Protein AF-A0A4Y2CLK4-F1 (afdb_monomer)

Mean predicted aligned error: 20.21 Å

InterPro domains:
  IPR006580 Zinc finger, TTF-type [SM00597] (187-267)
  IPR008906 HAT, C-terminal dimerisation domain [PF05699] (771-815)
  IPR012337 Ribonuclease H-like superfamily [SSF53098] (373-815)
  IPR025398 ZMYM1-like, RNase-like domain [PF14291] (227-460)

pLDDT: mean 71.13, std 24.51, range [21.47, 96.75]

Solvent-accessible surface area (backbone atoms only — not comparable to full-atom values): 56184 Å² total; per-residue (Å²): 133,84,88,88,84,91,89,80,90,88,87,84,89,82,88,81,88,88,90,87,88,78,88,81,78,84,83,77,83,49,76,64,55,54,53,49,56,48,54,52,50,50,55,49,53,51,50,53,52,53,53,51,54,54,55,53,58,73,67,68,80,80,78,79,89,79,92,85,89,87,87,82,86,85,90,84,86,83,89,87,82,92,82,86,89,79,90,77,85,88,74,86,85,78,87,80,80,84,75,88,88,82,75,87,86,79,89,80,95,72,81,86,82,80,92,77,81,79,91,79,83,89,79,89,76,83,78,85,70,81,82,60,68,41,71,77,75,52,68,95,78,69,49,72,70,58,42,52,51,50,63,72,70,51,80,58,67,40,76,59,70,89,71,34,61,42,79,46,77,56,95,93,39,84,42,77,46,59,69,56,78,69,76,49,43,51,69,47,97,85,68,51,74,46,73,45,84,52,58,39,44,23,54,89,77,46,22,32,33,30,56,48,46,57,66,61,57,59,93,87,64,80,47,54,42,57,81,48,37,64,58,66,86,51,40,79,57,55,51,52,56,44,70,72,27,66,69,44,50,50,21,52,49,51,49,54,54,49,64,60,68,63,67,48,68,68,58,60,51,48,53,51,50,50,51,52,52,51,54,51,51,58,55,46,54,55,51,52,50,50,53,51,52,38,26,54,74,39,52,65,56,64,44,98,45,64,53,91,88,38,95,53,45,12,49,52,52,51,51,54,52,58,50,25,78,78,33,67,67,54,32,61,46,44,83,65,51,72,82,60,62,93,89,62,95,58,80,83,39,69,73,48,46,38,48,51,40,48,50,54,30,47,54,53,48,53,51,55,46,46,55,49,58,76,37,49,45,30,13,47,32,46,42,77,46,71,46,92,84,74,48,33,31,34,35,42,29,45,25,23,37,48,94,83,54,46,56,43,77,47,68,73,33,66,43,82,44,97,60,79,47,25,69,58,49,43,50,55,54,58,50,51,33,55,76,63,70,48,68,65,88,38,34,46,12,33,27,27,58,85,51,64,39,40,55,21,84,82,70,3,30,54,31,55,56,28,73,80,25,76,49,28,43,75,31,70,20,48,44,64,47,50,36,52,41,49,47,53,36,39,65,69,38,72,68,49,42,55,46,55,53,46,50,40,48,54,27,50,61,30,72,76,30,72,69,49,36,50,49,43,52,64,58,42,69,95,52,102,66,63,68,75,37,66,64,44,95,90,37,44,67,34,42,34,53,22,40,45,18,43,61,78,35,52,59,42,54,35,51,37,24,47,53,52,35,63,44,82,95,51,58,71,66,59,20,52,49,24,46,56,52,31,55,45,62,57,34,32,65,48,36,40,49,43,46,51,49,33,64,52,33,52,55,54,43,58,49,42,57,51,43,51,41,75,76,45,39,52,66,66,49,51,53,47,54,50,51,51,43,52,51,44,56,47,57,54,70,46,52,66,62,42,49,57,55,23,61,74,70,34,91,47,84,58,71,83,82,71,88,72,74,92,75,68,94,84,74,79,91,71,88,53,65,67,59,52,49,52,50,48,45,44,60,67,44,53,42,48,38,37,50,46,40,40,50,53,49,53,61,58,46,49,60,58,47,62,57,47,54,49,55,36,79,60,61,46,95,78,67,51,68,72,56,46,57,50,23,53,50,47,45,38,74,61,40,56,94,76,35,62,66,86,54,42,62,61,46,48,59,50,49,53,54,50,32,60,73,74,67,57,57,49,63,65,59,54,41,35,59,30,69,76,74,33,48,94,75,38,52,48,59,46,48,54,42,49,53,56,61,16,28,59,41,39,38,44,68,43,65,50,45,54,62,48,44,54,50,47,55,30,71,82,70,62,67,86,62,93,76,79,92,74,98,72,89,81,83,77,86,84,73,88,78,89,75,91,78,86,89,84,92,84,86,84,88,84,84,89,85,87,88,86,86,88,80,88,78,90,87,85,86,86,90,78,93,76,86,79,87,75,81,85,68,82,86,69,85,76,74,74,61,94,61,66,75,46,45,59,26,37,45,27,47,17,49,47,46,69,72,77,43,74,77,86,71,92,85,73,86,69,78,86,60,70,75,82,71,82,78,82,90,87,129

Foldseek 3Di:
DDDDDDDDDDDDDDDDDDDDDDDDDDDDDDPVVVVVVVVVVVVVVVVVVVVVVVVVVVVPPPDDDDDDDDDDDDDDDDDDDDDDDDDDDDDDDDDDDDDDPPDDDDDDDDDDPDDDDDDDDDD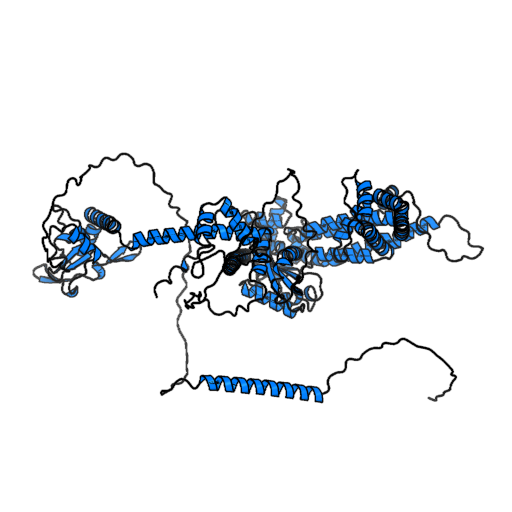DPPPPDDLDLALLPDDQDQDPVNLVVCLVVPRAAPDDQVLLWDWDADPNDIDIDGDDPCLQWDADPVRDIDGNSQWYYDSVVSFIARSLLLSDDDPVDDDCNNNGHRPRVCSSVVSVVLVPDPSNVVSVVVSVVVVVVVPDPVNVVVVVVVVVVVLVLVVVVQLLVLLLVCLQVLHWQAFPDLDPPDPDNGDSVVSLVVVCVVDVSSVVVCVPQVPVDPPDDDCSDVVNSLVSLVLVLVVLLLVVLVQCVQQLAKAWFWEWDQFPVRWIWIWTWIWFAGLLLFIDIATSFTDTDPDLALVRVLVVVVVVCVVSVHDLQRYQEYEYEPDCQDVPPCGHNQVVSCVVHVNHHYAYAPLNLLLVLLLCLQPLDPLSVVLLVLLQLLVCLQVVDPVLVVLLVVLCVVDPADAAFHDDSRGSLSVLSNLRRCLVCVVSSLVSLCCQLPDPPHDPVSNVSSVVSSVLSQALSNLLSSLLCNQLSVLSNVLSVLLLDSRDALVVSLVSLVVSLVSLVVQLVPSVVSLVSSVVSHVRNAADDDPDDDDDDPDDDDDCRRVVRVVCCSVRPSNSSSVSSNVSSVVSSVSSVVVVLLVVLQADPPDDVVSLVVSLVSCCVSCVVQDDSVCLSVLSVVLSVVCVVVVNRDLSVSLSVCSVPVCVSRVRSNRVSSSRSSYRNRSSLNVVLVVSSCSLPDPRQVPPPDDDDDDDDPPPPPDDPPPPDDPDDDDDDDDDDDDDDDDDDDDDDDDDDDDDDDDDDPDDPPPPDPRRSNRRSSSSSNCVCNPDDDDPDDDPSDVSDPPVPPPPPDD

Structure (mmCIF, N/CA/C/O backbone):
data_AF-A0A4Y2CLK4-F1
#
_entry.id   AF-A0A4Y2CLK4-F1
#
loop_
_atom_site.group_PDB
_atom_site.id
_atom_site.type_symbol
_atom_site.label_atom_id
_atom_site.label_alt_id
_atom_site.label_comp_id
_atom_site.label_asym_id
_atom_site.label_entity_id
_atom_site.label_seq_id
_atom_site.pdbx_PDB_ins_code
_atom_site.Cartn_x
_atom_site.Cartn_y
_atom_site.Cartn_z
_atom_site.occupancy
_atom_site.B_iso_or_equiv
_atom_site.auth_seq_id
_atom_site.auth_comp_id
_atom_site.auth_asym_id
_atom_site.auth_atom_id
_atom_site.pdbx_PDB_model_num
ATOM 1 N N . MET A 1 1 ? -7.333 59.477 -44.589 1.00 30.67 1 MET A N 1
ATOM 2 C CA . MET A 1 1 ? -6.946 59.807 -45.974 1.00 30.67 1 MET A CA 1
ATOM 3 C C . MET A 1 1 ? -7.201 58.578 -46.832 1.00 30.67 1 MET A C 1
ATOM 5 O O . MET A 1 1 ? -6.902 57.495 -46.357 1.00 30.67 1 MET A O 1
ATOM 9 N N . GLU A 1 2 ? -7.851 58.786 -47.979 1.00 28.77 2 GLU A N 1
ATOM 10 C CA . GLU A 1 2 ? -7.702 58.108 -49.290 1.00 28.77 2 GLU A CA 1
ATOM 11 C C . GLU A 1 2 ? -7.454 56.574 -49.357 1.00 28.77 2 GLU A C 1
ATOM 13 O O . GLU A 1 2 ? -6.511 56.052 -48.779 1.00 28.77 2 GLU A O 1
ATOM 18 N N . VAL A 1 3 ? -8.396 55.805 -49.941 1.00 30.34 3 VAL A N 1
ATOM 19 C CA . VAL A 1 3 ? -8.428 55.317 -51.357 1.00 30.34 3 VAL A CA 1
ATOM 20 C C . VAL A 1 3 ? -7.415 54.171 -51.590 1.00 30.34 3 VAL A C 1
ATOM 22 O O . VAL A 1 3 ? -6.220 54.417 -51.547 1.00 30.34 3 VAL A O 1
ATOM 25 N N . SER A 1 4 ? -7.775 52.878 -51.695 1.00 29.45 4 SER A N 1
ATOM 26 C CA . SER A 1 4 ? -8.720 52.130 -52.579 1.00 29.45 4 SER A CA 1
ATOM 27 C C . SER A 1 4 ? -8.090 51.592 -53.883 1.00 29.45 4 SER A C 1
ATOM 29 O O . SER A 1 4 ? -7.248 52.264 -54.470 1.00 29.45 4 SER A O 1
ATOM 31 N N . LYS A 1 5 ? -8.625 50.443 -54.360 1.00 30.47 5 LYS A N 1
ATOM 32 C CA . LYS A 1 5 ? -8.308 49.599 -55.553 1.00 30.47 5 LYS A CA 1
ATOM 33 C C . LYS A 1 5 ? -7.502 48.317 -55.242 1.00 30.47 5 LYS A C 1
ATOM 35 O O . LYS A 1 5 ? -6.616 48.369 -54.398 1.00 30.47 5 LYS A O 1
ATOM 40 N N . ASP A 1 6 ? -7.837 47.104 -55.721 1.00 29.89 6 ASP A N 1
ATOM 41 C CA . ASP A 1 6 ? -8.340 46.592 -57.034 1.00 29.89 6 ASP A CA 1
ATOM 42 C C . ASP A 1 6 ? -7.231 46.518 -58.115 1.00 29.89 6 ASP A C 1
ATOM 44 O O . ASP A 1 6 ? -6.397 47.415 -58.148 1.00 29.89 6 ASP A O 1
ATOM 48 N N . GLN A 1 7 ? -7.131 45.563 -59.066 1.00 30.27 7 GLN A N 1
ATOM 49 C CA . GLN A 1 7 ? -7.818 44.284 -59.426 1.00 30.27 7 GLN A CA 1
ATOM 50 C C . GLN A 1 7 ? -6.985 43.588 -60.558 1.00 30.27 7 GLN A C 1
ATOM 52 O O . GLN A 1 7 ? -6.129 44.260 -61.124 1.00 30.27 7 GLN A O 1
ATOM 57 N N . CYS A 1 8 ? -7.140 42.334 -61.033 1.00 25.31 8 CYS A N 1
ATOM 58 C CA . CYS A 1 8 ? -7.824 41.077 -60.637 1.00 25.31 8 CYS A CA 1
ATOM 59 C C . CYS A 1 8 ? -7.242 39.894 -61.484 1.00 25.31 8 CYS A C 1
ATOM 61 O O . CYS A 1 8 ? -6.466 40.153 -62.400 1.00 25.31 8 CYS A O 1
ATOM 63 N N . SER A 1 9 ? -7.740 38.649 -61.309 1.00 26.36 9 SER A N 1
ATOM 64 C CA . SER A 1 9 ? -7.672 37.492 -62.261 1.00 26.36 9 SER A CA 1
ATOM 65 C C . SER A 1 9 ? -6.284 36.851 -62.540 1.00 26.36 9 SER A C 1
ATOM 67 O O . SER A 1 9 ? -5.269 37.525 -62.455 1.00 26.36 9 SER A O 1
ATOM 69 N N . THR A 1 10 ? -6.129 35.543 -62.818 1.00 28.66 10 THR A N 1
ATOM 70 C CA . THR A 1 10 ? -6.859 34.667 -63.773 1.00 28.66 10 THR A CA 1
ATOM 71 C C . THR A 1 10 ? -7.051 33.196 -63.321 1.00 28.66 10 THR A C 1
ATOM 73 O O . THR A 1 10 ? -6.456 32.740 -62.349 1.00 28.66 10 THR A O 1
ATOM 76 N N . GLU A 1 11 ? -7.896 32.442 -64.045 1.00 26.25 11 GLU A N 1
ATOM 77 C CA . GLU A 1 11 ? -8.321 31.053 -63.752 1.00 26.25 11 GLU A CA 1
ATOM 78 C C . GLU A 1 11 ? -8.046 30.070 -64.914 1.00 26.25 11 GLU A C 1
ATOM 80 O O . GLU A 1 11 ? -8.052 30.514 -66.065 1.00 26.25 11 GLU A O 1
ATOM 85 N N . LYS A 1 12 ? -7.939 28.752 -64.609 1.00 28.67 12 LYS A N 1
ATOM 86 C CA . LYS A 1 12 ? -8.559 27.561 -65.286 1.00 28.67 12 LYS A CA 1
ATOM 87 C C . LYS A 1 12 ? -7.781 26.247 -64.999 1.00 28.67 12 LYS A C 1
ATOM 89 O O . LYS A 1 12 ? -6.574 26.208 -65.183 1.00 28.67 12 LYS A O 1
ATOM 94 N N . SER A 1 13 ? -8.388 25.261 -64.311 1.00 28.22 13 SER A N 1
ATOM 95 C CA . SER A 1 13 ? -9.051 24.025 -64.831 1.00 28.22 13 SER A CA 1
ATOM 96 C C . SER A 1 13 ? -8.082 22.845 -65.109 1.00 28.22 13 SER A C 1
ATOM 98 O O . SER A 1 13 ? -7.052 23.076 -65.725 1.00 28.22 13 SER A O 1
ATOM 100 N N . GLU A 1 14 ? -8.334 21.567 -64.772 1.00 30.28 14 GLU A N 1
ATOM 101 C CA . GLU A 1 14 ? -9.496 20.917 -64.124 1.00 30.28 14 GLU A CA 1
ATOM 102 C C . GLU A 1 14 ? -9.167 19.483 -63.605 1.00 30.28 14 GLU A C 1
ATOM 104 O O . GLU A 1 14 ? -8.234 18.849 -64.095 1.00 30.28 14 GLU A O 1
ATOM 109 N N . SER A 1 15 ? -10.008 18.932 -62.705 1.00 28.02 15 SER A N 1
ATOM 110 C CA . SER A 1 15 ? -10.030 17.521 -62.216 1.00 28.02 15 SER A CA 1
ATOM 111 C C . SER A 1 15 ? -8.844 17.053 -61.311 1.00 28.02 15 SER A C 1
ATOM 113 O O . SER A 1 15 ? -7.771 17.637 -61.356 1.00 28.02 15 SER A O 1
ATOM 115 N N . ASN A 1 16 ? -8.947 16.042 -60.421 1.00 28.08 16 ASN A N 1
ATOM 116 C CA . ASN A 1 16 ? -10.097 15.213 -60.012 1.00 28.08 16 ASN A CA 1
ATOM 117 C C . ASN A 1 16 ? -9.994 14.667 -58.549 1.00 28.08 16 ASN A C 1
ATOM 119 O O . ASN A 1 16 ? -8.902 14.368 -58.086 1.00 28.08 16 ASN A O 1
ATOM 123 N N . MET A 1 17 ? -11.150 14.480 -57.888 1.00 30.20 17 MET A N 1
ATOM 124 C CA . MET A 1 17 ? -11.492 13.687 -56.668 1.00 30.20 17 MET A CA 1
ATOM 125 C C . MET A 1 17 ? -10.669 13.672 -55.336 1.00 30.20 17 MET A C 1
ATOM 127 O O . MET A 1 17 ? -9.459 13.527 -55.283 1.00 30.20 17 MET A O 1
ATOM 131 N N . ASN A 1 18 ? -11.442 13.618 -54.231 1.00 29.53 18 ASN A N 1
ATOM 132 C CA . ASN A 1 18 ? -11.152 13.075 -52.880 1.00 29.53 18 ASN A CA 1
ATOM 133 C C . ASN A 1 18 ? -10.065 13.696 -51.963 1.00 29.53 18 ASN A C 1
ATOM 135 O O . ASN A 1 18 ? -8.955 13.190 -51.848 1.00 29.53 18 ASN A O 1
ATOM 139 N N . THR A 1 19 ? -10.468 14.641 -51.097 1.00 31.83 19 THR A N 1
ATOM 140 C CA . THR A 1 19 ? -10.700 14.420 -49.634 1.00 31.83 19 THR A CA 1
ATOM 141 C C . THR A 1 19 ? -10.880 15.750 -48.878 1.00 31.83 19 THR A C 1
ATOM 143 O O . THR A 1 19 ? -10.077 16.666 -49.021 1.00 31.83 19 THR A O 1
ATOM 146 N N . LYS A 1 20 ? -11.914 15.871 -48.027 1.00 33.31 20 LYS A N 1
ATOM 147 C CA . LYS A 1 20 ? -12.030 16.924 -46.990 1.00 33.31 20 LYS A CA 1
ATOM 148 C C . LYS A 1 20 ? -13.106 16.565 -45.958 1.00 33.31 20 LYS A C 1
ATOM 150 O O . LYS A 1 20 ? -14.256 16.345 -46.322 1.00 33.31 20 LYS A O 1
ATOM 155 N N . ALA A 1 21 ? -12.755 16.587 -44.673 1.00 33.19 21 ALA A N 1
ATOM 156 C CA . ALA A 1 21 ? -13.700 16.530 -43.556 1.00 33.19 21 ALA A CA 1
ATOM 157 C C . ALA A 1 21 ? -13.362 17.659 -42.570 1.00 33.19 21 ALA A C 1
ATOM 159 O O . ALA A 1 21 ? -12.231 17.751 -42.101 1.00 33.19 21 ALA A O 1
ATOM 160 N N . GLY A 1 22 ? -14.319 18.554 -42.307 1.00 33.06 22 GLY A N 1
ATOM 161 C CA . GLY A 1 22 ? -14.104 19.784 -41.536 1.00 33.06 22 GLY A CA 1
ATOM 162 C C . GLY A 1 22 ? -14.958 19.889 -40.269 1.00 33.06 22 GLY A C 1
ATOM 163 O O . GLY A 1 22 ? -15.974 19.210 -40.122 1.00 33.06 22 GLY A O 1
ATOM 164 N N . ASN A 1 23 ? -14.536 20.778 -39.366 1.00 37.72 23 ASN A N 1
ATOM 165 C CA . ASN A 1 23 ? -15.112 21.028 -38.038 1.00 37.72 23 ASN A CA 1
ATOM 166 C C . ASN A 1 23 ? -16.655 21.051 -37.978 1.00 37.72 23 ASN A C 1
ATOM 168 O O . ASN A 1 23 ? -17.301 21.991 -38.448 1.00 37.72 23 ASN A O 1
ATOM 172 N N . LYS A 1 24 ? -17.252 20.087 -37.263 1.00 34.38 24 LYS A N 1
ATOM 173 C CA . LYS A 1 24 ? -18.670 20.133 -36.865 1.00 34.38 24 LYS A CA 1
ATOM 174 C C . LYS A 1 24 ? -18.863 21.067 -35.662 1.00 34.38 24 LYS A C 1
ATOM 176 O O . LYS A 1 24 ? -18.636 20.669 -34.521 1.00 34.38 24 LYS A O 1
ATOM 181 N N . LYS A 1 25 ? -19.357 22.292 -35.888 1.00 35.97 25 LYS A N 1
ATOM 182 C CA . LYS A 1 25 ? -19.917 23.130 -34.806 1.00 35.97 25 LYS A CA 1
ATOM 183 C C . LYS A 1 25 ? -21.101 22.400 -34.150 1.00 35.97 25 LYS A C 1
ATOM 185 O O . LYS A 1 25 ? -22.015 21.965 -34.850 1.00 35.97 25 LYS A O 1
ATOM 190 N N . LYS A 1 26 ? -21.122 22.298 -32.814 1.00 41.53 26 LYS A N 1
ATOM 191 C CA . LYS A 1 26 ? -22.276 21.761 -32.066 1.00 41.53 26 LYS A CA 1
ATOM 192 C C . LYS A 1 26 ? -23.501 22.663 -32.294 1.00 41.53 26 LYS A C 1
ATOM 194 O O . LYS A 1 26 ? -23.452 23.851 -31.985 1.00 41.53 26 LYS A O 1
ATOM 199 N N . ARG A 1 27 ? -24.604 22.109 -32.815 1.00 43.44 27 ARG A N 1
ATOM 200 C CA . ARG A 1 27 ? -25.911 22.793 -32.841 1.00 43.44 27 ARG A CA 1
ATOM 201 C C . ARG A 1 27 ? -26.499 22.800 -31.428 1.00 43.44 27 ARG A C 1
ATOM 203 O O . ARG A 1 27 ? -26.669 21.739 -30.833 1.00 43.44 27 ARG A O 1
ATOM 210 N N . PHE A 1 28 ? -26.845 23.977 -30.917 1.00 54.78 28 PHE A N 1
ATOM 211 C CA . PHE A 1 28 ? -27.653 24.107 -29.704 1.00 54.78 28 PHE A CA 1
ATOM 212 C C . PHE A 1 28 ? -29.143 23.970 -30.046 1.00 54.78 28 PHE A C 1
ATOM 214 O O . PHE A 1 28 ? -29.590 24.492 -31.065 1.00 54.78 28 PHE A O 1
ATOM 221 N N . GLN A 1 29 ? -29.909 23.285 -29.191 1.00 56.97 29 GLN A N 1
ATOM 222 C CA . GLN A 1 29 ? -31.360 23.137 -29.358 1.00 56.97 29 GLN A CA 1
ATOM 223 C C . GLN A 1 29 ? -32.078 24.482 -29.224 1.00 56.97 29 GLN A C 1
ATOM 225 O O . GLN A 1 29 ? -31.816 25.255 -28.295 1.00 56.97 29 GLN A O 1
ATOM 230 N N . SER A 1 30 ? -33.024 24.722 -30.127 1.00 73.69 30 SER A N 1
ATOM 231 C CA . SER A 1 30 ? -33.832 25.937 -30.177 1.00 73.69 30 SER A CA 1
ATOM 232 C C . SER A 1 30 ? -34.740 26.090 -28.951 1.00 73.69 30 SER A C 1
ATOM 234 O O . SER A 1 30 ? -35.149 25.120 -28.306 1.00 73.69 30 SER A O 1
ATOM 236 N N . GLY A 1 31 ? -35.140 27.330 -28.651 1.00 76.12 31 GLY A N 1
ATOM 237 C CA . GLY A 1 31 ? -36.146 27.598 -27.615 1.00 76.12 31 GLY A CA 1
ATOM 238 C C . GLY A 1 31 ? -37.519 26.972 -27.917 1.00 76.12 31 GLY A C 1
ATOM 239 O O . GLY A 1 31 ? -38.315 26.762 -27.003 1.00 76.12 31 GLY A O 1
ATOM 240 N N . ALA A 1 32 ? -37.808 26.646 -29.182 1.00 74.00 32 ALA A N 1
ATOM 241 C CA . ALA A 1 32 ? -39.000 25.896 -29.572 1.00 74.00 32 ALA A CA 1
ATOM 242 C C . ALA A 1 32 ? -38.885 24.411 -29.182 1.00 74.00 32 ALA A C 1
ATOM 244 O O . ALA A 1 32 ? -39.771 23.899 -28.500 1.00 74.00 32 ALA A O 1
ATOM 245 N N . GLU A 1 33 ? -37.772 23.745 -29.514 1.00 68.25 33 GLU A N 1
ATOM 246 C CA . GLU A 1 33 ? -37.513 22.350 -29.115 1.00 68.25 33 GLU A CA 1
ATOM 247 C C . GLU A 1 33 ? -37.502 22.176 -27.596 1.00 68.25 33 GLU A C 1
ATOM 249 O O . GLU A 1 33 ? -38.130 21.250 -27.087 1.00 68.25 33 GLU A O 1
ATOM 254 N N . LYS A 1 34 ? -36.859 23.090 -26.853 1.00 74.56 34 LYS A N 1
ATOM 255 C CA . LYS A 1 34 ? -36.851 23.046 -25.380 1.00 74.56 34 LYS A CA 1
ATOM 256 C C . LYS A 1 34 ? -38.270 23.111 -24.801 1.00 74.56 34 LYS A C 1
ATOM 258 O O . LYS A 1 34 ? -38.608 22.310 -23.935 1.00 74.56 34 LYS A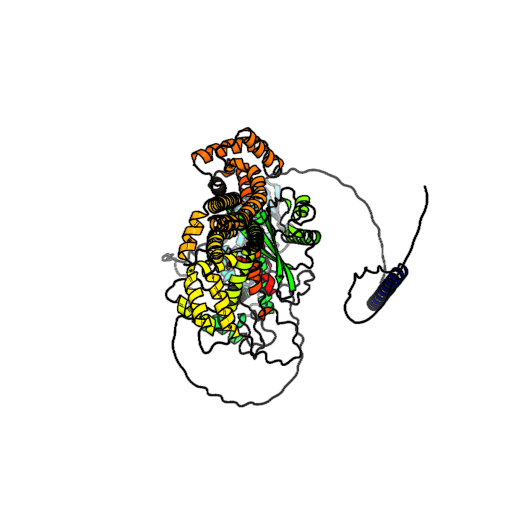 O 1
ATOM 263 N N . ARG A 1 35 ? -39.127 23.999 -25.324 1.00 77.94 35 ARG A N 1
ATOM 264 C CA . ARG A 1 35 ? -40.543 24.104 -24.914 1.00 77.94 35 ARG A CA 1
ATOM 265 C C . ARG A 1 35 ? -41.381 22.895 -25.346 1.00 77.94 35 ARG A C 1
ATOM 267 O O . ARG A 1 35 ? -42.261 22.484 -24.595 1.00 77.94 35 ARG A O 1
ATOM 274 N N . LYS A 1 36 ? -41.091 22.284 -26.501 1.00 82.50 36 LYS A N 1
ATOM 275 C CA . LYS A 1 36 ? -41.732 21.029 -26.930 1.00 82.50 36 LYS A CA 1
ATOM 276 C C . LYS A 1 36 ? -41.371 19.873 -25.988 1.00 82.50 36 LYS A C 1
ATOM 278 O O . LYS A 1 36 ? -42.268 19.233 -25.449 1.00 82.50 36 LYS A O 1
ATOM 283 N N . LYS A 1 37 ? -40.076 19.684 -25.711 1.00 79.12 37 LYS A N 1
ATOM 284 C CA . LYS A 1 37 ? -39.559 18.631 -24.822 1.00 79.12 37 LYS A CA 1
ATOM 285 C C . LYS A 1 37 ? -40.036 18.795 -23.373 1.00 79.12 37 LYS A C 1
ATOM 287 O O . LYS A 1 37 ? -40.252 17.803 -22.683 1.00 79.12 37 LYS A O 1
ATOM 292 N N . GLN A 1 38 ? -40.254 20.034 -22.927 1.00 74.38 38 GLN A N 1
ATOM 293 C CA . GLN A 1 38 ? -40.880 20.323 -21.635 1.00 74.38 38 GLN A CA 1
ATOM 294 C C . GLN A 1 38 ? -42.363 19.906 -21.609 1.00 74.38 38 GLN A C 1
ATOM 296 O O . GLN A 1 38 ? -42.752 19.151 -20.721 1.00 74.38 38 GLN A O 1
ATOM 301 N N . LYS A 1 39 ? -43.165 20.265 -22.626 1.00 80.19 39 LYS A N 1
ATOM 302 C CA . LYS A 1 39 ? -44.561 19.789 -22.744 1.00 80.19 39 LYS A CA 1
ATOM 303 C C . LYS A 1 39 ? -44.677 18.265 -22.874 1.00 80.19 39 LYS A C 1
ATOM 305 O O . LYS A 1 39 ? -45.662 17.680 -22.429 1.00 80.19 39 LYS A O 1
ATOM 310 N N . GLU A 1 40 ? -43.687 17.607 -23.474 1.00 77.50 40 GLU A N 1
ATOM 311 C CA . GLU A 1 40 ? -43.604 16.141 -23.542 1.00 77.50 40 GLU A CA 1
ATOM 312 C C . GLU A 1 40 ? -43.310 15.526 -22.158 1.00 77.50 40 GLU A C 1
ATOM 314 O O . GLU A 1 40 ? -43.972 14.559 -21.777 1.00 77.50 40 GLU A O 1
ATOM 319 N N . LYS A 1 41 ? -42.416 16.128 -21.352 1.00 75.44 41 LYS A N 1
ATOM 320 C CA . LYS A 1 41 ? -42.220 15.749 -19.937 1.00 75.44 41 LYS A CA 1
ATOM 321 C C . LYS A 1 41 ? -43.486 15.945 -19.101 1.00 75.44 41 LYS A C 1
ATOM 323 O O . LYS A 1 41 ? -43.860 15.041 -18.361 1.00 75.44 41 LYS A O 1
ATOM 328 N N . GLU A 1 42 ? -44.155 17.088 -19.236 1.00 75.69 42 GLU A N 1
ATOM 329 C CA . GLU A 1 42 ? -45.384 17.415 -18.496 1.00 75.69 42 GLU A CA 1
ATOM 330 C C . GLU A 1 42 ? -46.511 16.422 -18.812 1.00 75.69 42 GLU A C 1
ATOM 332 O O . GLU A 1 42 ? -47.103 15.859 -17.893 1.00 75.69 42 GLU A O 1
ATOM 337 N N . LYS A 1 43 ? -46.728 16.087 -20.094 1.00 79.81 43 LYS A N 1
ATOM 338 C CA . LYS A 1 43 ? -47.672 15.026 -20.493 1.00 79.81 43 LYS A CA 1
ATOM 339 C C . LYS A 1 43 ? -47.307 13.643 -19.943 1.00 79.81 43 LYS A C 1
ATOM 341 O O . LYS A 1 43 ? -48.208 12.853 -19.663 1.00 79.81 43 LYS A O 1
ATOM 346 N N . SER A 1 44 ? -46.017 13.334 -19.796 1.00 60.62 44 SER A N 1
ATOM 347 C CA . SER A 1 44 ? -45.568 12.071 -19.193 1.00 60.62 44 SER A CA 1
ATOM 348 C C . SER A 1 44 ? -45.861 12.033 -17.688 1.00 60.62 44 SER A C 1
ATOM 350 O O . SER A 1 44 ? -46.467 11.080 -17.199 1.00 60.62 44 SER A O 1
ATOM 352 N N . ALA A 1 45 ? -45.539 13.113 -16.970 1.00 69.50 45 ALA A N 1
ATOM 353 C CA . ALA A 1 45 ? -45.836 13.255 -15.546 1.00 69.50 45 ALA A CA 1
ATOM 354 C C . ALA A 1 45 ? -47.351 13.242 -15.262 1.00 69.50 45 ALA A C 1
ATOM 356 O O . ALA A 1 45 ? -47.793 12.641 -14.285 1.00 69.50 45 ALA A O 1
ATOM 357 N N . GLU A 1 46 ? -48.173 13.845 -16.127 1.00 71.75 46 GLU A N 1
ATOM 358 C CA . GLU A 1 46 ? -49.632 13.806 -15.984 1.00 71.75 46 GLU A CA 1
ATOM 359 C C . GLU A 1 46 ? -50.210 12.408 -16.276 1.00 71.75 46 GLU A C 1
ATOM 361 O O . GLU A 1 46 ? -51.121 11.968 -15.572 1.00 71.75 46 GLU A O 1
ATOM 366 N N . LYS A 1 47 ? -49.644 11.659 -17.238 1.00 71.81 47 LYS A N 1
ATOM 367 C CA . LYS A 1 47 ? -49.955 10.227 -17.413 1.00 71.81 47 LYS A CA 1
ATOM 368 C C . LYS A 1 47 ? -49.621 9.425 -16.153 1.00 71.81 47 LYS A C 1
ATOM 370 O O . LYS A 1 47 ? -50.464 8.657 -15.702 1.00 71.81 47 LYS A O 1
ATOM 375 N N . GLN A 1 48 ? -48.441 9.627 -15.564 1.00 62.41 48 GLN A N 1
ATOM 376 C CA . GLN A 1 48 ? -48.030 8.948 -14.328 1.00 62.41 48 GLN A CA 1
ATOM 377 C C . GLN A 1 48 ? -48.953 9.295 -13.148 1.00 62.41 48 GLN A C 1
ATOM 379 O O . GLN A 1 48 ? -49.393 8.394 -12.438 1.00 62.41 48 GLN A O 1
ATOM 384 N N . ARG A 1 49 ? -49.340 10.570 -12.986 1.00 66.56 49 ARG A N 1
ATOM 385 C CA . ARG A 1 49 ? -50.326 10.994 -11.972 1.00 66.56 49 ARG A CA 1
ATOM 386 C C . ARG A 1 49 ? -51.697 10.346 -12.176 1.00 66.56 49 ARG A C 1
ATOM 388 O O . ARG A 1 49 ? -52.297 9.912 -11.201 1.00 66.56 49 ARG A O 1
ATOM 395 N N . LYS A 1 50 ? -52.182 10.235 -13.417 1.00 63.53 50 LYS A N 1
ATOM 396 C CA . LYS A 1 50 ? -53.458 9.558 -13.723 1.00 63.53 50 LYS A CA 1
ATOM 397 C C . LYS A 1 50 ? -53.392 8.046 -13.482 1.00 63.53 50 LYS A C 1
ATOM 399 O O . LYS A 1 50 ? -54.371 7.476 -13.014 1.00 63.53 50 LYS A O 1
ATOM 404 N N . PHE A 1 51 ? -52.240 7.419 -13.723 1.00 55.25 51 PHE A N 1
ATOM 405 C CA . PHE A 1 51 ? -52.010 6.005 -13.413 1.00 55.25 51 PHE A CA 1
ATOM 406 C C . PHE A 1 51 ? -51.998 5.747 -11.894 1.00 55.25 51 PHE A C 1
ATOM 408 O O . PHE A 1 51 ? -52.677 4.843 -11.418 1.00 55.25 51 PHE A O 1
ATOM 415 N N . LEU A 1 52 ? -51.309 6.598 -11.123 1.00 50.41 52 LEU A N 1
ATOM 416 C CA . LEU A 1 52 ? -51.313 6.554 -9.655 1.00 50.41 52 LEU A CA 1
ATOM 417 C C . LEU A 1 52 ? -52.708 6.813 -9.065 1.00 50.41 52 LEU A C 1
ATOM 419 O O . LEU A 1 52 ? -53.123 6.101 -8.157 1.00 50.41 52 LEU A O 1
ATOM 423 N N . ALA A 1 53 ? -53.458 7.783 -9.598 1.00 55.75 53 ALA A N 1
ATOM 424 C CA . ALA A 1 53 ? -54.821 8.065 -9.145 1.00 55.75 53 ALA A CA 1
ATOM 425 C C . ALA A 1 53 ? -55.767 6.867 -9.356 1.00 55.75 53 ALA A C 1
ATOM 427 O O . ALA A 1 53 ? -56.533 6.534 -8.457 1.00 55.75 53 ALA A O 1
ATOM 428 N N . ALA A 1 54 ? -55.675 6.180 -10.501 1.00 49.38 54 ALA A N 1
ATOM 429 C CA . ALA A 1 54 ? -56.440 4.956 -10.749 1.00 49.38 54 ALA A CA 1
ATOM 430 C C . ALA A 1 54 ? -56.079 3.832 -9.756 1.00 49.38 54 ALA A C 1
ATOM 432 O O . ALA A 1 54 ? -56.970 3.161 -9.239 1.00 49.38 54 ALA A O 1
ATOM 433 N N . PHE A 1 55 ? -54.789 3.678 -9.438 1.00 39.88 55 PHE A N 1
ATOM 434 C CA . PHE A 1 55 ? -54.303 2.679 -8.482 1.00 39.88 55 PHE A CA 1
ATOM 435 C C . PHE A 1 55 ? -54.792 2.944 -7.046 1.00 39.88 55 PHE A C 1
ATOM 437 O O . PHE A 1 55 ? -55.179 2.015 -6.344 1.00 39.88 55 PHE A O 1
ATOM 444 N N . VAL A 1 56 ? -54.844 4.213 -6.621 1.00 45.00 56 VAL A N 1
ATOM 445 C CA . VAL A 1 56 ? -55.379 4.601 -5.301 1.00 45.00 56 VAL A CA 1
ATOM 446 C C . VAL A 1 56 ? -56.890 4.360 -5.208 1.00 45.00 56 VAL A C 1
ATOM 448 O O . VAL A 1 56 ? -57.356 3.866 -4.187 1.00 45.00 56 VAL A O 1
ATOM 451 N N . ILE A 1 57 ? -57.652 4.617 -6.277 1.00 45.44 57 ILE A N 1
ATOM 452 C CA . ILE A 1 57 ? -59.105 4.353 -6.309 1.00 45.44 57 ILE A CA 1
ATOM 453 C C . ILE A 1 57 ? -59.413 2.845 -6.198 1.00 45.44 57 ILE A C 1
ATOM 455 O O . ILE A 1 57 ? -60.415 2.469 -5.591 1.00 45.44 57 ILE A O 1
ATOM 459 N N . GLN A 1 58 ? -58.540 1.967 -6.710 1.00 39.00 58 GLN A N 1
ATOM 460 C CA . GLN A 1 58 ? -58.668 0.511 -6.535 1.00 39.00 58 GLN A CA 1
ATOM 461 C C . GLN A 1 58 ? -58.345 0.013 -5.114 1.00 39.00 58 GLN A C 1
ATOM 463 O O . GLN A 1 58 ? -58.654 -1.134 -4.800 1.00 39.00 58 GLN A O 1
ATOM 468 N N . LEU A 1 59 ? -57.750 0.842 -4.249 1.00 37.31 59 LEU A N 1
ATOM 469 C CA . LEU A 1 59 ? -57.435 0.487 -2.858 1.00 37.31 59 LEU A CA 1
ATOM 470 C C . LEU A 1 59 ? -58.516 0.930 -1.859 1.00 37.31 59 LEU A C 1
ATOM 472 O O . LEU A 1 59 ? -58.498 0.487 -0.715 1.00 37.31 59 LEU A O 1
ATOM 476 N N . THR A 1 60 ? -59.468 1.772 -2.272 1.00 33.16 60 THR A N 1
ATOM 477 C CA . THR A 1 60 ? -60.486 2.365 -1.383 1.00 33.16 60 THR A CA 1
ATOM 478 C C . THR A 1 60 ? -61.875 1.723 -1.474 1.00 33.16 60 THR A C 1
ATOM 480 O O . THR A 1 60 ? -62.797 2.203 -0.825 1.00 33.16 60 THR A O 1
ATOM 483 N N . SER A 1 61 ? -62.062 0.654 -2.256 1.00 31.84 61 SER A N 1
ATOM 484 C CA . SER A 1 61 ? -63.373 -0.007 -2.412 1.00 31.84 61 SER A CA 1
ATOM 485 C C . SER A 1 61 ? -63.669 -1.120 -1.395 1.00 31.84 61 SER A C 1
ATOM 487 O O . SER A 1 61 ? -64.739 -1.710 -1.469 1.00 31.84 61 SER A O 1
ATOM 489 N N . ASN A 1 62 ? -62.739 -1.432 -0.480 1.00 35.00 62 ASN A N 1
ATOM 490 C CA . ASN A 1 62 ? -62.828 -2.576 0.440 1.00 35.00 62 ASN A CA 1
ATOM 491 C C . ASN A 1 62 ? -62.582 -2.187 1.916 1.00 35.00 62 ASN A C 1
ATOM 493 O O . ASN A 1 62 ? -61.621 -2.663 2.509 1.00 35.00 62 ASN A O 1
ATOM 497 N N . THR A 1 63 ? -63.451 -1.356 2.500 1.00 29.95 63 THR A N 1
ATOM 498 C CA . THR A 1 63 ? -63.895 -1.437 3.917 1.00 29.95 63 THR A CA 1
ATOM 499 C C . THR A 1 63 ? -64.992 -0.401 4.158 1.00 29.95 63 THR A C 1
ATOM 501 O O . THR A 1 63 ? -64.798 0.774 3.849 1.00 29.95 63 THR A O 1
ATOM 504 N N . GLU A 1 64 ? -66.111 -0.824 4.738 1.00 28.61 64 GLU A N 1
ATOM 505 C CA . GLU A 1 64 ? -67.209 0.046 5.177 1.00 28.61 64 GLU A CA 1
ATOM 506 C C . GLU A 1 64 ? -67.083 0.355 6.683 1.00 28.61 64 GLU A C 1
ATOM 508 O O . GLU A 1 64 ? -66.620 -0.498 7.433 1.00 28.61 64 GLU A O 1
ATOM 513 N N . GLU A 1 65 ? -67.556 1.543 7.095 1.00 28.41 65 GLU A N 1
ATOM 514 C CA . GLU A 1 65 ? -67.955 1.926 8.473 1.00 28.41 65 GLU A CA 1
ATOM 515 C C . GLU A 1 65 ? -66.875 1.941 9.602 1.00 28.41 65 GLU A C 1
ATOM 517 O O . GLU A 1 65 ? -65.97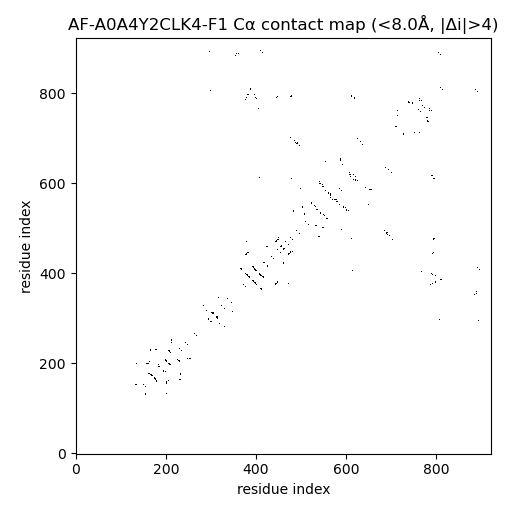9 1.112 9.668 1.00 28.41 65 GLU A O 1
ATOM 522 N N . SER A 1 66 ? -66.868 2.874 10.573 1.00 27.64 66 SER A N 1
ATOM 523 C CA . SER A 1 66 ? -67.731 4.046 10.844 1.00 27.64 66 SER A CA 1
ATOM 524 C C . SER A 1 66 ? -67.004 5.160 11.653 1.00 27.64 66 SER A C 1
ATOM 526 O O . SER A 1 66 ? -65.948 4.932 12.232 1.00 27.64 66 SER A O 1
ATOM 528 N N . SER A 1 67 ? -67.588 6.374 11.638 1.00 28.14 67 SER A N 1
ATOM 529 C CA . SER A 1 67 ? -67.574 7.499 12.625 1.00 28.14 67 SER A CA 1
ATOM 530 C C . SER A 1 67 ? -66.678 7.443 13.893 1.00 28.14 67 SER A C 1
ATOM 532 O O . SER A 1 67 ? -66.629 6.414 14.550 1.00 28.14 67 SER A O 1
ATOM 534 N N . THR A 1 68 ? -66.080 8.522 14.442 1.00 29.30 68 THR A N 1
ATOM 535 C CA . THR A 1 68 ? -66.095 9.999 14.197 1.00 29.30 68 THR A CA 1
ATOM 536 C C . THR A 1 68 ? -64.895 10.671 14.950 1.00 29.30 68 THR A C 1
ATOM 538 O O . THR A 1 68 ? -64.216 9.964 15.692 1.00 29.30 68 THR A O 1
ATOM 541 N N . PRO A 1 69 ? -64.572 11.980 14.769 1.00 28.95 69 PRO A N 1
ATOM 542 C CA . PRO A 1 69 ? -63.186 12.484 14.916 1.00 28.95 69 PRO A CA 1
ATOM 543 C C . PRO A 1 69 ? -62.902 13.543 16.025 1.00 28.95 69 PRO A C 1
ATOM 545 O O . PRO A 1 69 ? -63.798 13.944 16.758 1.00 28.95 69 PRO A O 1
ATOM 548 N N . LEU A 1 70 ? -61.657 14.069 15.992 1.00 22.53 70 LEU A N 1
ATOM 549 C CA . LEU A 1 70 ? -61.113 15.333 16.556 1.00 22.53 70 LEU A CA 1
ATOM 550 C C . LEU A 1 70 ? -60.686 15.382 18.042 1.00 22.53 70 LEU A C 1
ATOM 552 O O . LEU A 1 70 ? -61.517 15.299 18.938 1.00 22.53 70 LEU A O 1
ATOM 556 N N . HIS A 1 71 ? -59.416 15.755 18.282 1.00 27.84 71 HIS A N 1
ATOM 557 C CA . HIS A 1 71 ? -59.127 17.123 18.754 1.00 27.84 71 HIS A CA 1
ATOM 558 C C . HIS A 1 71 ? -57.701 17.618 18.421 1.00 27.84 71 HIS A C 1
ATOM 560 O O . HIS A 1 71 ? -56.819 16.835 18.073 1.00 27.84 71 HIS A O 1
ATOM 566 N N . GLU A 1 72 ? -57.511 18.937 18.508 1.00 23.05 72 GLU A N 1
ATOM 567 C CA . GLU A 1 72 ? -56.305 19.696 18.148 1.00 23.05 72 GLU A CA 1
ATOM 568 C C . GLU A 1 72 ? -55.385 20.044 19.346 1.00 23.05 72 GLU A C 1
ATOM 570 O O . GLU A 1 72 ? -55.862 20.556 20.353 1.00 23.05 72 GLU A O 1
ATOM 575 N N . ASP A 1 73 ? -54.073 19.826 19.155 1.00 24.31 73 ASP A N 1
ATOM 576 C CA . ASP A 1 73 ? -52.975 20.829 19.187 1.00 24.31 73 ASP A CA 1
ATOM 577 C C . ASP A 1 73 ? -52.522 21.588 20.482 1.00 24.31 73 ASP A C 1
ATOM 579 O O . ASP A 1 73 ? -53.306 21.950 21.352 1.00 24.31 73 ASP A O 1
ATOM 583 N N . LYS A 1 74 ? -51.219 21.953 20.471 1.00 24.25 74 LYS A N 1
ATOM 584 C CA . LYS A 1 74 ? -50.465 23.003 21.223 1.00 24.25 74 LYS A CA 1
ATOM 585 C C . LYS A 1 74 ? -49.932 22.841 22.670 1.00 24.25 74 LYS A C 1
ATOM 587 O O . LYS A 1 74 ? -50.586 22.370 23.589 1.00 24.25 74 LYS A O 1
ATOM 592 N N . SER A 1 75 ? -48.768 23.506 22.838 1.00 23.00 75 SER A N 1
ATOM 593 C CA . SER A 1 75 ? -48.160 24.132 24.043 1.00 23.00 75 SER A CA 1
ATOM 594 C C . SER A 1 75 ? -47.695 23.251 25.221 1.00 23.00 75 SER A C 1
ATOM 596 O O . SER A 1 75 ? -48.423 22.365 25.633 1.00 23.00 75 SER A O 1
ATOM 598 N N . THR A 1 76 ? -46.606 23.504 25.970 1.00 22.81 76 THR A N 1
ATOM 599 C CA . THR A 1 76 ? -45.252 24.137 25.864 1.00 22.81 76 THR A CA 1
ATOM 600 C C . THR A 1 76 ? -44.759 24.392 27.311 1.00 22.81 76 THR A C 1
ATOM 602 O O . THR A 1 76 ? -45.593 24.517 28.198 1.00 22.81 76 THR A O 1
ATOM 605 N N . LEU A 1 77 ? -43.443 24.608 27.498 1.00 23.22 77 LEU A N 1
ATOM 606 C CA . LEU A 1 77 ? -42.738 25.170 28.682 1.00 23.22 77 LEU A CA 1
ATOM 607 C C . LEU A 1 77 ? -42.165 24.206 29.755 1.00 23.22 77 LEU A C 1
ATOM 609 O O . LEU A 1 77 ? -42.861 23.649 30.595 1.00 23.22 77 LEU A O 1
ATOM 613 N N . HIS A 1 78 ? -40.827 24.137 29.714 1.00 23.58 78 HIS A N 1
ATOM 614 C CA . HIS A 1 78 ? -39.841 23.968 30.802 1.00 23.58 78 HIS A CA 1
ATOM 615 C C . HIS A 1 78 ? -39.954 25.044 31.921 1.00 23.58 78 HIS A C 1
ATOM 617 O O . HIS A 1 78 ? -40.700 26.005 31.712 1.00 23.58 78 HIS A O 1
ATOM 623 N N . PRO A 1 79 ? -39.130 25.022 33.005 1.00 35.78 79 PRO A N 1
ATOM 624 C CA . PRO A 1 79 ? -38.178 24.001 33.503 1.00 35.78 79 PRO A CA 1
ATOM 625 C C . PRO A 1 79 ? -38.647 23.473 34.899 1.00 35.78 79 PRO A C 1
ATOM 627 O O . PRO A 1 79 ? -39.858 23.403 35.083 1.00 35.78 79 PRO A O 1
ATOM 630 N N . ASP A 1 80 ? -37.894 23.029 35.924 1.00 21.92 80 ASP A N 1
ATOM 631 C CA . ASP A 1 80 ? -36.455 22.869 36.291 1.00 21.92 80 ASP A CA 1
ATOM 632 C C . ASP A 1 80 ? -36.369 21.706 37.353 1.00 21.92 80 ASP A C 1
ATOM 634 O O . ASP A 1 80 ? -37.384 21.032 37.535 1.00 21.92 80 ASP A O 1
ATOM 638 N N . THR A 1 81 ? -35.307 21.310 38.087 1.00 25.25 81 THR A N 1
ATOM 639 C CA . THR A 1 81 ? -33.949 21.819 38.411 1.00 25.25 81 THR A CA 1
ATOM 640 C C . THR A 1 81 ? -32.943 20.644 38.541 1.00 25.25 81 THR A C 1
ATOM 642 O O . THR A 1 81 ? -33.329 19.487 38.692 1.00 25.25 81 THR A O 1
ATOM 645 N N . GLU A 1 82 ? -31.655 20.986 38.512 1.00 23.00 82 GLU A N 1
ATOM 646 C CA . GLU A 1 82 ? -30.404 20.229 38.733 1.00 23.00 82 GLU A CA 1
ATOM 647 C C . GLU A 1 82 ? -30.399 19.030 39.721 1.00 23.00 82 GLU A C 1
ATOM 649 O O . GLU A 1 82 ? -31.026 19.045 40.779 1.00 23.00 82 GLU A O 1
ATOM 654 N N . ALA A 1 83 ? -29.541 18.041 39.425 1.00 24.66 83 ALA A N 1
ATOM 655 C CA . ALA A 1 83 ? -28.966 17.097 40.393 1.00 24.66 83 ALA A CA 1
ATOM 656 C C . ALA A 1 83 ? -27.526 16.725 39.974 1.00 24.66 83 ALA A C 1
ATOM 658 O O . ALA A 1 83 ? -27.256 16.521 38.790 1.00 24.66 83 ALA A O 1
ATOM 659 N N . GLU A 1 84 ? -26.596 16.668 40.931 1.00 24.75 84 GLU A N 1
ATOM 660 C CA . GLU A 1 84 ? -25.147 16.639 40.670 1.00 24.75 84 GLU A CA 1
ATOM 661 C C . GLU A 1 84 ? -24.590 15.264 40.256 1.00 24.75 84 GLU A C 1
ATOM 663 O O . GLU A 1 84 ? -25.074 14.203 40.656 1.00 24.75 84 GLU A O 1
ATOM 668 N N . THR A 1 85 ? -23.498 15.283 39.485 1.00 21.70 85 THR A N 1
ATOM 669 C CA . THR A 1 85 ? -22.737 14.091 39.087 1.00 21.70 85 THR A CA 1
ATOM 670 C C . THR A 1 85 ? -21.770 13.633 40.179 1.00 21.70 85 THR A C 1
ATOM 672 O O . THR A 1 85 ? -20.895 14.399 40.583 1.00 21.70 85 THR A O 1
ATOM 675 N N . VAL A 1 86 ? -21.820 12.352 40.556 1.00 24.16 86 VAL A N 1
ATOM 676 C CA . VAL A 1 86 ? -20.759 11.689 41.334 1.00 24.16 86 VAL A CA 1
ATOM 677 C C . VAL A 1 86 ? -20.209 10.512 40.533 1.00 24.16 86 VAL A C 1
ATOM 679 O O . VAL A 1 86 ? -20.931 9.561 40.237 1.00 24.16 86 VAL A O 1
ATOM 682 N N . ASN A 1 87 ? -18.922 10.577 40.192 1.00 21.47 87 ASN A N 1
ATOM 683 C CA . ASN A 1 87 ? -18.212 9.488 39.526 1.00 21.47 87 ASN A CA 1
ATOM 684 C C . ASN A 1 87 ? -17.928 8.342 40.508 1.00 21.47 87 ASN A C 1
ATOM 686 O O . ASN A 1 87 ? -17.517 8.581 41.643 1.00 21.47 87 ASN A O 1
ATOM 690 N N . VAL A 1 88 ? -18.054 7.099 40.040 1.00 23.78 88 VAL A N 1
ATOM 691 C CA . VAL A 1 88 ? -17.478 5.914 40.693 1.00 23.78 88 VAL A CA 1
ATOM 692 C C . VAL A 1 88 ? -16.717 5.119 39.637 1.00 23.78 88 VAL A C 1
ATOM 694 O O . VAL A 1 88 ? -17.227 4.878 38.545 1.00 23.78 88 VAL A O 1
ATOM 697 N N . GLU A 1 89 ? -15.479 4.754 39.959 1.00 22.61 89 GLU A N 1
ATOM 698 C CA . GLU A 1 89 ? -14.555 4.068 39.056 1.00 22.61 89 GLU A CA 1
ATOM 699 C C . GLU A 1 89 ? -15.056 2.663 38.690 1.00 22.61 89 GLU A C 1
ATOM 701 O O . GLU A 1 89 ? -15.373 1.856 39.568 1.00 22.61 89 GLU A O 1
ATOM 706 N N . VAL A 1 90 ? -15.054 2.331 37.397 1.00 23.19 90 VAL A N 1
ATOM 707 C CA . VAL A 1 90 ? -15.191 0.939 36.950 1.00 23.19 90 VAL A CA 1
ATOM 708 C C . VAL A 1 90 ? -13.842 0.253 37.145 1.00 23.19 90 VAL A C 1
ATOM 710 O O . VAL A 1 90 ? -12.870 0.595 36.477 1.00 23.19 90 VAL A O 1
ATOM 713 N N . ARG A 1 91 ? -13.781 -0.723 38.055 1.00 23.44 91 ARG A N 1
ATOM 714 C CA . ARG A 1 91 ? -12.661 -1.669 38.148 1.00 23.44 91 ARG A CA 1
ATOM 715 C C . ARG A 1 91 ? -13.043 -2.990 37.494 1.00 23.44 91 ARG A C 1
ATOM 717 O O . ARG A 1 91 ? -14.186 -3.426 37.599 1.00 23.44 91 ARG A O 1
ATOM 724 N N . ASN A 1 92 ? -12.069 -3.586 36.817 1.00 22.39 92 ASN A N 1
ATOM 725 C CA . ASN A 1 92 ? -12.232 -4.771 35.981 1.00 22.39 92 ASN A CA 1
ATOM 726 C C . ASN A 1 92 ? -12.775 -5.969 36.777 1.00 22.39 92 ASN A C 1
ATOM 728 O O . ASN A 1 92 ? -12.298 -6.244 37.879 1.00 22.39 92 ASN A O 1
ATOM 732 N N . GLU A 1 93 ? -13.710 -6.719 36.190 1.00 24.00 93 GLU A N 1
ATOM 733 C CA . GLU A 1 93 ? -14.009 -8.085 36.627 1.00 24.00 93 GLU A CA 1
ATOM 734 C C . GLU A 1 93 ? -13.044 -9.044 35.913 1.00 24.00 93 GLU A C 1
ATOM 736 O O . GLU A 1 93 ? -13.011 -9.103 34.685 1.00 24.00 93 GLU A O 1
ATOM 741 N N . GLU A 1 94 ? -12.226 -9.768 36.679 1.00 24.77 94 GLU A N 1
ATOM 742 C CA . GLU A 1 94 ? -11.296 -10.773 36.154 1.00 24.77 94 GLU A CA 1
ATOM 743 C C . GLU A 1 94 ? -12.030 -12.100 35.880 1.00 24.77 94 GLU A C 1
ATOM 745 O O . GLU A 1 94 ? -12.843 -12.557 36.689 1.00 24.77 94 GLU A O 1
ATOM 750 N N . GLU A 1 95 ? -11.735 -12.751 34.750 1.00 21.89 95 GLU A N 1
ATOM 751 C CA . GLU A 1 95 ? -12.346 -14.034 34.379 1.00 21.89 95 GLU A CA 1
ATOM 752 C C . GLU A 1 95 ? -11.867 -15.179 35.287 1.00 21.89 95 GLU A C 1
ATOM 754 O O . GLU A 1 95 ? -10.823 -15.793 35.053 1.00 21.89 95 GLU A O 1
ATOM 759 N N . PHE A 1 96 ? -12.651 -15.527 36.310 1.00 22.55 96 PHE A N 1
ATOM 760 C CA . PHE A 1 96 ? -12.324 -16.674 37.157 1.00 22.55 96 PHE A CA 1
ATOM 761 C C . PHE A 1 96 ? -12.719 -18.001 36.490 1.00 22.55 96 PHE A C 1
ATOM 763 O O . PHE A 1 96 ? -13.876 -18.430 36.532 1.00 22.55 96 PHE A O 1
ATOM 770 N N . GLN A 1 97 ? -11.741 -18.666 35.871 1.00 22.17 97 GLN A N 1
ATOM 771 C CA . GLN A 1 97 ? -11.926 -19.972 35.239 1.00 22.17 97 GLN A CA 1
ATOM 772 C C . GLN A 1 97 ? -12.292 -21.049 36.274 1.00 22.17 97 GLN A C 1
ATOM 774 O O . GLN A 1 97 ? -11.651 -21.182 37.316 1.00 22.17 97 GLN A O 1
ATOM 779 N N . VAL A 1 98 ? -13.309 -21.861 35.970 1.00 24.11 98 VAL A N 1
ATOM 780 C CA . VAL A 1 98 ? -13.694 -23.019 36.792 1.00 24.11 98 VAL A CA 1
ATOM 781 C C . VAL A 1 98 ? -13.096 -24.283 36.179 1.00 24.11 98 VAL A C 1
ATOM 783 O O . VAL A 1 98 ? -13.682 -24.893 35.285 1.00 24.11 98 VAL A O 1
ATOM 786 N N . GLU A 1 99 ? -11.916 -24.676 36.658 1.00 24.50 99 GLU A N 1
ATOM 787 C CA . GLU A 1 99 ? -11.287 -25.943 36.275 1.00 24.50 99 GLU A CA 1
ATOM 788 C C . GLU A 1 99 ? -12.092 -27.167 36.756 1.00 24.50 99 GLU A C 1
ATOM 790 O O . GLU A 1 99 ? -12.745 -27.158 37.804 1.00 24.50 99 GLU A O 1
ATOM 795 N N . ASN A 1 100 ? -12.015 -28.267 35.999 1.00 26.08 100 ASN A N 1
ATOM 796 C CA . ASN A 1 100 ? -12.699 -29.521 36.323 1.00 26.08 100 ASN A CA 1
ATOM 797 C C . ASN A 1 100 ? -12.009 -30.277 37.474 1.00 26.08 100 ASN A C 1
ATOM 799 O O . ASN A 1 100 ? -11.224 -31.200 37.246 1.00 26.08 100 ASN A O 1
ATOM 803 N N . ILE A 1 101 ? -12.362 -29.959 38.723 1.00 24.78 101 ILE A N 1
ATOM 804 C CA . ILE A 1 101 ? -11.971 -30.769 39.890 1.00 24.78 101 ILE A CA 1
ATOM 805 C C . ILE A 1 101 ? -12.863 -32.022 39.981 1.00 24.78 101 ILE A C 1
ATOM 807 O O . ILE A 1 101 ? -13.754 -32.134 40.822 1.00 24.78 101 ILE A O 1
ATOM 811 N N . THR A 1 102 ? -12.609 -32.992 39.099 1.00 27.86 102 THR A N 1
ATOM 812 C CA . THR A 1 102 ? -13.204 -34.341 39.145 1.00 27.86 102 THR A CA 1
ATOM 813 C C . THR A 1 102 ? -12.132 -35.432 39.123 1.00 27.86 102 THR A C 1
ATOM 815 O O . THR A 1 102 ? -12.135 -36.315 38.267 1.00 27.86 102 THR A O 1
ATOM 818 N N . SER A 1 103 ? -11.207 -35.391 40.085 1.00 29.70 103 SER A N 1
ATOM 819 C CA . SER A 1 103 ? -10.420 -36.565 40.487 1.00 29.70 103 SER A CA 1
ATOM 820 C C . SER A 1 103 ? -9.983 -36.463 41.956 1.00 29.70 103 SER A C 1
ATOM 822 O O . SER A 1 103 ? -9.788 -35.363 42.463 1.00 29.70 103 SER A O 1
ATOM 824 N N . LYS A 1 104 ? -9.818 -37.618 42.620 1.00 31.52 104 LYS A N 1
ATOM 825 C CA . LYS A 1 104 ? -9.271 -37.791 43.984 1.00 31.52 104 LYS A CA 1
ATOM 826 C C . LYS A 1 104 ? -10.043 -37.144 45.152 1.00 31.52 104 LYS A C 1
ATOM 828 O O . LYS A 1 104 ? -9.529 -36.259 45.827 1.00 31.52 104 LYS A O 1
ATOM 833 N N . ILE A 1 105 ? -11.182 -37.741 45.514 1.00 26.97 105 ILE A N 1
ATOM 834 C CA . ILE A 1 105 ? -11.435 -38.080 46.929 1.00 26.97 105 ILE A CA 1
ATOM 835 C C . ILE A 1 105 ? -11.878 -39.546 46.988 1.00 26.97 105 ILE A C 1
ATOM 837 O O . ILE A 1 105 ? -13.066 -39.853 46.931 1.00 26.97 105 ILE A O 1
ATOM 841 N N . ASP A 1 106 ? -10.904 -40.445 47.100 1.00 26.06 106 ASP A N 1
ATOM 842 C CA . ASP A 1 106 ? -11.139 -41.784 47.641 1.00 26.06 106 ASP A CA 1
ATOM 843 C C . ASP A 1 106 ? -11.145 -41.718 49.176 1.00 26.06 106 ASP A C 1
ATOM 845 O O . ASP A 1 106 ? -10.419 -40.924 49.775 1.00 26.06 106 ASP A O 1
ATOM 849 N N . GLY A 1 107 ? -11.909 -42.601 49.822 1.00 29.73 107 GLY A N 1
ATOM 850 C CA . GLY A 1 107 ? -11.665 -42.956 51.223 1.00 29.73 107 GLY A CA 1
ATOM 851 C C . GLY A 1 107 ? -12.228 -42.024 52.305 1.00 29.73 107 GLY A C 1
ATOM 852 O O . GLY A 1 107 ? -11.490 -41.582 53.181 1.00 29.73 107 GLY A O 1
ATOM 853 N N . CYS A 1 108 ? -13.553 -41.855 52.369 1.00 22.12 108 CYS A N 1
ATOM 854 C CA . CYS A 1 108 ? -14.215 -41.614 53.659 1.00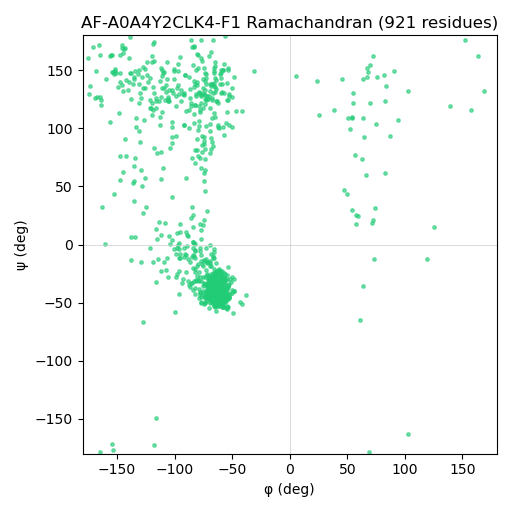 22.12 108 CYS A CA 1
ATOM 855 C C . CYS A 1 108 ? -15.457 -42.504 53.815 1.00 22.12 108 CYS A C 1
ATOM 857 O O . CYS A 1 108 ? -16.515 -42.234 53.251 1.00 22.12 108 CYS A O 1
ATOM 859 N N . ASN A 1 109 ? -15.317 -43.588 54.585 1.00 26.06 109 ASN A N 1
ATOM 860 C CA . ASN A 1 109 ? -16.412 -44.510 54.886 1.00 26.06 109 ASN A CA 1
ATOM 861 C C . ASN A 1 109 ? -17.409 -43.874 55.866 1.00 26.06 109 ASN A C 1
ATOM 863 O O . ASN A 1 109 ? -17.191 -43.892 57.079 1.00 26.06 109 ASN A O 1
ATOM 867 N N . ILE A 1 110 ? -18.542 -43.392 55.354 1.00 25.50 110 ILE A N 1
ATOM 868 C CA . ILE A 1 110 ? -19.748 -43.153 56.154 1.00 25.50 110 ILE A CA 1
ATOM 869 C C . ILE A 1 110 ? -20.805 -44.165 55.707 1.00 25.50 110 ILE A C 1
ATOM 871 O O . ILE A 1 110 ? -21.054 -44.345 54.518 1.00 25.50 110 ILE A O 1
ATOM 875 N N . LYS A 1 111 ? -21.343 -44.890 56.691 1.00 24.77 111 LYS A N 1
ATOM 876 C CA . LYS A 1 111 ? -22.023 -46.181 56.529 1.00 24.77 111 LYS A CA 1
ATOM 877 C C . LYS A 1 111 ? -23.175 -46.146 55.522 1.00 24.77 111 LYS A C 1
ATOM 879 O O . LYS A 1 111 ? -24.014 -45.248 55.568 1.00 24.77 111 LYS A O 1
ATOM 884 N N . HIS A 1 112 ? -23.264 -47.209 54.723 1.00 22.89 112 HIS A N 1
ATOM 885 C CA . HIS A 1 112 ? -24.499 -47.594 54.052 1.00 22.89 112 HIS A CA 1
ATOM 886 C C . HIS A 1 112 ? -25.667 -47.641 55.054 1.00 22.89 112 HIS A C 1
ATOM 888 O O . HIS A 1 112 ? -25.559 -48.217 56.139 1.00 22.89 112 HIS A O 1
ATOM 894 N N . LEU A 1 113 ? -26.791 -47.061 54.645 1.00 24.42 113 LEU A N 1
ATOM 895 C CA . LEU A 1 113 ? -28.127 -47.424 55.103 1.00 24.42 113 LEU A CA 1
ATOM 896 C C . LEU A 1 113 ? -28.854 -47.907 53.850 1.00 24.42 113 LEU A C 1
ATOM 898 O O . LEU A 1 113 ? -29.495 -47.120 53.153 1.00 24.42 113 LEU A O 1
ATOM 902 N N . ASP A 1 114 ? -28.628 -49.176 53.512 1.00 25.53 114 ASP A N 1
ATOM 903 C CA . ASP A 1 114 ? -29.179 -49.776 52.302 1.00 25.53 114 ASP A CA 1
ATOM 904 C C . ASP A 1 114 ? -30.703 -49.847 52.345 1.00 25.53 114 ASP A C 1
ATOM 906 O O . ASP A 1 114 ? -31.319 -50.109 53.380 1.00 25.53 114 ASP A O 1
ATOM 910 N N . ALA A 1 115 ? -31.299 -49.634 51.175 1.00 32.66 115 ALA A N 1
ATOM 911 C CA . ALA A 1 115 ? -32.690 -49.945 50.906 1.00 32.66 115 ALA A CA 1
ATOM 912 C C . ALA A 1 115 ? -32.743 -51.222 50.055 1.00 32.66 115 ALA A C 1
ATOM 914 O O . ALA A 1 115 ? -32.849 -51.159 48.832 1.00 32.66 115 ALA A O 1
ATOM 915 N N . SER A 1 116 ? -32.663 -52.362 50.735 1.00 26.34 116 SER A N 1
ATOM 916 C CA . SER A 1 116 ? -32.924 -53.710 50.223 1.00 26.34 116 SER A CA 1
ATOM 917 C C . SER A 1 116 ? -33.718 -54.497 51.291 1.00 26.34 116 SER A C 1
ATOM 919 O O . SER A 1 116 ? -33.579 -54.226 52.482 1.00 26.34 116 SER A O 1
ATOM 921 N N . ASP A 1 117 ? -34.620 -55.424 50.959 1.00 25.78 117 ASP A N 1
ATOM 922 C CA . ASP A 1 117 ? -34.922 -55.972 49.631 1.00 25.78 117 ASP A CA 1
ATOM 923 C C . ASP A 1 117 ? -36.416 -56.275 49.396 1.00 25.78 117 ASP A C 1
ATOM 925 O O . ASP A 1 117 ? -37.238 -56.268 50.310 1.00 25.78 117 ASP A O 1
ATOM 929 N N . ASP A 1 118 ? -36.709 -56.554 48.127 1.00 27.64 118 ASP A N 1
ATOM 930 C CA . ASP A 1 118 ? -37.826 -57.331 47.572 1.00 27.64 118 ASP A CA 1
ATOM 931 C C . ASP A 1 118 ? -39.305 -57.058 47.931 1.00 27.64 118 ASP A C 1
ATOM 933 O O . ASP A 1 118 ? -39.917 -57.587 48.858 1.00 27.64 118 ASP A O 1
ATOM 937 N N . SER A 1 119 ? -39.933 -56.346 46.996 1.00 36.94 119 SER A N 1
ATOM 938 C CA . SER A 1 119 ? -41.028 -56.850 46.148 1.00 36.94 119 SER A CA 1
ATOM 939 C C . SER A 1 119 ? -41.925 -58.016 46.651 1.00 36.94 119 SER A C 1
ATOM 941 O O . SER A 1 119 ? -41.558 -59.191 46.627 1.00 36.94 119 SER A O 1
ATOM 943 N N . LYS A 1 120 ? -43.209 -57.711 46.929 1.00 28.30 120 LYS A N 1
ATOM 944 C CA . LYS A 1 120 ? -44.344 -58.613 46.618 1.00 28.30 120 LYS A CA 1
ATOM 945 C C . LYS A 1 120 ? -45.725 -57.938 46.649 1.00 28.30 120 LYS A C 1
ATOM 947 O O . LYS A 1 120 ? -46.174 -57.469 47.681 1.00 28.30 120 LYS A O 1
ATOM 952 N N . ILE A 1 121 ? -46.383 -57.991 45.487 1.00 29.12 121 ILE A N 1
ATOM 953 C CA . ILE A 1 121 ? -47.798 -58.359 45.269 1.00 29.12 121 ILE A CA 1
ATOM 954 C C . ILE A 1 121 ? -48.892 -57.604 46.067 1.00 29.12 121 ILE A C 1
ATOM 956 O O . ILE A 1 121 ? -49.149 -57.892 47.225 1.00 29.12 121 ILE A O 1
ATOM 960 N N . ILE A 1 122 ? -49.626 -56.764 45.319 1.00 28.78 122 ILE A N 1
ATOM 961 C CA . ILE A 1 122 ? -51.085 -56.511 45.374 1.00 28.78 122 ILE A CA 1
ATOM 962 C C . ILE A 1 122 ? -51.696 -56.117 46.737 1.00 28.78 122 ILE A C 1
ATOM 964 O O . ILE A 1 122 ? -52.004 -56.968 47.559 1.00 28.78 122 ILE A O 1
ATOM 968 N N . GLU A 1 123 ? -52.118 -54.851 46.847 1.00 24.98 123 GLU A N 1
ATOM 969 C CA . GLU A 1 123 ? -53.560 -54.550 46.775 1.00 24.98 123 GLU A CA 1
ATOM 970 C C . GLU A 1 123 ? -53.837 -53.124 46.277 1.00 24.98 123 GLU A C 1
ATOM 972 O O . GLU A 1 123 ? -53.056 -52.194 46.488 1.00 24.98 123 GLU A O 1
ATOM 977 N N . SER A 1 124 ? -54.958 -52.948 45.572 1.00 36.69 124 SER A N 1
ATOM 978 C CA . SER A 1 124 ? -55.392 -51.665 45.015 1.00 36.69 124 SER A CA 1
ATOM 979 C C . SER A 1 124 ? -56.102 -50.819 46.074 1.00 36.69 124 SER A C 1
ATOM 981 O O . SER A 1 124 ? -57.319 -50.625 46.014 1.00 36.69 124 SER A O 1
ATOM 983 N N . VAL A 1 125 ? -55.351 -50.312 47.056 1.00 27.78 125 VAL A N 1
ATOM 984 C CA . VAL A 1 125 ? -55.907 -49.382 48.049 1.00 27.78 125 VAL A CA 1
ATOM 985 C C . VAL A 1 125 ? -56.213 -48.051 47.362 1.00 27.78 125 VAL A C 1
ATOM 987 O O . VAL A 1 125 ? -55.325 -47.256 47.055 1.00 27.78 125 VAL A O 1
ATOM 990 N N . ASN A 1 126 ? -57.498 -47.825 47.106 1.00 38.56 126 ASN A N 1
ATOM 991 C CA . ASN A 1 126 ? -58.038 -46.626 46.478 1.00 38.56 126 ASN A CA 1
ATOM 992 C C . ASN A 1 126 ? -58.011 -45.445 47.470 1.00 38.56 126 ASN A C 1
ATOM 994 O O . ASN A 1 126 ? -59.036 -45.077 48.044 1.00 38.56 126 ASN A O 1
ATOM 998 N N . VAL A 1 127 ? -56.819 -44.897 47.736 1.00 34.16 127 VAL A N 1
ATOM 999 C CA . VAL A 1 127 ? -56.622 -43.802 48.700 1.00 34.16 127 VAL A CA 1
ATOM 1000 C C . VAL A 1 127 ? -57.085 -42.476 48.094 1.00 34.16 127 VAL A C 1
ATOM 1002 O O . VAL A 1 127 ? -56.302 -41.693 47.555 1.00 34.16 127 VAL A O 1
ATOM 1005 N N . SER A 1 128 ? -58.382 -42.207 48.224 1.00 42.97 128 SER A N 1
ATOM 1006 C CA . SER A 1 128 ? -59.004 -40.911 47.947 1.00 42.97 128 SER A CA 1
ATOM 1007 C C . SER A 1 128 ? -58.691 -39.880 49.047 1.00 42.97 128 SER A C 1
ATOM 1009 O O . SER A 1 128 ? -59.603 -39.308 49.650 1.00 42.97 128 SER A O 1
ATOM 1011 N N . ASP A 1 129 ? -57.407 -39.654 49.341 1.00 42.88 129 ASP A N 1
ATOM 1012 C CA . ASP A 1 129 ? -56.989 -38.642 50.314 1.00 42.88 129 ASP A CA 1
ATOM 1013 C C . ASP A 1 129 ? -56.939 -37.253 49.675 1.00 42.88 129 ASP A C 1
ATOM 1015 O O . ASP A 1 129 ? -56.165 -36.970 48.759 1.00 42.88 129 ASP A O 1
ATOM 1019 N N . ASN A 1 130 ? -57.741 -36.344 50.228 1.00 56.22 130 ASN A N 1
ATOM 1020 C CA . ASN A 1 130 ? -57.660 -34.921 49.927 1.00 56.22 130 ASN A CA 1
ATOM 1021 C C . ASN A 1 130 ? -56.287 -34.377 50.358 1.00 56.22 130 ASN A C 1
ATOM 1023 O O . ASN A 1 130 ? -56.092 -34.074 51.538 1.00 56.22 130 ASN A O 1
ATOM 1027 N N . PHE A 1 131 ? -55.353 -34.199 49.418 1.00 61.75 131 PHE A N 1
ATOM 1028 C CA . PHE A 1 131 ? -54.102 -33.476 49.661 1.00 61.75 131 PHE A CA 1
ATOM 1029 C C . PHE A 1 131 ? -54.410 -32.025 50.051 1.00 61.75 131 PHE A C 1
ATOM 1031 O O . PHE A 1 131 ? -54.722 -31.180 49.213 1.00 61.75 131 PHE A O 1
ATOM 1038 N N . ARG A 1 132 ? -54.368 -31.737 51.354 1.00 68.81 132 ARG A N 1
ATOM 1039 C CA . ARG A 1 132 ? -54.797 -30.446 51.900 1.00 68.81 132 ARG A CA 1
ATOM 1040 C C . ARG A 1 132 ? -53.781 -29.362 51.537 1.00 68.81 132 ARG A C 1
ATOM 1042 O O . ARG A 1 132 ? -52.603 -29.468 51.875 1.00 68.81 132 ARG A O 1
ATOM 1049 N N . ASN A 1 133 ? -54.258 -28.291 50.903 1.00 70.00 133 ASN A N 1
ATOM 1050 C CA . ASN A 1 133 ? -53.432 -27.124 50.569 1.00 70.00 133 ASN A CA 1
ATOM 1051 C C . ASN A 1 133 ? -52.842 -26.443 51.817 1.00 70.00 133 ASN A C 1
ATOM 1053 O O . ASN A 1 133 ? -51.758 -25.871 51.742 1.00 70.00 133 ASN A O 1
ATOM 1057 N N . ASP A 1 134 ? -53.526 -26.522 52.967 1.00 79.44 134 ASP A N 1
ATOM 1058 C CA . ASP A 1 134 ? -52.990 -26.013 54.229 1.00 79.44 134 ASP A CA 1
ATOM 1059 C C . ASP A 1 134 ? -51.960 -26.981 54.842 1.00 79.44 134 ASP A C 1
ATOM 1061 O O . ASP A 1 134 ? -52.281 -28.089 55.284 1.00 79.44 134 ASP A O 1
ATOM 1065 N N . ILE A 1 135 ? -50.723 -26.491 54.919 1.00 81.75 135 ILE A N 1
ATOM 1066 C CA . ILE A 1 135 ? -49.534 -27.134 55.491 1.00 81.75 135 ILE A CA 1
ATOM 1067 C C . ILE A 1 135 ? -49.732 -27.537 56.954 1.00 81.75 135 ILE A C 1
ATOM 1069 O O . ILE A 1 135 ? -49.154 -28.534 57.400 1.00 81.75 135 ILE A O 1
ATOM 1073 N N . ALA A 1 136 ? -50.542 -26.806 57.723 1.00 79.00 136 ALA A N 1
ATOM 1074 C CA . ALA A 1 136 ? -50.861 -27.175 59.098 1.00 79.00 136 ALA A CA 1
ATOM 1075 C C . ALA A 1 136 ? -51.526 -28.556 59.169 1.00 79.00 136 ALA A C 1
ATOM 1077 O O . ALA A 1 136 ? -51.210 -29.344 60.059 1.00 79.00 136 ALA A O 1
ATOM 1078 N N . LEU A 1 137 ? -52.366 -28.875 58.181 1.00 79.25 137 LEU A N 1
ATOM 1079 C CA . LEU A 1 137 ? -53.170 -30.094 58.113 1.00 79.25 137 LEU A CA 1
ATOM 1080 C C . LEU A 1 137 ? -52.442 -31.273 57.435 1.00 79.25 137 LEU A C 1
ATOM 1082 O O . LEU A 1 137 ? -53.057 -32.311 57.193 1.00 79.25 137 LEU A O 1
ATOM 1086 N N . TRP A 1 138 ? -51.150 -31.129 57.119 1.00 80.75 138 TRP A N 1
ATOM 1087 C CA . TRP A 1 138 ? -50.312 -32.224 56.617 1.00 80.75 138 TRP A CA 1
ATOM 1088 C C . TRP A 1 138 ? -49.968 -33.232 57.727 1.00 80.75 138 TRP A C 1
ATOM 1090 O O . TRP A 1 138 ? -49.594 -32.795 58.824 1.00 80.75 138 TRP A O 1
ATOM 1100 N N . PRO A 1 139 ? -50.013 -34.552 57.446 1.00 71.25 139 PRO A N 1
ATOM 1101 C CA . PRO A 1 139 ? -49.711 -35.594 58.425 1.00 71.25 139 PRO A CA 1
ATOM 1102 C C . PRO A 1 139 ? -48.248 -35.542 58.885 1.00 71.25 139 PRO A C 1
ATOM 1104 O O . PRO A 1 139 ? -47.364 -35.116 58.143 1.00 71.25 139 PRO A O 1
ATOM 1107 N N . HIS A 1 140 ? -47.979 -36.021 60.103 1.00 65.94 140 HIS A N 1
ATOM 1108 C CA . HIS A 1 140 ? -46.620 -36.061 60.662 1.00 65.94 140 HIS A CA 1
ATOM 1109 C C . HIS A 1 140 ? -45.679 -37.028 59.918 1.00 65.94 140 HIS A C 1
ATOM 1111 O O . HIS A 1 140 ? -44.471 -36.808 59.889 1.00 65.94 140 HIS A O 1
ATOM 1117 N N . SER A 1 141 ? -46.221 -38.075 59.291 1.00 66.06 141 SER A N 1
ATOM 1118 C CA . SER A 1 141 ? -45.500 -39.076 58.498 1.00 66.06 141 SER A CA 1
ATOM 1119 C C . SER A 1 141 ? -45.861 -38.957 57.011 1.00 66.06 141 SER A C 1
ATOM 1121 O O . SER A 1 141 ? -46.670 -39.711 56.476 1.00 66.06 141 SER A O 1
ATOM 1123 N N . ILE A 1 142 ? -45.260 -37.991 56.313 1.00 75.50 142 ILE A N 1
ATOM 1124 C CA . ILE A 1 142 ? -45.524 -37.768 54.881 1.00 75.50 142 ILE A CA 1
ATOM 1125 C C . ILE A 1 142 ? -44.853 -38.879 54.050 1.00 75.50 142 ILE A C 1
ATOM 1127 O O . ILE A 1 142 ? -43.630 -39.043 54.107 1.00 75.50 142 ILE A O 1
ATOM 1131 N N . SER A 1 143 ? -45.636 -39.634 53.271 1.00 74.31 143 SER A N 1
ATOM 1132 C CA . SER A 1 143 ? -45.151 -40.713 52.391 1.00 74.31 143 SER A CA 1
ATOM 1133 C C . SER A 1 143 ? -44.327 -40.184 51.207 1.00 74.31 143 SER A C 1
ATOM 1135 O O . SER A 1 143 ? -44.356 -38.991 50.909 1.00 74.31 143 SER A O 1
ATOM 1137 N N . GLY A 1 144 ? -43.594 -41.059 50.504 1.00 70.50 144 GLY A N 1
ATOM 1138 C CA . GLY A 1 144 ? -42.792 -40.668 49.333 1.00 70.50 144 GLY A CA 1
ATOM 1139 C C . GLY A 1 144 ? -43.621 -39.944 48.265 1.00 70.50 144 GLY A C 1
ATOM 1140 O O . GLY A 1 144 ? -43.340 -38.790 47.953 1.00 70.50 144 GLY A O 1
ATOM 1141 N N . ALA A 1 145 ? -44.705 -40.576 47.805 1.00 67.31 145 ALA A N 1
ATOM 1142 C CA . ALA A 1 145 ? -45.617 -39.999 46.816 1.00 67.31 145 ALA A CA 1
ATOM 1143 C C . ALA A 1 145 ? -46.269 -38.684 47.290 1.00 67.31 145 ALA A C 1
ATOM 1145 O O . ALA A 1 145 ? -46.391 -37.741 46.510 1.00 67.31 145 ALA A O 1
ATOM 1146 N N . ALA A 1 146 ? -46.630 -38.577 48.576 1.00 69.38 146 ALA A N 1
ATOM 1147 C CA . ALA A 1 146 ? -47.191 -37.343 49.127 1.00 69.38 146 ALA A CA 1
ATOM 1148 C C . ALA A 1 146 ? -46.163 -36.196 49.157 1.00 69.38 146 ALA A C 1
ATOM 1150 O O . ALA A 1 146 ? -46.520 -35.054 48.865 1.00 69.38 146 ALA A O 1
ATOM 1151 N N . ARG A 1 147 ? -44.879 -36.477 49.444 1.00 76.06 147 ARG A N 1
ATOM 1152 C CA . ARG A 1 147 ? -43.807 -35.471 49.310 1.00 76.06 147 ARG A CA 1
ATOM 1153 C C . ARG A 1 147 ? -43.698 -35.009 47.863 1.00 76.06 147 ARG A C 1
ATOM 1155 O O . ARG A 1 147 ? -43.682 -33.808 47.619 1.00 76.06 147 ARG A O 1
ATOM 1162 N N . ASP A 1 148 ? -43.673 -35.942 46.918 1.00 71.31 148 ASP A N 1
ATOM 1163 C CA . ASP A 1 148 ? -43.476 -35.636 45.498 1.00 71.31 148 ASP A CA 1
ATOM 1164 C C . ASP A 1 148 ? -44.638 -34.809 44.918 1.00 71.31 148 ASP A C 1
ATOM 1166 O O . ASP A 1 148 ? -44.398 -33.837 44.200 1.00 71.31 148 ASP A O 1
ATOM 1170 N N . HIS A 1 149 ? -45.878 -35.085 45.338 1.00 74.44 149 HIS A N 1
ATOM 1171 C CA . HIS A 1 149 ? -47.051 -34.255 45.041 1.00 74.44 149 HIS A CA 1
ATOM 1172 C C . HIS A 1 149 ? -46.907 -32.807 45.556 1.00 74.44 149 HIS A C 1
ATOM 1174 O O . HIS A 1 149 ? -47.068 -31.853 44.789 1.00 74.44 149 HIS A O 1
ATOM 1180 N N . TYR A 1 150 ? -46.564 -32.613 46.837 1.00 75.62 150 TYR A N 1
ATOM 1181 C CA . TYR A 1 150 ? -46.401 -31.266 47.405 1.00 75.62 150 TYR A CA 1
ATOM 1182 C C . TYR A 1 150 ? -45.178 -30.515 46.842 1.00 75.62 150 TYR A C 1
ATOM 1184 O O . TYR A 1 150 ? -45.177 -29.282 46.810 1.00 75.62 150 TYR A O 1
ATOM 1192 N N . LEU A 1 151 ? -44.154 -31.231 46.364 1.00 74.62 151 LEU A N 1
ATOM 1193 C CA . LEU A 1 151 ? -43.000 -30.654 45.665 1.00 74.62 151 LEU A CA 1
ATOM 1194 C C . LEU A 1 151 ? -43.353 -30.164 44.254 1.00 74.62 151 LEU A C 1
ATOM 1196 O O . LEU A 1 151 ? -42.915 -29.077 43.873 1.00 74.62 151 LEU A O 1
ATOM 1200 N N . LEU A 1 152 ? -44.149 -30.934 43.504 1.00 67.69 152 LEU A N 1
ATOM 1201 C CA . LEU A 1 152 ? -44.638 -30.558 42.173 1.00 67.69 152 LEU A CA 1
ATOM 1202 C C . LEU A 1 152 ? -45.537 -29.320 42.233 1.00 67.69 152 LEU A C 1
ATOM 1204 O O . LEU A 1 152 ? -45.289 -28.344 41.528 1.00 67.69 152 LEU A O 1
ATOM 1208 N N . ASN A 1 153 ? -46.537 -29.338 43.117 1.00 69.25 153 ASN A N 1
ATOM 1209 C CA . ASN A 1 153 ? -47.579 -28.310 43.149 1.00 69.25 153 ASN A CA 1
ATOM 1210 C C . ASN A 1 153 ? -47.202 -27.034 43.928 1.00 69.25 153 ASN A C 1
ATOM 1212 O O . ASN A 1 153 ? -47.927 -26.052 43.819 1.00 69.25 153 ASN A O 1
ATOM 1216 N N . ARG A 1 154 ? -46.067 -27.029 44.659 1.00 69.81 154 ARG A N 1
ATOM 1217 C CA . ARG A 1 154 ? -45.540 -25.939 45.520 1.00 69.81 154 ARG A CA 1
ATOM 1218 C C . ARG A 1 154 ? -46.577 -25.374 46.519 1.00 69.81 154 ARG A C 1
ATOM 1220 O O . ARG A 1 154 ? -47.443 -24.598 46.125 1.00 69.81 154 ARG A O 1
ATOM 1227 N N . PRO A 1 155 ? -46.460 -25.623 47.839 1.00 74.12 155 PRO A N 1
ATOM 1228 C CA . PRO A 1 155 ? -47.467 -25.162 48.794 1.00 74.12 155 PRO A CA 1
ATOM 1229 C C . PRO A 1 155 ? -47.648 -23.636 48.777 1.00 74.12 155 PRO A C 1
ATOM 1231 O O . PRO A 1 155 ? -46.681 -22.863 48.842 1.00 74.12 155 PRO A O 1
ATOM 1234 N N . SER A 1 156 ? -48.905 -23.210 48.698 1.00 75.88 156 SER A N 1
ATOM 1235 C CA . SER A 1 156 ? -49.334 -21.817 48.790 1.00 75.88 156 SER A CA 1
ATOM 1236 C C . SER A 1 156 ? -49.461 -21.367 50.253 1.00 75.88 156 SER A C 1
ATOM 1238 O O . SER A 1 156 ? -49.349 -22.161 51.185 1.00 75.88 156 SER A O 1
ATOM 1240 N N . ASN A 1 157 ? -49.655 -20.064 50.462 1.00 79.44 157 ASN A N 1
ATOM 1241 C CA . ASN A 1 157 ? -50.147 -19.555 51.742 1.00 79.44 157 ASN A CA 1
ATOM 1242 C C . ASN A 1 157 ? -51.672 -19.687 51.765 1.00 79.44 157 ASN A C 1
ATOM 1244 O O . ASN A 1 157 ? -52.316 -19.368 50.763 1.00 79.44 157 ASN A O 1
ATOM 1248 N N . VAL A 1 158 ? -52.243 -20.112 52.892 1.00 76.06 158 VAL A N 1
ATOM 1249 C CA . VAL A 1 158 ? -53.697 -20.273 53.037 1.00 76.06 158 VAL A CA 1
ATOM 1250 C C . VAL A 1 158 ? -54.236 -19.221 54.001 1.00 76.06 158 VAL A C 1
ATOM 1252 O O . VAL A 1 158 ? -53.928 -19.252 55.193 1.00 76.06 158 VAL A O 1
ATOM 1255 N N . GLY A 1 159 ? -55.055 -18.307 53.472 1.00 71.12 159 GLY A N 1
ATOM 1256 C CA . GLY A 1 159 ? -55.757 -17.271 54.234 1.00 71.12 159 GLY A CA 1
ATOM 1257 C C . GLY A 1 159 ? -55.143 -15.869 54.147 1.00 71.12 159 GLY A C 1
ATOM 1258 O O . GLY A 1 159 ? -54.345 -15.575 53.254 1.00 71.12 159 GLY A O 1
ATOM 1259 N N . ASN A 1 160 ? -55.511 -14.985 55.077 1.00 73.25 160 ASN A N 1
ATOM 1260 C CA . ASN A 1 160 ? -55.050 -13.594 55.125 1.00 73.25 160 ASN A CA 1
ATOM 1261 C C . ASN A 1 160 ? -54.009 -13.358 56.235 1.00 73.25 160 ASN A C 1
ATOM 1263 O O . ASN A 1 160 ? -54.285 -13.522 57.424 1.00 73.25 160 ASN A O 1
ATOM 1267 N N . ILE A 1 161 ? -52.829 -12.857 55.854 1.00 77.12 161 ILE A N 1
ATOM 1268 C CA . ILE A 1 161 ? -51.723 -12.530 56.771 1.00 77.12 161 ILE A CA 1
ATOM 1269 C C . ILE A 1 161 ? -52.133 -11.568 57.907 1.00 77.12 161 ILE A C 1
ATOM 1271 O O . ILE A 1 161 ? -51.612 -11.661 59.016 1.00 77.12 161 ILE A O 1
ATOM 1275 N N . LYS A 1 162 ? -53.118 -10.684 57.679 1.00 72.12 162 LYS A N 1
ATOM 1276 C CA . LYS A 1 162 ? -53.625 -9.725 58.682 1.00 72.12 162 LYS A CA 1
ATOM 1277 C C . LYS A 1 162 ? -54.397 -10.389 59.833 1.00 72.12 162 LYS A C 1
ATOM 1279 O O . LYS A 1 162 ? -54.573 -9.759 60.880 1.00 72.12 162 LYS A O 1
ATOM 1284 N N . ASN A 1 163 ? -54.812 -11.646 59.667 1.00 70.94 163 ASN A N 1
ATOM 1285 C CA . ASN A 1 163 ? -55.540 -12.426 60.673 1.00 70.94 163 ASN A CA 1
ATOM 1286 C C . ASN A 1 163 ? -54.596 -13.226 61.596 1.00 70.94 163 ASN A C 1
ATOM 1288 O O . ASN A 1 163 ? -55.023 -13.728 62.638 1.00 70.94 163 ASN A O 1
ATOM 1292 N N . LEU A 1 164 ? -53.294 -13.267 61.277 1.00 74.44 164 LEU A N 1
ATOM 1293 C CA . LEU A 1 164 ? -52.226 -13.850 62.097 1.00 74.44 164 LEU A CA 1
ATOM 1294 C C . LEU A 1 164 ? -51.843 -12.918 63.259 1.00 74.44 164 LEU A C 1
ATOM 1296 O O . LEU A 1 164 ? -50.736 -12.378 63.330 1.00 74.44 164 LEU A O 1
ATOM 1300 N N . LYS A 1 165 ? -52.787 -12.717 64.179 1.00 72.62 165 LYS A N 1
ATOM 1301 C CA . LYS A 1 165 ? -52.597 -11.964 65.423 1.00 72.62 165 LYS A CA 1
ATOM 1302 C C . LYS A 1 165 ? -52.425 -12.923 66.593 1.00 72.62 165 LYS A C 1
ATOM 1304 O O . LYS A 1 165 ? -53.215 -13.852 66.744 1.00 72.62 165 LYS A O 1
ATOM 1309 N N . VAL A 1 166 ? -51.422 -12.663 67.426 1.00 73.38 166 VAL A N 1
ATOM 1310 C CA . VAL A 1 166 ? -51.221 -13.344 68.711 1.00 73.38 166 VAL A CA 1
ATOM 1311 C C . VAL A 1 166 ? -51.310 -12.313 69.823 1.00 73.38 166 VAL A C 1
ATOM 1313 O O . VAL A 1 166 ? -50.691 -11.246 69.763 1.00 73.38 166 VAL A O 1
ATOM 1316 N N . GLU A 1 167 ? -52.124 -12.647 70.814 1.00 75.19 167 GLU A N 1
ATOM 1317 C CA . GLU A 1 167 ? -52.268 -11.918 72.063 1.00 75.19 167 GLU A CA 1
ATOM 1318 C C . GLU A 1 167 ? -51.125 -12.289 73.014 1.00 75.19 167 GLU A C 1
ATOM 1320 O O . GLU A 1 167 ? -50.735 -13.455 73.101 1.00 75.19 167 GLU A O 1
ATOM 1325 N N . TYR A 1 168 ? -50.580 -11.312 73.733 1.00 70.62 168 TYR A N 1
ATOM 1326 C CA . TYR A 1 168 ? -49.666 -11.556 74.843 1.00 70.62 168 TYR A CA 1
ATOM 1327 C C . TYR A 1 168 ? -49.919 -10.567 75.979 1.00 70.62 168 TYR A C 1
ATOM 1329 O O . TYR A 1 168 ? -50.174 -9.381 75.757 1.00 70.62 168 TYR A O 1
ATOM 1337 N N . THR A 1 169 ? -49.814 -11.058 77.209 1.00 72.00 169 THR A N 1
ATOM 1338 C CA . THR A 1 169 ? -49.879 -10.245 78.420 1.00 72.00 169 THR A CA 1
ATOM 1339 C C . THR A 1 169 ? -48.475 -9.814 78.842 1.00 72.00 169 THR A C 1
ATOM 1341 O O . THR A 1 169 ? -47.555 -10.624 78.936 1.00 72.00 169 THR A O 1
ATOM 1344 N N . ASP A 1 170 ? -48.292 -8.520 79.095 1.00 73.38 170 ASP A N 1
ATOM 1345 C CA . ASP A 1 170 ? -47.060 -7.953 79.656 1.00 73.38 170 ASP A CA 1
ATOM 1346 C C . ASP A 1 170 ? -47.460 -6.906 80.708 1.00 73.38 170 ASP A C 1
ATOM 1348 O O . ASP A 1 170 ? -48.274 -6.024 80.432 1.00 73.38 170 ASP A O 1
ATOM 1352 N N . ARG A 1 171 ? -46.963 -7.045 81.945 1.00 77.12 171 ARG A N 1
ATOM 1353 C CA . ARG A 1 171 ? -47.328 -6.203 83.111 1.00 77.12 171 ARG A CA 1
ATOM 1354 C C . ARG A 1 171 ? -48.850 -6.010 83.280 1.00 77.12 171 ARG A C 1
ATOM 1356 O O . ARG A 1 171 ? -49.328 -4.890 83.451 1.00 77.12 171 ARG A O 1
ATOM 1363 N N . ASN A 1 172 ? -49.607 -7.106 83.196 1.00 75.69 172 ASN A N 1
ATOM 1364 C CA . ASN A 1 172 ? -51.078 -7.156 83.253 1.00 75.69 172 ASN A CA 1
ATOM 1365 C C . ASN A 1 172 ? -51.815 -6.315 82.185 1.00 75.69 172 ASN A C 1
ATOM 1367 O O . ASN A 1 172 ? -53.012 -6.069 82.319 1.00 75.69 172 ASN A O 1
ATOM 1371 N N . LYS A 1 173 ? -51.140 -5.909 81.101 1.00 70.69 173 LYS A N 1
ATOM 1372 C CA . LYS A 1 173 ? -51.776 -5.329 79.911 1.00 70.69 173 LYS A CA 1
ATOM 1373 C C . LYS A 1 173 ? -51.752 -6.322 78.757 1.00 70.69 173 LYS A C 1
ATOM 1375 O O . LYS A 1 173 ? -50.743 -6.981 78.515 1.00 70.69 173 LYS A O 1
ATOM 1380 N N . ILE A 1 174 ? -52.877 -6.406 78.054 1.00 77.38 174 ILE A N 1
ATOM 1381 C CA . ILE A 1 174 ? -53.040 -7.203 76.839 1.00 77.38 174 ILE A CA 1
ATOM 1382 C C . ILE A 1 174 ? -52.489 -6.411 75.651 1.00 77.38 174 ILE A C 1
ATOM 1384 O O . ILE A 1 174 ? -52.854 -5.253 75.440 1.00 77.38 174 ILE A O 1
ATOM 1388 N N . TYR A 1 175 ? -51.632 -7.052 74.863 1.00 76.25 175 TYR A N 1
ATOM 1389 C CA . TYR A 1 175 ? -51.074 -6.518 73.628 1.00 76.25 175 TYR A CA 1
ATOM 1390 C C . TYR A 1 175 ? -51.274 -7.517 72.488 1.00 76.25 175 TYR A C 1
ATOM 1392 O O . TYR A 1 175 ? -51.138 -8.724 72.671 1.00 76.25 175 TYR A O 1
ATOM 1400 N N . TYR A 1 176 ? -51.518 -7.008 71.283 1.00 74.88 176 TYR A N 1
ATOM 1401 C CA . TYR A 1 176 ? -51.572 -7.819 70.070 1.00 74.88 176 TYR A CA 1
ATOM 1402 C C . TYR A 1 176 ? -50.335 -7.554 69.218 1.00 74.88 176 TYR A C 1
ATOM 1404 O O . TYR A 1 176 ? -50.007 -6.401 68.935 1.00 74.88 176 TYR A O 1
ATOM 1412 N N . ARG A 1 177 ? -49.665 -8.618 68.770 1.00 75.88 177 ARG A N 1
ATOM 1413 C CA . ARG A 1 177 ? -48.683 -8.555 67.678 1.00 75.88 177 ARG A CA 1
ATOM 1414 C C . ARG A 1 177 ? -49.225 -9.275 66.455 1.00 75.88 177 ARG A C 1
ATOM 1416 O O . ARG A 1 177 ? -49.970 -10.246 66.569 1.00 75.88 177 ARG A O 1
ATOM 1423 N N . ASN A 1 178 ? -48.805 -8.804 65.295 1.00 78.25 178 ASN A N 1
ATOM 1424 C CA . ASN A 1 178 ? -48.996 -9.422 63.994 1.00 78.25 178 ASN A CA 1
ATOM 1425 C C . ASN A 1 178 ? -47.634 -9.732 63.363 1.00 78.25 178 ASN A C 1
ATOM 1427 O O . ASN A 1 178 ? -46.629 -9.094 63.683 1.00 78.25 178 ASN A O 1
ATOM 1431 N N . ILE A 1 179 ? -47.612 -10.686 62.436 1.00 81.31 179 ILE A N 1
ATOM 1432 C CA . ILE A 1 179 ? -46.490 -10.851 61.508 1.00 81.31 179 ILE A CA 1
ATOM 1433 C C . ILE A 1 179 ? -46.496 -9.723 60.458 1.00 81.31 179 ILE A C 1
ATOM 1435 O O . ILE A 1 179 ? -47.555 -9.230 60.063 1.00 81.31 179 ILE A O 1
ATOM 1439 N N . SER A 1 180 ? -45.309 -9.312 60.012 1.00 79.25 180 SER A N 1
ATOM 1440 C CA . SER A 1 180 ? -45.110 -8.347 58.926 1.00 79.25 180 SER A CA 1
ATOM 1441 C C . SER A 1 180 ? -44.753 -9.066 57.625 1.00 79.25 180 SER A C 1
ATOM 1443 O O . SER A 1 180 ? -44.046 -10.074 57.637 1.00 79.25 180 SER A O 1
ATOM 1445 N N . GLU A 1 181 ? -45.136 -8.506 56.476 1.00 78.50 181 GLU A N 1
ATOM 1446 C CA . GLU A 1 181 ? -44.653 -8.975 55.169 1.00 78.50 181 GLU A CA 1
ATOM 1447 C C . GLU A 1 181 ? -43.119 -8.926 55.067 1.00 78.50 181 GLU A C 1
ATOM 1449 O O . GLU A 1 181 ? -42.515 -9.777 54.417 1.00 78.50 181 GLU A O 1
ATOM 1454 N N . SER A 1 182 ? -42.457 -8.007 55.785 1.00 80.88 182 SER A N 1
ATOM 1455 C CA . SER A 1 182 ? -40.990 -7.968 55.864 1.00 80.88 182 SER A CA 1
ATOM 1456 C C . SER A 1 182 ? -40.375 -9.230 56.485 1.00 80.88 182 SER A C 1
ATOM 1458 O O . SER A 1 182 ? -39.227 -9.546 56.183 1.00 80.88 182 SER A O 1
ATOM 1460 N N . ASN A 1 183 ? -41.122 -10.015 57.275 1.00 84.50 183 ASN A N 1
ATOM 1461 C CA . ASN A 1 183 ? -40.642 -11.299 57.796 1.00 84.50 183 ASN A CA 1
ATOM 1462 C C . ASN A 1 183 ? -40.499 -12.377 56.706 1.00 84.50 183 ASN A C 1
ATOM 1464 O O . ASN A 1 183 ? -39.746 -13.331 56.902 1.00 84.50 183 ASN A O 1
ATOM 1468 N N . PHE A 1 184 ? -41.130 -12.215 55.540 1.00 85.19 184 PHE A N 1
ATOM 1469 C CA . PHE A 1 184 ? -40.954 -13.113 54.392 1.00 85.19 184 PHE A CA 1
ATOM 1470 C C . PHE A 1 184 ? -39.724 -12.773 53.532 1.00 85.19 184 PHE A C 1
ATOM 1472 O O . PHE A 1 184 ? -39.459 -13.467 52.553 1.00 85.19 184 PHE A O 1
ATOM 1479 N N . TYR A 1 185 ? -38.932 -11.763 53.910 1.00 84.75 185 TYR A N 1
ATOM 1480 C CA . TYR A 1 185 ? -37.704 -11.387 53.207 1.00 84.75 185 TYR A CA 1
ATOM 1481 C C . TYR A 1 185 ? -36.479 -11.417 54.126 1.00 84.75 185 TYR A C 1
ATOM 1483 O O . TYR A 1 185 ? -36.532 -10.997 55.286 1.00 84.75 185 TYR A O 1
ATOM 1491 N N . CYS A 1 186 ? -35.355 -11.901 53.606 1.00 83.62 186 CYS A N 1
ATOM 1492 C CA . CYS A 1 186 ? -34.040 -11.691 54.197 1.00 83.62 186 CYS A CA 1
ATOM 1493 C C . CYS A 1 186 ? -33.340 -10.509 53.504 1.00 83.62 186 CYS A C 1
ATOM 1495 O O . CYS A 1 186 ? -33.645 -10.163 52.361 1.00 83.62 186 CYS A O 1
ATOM 1497 N N . PHE A 1 187 ? -32.410 -9.878 54.218 1.00 78.50 187 PHE A N 1
ATOM 1498 C CA . PHE A 1 187 ? -31.547 -8.820 53.697 1.00 78.50 187 PHE A CA 1
ATOM 1499 C C . PHE A 1 187 ? -30.100 -9.278 53.863 1.00 78.50 187 PHE A C 1
ATOM 1501 O O . PHE A 1 187 ? -29.694 -9.647 54.968 1.00 78.50 187 PHE A O 1
ATOM 1508 N N . LYS A 1 188 ? -29.344 -9.291 52.765 1.00 77.81 188 LYS A N 1
ATOM 1509 C CA . LYS A 1 188 ? -27.910 -9.601 52.758 1.00 77.81 188 LYS A CA 1
ATOM 1510 C C . LYS A 1 188 ? -27.092 -8.384 53.200 1.00 77.81 188 LYS A C 1
ATOM 1512 O O . LYS A 1 188 ? -27.583 -7.259 53.183 1.00 77.81 188 LYS A O 1
ATOM 1517 N N . ALA A 1 189 ? -25.831 -8.609 53.574 1.00 76.69 189 ALA A N 1
ATOM 1518 C CA . ALA A 1 189 ? -24.925 -7.548 54.029 1.00 76.69 189 ALA A CA 1
ATOM 1519 C C . ALA A 1 189 ? -24.695 -6.445 52.972 1.00 76.69 189 ALA A C 1
ATOM 1521 O O . ALA A 1 189 ? -24.476 -5.296 53.329 1.00 76.69 189 ALA A O 1
ATOM 1522 N N . ASN A 1 190 ? -24.833 -6.772 51.683 1.00 77.81 190 ASN A N 1
ATOM 1523 C CA . ASN A 1 190 ? -24.804 -5.829 50.560 1.00 77.81 190 ASN A CA 1
ATOM 1524 C C . ASN A 1 190 ? -26.174 -5.173 50.261 1.00 77.81 190 ASN A C 1
ATOM 1526 O O . ASN A 1 190 ? -26.451 -4.805 49.123 1.00 77.81 190 ASN A O 1
ATOM 1530 N N . GLY A 1 191 ? -27.083 -5.113 51.239 1.00 77.94 191 GLY A N 1
ATOM 1531 C CA . GLY A 1 191 ? -28.419 -4.513 51.111 1.00 77.94 191 GLY A CA 1
ATOM 1532 C C . GLY A 1 191 ? -29.438 -5.315 50.287 1.00 77.94 191 GLY A C 1
ATOM 1533 O O . GLY A 1 191 ? -30.634 -5.023 50.352 1.00 77.94 191 GLY A O 1
ATOM 1534 N N . LYS A 1 192 ? -29.018 -6.347 49.542 1.00 80.19 192 LYS A N 1
ATOM 1535 C CA . LYS A 1 192 ? -29.905 -7.104 48.648 1.00 80.19 192 LYS A CA 1
ATOM 1536 C C . LYS A 1 192 ? -31.016 -7.825 49.423 1.00 80.19 192 LYS A C 1
ATOM 1538 O O . LYS A 1 192 ? -30.746 -8.643 50.305 1.00 80.19 192 LYS A O 1
ATOM 1543 N N . LYS A 1 193 ? -32.266 -7.544 49.047 1.00 83.69 193 LYS A N 1
ATOM 1544 C CA . LYS A 1 193 ? -33.494 -8.165 49.566 1.00 83.69 193 LYS A CA 1
ATOM 1545 C C . LYS A 1 193 ? -33.813 -9.444 48.783 1.00 83.69 193 LYS A C 1
ATOM 1547 O O . LYS A 1 193 ? -33.931 -9.395 47.562 1.00 83.69 193 LYS A O 1
ATOM 1552 N N . GLU A 1 194 ? -33.994 -10.570 49.467 1.00 82.88 194 GLU A N 1
ATOM 1553 C CA . GLU A 1 194 ? -34.353 -11.866 48.862 1.00 82.88 194 GLU A CA 1
ATOM 1554 C C . GLU A 1 194 ? -35.540 -12.508 49.610 1.00 82.88 194 GLU A C 1
ATOM 1556 O O . GLU A 1 194 ? -35.762 -12.238 50.790 1.00 82.88 194 GLU A O 1
ATOM 1561 N N . PHE A 1 195 ? -36.364 -13.302 48.916 1.00 85.06 195 PHE A N 1
ATOM 1562 C CA . PHE A 1 195 ? -37.634 -13.834 49.438 1.00 85.06 195 PHE A CA 1
ATOM 1563 C C . PHE A 1 195 ? -37.496 -15.264 49.983 1.00 85.06 195 PHE A C 1
ATOM 1565 O O . PHE A 1 195 ? -36.887 -16.130 49.354 1.00 85.06 195 PHE A O 1
ATOM 1572 N N . ARG A 1 196 ? -38.117 -15.536 51.134 1.00 87.50 196 ARG A N 1
ATOM 1573 C CA . ARG A 1 196 ? -38.123 -16.849 51.798 1.00 87.50 196 ARG A CA 1
ATOM 1574 C C . ARG A 1 196 ? -39.143 -17.794 51.154 1.00 87.50 196 ARG A C 1
ATOM 1576 O O . ARG A 1 196 ? -40.192 -18.049 51.738 1.00 87.50 196 ARG A O 1
ATOM 1583 N N . GLU A 1 197 ? -38.830 -18.360 49.981 1.00 83.31 197 GLU A N 1
ATOM 1584 C CA . GLU A 1 197 ? -39.716 -19.327 49.287 1.00 83.31 197 GLU A CA 1
ATOM 1585 C C . GLU A 1 197 ? -40.184 -20.486 50.191 1.00 83.31 197 GLU A C 1
ATOM 1587 O O . GLU A 1 197 ? -41.296 -20.989 50.019 1.00 83.31 197 GLU A O 1
ATOM 1592 N N . TRP A 1 198 ? -39.344 -20.907 51.144 1.00 87.38 198 TRP A N 1
ATOM 1593 C CA . TRP A 1 198 ? -39.585 -22.011 52.079 1.00 87.38 198 TRP A CA 1
ATOM 1594 C C . TRP A 1 198 ? -40.560 -21.681 53.222 1.00 87.38 198 TRP A C 1
ATOM 1596 O O . TRP A 1 198 ? -41.088 -22.608 53.846 1.00 87.38 198 TRP A O 1
ATOM 1606 N N . LEU A 1 199 ? -40.800 -20.395 53.508 1.00 88.62 199 LEU A N 1
ATOM 1607 C CA . LEU A 1 199 ? -41.646 -19.945 54.613 1.00 88.62 199 LEU A CA 1
ATOM 1608 C C . LEU A 1 199 ? -43.091 -19.757 54.145 1.00 88.62 199 LEU A C 1
ATOM 1610 O O . LEU A 1 199 ? -43.351 -19.097 53.138 1.00 88.62 199 LEU A O 1
ATOM 1614 N N . LYS A 1 200 ? -44.036 -20.327 54.892 1.00 88.38 200 LYS A N 1
ATOM 1615 C CA . LYS A 1 200 ? -45.465 -20.328 54.559 1.00 88.38 200 LYS A CA 1
ATOM 1616 C C . LYS A 1 200 ? -46.330 -20.112 55.795 1.00 88.38 200 LYS A C 1
ATOM 1618 O O . LYS A 1 200 ? -45.865 -20.357 56.907 1.00 88.38 200 LYS A O 1
ATOM 1623 N N . PHE A 1 201 ? -47.581 -19.694 55.617 1.00 87.19 201 PHE A N 1
ATOM 1624 C CA . PHE A 1 201 ? -48.530 -19.517 56.721 1.00 87.19 201 PHE A CA 1
ATOM 1625 C C . PHE A 1 201 ? -49.848 -20.283 56.542 1.00 87.19 201 PHE A C 1
ATOM 1627 O O . PHE A 1 201 ? -50.314 -20.492 55.421 1.00 87.19 201 PHE A O 1
ATOM 1634 N N . SER A 1 202 ? -50.433 -20.654 57.685 1.00 84.81 202 SER A N 1
ATOM 1635 C CA . SER A 1 202 ? -51.766 -21.241 57.839 1.00 84.81 202 SER A CA 1
ATOM 1636 C C . SER A 1 202 ? -52.646 -20.292 58.643 1.00 84.81 202 SER A C 1
ATOM 1638 O O . SER A 1 202 ? -52.316 -19.955 59.784 1.00 84.81 202 SER A O 1
ATOM 1640 N N . GLU A 1 203 ? -53.786 -19.885 58.089 1.00 80.06 203 GLU A N 1
ATOM 1641 C CA . GLU A 1 203 ? -54.825 -19.212 58.871 1.00 80.06 203 GLU A CA 1
ATOM 1642 C C . GLU A 1 203 ? -55.537 -20.175 59.842 1.00 80.06 203 GLU A C 1
ATOM 1644 O O . GLU A 1 203 ? -55.910 -19.756 60.938 1.00 80.06 203 GLU A O 1
ATOM 1649 N N . THR A 1 204 ? -55.651 -21.471 59.515 1.00 81.50 204 THR A N 1
ATOM 1650 C CA . THR A 1 204 ? -56.339 -22.465 60.360 1.00 81.50 204 THR A CA 1
ATOM 1651 C C . THR A 1 204 ? -55.666 -22.674 61.720 1.00 81.50 204 THR A C 1
ATOM 1653 O O . THR A 1 204 ? -56.369 -22.718 62.728 1.00 81.50 204 THR A O 1
ATOM 1656 N N . THR A 1 205 ? -54.331 -22.757 61.794 1.00 81.94 205 THR A N 1
ATOM 1657 C CA . THR A 1 205 ? -53.607 -22.811 63.089 1.00 81.94 205 THR A CA 1
ATOM 1658 C C . THR A 1 205 ? -53.042 -21.466 63.542 1.00 81.94 205 THR A C 1
ATOM 1660 O O . THR A 1 205 ? -52.484 -21.378 64.634 1.00 81.94 205 THR A O 1
ATOM 1663 N N . LYS A 1 206 ? -53.184 -20.413 62.726 1.00 82.62 206 LYS A N 1
ATOM 1664 C CA . LYS A 1 206 ? -52.578 -19.081 62.921 1.00 82.62 206 LYS A CA 1
ATOM 1665 C C . LYS A 1 206 ? -51.051 -19.111 63.109 1.00 82.62 206 LYS A C 1
ATOM 1667 O O . LYS A 1 206 ? -50.480 -18.240 63.765 1.00 82.62 206 LYS A O 1
ATOM 1672 N N . CYS A 1 207 ? -50.391 -20.097 62.503 1.00 86.31 207 CYS A N 1
ATOM 1673 C CA . CYS A 1 207 ? -48.954 -20.344 62.608 1.00 86.31 207 CYS A CA 1
ATOM 1674 C C . CYS A 1 207 ? -48.246 -20.214 61.253 1.00 86.31 207 CYS A C 1
ATOM 1676 O O . CYS A 1 207 ? -48.845 -20.400 60.189 1.00 86.31 207 CYS A O 1
ATOM 1678 N N . ILE A 1 208 ? -46.935 -19.968 61.299 1.00 88.62 208 ILE A N 1
ATOM 1679 C CA . ILE A 1 208 ? -46.043 -20.127 60.144 1.00 88.62 208 ILE A CA 1
ATOM 1680 C C . ILE A 1 208 ? -45.262 -21.442 60.213 1.00 88.62 208 ILE A C 1
ATOM 1682 O O . ILE A 1 208 ? -44.958 -21.956 61.294 1.00 88.62 208 ILE A O 1
ATOM 1686 N N . TYR A 1 209 ? -44.922 -21.958 59.037 1.00 88.56 209 TYR A N 1
ATOM 1687 C CA . TYR A 1 209 ? -44.285 -23.250 58.815 1.00 88.56 209 TYR A CA 1
ATOM 1688 C C . TYR A 1 209 ? -43.146 -23.116 57.802 1.00 88.56 209 TYR A C 1
ATOM 1690 O O . TYR A 1 209 ? -43.253 -22.380 56.819 1.00 88.56 209 TYR A O 1
ATOM 1698 N N . CYS A 1 210 ? -42.072 -23.876 58.004 1.00 89.31 210 CYS A N 1
ATOM 1699 C CA . CYS A 1 210 ? -41.084 -24.144 56.967 1.00 89.31 210 CYS A CA 1
ATOM 1700 C C . CYS A 1 210 ? -41.495 -25.429 56.245 1.00 89.31 210 CYS A C 1
ATOM 1702 O O . CYS A 1 210 ? -41.320 -26.530 56.777 1.00 89.31 210 CYS A O 1
ATOM 1704 N N . PHE A 1 211 ? -42.069 -25.301 55.045 1.00 86.75 211 PHE A N 1
ATOM 1705 C CA . PHE A 1 211 ? -42.635 -26.462 54.348 1.00 86.75 211 PHE A CA 1
ATOM 1706 C C . PHE A 1 211 ? -41.552 -27.493 54.002 1.00 86.75 211 PHE A C 1
ATOM 1708 O O . PHE A 1 211 ? -41.791 -28.693 54.085 1.00 86.75 211 PHE A O 1
ATOM 1715 N N . VAL A 1 212 ? -40.341 -27.025 53.685 1.00 86.69 212 VAL A N 1
ATOM 1716 C CA . VAL A 1 212 ? -39.192 -27.871 53.342 1.00 86.69 212 VAL A CA 1
ATOM 1717 C C . VAL A 1 212 ? -38.794 -28.741 54.534 1.00 86.69 212 VAL A C 1
ATOM 1719 O O . VAL A 1 212 ? -38.726 -29.962 54.416 1.00 86.69 212 VAL A O 1
ATOM 1722 N N . CYS A 1 213 ? -38.645 -28.137 55.713 1.00 86.81 213 CYS A N 1
ATOM 1723 C CA . CYS A 1 213 ? -38.376 -28.877 56.941 1.00 86.81 213 CYS A CA 1
ATOM 1724 C C . CYS A 1 213 ? -39.512 -29.846 57.305 1.00 86.81 213 CYS A C 1
ATOM 1726 O O . CYS A 1 213 ? -39.219 -30.935 57.783 1.00 86.81 213 CYS A O 1
ATOM 1728 N N . LYS A 1 214 ? -40.784 -29.508 57.037 1.00 85.25 214 LYS A N 1
ATOM 1729 C CA . LYS A 1 214 ? -41.922 -30.422 57.269 1.00 85.25 214 LYS A CA 1
ATOM 1730 C C . LYS A 1 214 ? -41.985 -31.592 56.267 1.00 85.25 214 LYS A C 1
ATOM 1732 O O . LYS A 1 214 ? -42.492 -32.649 56.620 1.00 85.25 214 LYS A O 1
ATOM 1737 N N . LEU A 1 215 ? -41.448 -31.445 55.049 1.00 83.19 215 LEU A N 1
ATOM 1738 C CA . LEU A 1 215 ? -41.352 -32.533 54.058 1.00 83.19 215 LEU A CA 1
ATOM 1739 C C . LEU A 1 215 ? -40.199 -33.514 54.326 1.00 83.19 215 LEU A C 1
ATOM 1741 O O . LEU A 1 215 ? -40.309 -34.689 53.971 1.00 83.19 215 LEU A O 1
ATOM 1745 N N . PHE A 1 216 ? -39.094 -33.039 54.908 1.00 81.62 216 PHE A N 1
ATOM 1746 C CA . PHE A 1 216 ? -37.849 -33.810 55.048 1.00 81.62 216 PHE A CA 1
ATOM 1747 C C . PHE A 1 216 ? -37.449 -34.129 56.501 1.00 81.62 216 PHE A C 1
ATOM 1749 O O . PHE A 1 216 ? -36.403 -34.735 56.720 1.00 81.62 216 PHE A O 1
ATOM 1756 N N . SER A 1 217 ? -38.270 -33.783 57.498 1.00 75.81 217 SER A N 1
ATOM 1757 C CA . SER A 1 217 ? -38.003 -34.096 58.907 1.00 75.81 217 SER A CA 1
ATOM 1758 C C . SER A 1 217 ? -38.037 -35.592 59.219 1.00 75.81 217 SER A C 1
ATOM 1760 O O . SER A 1 217 ? -39.031 -36.269 58.953 1.00 75.81 217 SER A O 1
ATOM 1762 N N . THR A 1 218 ? -37.005 -36.078 59.907 1.00 63.72 218 THR A N 1
ATOM 1763 C CA . THR A 1 218 ? -37.073 -37.308 60.705 1.00 63.72 218 THR A CA 1
ATOM 1764 C C . THR A 1 218 ? -37.855 -37.064 62.001 1.00 63.72 218 THR A C 1
ATOM 1766 O O . THR A 1 218 ? -37.880 -35.951 62.532 1.00 63.72 218 THR A O 1
ATOM 1769 N N . SER A 1 219 ? -38.494 -38.112 62.530 1.00 58.53 219 SER A N 1
ATOM 1770 C CA . SER A 1 219 ? -39.432 -38.059 63.669 1.00 58.53 219 SER A CA 1
ATOM 1771 C C . SER A 1 219 ? -38.882 -37.407 64.941 1.00 58.53 219 SER A C 1
ATOM 1773 O O . SER A 1 219 ? -39.653 -36.870 65.736 1.00 58.53 219 SER A O 1
ATOM 1775 N N . ASN A 1 220 ? -37.561 -37.438 65.125 1.00 55.75 220 ASN A N 1
ATOM 1776 C CA . ASN A 1 220 ? -36.895 -37.022 66.358 1.00 55.75 220 ASN A CA 1
ATOM 1777 C C . ASN A 1 220 ? -36.600 -35.506 66.404 1.00 55.75 220 ASN A C 1
ATOM 1779 O O . ASN A 1 220 ? -36.333 -34.976 67.478 1.00 55.75 220 ASN A O 1
ATOM 1783 N N . ASN A 1 221 ? -36.681 -34.794 65.270 1.00 60.47 221 ASN A N 1
ATOM 1784 C CA . ASN A 1 221 ? -36.218 -33.404 65.127 1.00 60.47 221 ASN A CA 1
ATOM 1785 C C . ASN A 1 221 ? -37.374 -32.398 64.927 1.00 60.47 221 ASN A C 1
ATOM 1787 O O . ASN A 1 221 ? -37.413 -31.641 63.954 1.00 60.47 221 ASN A O 1
ATOM 1791 N N . GLN A 1 222 ? -38.335 -32.365 65.856 1.00 64.81 222 GLN A N 1
ATOM 1792 C CA . GLN A 1 222 ? -39.497 -31.464 65.782 1.00 64.81 222 GLN A CA 1
ATOM 1793 C C . GLN A 1 222 ? -39.159 -30.007 66.157 1.00 64.81 222 GLN A C 1
ATOM 1795 O O . GLN A 1 222 ? -39.442 -29.532 67.257 1.00 64.81 222 GLN A O 1
ATOM 1800 N N . THR A 1 223 ? -38.580 -29.255 65.218 1.00 74.81 223 THR A N 1
ATOM 1801 C CA . THR A 1 223 ? -38.433 -27.793 65.360 1.00 74.81 223 THR A CA 1
ATOM 1802 C C . THR A 1 223 ? -39.800 -27.087 65.356 1.00 74.81 223 THR A C 1
ATOM 1804 O O . THR A 1 223 ? -40.737 -27.536 64.693 1.00 74.81 223 THR A O 1
ATOM 1807 N N . LYS A 1 224 ? -39.916 -25.923 66.017 1.00 80.75 224 LYS A N 1
ATOM 1808 C CA . LYS A 1 224 ? -41.168 -25.131 66.030 1.00 80.75 224 LYS A CA 1
ATOM 1809 C C . LYS A 1 224 ? -41.673 -24.740 64.631 1.00 80.75 224 LYS A C 1
ATOM 1811 O O . LYS A 1 224 ? -42.868 -24.549 64.457 1.00 80.75 224 LYS A O 1
ATOM 1816 N N . PHE A 1 225 ? -40.805 -24.668 63.620 1.00 84.62 225 PHE A N 1
ATOM 1817 C CA . PHE A 1 225 ? -41.206 -24.394 62.233 1.00 84.62 225 PHE A CA 1
ATOM 1818 C C . PHE A 1 225 ? -41.815 -25.613 61.502 1.00 84.62 225 PHE A C 1
ATOM 1820 O O . PHE A 1 225 ? -42.289 -25.461 60.378 1.00 84.62 225 PHE A O 1
ATOM 1827 N N . ILE A 1 226 ? -41.832 -26.802 62.118 1.00 82.88 226 ILE A N 1
ATOM 1828 C CA . ILE A 1 226 ? -42.530 -28.004 61.622 1.00 82.88 226 ILE A CA 1
ATOM 1829 C C . ILE A 1 226 ? -43.916 -28.138 62.272 1.00 82.88 226 ILE A C 1
ATOM 1831 O O . ILE A 1 226 ? -44.891 -28.453 61.590 1.00 82.88 226 ILE A O 1
ATOM 1835 N N . THR A 1 227 ? -44.009 -27.898 63.583 1.00 81.56 227 THR A N 1
ATOM 1836 C CA . THR A 1 227 ? -45.250 -28.037 64.370 1.00 81.56 227 THR A CA 1
ATOM 1837 C C . THR A 1 227 ? -46.141 -26.792 64.312 1.00 81.56 227 THR A C 1
ATOM 1839 O O . THR A 1 227 ? -47.365 -26.915 64.255 1.00 81.56 227 THR A O 1
ATOM 1842 N N . GLY A 1 228 ? -45.540 -25.605 64.218 1.00 84.94 228 GLY A N 1
ATOM 1843 C CA . GLY A 1 228 ? -46.210 -24.321 64.018 1.00 84.94 228 GLY A CA 1
ATOM 1844 C C . GLY A 1 228 ? -45.570 -23.229 64.873 1.00 84.94 228 GLY A C 1
ATOM 1845 O O . GLY A 1 228 ? -45.548 -23.325 66.099 1.00 84.94 228 GLY A O 1
ATOM 1846 N N . TYR A 1 229 ? -45.042 -22.184 64.233 1.00 85.94 229 TYR A N 1
ATOM 1847 C CA . TYR A 1 229 ? -44.404 -21.063 64.922 1.00 85.94 229 TYR A CA 1
ATOM 1848 C C . TYR A 1 229 ? -45.355 -19.860 64.997 1.00 85.94 229 TYR A C 1
ATOM 1850 O O . TYR A 1 229 ? -45.903 -19.439 63.979 1.00 85.94 229 TYR A O 1
ATOM 1858 N N . ASN A 1 230 ? -45.516 -19.289 66.194 1.00 84.56 230 ASN A N 1
ATOM 1859 C CA . ASN A 1 230 ? -46.423 -18.168 66.481 1.00 84.56 230 ASN A CA 1
ATOM 1860 C C . ASN A 1 230 ? -45.834 -17.082 67.415 1.00 84.56 230 ASN A C 1
ATOM 1862 O O . ASN A 1 230 ? -46.529 -16.137 67.784 1.00 84.56 230 ASN A O 1
ATOM 1866 N N . ASP A 1 231 ? -44.549 -17.160 67.784 1.00 85.06 231 ASP A N 1
ATOM 1867 C CA . ASP A 1 231 ? -43.892 -16.147 68.626 1.00 85.06 231 ASP A CA 1
ATOM 1868 C C . ASP A 1 231 ? -43.460 -14.922 67.799 1.00 85.06 231 ASP A C 1
ATOM 1870 O O . ASP A 1 231 ? -42.302 -14.747 67.415 1.00 85.06 231 ASP A O 1
ATOM 1874 N N . TRP A 1 232 ? -44.406 -14.021 67.540 1.00 85.62 232 TRP A N 1
ATOM 1875 C CA . TRP A 1 232 ? -44.149 -12.769 66.820 1.00 85.62 232 TRP A CA 1
ATOM 1876 C C . TRP A 1 232 ? -43.223 -11.784 67.569 1.00 85.62 232 TRP A C 1
ATOM 1878 O O . TRP A 1 232 ? -42.849 -10.755 67.005 1.00 85.62 232 TRP A O 1
ATOM 1888 N N . LYS A 1 233 ? -42.836 -12.054 68.828 1.00 79.94 233 LYS A N 1
ATOM 1889 C CA . LYS A 1 233 ? -41.859 -11.242 69.578 1.00 79.94 233 LYS A CA 1
ATOM 1890 C C . LYS A 1 233 ? -40.424 -11.660 69.245 1.00 79.94 233 LYS A C 1
ATOM 1892 O O . LYS A 1 233 ? -39.580 -10.783 69.080 1.00 79.94 233 LYS A O 1
ATOM 1897 N N . ASN A 1 234 ? -40.159 -12.958 69.086 1.00 83.75 234 ASN A N 1
ATOM 1898 C CA . ASN A 1 234 ? -38.834 -13.490 68.736 1.00 83.75 234 ASN A CA 1
ATOM 1899 C C . ASN A 1 234 ? -38.647 -13.826 67.245 1.00 83.75 234 ASN A C 1
ATOM 1901 O O . ASN A 1 234 ? -37.517 -14.092 66.830 1.00 83.75 234 ASN A O 1
ATOM 1905 N N . LEU A 1 235 ? -39.711 -13.777 66.435 1.00 84.94 235 LEU A N 1
ATOM 1906 C CA . LEU A 1 235 ? -39.739 -14.222 65.036 1.00 84.94 235 LEU A CA 1
ATOM 1907 C C . LEU A 1 235 ? -38.500 -13.848 64.202 1.00 84.94 235 LEU A C 1
ATOM 1909 O O . LEU A 1 235 ? -37.906 -14.714 63.568 1.00 84.94 235 LEU A O 1
ATOM 1913 N N . ALA A 1 236 ? -38.085 -12.579 64.201 1.00 83.56 236 ALA A N 1
ATOM 1914 C CA . ALA A 1 236 ? -36.964 -12.120 63.373 1.00 83.56 236 ALA A CA 1
ATOM 1915 C C . ALA A 1 236 ? -35.608 -12.745 63.765 1.00 83.56 236 ALA A C 1
ATOM 1917 O O . ALA A 1 236 ? -34.745 -12.917 62.903 1.00 83.56 236 ALA A O 1
ATOM 1918 N N . ARG A 1 237 ? -35.433 -13.112 65.042 1.00 86.31 237 ARG A N 1
ATOM 1919 C CA . ARG A 1 237 ? -34.270 -13.861 65.537 1.00 86.31 237 ARG A CA 1
ATOM 1920 C C . ARG A 1 237 ? -34.398 -15.340 65.172 1.00 86.31 237 ARG A C 1
ATOM 1922 O O . ARG A 1 237 ? -33.498 -15.883 64.543 1.00 86.31 237 ARG A O 1
ATOM 1929 N N . SER A 1 238 ? -35.539 -15.960 65.476 1.00 86.75 238 SER A N 1
ATOM 1930 C CA . SER A 1 238 ? -35.751 -17.391 65.215 1.00 86.75 238 SER A CA 1
ATOM 1931 C C . SER A 1 238 ? -35.766 -17.761 63.729 1.00 86.75 238 SER A C 1
ATOM 1933 O O . SER A 1 238 ? -35.395 -18.881 63.394 1.00 86.75 238 SER A O 1
ATOM 1935 N N . LEU A 1 239 ? -36.147 -16.844 62.831 1.00 87.50 239 LEU A N 1
ATOM 1936 C CA . LEU A 1 239 ? -35.986 -17.039 61.385 1.00 87.50 239 LEU A CA 1
ATOM 1937 C C . LEU A 1 239 ? -34.506 -17.136 60.999 1.00 87.50 239 LEU A C 1
ATOM 1939 O O . LEU A 1 239 ? -34.144 -18.083 60.312 1.00 87.50 239 LEU A O 1
ATOM 1943 N N . LYS A 1 240 ? -33.649 -16.227 61.491 1.00 85.81 240 LYS A N 1
ATOM 1944 C CA . LYS A 1 240 ? -32.200 -16.280 61.232 1.00 85.81 240 LYS A CA 1
ATOM 1945 C C . LYS A 1 240 ? -31.570 -17.551 61.804 1.00 85.81 240 LYS A C 1
ATOM 1947 O O . LYS A 1 240 ? -30.825 -18.219 61.102 1.00 85.81 240 LYS A O 1
ATOM 1952 N N . GLU A 1 241 ? -31.915 -17.903 63.043 1.00 86.56 241 GLU A N 1
ATOM 1953 C CA . GLU A 1 241 ? -31.451 -19.135 63.702 1.00 86.56 241 GLU A CA 1
ATOM 1954 C C . GLU A 1 241 ? -31.859 -20.390 62.910 1.00 86.56 241 GLU A C 1
ATOM 1956 O O . GLU A 1 241 ? -31.057 -21.312 62.761 1.00 86.56 241 GLU A O 1
ATOM 1961 N N . HIS A 1 242 ? -33.077 -20.410 62.353 1.00 88.31 242 HIS A N 1
ATOM 1962 C CA . HIS A 1 242 ? -33.549 -21.489 61.484 1.00 88.31 242 HIS A CA 1
ATOM 1963 C C . HIS A 1 242 ? -32.803 -21.527 60.145 1.00 88.31 242 HIS A C 1
ATOM 1965 O O . HIS A 1 242 ? -32.339 -22.597 59.758 1.00 88.31 242 HIS A O 1
ATOM 1971 N N . GLU A 1 243 ? -32.630 -20.380 59.479 1.00 86.06 243 GLU A N 1
ATOM 1972 C CA . GLU A 1 243 ? -31.868 -20.246 58.226 1.00 86.06 243 GLU A CA 1
ATOM 1973 C C . GLU A 1 243 ? -30.424 -20.751 58.375 1.00 86.06 243 GLU A C 1
ATOM 1975 O O . GLU A 1 243 ? -29.915 -21.416 57.476 1.00 86.06 243 GLU A O 1
ATOM 1980 N N . SER A 1 244 ? -29.789 -20.498 59.525 1.00 85.44 244 SER A N 1
ATOM 1981 C CA . SER A 1 244 ? -28.441 -20.984 59.851 1.00 85.44 244 SER A CA 1
ATOM 1982 C C . SER A 1 244 ? -28.375 -22.423 60.380 1.00 85.44 244 SER A C 1
ATOM 1984 O O . SER A 1 244 ? -27.282 -22.920 60.635 1.00 85.44 244 SER A O 1
ATOM 1986 N N . SER A 1 245 ? -29.507 -23.095 60.615 1.00 88.06 245 SER A N 1
ATOM 1987 C CA . SER A 1 245 ? -29.497 -24.419 61.251 1.00 88.06 245 SER A CA 1
ATOM 1988 C C . SER A 1 245 ? -29.122 -25.527 60.262 1.00 88.06 245 SER A C 1
ATOM 1990 O O . SER A 1 245 ? -29.731 -25.638 59.197 1.00 88.06 245 SER A O 1
ATOM 1992 N N . ASN A 1 246 ? -28.180 -26.403 60.640 1.00 83.44 246 ASN A N 1
ATOM 1993 C CA . ASN A 1 246 ? -27.748 -27.542 59.811 1.00 83.44 246 ASN A CA 1
ATOM 1994 C C . ASN A 1 246 ? -28.937 -28.362 59.294 1.00 83.44 246 ASN A C 1
ATOM 1996 O O . ASN A 1 246 ? -28.998 -28.677 58.116 1.00 83.44 246 ASN A O 1
ATOM 2000 N N . PHE A 1 247 ? -29.938 -28.604 60.141 1.00 83.94 247 PHE A N 1
ATOM 2001 C CA . PHE A 1 247 ? -31.158 -29.321 59.772 1.00 83.94 247 PHE A CA 1
ATOM 2002 C C . PHE A 1 247 ? -31.982 -28.626 58.663 1.00 83.94 247 PHE A C 1
ATOM 2004 O O . PHE A 1 247 ? -32.527 -29.297 57.788 1.00 83.94 247 PHE A O 1
ATOM 2011 N N . HIS A 1 248 ? -32.069 -27.288 58.655 1.00 86.50 248 HIS A N 1
ATOM 2012 C CA . HIS A 1 248 ? -32.698 -26.553 57.550 1.00 86.50 248 HIS A CA 1
ATOM 2013 C C . HIS A 1 248 ? -31.863 -26.658 56.269 1.00 86.50 248 HIS A C 1
ATOM 2015 O O . HIS A 1 248 ? -32.407 -26.894 55.191 1.00 86.50 248 HIS A O 1
ATOM 2021 N N . ILE A 1 249 ? -30.541 -26.533 56.395 1.00 84.00 249 ILE A N 1
ATOM 2022 C CA . ILE A 1 249 ? -29.586 -26.631 55.287 1.00 84.00 249 ILE A CA 1
ATOM 2023 C C . ILE A 1 249 ? -29.645 -28.033 54.648 1.00 84.00 249 ILE A C 1
ATOM 2025 O O . ILE A 1 249 ? -29.792 -28.150 53.433 1.00 84.00 249 ILE A O 1
ATOM 2029 N N . GLU A 1 250 ? -29.642 -29.097 55.453 1.00 85.06 250 GLU A N 1
ATOM 2030 C CA . GLU A 1 250 ? -29.825 -30.494 55.037 1.00 85.06 250 GLU A CA 1
ATOM 2031 C C . GLU A 1 250 ? -31.175 -30.716 54.341 1.00 85.06 250 GLU A C 1
ATOM 2033 O O . GLU A 1 250 ? -31.218 -31.314 53.265 1.00 85.06 250 GLU A O 1
ATOM 2038 N N . ALA A 1 251 ? -32.275 -30.188 54.891 1.00 85.50 251 ALA A N 1
ATOM 2039 C CA . ALA A 1 251 ? -33.596 -30.273 54.264 1.00 85.50 251 ALA A CA 1
ATOM 2040 C C . ALA A 1 251 ? -33.650 -29.528 52.913 1.00 85.50 251 ALA A C 1
ATOM 2042 O O . ALA A 1 251 ? -34.269 -30.011 51.962 1.00 85.50 251 ALA A O 1
ATOM 2043 N N . MET A 1 252 ? -32.957 -28.391 52.788 1.00 84.06 252 MET A N 1
ATOM 2044 C CA . MET A 1 252 ? -32.808 -27.643 51.532 1.00 84.06 252 MET A CA 1
ATOM 2045 C C . MET A 1 252 ? -31.914 -28.376 50.514 1.00 84.06 252 MET A C 1
ATOM 2047 O O . MET A 1 252 ? -32.217 -28.364 49.317 1.00 84.06 252 MET A O 1
ATOM 2051 N N . PHE A 1 253 ? -30.869 -29.086 50.952 1.00 81.38 253 PHE A N 1
ATOM 2052 C CA . PHE A 1 253 ? -30.089 -29.979 50.086 1.00 81.38 253 PHE A CA 1
ATOM 2053 C C . PHE A 1 253 ? -30.896 -31.206 49.642 1.00 81.38 253 PHE A C 1
ATOM 2055 O O . PHE A 1 253 ? -30.848 -31.567 48.465 1.00 81.38 253 PHE A O 1
ATOM 2062 N N . ALA A 1 254 ? -31.686 -31.815 50.532 1.00 81.81 254 ALA A N 1
ATOM 2063 C CA . ALA A 1 254 ? -32.582 -32.924 50.206 1.00 81.81 254 ALA A CA 1
ATOM 2064 C C . ALA A 1 254 ? -33.649 -32.502 49.182 1.00 81.81 254 ALA A C 1
ATOM 2066 O O . ALA A 1 254 ? -33.843 -33.192 48.177 1.00 81.81 254 ALA A O 1
ATOM 2067 N N . LEU A 1 255 ? -34.256 -31.323 49.373 1.00 82.00 255 LEU A N 1
ATOM 2068 C CA . LEU A 1 255 ? -35.124 -30.662 48.396 1.00 82.00 255 LEU A CA 1
ATOM 2069 C C . LEU A 1 255 ? -34.423 -30.509 47.043 1.00 82.00 255 LEU A C 1
ATOM 2071 O O . LEU A 1 255 ? -34.957 -30.949 46.025 1.00 82.00 255 LEU A O 1
ATOM 2075 N N . LYS A 1 256 ? -33.221 -29.916 47.019 1.00 79.75 256 LYS A N 1
ATOM 2076 C CA . LYS A 1 256 ? -32.491 -29.660 45.772 1.00 79.75 256 LYS A CA 1
ATOM 2077 C C . LYS A 1 256 ? -32.157 -30.969 45.050 1.00 79.75 256 LYS A C 1
ATOM 2079 O O . LYS A 1 256 ? -32.496 -31.101 43.876 1.00 79.75 256 LYS A O 1
ATOM 2084 N N . LYS A 1 257 ? -31.602 -31.960 45.757 1.00 77.06 257 LYS A N 1
ATOM 2085 C CA . LYS A 1 257 ? -31.266 -33.290 45.219 1.00 77.06 257 LYS A CA 1
ATOM 2086 C C . LYS A 1 257 ? -32.505 -34.008 44.672 1.00 77.06 257 LYS A C 1
ATOM 2088 O O . LYS A 1 257 ? -32.481 -34.482 43.539 1.00 77.06 257 LYS A O 1
ATOM 2093 N N . ARG A 1 258 ? -33.620 -34.024 45.413 1.00 72.62 258 ARG A N 1
ATOM 2094 C CA . ARG A 1 258 ? -34.871 -34.670 44.972 1.00 72.62 258 ARG A CA 1
ATOM 2095 C C . ARG A 1 258 ? -35.535 -33.933 43.803 1.00 72.62 258 ARG A C 1
ATOM 2097 O O . ARG A 1 258 ? -36.045 -34.588 42.904 1.00 72.62 258 ARG A O 1
ATOM 2104 N N . SER A 1 259 ? -35.439 -32.601 43.746 1.00 66.31 259 SER A N 1
ATOM 2105 C CA . SER A 1 259 ? -35.930 -31.796 42.611 1.00 66.31 259 SER A CA 1
ATOM 2106 C C . SER A 1 259 ? -35.138 -31.985 41.309 1.00 66.31 259 SER A C 1
ATOM 2108 O O . SER A 1 259 ? -35.648 -31.660 40.241 1.00 66.31 259 SER A O 1
ATOM 2110 N N . VAL A 1 260 ? -33.913 -32.522 41.388 1.00 61.84 260 VAL A N 1
ATOM 2111 C CA . VAL A 1 260 ? -33.111 -32.946 40.226 1.00 61.84 260 VAL A CA 1
ATOM 2112 C C . VAL A 1 260 ? -33.422 -34.398 39.832 1.00 61.84 260 VAL A C 1
ATOM 2114 O O . VAL A 1 260 ? -33.437 -34.713 38.647 1.00 61.84 260 VAL A O 1
ATOM 2117 N N . ILE A 1 261 ? -33.702 -35.273 40.807 1.00 56.25 261 ILE A N 1
ATOM 2118 C CA . ILE A 1 261 ? -34.012 -36.699 40.581 1.00 56.25 261 ILE A CA 1
ATOM 2119 C C . ILE A 1 261 ? -35.426 -36.915 40.015 1.00 56.25 261 ILE A C 1
ATOM 2121 O O . ILE A 1 261 ? -35.619 -37.821 39.208 1.00 56.25 261 ILE A O 1
ATOM 2125 N N . LEU A 1 262 ? -36.407 -36.085 40.389 1.00 57.34 262 LEU A N 1
ATOM 2126 C CA . LEU A 1 262 ? -37.758 -36.069 39.803 1.00 57.34 262 LEU A CA 1
ATOM 2127 C C . LEU A 1 262 ? -37.724 -35.446 38.396 1.00 57.34 262 LEU A C 1
ATOM 2129 O O . LEU A 1 262 ? -38.263 -34.362 38.167 1.00 57.34 262 LEU A O 1
ATOM 2133 N N . GLY A 1 263 ? -37.015 -36.112 37.481 1.00 53.66 263 GLY A N 1
ATOM 2134 C CA . GLY A 1 263 ? -36.615 -35.612 36.170 1.00 53.66 263 GLY A CA 1
ATOM 2135 C C . GLY A 1 263 ? -37.771 -35.013 35.380 1.00 53.66 263 GLY A C 1
ATOM 2136 O O . GLY A 1 263 ? -38.557 -35.723 34.757 1.00 53.66 263 GLY A O 1
ATOM 2137 N N . ARG A 1 264 ? -37.845 -33.679 35.371 1.00 56.62 264 ARG A N 1
ATOM 2138 C CA . ARG A 1 264 ? -38.776 -32.950 34.512 1.00 56.62 264 ARG A CA 1
ATOM 2139 C C . ARG A 1 264 ? -38.493 -33.268 33.051 1.00 56.62 264 ARG A C 1
ATOM 2141 O O . ARG A 1 264 ? -37.324 -33.421 32.679 1.00 56.62 264 ARG A O 1
ATOM 2148 N N . ILE A 1 265 ? -39.540 -33.219 32.227 1.00 55.84 265 ILE A N 1
ATOM 2149 C CA . ILE A 1 265 ? -39.446 -33.276 30.759 1.00 55.84 265 ILE A CA 1
ATOM 2150 C C . ILE A 1 265 ? -38.382 -32.278 30.266 1.00 55.84 265 ILE A C 1
ATOM 2152 O O . ILE A 1 265 ? -37.540 -32.653 29.453 1.00 55.84 265 ILE A O 1
ATOM 2156 N N . ASP A 1 266 ? -38.326 -31.084 30.877 1.00 59.78 266 ASP A N 1
ATOM 2157 C CA . ASP A 1 266 ? -37.291 -30.049 30.737 1.00 59.78 266 ASP A CA 1
ATOM 2158 C C . ASP A 1 266 ? -35.863 -30.618 30.612 1.00 59.78 266 ASP A C 1
ATOM 2160 O O . ASP A 1 266 ? -35.088 -30.156 29.785 1.00 59.78 266 ASP A O 1
ATOM 2164 N N . THR A 1 267 ? -35.494 -31.620 31.419 1.00 60.56 267 THR A N 1
ATOM 2165 C CA . THR A 1 267 ? -34.115 -32.137 31.508 1.00 60.56 267 THR A CA 1
ATOM 2166 C C . THR A 1 267 ? -33.762 -33.135 30.404 1.00 60.56 267 THR A C 1
ATOM 2168 O O . THR A 1 267 ? -32.645 -33.105 29.886 1.00 60.56 267 THR A O 1
ATOM 2171 N N . GLN A 1 268 ? -34.709 -33.990 30.006 1.00 67.94 268 GLN A N 1
ATOM 2172 C CA . GLN A 1 268 ? -34.551 -34.907 28.872 1.00 67.94 268 GLN A CA 1
ATOM 2173 C C . GLN A 1 268 ? -34.559 -34.104 27.562 1.00 67.94 268 GLN A C 1
ATOM 2175 O O . GLN A 1 268 ? -33.698 -34.294 26.703 1.00 67.94 268 GLN A O 1
ATOM 2180 N N . LEU A 1 269 ? -35.483 -33.142 27.459 1.00 72.00 269 LEU A N 1
ATOM 2181 C CA . LEU A 1 269 ? -35.638 -32.264 26.305 1.00 72.00 269 LEU A CA 1
ATOM 2182 C C . LEU A 1 269 ? -34.439 -31.317 26.148 1.00 72.00 269 LEU A C 1
ATOM 2184 O O . LEU A 1 269 ? -33.928 -31.175 25.042 1.00 72.00 269 LEU A O 1
ATOM 2188 N N . ALA A 1 270 ? -33.909 -30.747 27.238 1.00 70.81 270 ALA A N 1
ATOM 2189 C CA . ALA A 1 270 ? -32.689 -29.936 27.196 1.00 70.81 270 ALA A CA 1
ATOM 2190 C C . ALA A 1 270 ? -31.451 -30.749 26.787 1.00 70.81 270 ALA A C 1
ATOM 2192 O O . ALA A 1 270 ? -30.627 -30.245 26.027 1.00 70.81 270 ALA A O 1
ATOM 2193 N N . LYS A 1 271 ? -31.321 -32.014 27.221 1.00 77.69 271 LYS A N 1
ATOM 2194 C CA . LYS A 1 271 ? -30.250 -32.909 26.742 1.00 77.69 271 LYS A CA 1
ATOM 2195 C C . LYS A 1 271 ? -30.371 -33.189 25.242 1.00 77.69 271 LYS A C 1
ATOM 2197 O O . LYS A 1 271 ? -29.369 -33.120 24.534 1.00 77.69 271 LYS A O 1
ATOM 2202 N N . GLN A 1 272 ? -31.582 -33.459 24.750 1.00 80.75 272 GLN A N 1
ATOM 2203 C CA . GLN A 1 272 ? -31.842 -33.675 23.324 1.00 80.75 272 GLN A CA 1
ATOM 2204 C C . GLN A 1 272 ? -31.552 -32.414 22.493 1.00 80.75 272 GLN A C 1
ATOM 2206 O O . GLN A 1 272 ? -30.845 -32.492 21.489 1.00 80.75 272 GLN A O 1
ATOM 2211 N N . LEU A 1 273 ? -32.027 -31.252 22.948 1.00 80.19 273 LEU A N 1
ATOM 2212 C CA . LEU A 1 273 ? -31.794 -29.950 22.322 1.00 80.19 273 LEU A CA 1
ATOM 2213 C C . LEU A 1 273 ? -30.301 -29.590 22.305 1.00 80.19 273 LEU A C 1
ATOM 2215 O O . LEU A 1 273 ? -29.786 -29.183 21.269 1.00 80.19 273 LEU A O 1
ATOM 2219 N N . HIS A 1 274 ? -29.574 -29.811 23.402 1.00 80.12 274 HIS A N 1
ATOM 2220 C CA . HIS A 1 274 ? -28.127 -29.594 23.449 1.00 80.12 274 HIS A CA 1
ATOM 2221 C C . HIS A 1 274 ? -27.361 -30.561 22.526 1.00 80.12 274 HIS A C 1
ATOM 2223 O O . HIS A 1 274 ? -26.415 -30.157 21.850 1.00 80.12 274 HIS A O 1
ATOM 2229 N N . GLY A 1 275 ? -27.806 -31.818 22.422 1.00 87.25 275 GLY A N 1
ATOM 2230 C CA . GLY A 1 275 ? -27.287 -32.779 21.445 1.00 87.25 275 GLY A CA 1
ATOM 2231 C C . GLY A 1 275 ? -27.485 -32.314 19.997 1.00 87.25 275 GLY A C 1
ATOM 2232 O O . GLY A 1 275 ? -26.547 -32.367 19.204 1.00 87.25 275 GLY A O 1
ATOM 2233 N N . GLN A 1 276 ? -28.666 -31.785 19.663 1.00 85.81 276 GLN A N 1
ATOM 2234 C CA . GLN A 1 276 ? -28.951 -31.205 18.344 1.00 85.81 276 GLN A CA 1
ATOM 2235 C C . GLN A 1 276 ? -28.148 -29.919 18.081 1.00 85.81 276 GLN A C 1
ATOM 2237 O O . GLN A 1 276 ? -27.605 -29.757 16.989 1.00 85.81 276 GLN A O 1
ATOM 2242 N N . GLN A 1 277 ? -28.003 -29.035 19.073 1.00 86.31 277 GLN A N 1
ATOM 2243 C CA . GLN A 1 277 ? -27.153 -27.841 18.975 1.00 86.31 277 GLN A CA 1
ATOM 2244 C C . GLN A 1 277 ? -25.697 -28.212 18.682 1.00 86.31 277 GLN A C 1
ATOM 2246 O O . GLN A 1 277 ? -25.081 -27.621 17.798 1.00 86.31 277 GLN A O 1
ATOM 2251 N N . ASN A 1 278 ? -25.145 -29.200 19.390 1.00 90.50 278 ASN A N 1
ATOM 2252 C CA . ASN A 1 278 ? -23.763 -29.630 19.186 1.00 90.50 278 ASN A CA 1
ATOM 2253 C C . ASN A 1 278 ? -23.585 -30.370 17.851 1.00 90.50 278 ASN A C 1
ATOM 2255 O O . ASN A 1 278 ? -22.599 -30.120 17.165 1.00 90.50 278 ASN A O 1
ATOM 2259 N N . TYR A 1 279 ? -24.563 -31.179 17.420 1.00 90.44 279 TYR A N 1
ATOM 2260 C CA . TYR A 1 279 ? -24.585 -31.761 16.072 1.00 90.44 279 TYR A CA 1
ATOM 2261 C C . TYR A 1 279 ? -24.477 -30.674 14.991 1.00 90.44 279 TYR A C 1
ATOM 2263 O O . TYR A 1 279 ? -23.582 -30.717 14.148 1.00 90.44 279 TYR A O 1
ATOM 2271 N N . TRP A 1 280 ? -25.335 -29.651 15.042 1.00 88.44 280 TRP A N 1
ATOM 2272 C CA . TRP A 1 280 ? -25.304 -28.581 14.045 1.00 88.44 280 TRP A CA 1
ATOM 2273 C C . TRP A 1 280 ? -24.054 -27.702 14.149 1.00 88.44 280 TRP A C 1
ATOM 2275 O O . TRP A 1 280 ? -23.482 -27.370 13.116 1.00 88.44 280 TRP A O 1
ATOM 2285 N N . ARG A 1 281 ? -23.548 -27.402 15.354 1.00 89.50 281 ARG A N 1
ATOM 2286 C CA . ARG A 1 281 ? -22.245 -26.725 15.535 1.00 89.50 281 ARG A CA 1
ATOM 2287 C C . ARG A 1 281 ? -21.107 -27.469 14.837 1.00 89.50 281 ARG A C 1
ATOM 2289 O O . ARG A 1 281 ? -20.292 -26.835 14.174 1.00 89.50 281 ARG A O 1
ATOM 2296 N N . GLU A 1 282 ? -21.059 -28.795 14.942 1.00 90.38 282 GLU A N 1
ATOM 2297 C CA . GLU A 1 282 ? -20.022 -29.599 14.291 1.00 90.38 282 GLU A CA 1
ATOM 2298 C C . GLU A 1 282 ? -20.152 -29.614 12.757 1.00 90.38 282 GLU A C 1
ATOM 2300 O O . GLU A 1 282 ? -19.133 -29.516 12.067 1.00 90.38 282 GLU A O 1
ATOM 2305 N N . VAL A 1 283 ? -21.370 -29.631 12.202 1.00 88.31 283 VAL A N 1
ATOM 2306 C CA . VAL A 1 283 ? -21.589 -29.416 10.754 1.00 88.31 283 VAL A CA 1
ATOM 2307 C C . VAL A 1 283 ? -21.111 -28.016 10.336 1.00 88.31 283 VAL A C 1
ATOM 2309 O O . VAL A 1 283 ? -20.342 -27.873 9.383 1.00 88.31 283 VAL A O 1
ATOM 2312 N N . LEU A 1 284 ? -21.505 -26.980 11.080 1.00 89.06 284 LEU A N 1
ATOM 2313 C CA . LEU A 1 284 ? -21.196 -25.581 10.775 1.00 89.06 284 LEU A CA 1
ATOM 2314 C C . LEU A 1 284 ? -19.695 -25.274 10.832 1.00 89.06 284 LEU A C 1
ATOM 2316 O O . LEU A 1 284 ? -19.193 -24.600 9.936 1.00 89.06 284 LEU A O 1
ATOM 2320 N N . LYS A 1 285 ? -18.949 -25.818 11.804 1.00 90.12 285 LYS A N 1
ATOM 2321 C CA . LYS A 1 285 ? -17.478 -25.682 11.874 1.00 90.12 285 LYS A CA 1
ATOM 2322 C C . LYS A 1 285 ? -16.792 -26.128 10.576 1.00 90.12 285 LYS A C 1
ATOM 2324 O O . LYS A 1 285 ? -15.887 -25.448 10.096 1.00 90.12 285 LYS A O 1
ATOM 2329 N N . ARG A 1 286 ? -17.243 -27.239 9.984 1.00 89.50 286 ARG A N 1
ATOM 2330 C CA . ARG A 1 286 ? -16.689 -27.817 8.741 1.00 89.50 286 ARG A CA 1
ATOM 2331 C C . ARG A 1 286 ? -17.037 -26.972 7.513 1.00 89.50 286 ARG A C 1
ATOM 2333 O O . ARG A 1 286 ? -16.178 -26.729 6.664 1.00 89.50 286 ARG A O 1
ATOM 2340 N N . ILE A 1 287 ? -18.265 -26.454 7.462 1.00 87.88 287 ILE A N 1
ATOM 2341 C CA . ILE A 1 287 ? -18.714 -25.511 6.428 1.00 87.88 287 ILE A CA 1
ATOM 2342 C C . ILE A 1 287 ? -17.899 -24.212 6.497 1.00 87.88 287 ILE A C 1
ATOM 2344 O O . ILE A 1 287 ? -17.275 -23.836 5.508 1.00 87.88 287 ILE A O 1
ATOM 2348 N N . VAL A 1 288 ? -17.813 -23.574 7.668 1.00 87.88 288 VAL A N 1
ATOM 2349 C CA . VAL A 1 288 ? -17.060 -22.323 7.879 1.00 87.88 288 VAL A CA 1
ATOM 2350 C C . VAL A 1 288 ? -15.563 -22.504 7.596 1.00 87.88 288 VAL A C 1
ATOM 2352 O O . VAL A 1 288 ? -14.954 -21.636 6.971 1.00 87.88 288 VAL A O 1
ATOM 2355 N N . ALA A 1 289 ? -14.964 -23.642 7.963 1.00 88.00 289 ALA A N 1
ATOM 2356 C CA . ALA A 1 289 ? -13.582 -23.963 7.596 1.00 88.00 289 ALA A CA 1
ATOM 2357 C C . ALA A 1 289 ? -13.387 -24.053 6.068 1.00 88.00 289 ALA A C 1
ATOM 2359 O O . ALA A 1 289 ? -12.413 -23.515 5.539 1.00 88.00 289 ALA A O 1
ATOM 2360 N N . THR A 1 290 ? -14.341 -24.655 5.351 1.00 88.06 290 THR A N 1
ATOM 2361 C CA . THR A 1 290 ? -14.327 -24.746 3.879 1.00 88.06 290 THR A CA 1
ATOM 2362 C C . THR A 1 290 ? -14.504 -23.370 3.224 1.00 88.06 290 THR A C 1
ATOM 2364 O O . THR A 1 290 ? -13.767 -23.025 2.299 1.00 88.06 290 THR A O 1
ATOM 2367 N N . VAL A 1 291 ? -15.413 -22.536 3.744 1.00 85.19 291 VAL A N 1
ATOM 2368 C CA . VAL A 1 291 ? -15.607 -21.143 3.299 1.00 85.19 291 VAL A CA 1
ATOM 2369 C C . VAL A 1 291 ? -14.338 -20.311 3.520 1.00 85.19 291 VAL A C 1
ATOM 2371 O O . VAL A 1 291 ? -13.917 -19.571 2.627 1.00 85.19 291 VAL A O 1
ATOM 2374 N N . LYS A 1 292 ? -13.679 -20.466 4.676 1.00 85.06 292 LYS A N 1
ATOM 2375 C CA . LYS A 1 292 ? -12.407 -19.801 4.999 1.00 85.06 292 LYS A CA 1
ATOM 2376 C C . LYS A 1 292 ? -11.292 -20.208 4.030 1.00 85.06 292 LYS A C 1
ATOM 2378 O O . LYS A 1 292 ? -10.586 -19.329 3.542 1.00 85.06 292 LYS A O 1
ATOM 2383 N N . LEU A 1 293 ? -11.168 -21.503 3.722 1.00 84.81 293 LEU A N 1
ATOM 2384 C CA . LEU A 1 293 ? -10.165 -22.049 2.797 1.00 84.81 293 LEU A CA 1
ATOM 2385 C C . LEU A 1 293 ? -10.345 -21.531 1.361 1.00 84.81 293 LEU A C 1
ATOM 2387 O O . LEU A 1 293 ? -9.394 -21.053 0.746 1.00 84.81 293 LEU A O 1
ATOM 2391 N N . LEU A 1 294 ? -11.566 -21.587 0.824 1.00 82.56 294 LEU A N 1
ATOM 2392 C CA . LEU A 1 294 ? -11.837 -21.114 -0.539 1.00 82.56 294 LEU A CA 1
ATOM 2393 C C . LEU A 1 294 ? -11.678 -19.592 -0.657 1.00 82.56 294 LEU A C 1
ATOM 2395 O O . LEU A 1 294 ? -11.168 -19.107 -1.670 1.00 82.56 294 LEU A O 1
ATOM 2399 N N . SER A 1 295 ? -12.032 -18.847 0.396 1.00 77.75 295 SER A N 1
ATOM 2400 C CA . SER A 1 295 ? -11.795 -17.401 0.467 1.00 77.75 295 SER A CA 1
ATOM 2401 C C . SER A 1 295 ? -10.305 -17.060 0.486 1.00 77.75 295 SER A C 1
ATOM 2403 O O . SER A 1 295 ? -9.869 -16.244 -0.322 1.00 77.75 295 SER A O 1
ATOM 2405 N N . SER A 1 296 ? -9.506 -17.682 1.362 1.00 75.62 296 SER A N 1
ATOM 2406 C CA . SER A 1 296 ? -8.081 -17.347 1.509 1.00 75.62 296 SER A CA 1
ATOM 2407 C C . SER A 1 296 ? -7.267 -17.655 0.251 1.00 75.62 296 SER A C 1
ATOM 2409 O O . SER A 1 296 ? -6.393 -16.876 -0.125 1.00 75.62 296 SER A O 1
ATOM 2411 N N . LEU A 1 297 ? -7.598 -18.741 -0.452 1.00 76.69 297 LEU A N 1
ATOM 2412 C CA . LEU A 1 297 ? -6.981 -19.098 -1.733 1.00 76.69 297 LEU A CA 1
ATOM 2413 C C . LEU A 1 297 ? -7.513 -18.260 -2.916 1.00 76.69 297 LEU A C 1
ATOM 2415 O O . LEU A 1 297 ? -6.902 -18.244 -3.985 1.00 76.69 297 LEU A O 1
ATOM 2419 N N . GLY A 1 298 ? -8.629 -17.542 -2.746 1.00 72.94 298 GLY A N 1
ATOM 2420 C CA . GLY A 1 298 ? -9.295 -16.777 -3.808 1.00 72.94 298 GLY A CA 1
ATOM 2421 C C . GLY A 1 298 ? -10.003 -17.648 -4.856 1.00 72.94 298 GLY A C 1
ATOM 2422 O O . GLY A 1 298 ? -10.282 -17.180 -5.959 1.00 72.94 298 GLY A O 1
ATOM 2423 N N . ILE A 1 299 ? -10.287 -18.912 -4.533 1.00 77.19 299 ILE A N 1
ATOM 2424 C CA . ILE A 1 299 ? -10.891 -19.891 -5.448 1.00 77.19 299 ILE A CA 1
ATOM 2425 C C . ILE A 1 299 ? -12.378 -19.559 -5.656 1.00 77.19 299 ILE A C 1
ATOM 2427 O O . ILE A 1 299 ? -13.046 -19.011 -4.779 1.00 77.19 299 ILE A O 1
ATOM 2431 N N . ALA A 1 300 ? -12.925 -19.840 -6.841 1.00 76.81 300 ALA A N 1
ATOM 2432 C CA . ALA A 1 300 ? -14.362 -19.711 -7.082 1.00 76.81 300 ALA A CA 1
ATOM 2433 C C . ALA A 1 300 ? -15.133 -20.756 -6.265 1.00 76.81 300 ALA A C 1
ATOM 2435 O O . ALA A 1 300 ? -14.850 -21.943 -6.369 1.00 76.81 300 ALA A O 1
ATOM 2436 N N . PHE A 1 301 ? -16.113 -20.331 -5.468 1.00 78.25 301 PHE A N 1
ATOM 2437 C CA . PHE A 1 301 ? -16.955 -21.248 -4.690 1.00 78.25 301 PHE A CA 1
ATOM 2438 C C . PHE A 1 301 ? -17.825 -22.123 -5.597 1.00 78.25 301 PHE A C 1
ATOM 2440 O O . PHE A 1 301 ? -18.022 -23.308 -5.322 1.00 78.25 301 PHE A O 1
ATOM 2447 N N . ARG A 1 302 ? -18.319 -21.513 -6.678 1.00 74.94 302 ARG A N 1
ATOM 2448 C CA . ARG A 1 302 ? -19.279 -22.088 -7.617 1.00 74.94 302 ARG A CA 1
ATOM 2449 C C . ARG A 1 302 ? -18.615 -22.715 -8.837 1.00 74.94 302 ARG A C 1
ATOM 2451 O O . ARG A 1 302 ? -17.450 -22.437 -9.128 1.00 74.94 302 ARG A O 1
ATOM 2458 N N . GLY A 1 303 ? -19.354 -23.577 -9.528 1.00 66.62 303 GLY A N 1
ATOM 2459 C CA . GLY A 1 303 ? -18.938 -24.224 -10.779 1.00 66.62 303 GLY A CA 1
ATOM 2460 C C . GLY A 1 303 ? -19.837 -23.875 -11.967 1.00 66.62 303 GLY A C 1
ATOM 2461 O O . GLY A 1 303 ? -20.879 -23.257 -11.806 1.00 66.62 303 GLY A O 1
ATOM 2462 N N . HIS A 1 304 ? -19.463 -24.324 -13.170 1.00 60.22 304 HIS A N 1
ATOM 2463 C CA . HIS A 1 304 ? -20.250 -24.084 -14.392 1.00 60.22 304 HIS A CA 1
ATOM 2464 C C . HIS A 1 304 ? -21.643 -24.742 -14.406 1.00 60.22 304 HIS A C 1
ATOM 2466 O O . HIS A 1 304 ? -22.494 -24.314 -15.180 1.00 60.22 304 HIS A O 1
ATOM 2472 N N . ARG A 1 305 ? -21.870 -25.810 -13.625 1.00 61.78 305 ARG A N 1
ATOM 2473 C CA . ARG A 1 305 ? -23.163 -26.510 -13.512 1.00 61.78 305 ARG A CA 1
ATOM 2474 C C . ARG A 1 305 ? -23.324 -27.076 -12.102 1.00 61.78 305 ARG A C 1
ATOM 2476 O O . ARG A 1 305 ? -22.605 -28.004 -11.732 1.00 61.78 305 ARG A O 1
ATOM 2483 N N . GLU A 1 306 ? -24.276 -26.546 -11.341 1.00 62.28 306 GLU A N 1
ATOM 2484 C CA . GLU A 1 306 ? -24.488 -26.889 -9.919 1.00 62.28 306 GLU A CA 1
ATOM 2485 C C . GLU A 1 306 ? -25.702 -27.813 -9.687 1.00 62.28 306 GLU A C 1
ATOM 2487 O O . GLU A 1 306 ? -25.969 -28.230 -8.564 1.00 62.28 306 GLU A O 1
ATOM 2492 N N . ASN A 1 307 ? -26.400 -28.195 -10.765 1.00 64.56 307 ASN A N 1
ATOM 2493 C CA . ASN A 1 307 ? -27.531 -29.127 -10.763 1.00 64.56 307 ASN A CA 1
ATOM 2494 C C . ASN A 1 307 ? -27.179 -30.466 -10.085 1.00 64.56 307 ASN A C 1
ATOM 2496 O O . ASN A 1 307 ? -26.038 -30.927 -10.149 1.00 64.56 307 ASN A O 1
ATOM 2500 N N . VAL A 1 308 ? -28.185 -31.141 -9.518 1.00 57.34 308 VAL A N 1
ATOM 2501 C CA . VAL A 1 308 ? -28.023 -32.418 -8.794 1.00 57.34 308 VAL A CA 1
ATOM 2502 C C . VAL A 1 308 ? -27.319 -33.483 -9.650 1.00 57.34 308 VAL A C 1
ATOM 2504 O O . VAL A 1 308 ? -26.434 -34.175 -9.144 1.00 57.34 308 VAL A O 1
ATOM 2507 N N . ASP A 1 309 ? -27.619 -33.542 -10.949 1.00 55.84 309 ASP A N 1
ATOM 2508 C CA . ASP A 1 309 ? -27.039 -34.490 -11.918 1.00 55.84 309 ASP A CA 1
ATOM 2509 C C . ASP A 1 309 ? -25.615 -34.122 -12.395 1.00 55.84 309 ASP A C 1
ATOM 2511 O O . ASP A 1 309 ? -24.993 -34.852 -13.172 1.00 55.84 309 ASP A O 1
ATOM 2515 N N . SER A 1 310 ? -25.071 -32.980 -11.958 1.00 60.03 310 SER A N 1
ATOM 2516 C CA . SER A 1 310 ? -23.717 -32.546 -12.311 1.00 60.03 310 SER A CA 1
ATOM 2517 C C . SER A 1 310 ? -22.659 -33.373 -11.582 1.00 60.03 310 SER A C 1
ATOM 2519 O O . SER A 1 310 ? -22.581 -33.374 -10.354 1.00 60.03 310 SER A O 1
ATOM 2521 N N . LYS A 1 311 ? -21.742 -33.981 -12.345 1.00 58.06 311 LYS A N 1
ATOM 2522 C CA . LYS A 1 311 ? -20.535 -34.644 -11.811 1.00 58.06 311 LYS A CA 1
ATOM 2523 C C . LYS A 1 311 ? -19.534 -33.681 -11.140 1.00 58.06 311 LYS A C 1
ATOM 2525 O O . LYS A 1 311 ? -18.508 -34.142 -10.649 1.00 58.06 311 LYS A O 1
ATOM 2530 N N . ARG A 1 312 ? -19.772 -32.360 -11.163 1.00 62.62 312 ARG A N 1
ATOM 2531 C CA . ARG A 1 312 ? -18.910 -31.317 -10.570 1.00 62.62 312 ARG A CA 1
ATOM 2532 C C . ARG A 1 312 ? -19.755 -30.137 -10.057 1.00 62.62 312 ARG A C 1
ATOM 2534 O O . ARG A 1 312 ? -19.793 -29.088 -10.699 1.00 62.62 312 ARG A O 1
ATOM 2541 N N . ARG A 1 313 ? -20.428 -30.293 -8.907 1.00 69.62 313 ARG A N 1
ATOM 2542 C CA . ARG A 1 313 ? -21.318 -29.277 -8.289 1.00 69.62 313 ARG A CA 1
ATOM 2543 C C . ARG A 1 313 ? -20.581 -28.084 -7.633 1.00 69.62 313 ARG A C 1
ATOM 2545 O O . ARG A 1 313 ? -20.874 -27.707 -6.503 1.00 69.62 313 ARG A O 1
ATOM 2552 N N . GLY A 1 314 ? -19.601 -27.504 -8.325 1.00 76.44 314 GLY A N 1
ATOM 2553 C CA . GLY A 1 314 ? -18.789 -26.393 -7.810 1.00 76.44 314 GLY A CA 1
ATOM 2554 C C . GLY A 1 314 ? -17.784 -26.785 -6.720 1.00 76.44 314 GLY A C 1
ATOM 2555 O O . GLY A 1 314 ? -17.863 -27.850 -6.107 1.00 76.44 314 GLY A O 1
ATOM 2556 N N . ASN A 1 315 ? -16.799 -25.914 -6.483 1.00 81.00 315 ASN A N 1
ATOM 2557 C CA . ASN A 1 315 ? -15.657 -26.247 -5.626 1.00 81.00 315 ASN A CA 1
ATOM 2558 C C . ASN A 1 315 ? -16.035 -26.334 -4.141 1.00 81.00 315 ASN A C 1
ATOM 2560 O O . ASN A 1 315 ? -15.480 -27.169 -3.435 1.00 81.00 315 ASN A O 1
ATOM 2564 N N . PHE A 1 316 ? -16.999 -25.534 -3.665 1.00 83.88 316 PHE A N 1
ATOM 2565 C CA . PHE A 1 316 ? -17.493 -25.632 -2.285 1.00 83.88 316 PHE A CA 1
ATOM 2566 C C . PHE A 1 316 ? -18.037 -27.031 -1.975 1.00 83.88 316 PHE A C 1
ATOM 2568 O O . PHE A 1 316 ? -17.597 -27.662 -1.012 1.00 83.88 316 PHE A O 1
ATOM 2575 N N . PHE A 1 317 ? -18.927 -27.553 -2.823 1.00 81.94 317 PHE A N 1
ATOM 2576 C CA . PHE A 1 317 ? -19.489 -28.885 -2.620 1.00 81.94 317 PHE A CA 1
ATOM 2577 C C . PHE A 1 317 ? -18.432 -29.982 -2.805 1.00 81.94 317 PHE A C 1
ATOM 2579 O O . PHE A 1 317 ? -18.374 -30.908 -2.000 1.00 81.94 317 PHE A O 1
ATOM 2586 N N . SER A 1 318 ? -17.535 -29.847 -3.790 1.00 85.19 318 SER A N 1
ATOM 2587 C CA . SER A 1 318 ? -16.416 -30.782 -3.976 1.00 85.19 318 SER A CA 1
ATOM 2588 C C . SER A 1 318 ? -15.471 -30.838 -2.767 1.00 85.19 318 SER A C 1
ATOM 2590 O O . SER A 1 318 ? -15.047 -31.925 -2.387 1.00 85.19 318 SER A O 1
ATOM 2592 N N . CYS A 1 319 ? -15.181 -29.708 -2.111 1.00 88.12 319 CYS A N 1
ATOM 2593 C CA . CYS A 1 319 ? -14.396 -29.694 -0.874 1.00 88.12 319 CYS A CA 1
ATOM 2594 C C . CYS A 1 319 ? -15.138 -30.355 0.299 1.00 88.12 319 CYS A C 1
ATOM 2596 O O . CYS A 1 319 ? -14.514 -31.086 1.064 1.00 88.12 319 CYS A O 1
ATOM 2598 N N . ILE A 1 320 ? -16.455 -30.154 0.430 1.00 88.00 320 ILE A N 1
ATOM 2599 C CA . ILE A 1 320 ? -17.274 -30.828 1.454 1.00 88.00 320 ILE A CA 1
ATOM 2600 C C . ILE A 1 320 ? -17.320 -32.349 1.223 1.00 88.00 320 ILE A C 1
ATOM 2602 O O . ILE A 1 320 ? -17.167 -33.112 2.178 1.00 88.00 320 ILE A O 1
ATOM 2606 N N . GLN A 1 321 ? -17.464 -32.800 -0.028 1.00 85.81 321 GLN A N 1
ATOM 2607 C CA . GLN A 1 321 ? -17.396 -34.222 -0.377 1.00 85.81 321 GLN A CA 1
ATOM 2608 C C . GLN A 1 321 ? -16.017 -34.813 -0.058 1.00 85.81 321 GLN A C 1
ATOM 2610 O O . GLN A 1 321 ? -15.950 -35.819 0.646 1.00 85.81 321 GLN A O 1
ATOM 2615 N N . TYR A 1 322 ? -14.929 -34.153 -0.469 1.00 88.56 322 TYR A N 1
ATOM 2616 C CA . TYR A 1 322 ? -13.559 -34.586 -0.166 1.00 88.56 322 TYR A CA 1
ATOM 2617 C C . TYR A 1 322 ? -13.290 -34.671 1.347 1.00 88.56 322 TYR A C 1
ATOM 2619 O O . TYR A 1 322 ? -12.738 -35.656 1.827 1.00 88.56 322 TYR A O 1
ATOM 2627 N N . LEU A 1 323 ? -13.749 -33.692 2.135 1.00 89.69 323 LEU A N 1
ATOM 2628 C CA . LEU A 1 323 ? -13.655 -33.751 3.600 1.00 89.69 323 LEU A CA 1
ATOM 2629 C C . LEU A 1 323 ? -14.417 -34.950 4.189 1.00 89.69 323 LEU A C 1
ATOM 2631 O O . LEU A 1 323 ? -13.969 -35.522 5.180 1.00 89.69 323 LEU A O 1
ATOM 2635 N N . SER A 1 324 ? -15.533 -35.367 3.583 1.00 89.94 324 SER A N 1
ATOM 2636 C CA . SER A 1 324 ? -16.317 -36.524 4.044 1.00 89.94 324 SER A CA 1
ATOM 2637 C C . SER A 1 324 ? -15.654 -37.885 3.788 1.00 89.94 324 SER A C 1
ATOM 2639 O O . SER A 1 324 ? -16.036 -38.875 4.410 1.00 89.94 324 SER A O 1
ATOM 2641 N N . GLU A 1 325 ? -14.632 -37.959 2.928 1.00 90.25 325 GLU A N 1
ATOM 2642 C CA . GLU A 1 325 ? -13.833 -39.184 2.757 1.00 90.25 325 GLU A CA 1
ATOM 2643 C C . GLU A 1 325 ? -13.030 -39.513 4.029 1.00 90.25 325 GLU A C 1
ATOM 2645 O O . GLU A 1 325 ? -12.827 -40.684 4.350 1.00 90.25 325 GLU A O 1
ATOM 2650 N N . PHE A 1 326 ? -12.639 -38.479 4.784 1.00 91.12 326 PHE A N 1
ATOM 2651 C CA . PHE A 1 326 ? -11.848 -38.584 6.015 1.00 91.12 326 PHE A CA 1
ATOM 2652 C C . PHE A 1 326 ? -12.681 -38.351 7.286 1.00 91.12 326 PHE A C 1
ATOM 2654 O O . PHE A 1 326 ? -12.360 -38.891 8.344 1.00 91.12 326 PHE A O 1
ATOM 2661 N N . ASP A 1 327 ? -13.761 -37.570 7.198 1.00 91.62 327 ASP A N 1
ATOM 2662 C CA . ASP A 1 327 ? -14.646 -37.251 8.317 1.00 91.62 327 ASP A CA 1
ATOM 2663 C C . ASP A 1 327 ? -15.943 -38.080 8.269 1.00 91.62 327 ASP A C 1
ATOM 2665 O O . ASP A 1 327 ? -16.902 -37.782 7.548 1.00 91.62 327 ASP A O 1
ATOM 2669 N N . SER A 1 328 ? -15.985 -39.128 9.095 1.00 90.50 328 SER A N 1
ATOM 2670 C CA . SER A 1 328 ? -17.127 -40.042 9.195 1.00 90.50 328 SER A CA 1
ATOM 2671 C C . SER A 1 328 ? -18.406 -39.379 9.722 1.00 90.50 328 SER A C 1
ATOM 2673 O O . SER A 1 328 ? -19.501 -39.850 9.407 1.00 90.50 328 SER A O 1
ATOM 2675 N N . PHE A 1 329 ? -18.310 -38.281 10.477 1.00 91.12 329 PHE A N 1
ATOM 2676 C CA . PHE A 1 329 ? -19.468 -37.509 10.930 1.00 91.12 329 PHE A CA 1
ATOM 2677 C C . PHE A 1 329 ? -20.073 -36.708 9.768 1.00 91.12 329 PHE A C 1
ATOM 2679 O O . PHE A 1 329 ? -21.289 -36.742 9.564 1.00 91.12 329 PHE A O 1
ATOM 2686 N N . LEU A 1 330 ? -19.234 -36.053 8.961 1.00 87.69 330 LEU A N 1
ATOM 2687 C CA . LEU A 1 330 ? -19.655 -35.314 7.770 1.00 87.69 330 LEU A CA 1
ATOM 2688 C C . LEU A 1 330 ? -20.228 -36.252 6.701 1.00 87.69 330 LEU A C 1
ATOM 2690 O O . LEU A 1 330 ? -21.249 -35.931 6.097 1.00 87.69 330 LEU A O 1
ATOM 2694 N N . LYS A 1 331 ? -19.652 -37.447 6.530 1.00 88.31 331 LYS A N 1
ATOM 2695 C CA . LYS A 1 331 ? -20.214 -38.493 5.663 1.00 88.31 331 LYS A CA 1
ATOM 2696 C C . LYS A 1 331 ? -21.617 -38.920 6.102 1.00 88.31 331 LYS A C 1
ATOM 2698 O O . LYS A 1 331 ? -22.552 -38.857 5.308 1.00 88.31 331 LYS A O 1
ATOM 2703 N N . ASN A 1 332 ? -21.790 -39.237 7.389 1.00 87.50 332 ASN A N 1
ATOM 2704 C CA . ASN A 1 332 ? -23.100 -39.546 7.981 1.00 87.50 332 ASN A CA 1
ATOM 2705 C C . ASN A 1 332 ? -24.106 -38.380 7.889 1.00 87.50 332 ASN A C 1
ATOM 2707 O O . ASN A 1 332 ? -25.314 -38.607 7.988 1.00 87.50 332 ASN A O 1
ATOM 2711 N N . HIS A 1 333 ? -23.633 -37.136 7.753 1.00 86.94 333 HIS A N 1
ATOM 2712 C CA . HIS A 1 333 ? -24.472 -35.968 7.493 1.00 86.94 333 HIS A CA 1
ATOM 2713 C C . HIS A 1 333 ? -24.907 -35.906 6.017 1.00 86.94 333 HIS A C 1
ATOM 2715 O O . HIS A 1 333 ? -26.104 -35.802 5.751 1.00 86.94 333 HIS A O 1
ATOM 2721 N N . LEU A 1 334 ? -23.976 -36.044 5.065 1.00 84.06 334 LEU A N 1
ATOM 2722 C CA . LEU A 1 334 ? -24.277 -36.049 3.626 1.00 84.06 334 LEU A CA 1
ATOM 2723 C C . LEU A 1 334 ? -25.239 -37.181 3.246 1.00 84.06 334 LEU A C 1
ATOM 2725 O O . LEU A 1 334 ? -26.302 -36.913 2.692 1.00 84.06 334 LEU A O 1
ATOM 2729 N N . GLU A 1 335 ? -24.944 -38.422 3.644 1.00 82.44 335 GLU A N 1
ATOM 2730 C CA . GLU A 1 335 ? -25.790 -39.599 3.373 1.00 82.44 335 GLU A CA 1
ATOM 2731 C C . GLU A 1 335 ? -27.236 -39.436 3.882 1.00 82.44 335 GLU A C 1
ATOM 2733 O O . GLU A 1 335 ? -28.160 -40.048 3.349 1.00 82.44 335 GLU A O 1
ATOM 2738 N N . ARG A 1 336 ? -27.443 -38.594 4.904 1.00 77.56 336 ARG A N 1
ATOM 2739 C CA . ARG A 1 336 ? -28.734 -38.380 5.572 1.00 77.56 336 ARG A CA 1
ATOM 2740 C C . ARG A 1 336 ? -29.503 -37.152 5.080 1.00 77.56 336 ARG A C 1
ATOM 2742 O O . ARG A 1 336 ? -30.723 -37.133 5.216 1.00 77.56 336 ARG A O 1
ATOM 2749 N N . TYR A 1 337 ? -28.820 -36.142 4.536 1.00 72.06 337 TYR A N 1
ATOM 2750 C CA . TYR A 1 337 ? -29.426 -34.844 4.205 1.00 72.06 337 TYR A CA 1
ATOM 2751 C C . TYR A 1 337 ? -29.169 -34.337 2.777 1.00 72.06 337 TYR A C 1
ATOM 2753 O O . TYR A 1 337 ? -29.904 -33.458 2.335 1.00 72.06 337 TYR A O 1
ATOM 2761 N N . GLU A 1 338 ? -28.204 -34.883 2.024 1.00 64.50 338 GLU A N 1
ATOM 2762 C CA . GLU A 1 338 ? -27.885 -34.413 0.661 1.00 64.50 338 GLU A CA 1
ATOM 2763 C C . GLU A 1 338 ? -29.076 -34.558 -0.300 1.00 64.50 338 GLU A C 1
ATOM 2765 O O . GLU A 1 338 ? -29.395 -33.634 -1.043 1.00 64.50 338 GLU A O 1
ATOM 2770 N N . ASN A 1 339 ? -29.759 -35.707 -0.254 1.00 62.31 339 ASN A N 1
ATOM 2771 C CA . ASN A 1 339 ? -30.843 -36.062 -1.178 1.00 62.31 339 ASN A CA 1
ATOM 2772 C C . ASN A 1 339 ? -32.219 -36.154 -0.485 1.00 62.31 339 ASN A C 1
ATOM 2774 O O . ASN A 1 339 ? -33.146 -36.767 -1.007 1.00 62.31 339 ASN A O 1
ATOM 2778 N N . ALA A 1 340 ? -32.375 -35.544 0.696 1.00 58.22 340 ALA A N 1
ATOM 2779 C CA . ALA A 1 340 ? -33.554 -35.700 1.561 1.00 58.22 340 ALA A CA 1
ATOM 2780 C C . ALA A 1 340 ? -34.811 -34.908 1.118 1.00 58.22 340 ALA A C 1
ATOM 2782 O O . ALA A 1 340 ? -35.767 -34.784 1.884 1.00 58.22 340 ALA A O 1
ATOM 2783 N N . GLY A 1 341 ? -34.825 -34.363 -0.101 1.00 57.75 341 GLY A N 1
ATOM 2784 C CA . GLY A 1 341 ? -35.959 -33.624 -0.664 1.00 57.75 341 GLY A CA 1
ATOM 2785 C C . GLY A 1 341 ? -36.247 -32.264 -0.008 1.00 57.75 341 GLY A C 1
ATOM 2786 O O . GLY A 1 341 ? -35.548 -31.795 0.891 1.00 57.75 341 GLY A O 1
ATOM 2787 N N . SER A 1 342 ? -37.301 -31.601 -0.487 1.00 54.28 342 SER A N 1
ATOM 2788 C CA . SER A 1 342 ? -37.737 -30.292 0.010 1.00 54.28 342 SER A CA 1
ATOM 2789 C C . SER A 1 342 ? -38.338 -30.382 1.415 1.00 54.28 342 SER A C 1
ATOM 2791 O O . SER A 1 342 ? -39.285 -31.136 1.629 1.00 54.28 342 SER A O 1
ATOM 2793 N N . GLY A 1 343 ? -37.847 -29.554 2.341 1.00 56.53 343 GLY A N 1
ATOM 2794 C CA . GLY A 1 343 ? -38.344 -29.459 3.722 1.00 56.53 343 GLY A CA 1
ATOM 2795 C C . GLY A 1 343 ? -37.302 -29.790 4.794 1.00 56.53 343 GLY A C 1
ATOM 2796 O O . GLY A 1 343 ? -37.517 -29.473 5.959 1.00 56.53 343 GLY A O 1
ATOM 2797 N N . ASN A 1 344 ? -36.158 -30.363 4.409 1.00 62.69 344 ASN A N 1
ATOM 2798 C CA . ASN A 1 344 ? -35.033 -30.618 5.309 1.00 62.69 344 ASN A CA 1
ATOM 2799 C C . ASN A 1 344 ? -34.035 -29.445 5.331 1.00 62.69 344 ASN A C 1
ATOM 2801 O O . ASN A 1 344 ? -33.813 -28.781 4.317 1.00 62.69 344 ASN A O 1
ATOM 2805 N N . VAL A 1 345 ? -33.421 -29.190 6.492 1.00 62.81 345 VAL A N 1
ATOM 2806 C CA . VAL A 1 345 ? -32.461 -28.089 6.680 1.00 62.81 345 VAL A CA 1
ATOM 2807 C C . VAL A 1 345 ? -31.097 -28.476 6.104 1.00 62.81 345 VAL A C 1
ATOM 2809 O O . VAL A 1 345 ? -30.367 -29.265 6.702 1.00 62.81 345 VAL A O 1
ATOM 2812 N N . SER A 1 346 ? -30.743 -27.896 4.953 1.00 67.12 346 SER A N 1
ATOM 2813 C CA . SER A 1 346 ? -29.435 -28.076 4.314 1.00 67.12 346 SER A CA 1
ATOM 2814 C C . SER A 1 346 ? -28.623 -26.780 4.313 1.00 67.12 346 SER A C 1
ATOM 2816 O O . SER A 1 346 ? -28.821 -25.890 3.480 1.00 67.12 346 SER A O 1
ATOM 2818 N N . TYR A 1 347 ? -27.644 -26.716 5.222 1.00 75.25 347 TYR A N 1
ATOM 2819 C CA . TYR A 1 347 ? -26.637 -25.648 5.288 1.00 75.25 347 TYR A CA 1
ATOM 2820 C C . TYR A 1 347 ? -25.625 -25.678 4.122 1.00 75.25 347 TYR A C 1
ATOM 2822 O O . TYR A 1 347 ? -24.737 -24.833 4.053 1.00 75.25 347 TYR A O 1
ATOM 2830 N N . LEU A 1 348 ? -25.754 -26.642 3.203 1.00 77.06 348 LEU A N 1
ATOM 2831 C CA . LEU A 1 348 ? -24.885 -26.822 2.034 1.00 77.06 348 LEU A CA 1
ATOM 2832 C C . LEU A 1 348 ? -25.400 -26.094 0.780 1.00 77.06 348 LEU A C 1
ATOM 2834 O O . LEU A 1 348 ? -24.751 -26.130 -0.262 1.00 77.06 348 LEU A O 1
ATOM 2838 N N . SER A 1 349 ? -26.565 -25.447 0.865 1.00 75.00 349 SER A N 1
ATOM 2839 C CA . SER A 1 349 ? -27.148 -24.672 -0.233 1.00 75.00 349 SER A CA 1
ATOM 2840 C C . SER A 1 349 ? -26.407 -23.347 -0.466 1.00 75.00 349 SER A C 1
ATOM 2842 O O . SER A 1 349 ? -25.981 -22.678 0.476 1.00 75.00 349 SER A O 1
ATOM 2844 N N . HIS A 1 350 ? -26.280 -22.931 -1.731 1.00 73.12 350 HIS A N 1
ATOM 2845 C CA . HIS A 1 350 ? -25.498 -21.743 -2.106 1.00 73.12 350 HIS A CA 1
ATOM 2846 C C . HIS A 1 350 ? -25.999 -20.445 -1.453 1.00 73.12 350 HIS A C 1
ATOM 2848 O O . HIS A 1 350 ? -25.182 -19.616 -1.072 1.00 73.12 350 HIS A O 1
ATOM 2854 N N . SER A 1 351 ? -27.310 -20.293 -1.238 1.00 75.81 351 SER A N 1
ATOM 2855 C CA . SER A 1 351 ? -27.885 -19.144 -0.521 1.00 75.81 351 SER A CA 1
ATOM 2856 C C . SER A 1 351 ? -27.444 -19.065 0.944 1.00 75.81 351 SER A C 1
ATOM 2858 O O . SER A 1 351 ? -27.235 -17.975 1.463 1.00 75.81 351 SER A O 1
ATOM 2860 N N . VAL A 1 352 ? -27.267 -20.213 1.604 1.00 78.69 352 VAL A N 1
ATOM 2861 C CA . VAL A 1 352 ? -26.791 -20.284 2.994 1.00 78.69 352 VAL A CA 1
ATOM 2862 C C . VAL A 1 352 ? -25.262 -20.148 3.054 1.00 78.69 352 VAL A C 1
ATOM 2864 O O . VAL A 1 352 ? -24.726 -19.544 3.978 1.00 78.69 352 VAL A O 1
ATOM 2867 N N . CYS A 1 353 ? -24.544 -20.606 2.022 1.00 78.62 353 CYS A N 1
ATOM 2868 C CA . CYS A 1 353 ? -23.124 -20.294 1.852 1.00 78.62 353 CYS A CA 1
ATOM 2869 C C . CYS A 1 353 ? -22.885 -18.783 1.652 1.00 78.62 353 CYS A C 1
ATOM 2871 O O . CYS A 1 353 ? -21.959 -18.237 2.251 1.00 78.62 353 CYS A O 1
ATOM 2873 N N . ASP A 1 354 ? -23.717 -18.100 0.857 1.00 79.88 354 ASP A N 1
ATOM 2874 C CA . ASP A 1 354 ? -23.671 -16.640 0.692 1.00 79.88 354 ASP A CA 1
ATOM 2875 C C . ASP A 1 354 ? -23.966 -15.918 2.023 1.00 79.88 354 ASP A C 1
ATOM 2877 O O . ASP A 1 354 ? -23.295 -14.938 2.346 1.00 79.88 354 ASP A O 1
ATOM 2881 N N . GLU A 1 355 ? -24.914 -16.421 2.828 1.00 84.38 355 GLU A N 1
ATOM 2882 C CA . GLU A 1 355 ? -25.205 -15.900 4.174 1.00 84.38 355 GLU A CA 1
ATOM 2883 C C . GLU A 1 355 ? -23.993 -16.036 5.113 1.00 84.38 355 GLU A C 1
ATOM 2885 O O . GLU A 1 355 ? -23.601 -15.056 5.747 1.00 84.38 355 GLU A O 1
ATOM 2890 N N . PHE A 1 356 ? -23.326 -17.198 5.154 1.00 82.94 356 PHE A N 1
ATOM 2891 C CA . PHE A 1 356 ? -22.091 -17.357 5.936 1.00 82.94 356 PHE A CA 1
ATOM 2892 C C . PHE A 1 356 ? -20.967 -16.438 5.458 1.00 82.94 356 PHE A C 1
ATOM 2894 O O . PHE A 1 356 ? -20.268 -15.856 6.284 1.00 82.94 356 PHE A O 1
ATOM 2901 N N . ILE A 1 357 ? -20.806 -16.264 4.145 1.00 82.38 357 ILE A N 1
ATOM 2902 C CA . ILE A 1 357 ? -19.831 -15.329 3.572 1.00 82.38 357 ILE A CA 1
ATOM 2903 C C . ILE A 1 357 ? -20.143 -13.884 4.001 1.00 82.38 357 ILE A C 1
ATOM 2905 O O . ILE A 1 357 ? -19.229 -13.153 4.386 1.00 82.38 357 ILE A O 1
ATOM 2909 N N . ALA A 1 358 ? -21.415 -13.475 3.986 1.00 83.94 358 ALA A N 1
ATOM 2910 C CA . ALA A 1 358 ? -21.838 -12.145 4.420 1.00 83.94 358 ALA A CA 1
ATOM 2911 C C . ALA A 1 358 ? -21.613 -11.923 5.927 1.00 83.94 358 ALA A C 1
ATOM 2913 O O . ALA A 1 358 ? -21.074 -10.885 6.313 1.00 83.94 358 ALA A O 1
ATOM 2914 N N . LEU A 1 359 ? -21.950 -12.909 6.767 1.00 86.81 359 LEU A N 1
ATOM 2915 C CA . LEU A 1 359 ? -21.701 -12.874 8.213 1.00 86.81 359 LEU A CA 1
ATOM 2916 C C . LEU A 1 359 ? -20.197 -12.805 8.518 1.00 86.81 359 LEU A C 1
ATOM 2918 O O . LEU A 1 359 ? -19.760 -11.905 9.227 1.00 86.81 359 LEU A O 1
ATOM 2922 N N . MET A 1 360 ? -19.380 -13.678 7.921 1.00 84.94 360 MET A N 1
ATOM 2923 C CA . MET A 1 360 ? -17.922 -13.662 8.105 1.00 84.94 360 MET A CA 1
ATOM 2924 C C . MET A 1 360 ? -17.292 -12.338 7.649 1.00 84.94 360 MET A C 1
ATOM 2926 O O . MET A 1 360 ? -16.391 -11.827 8.312 1.00 84.94 360 MET A O 1
ATOM 2930 N N . ALA A 1 361 ? -17.768 -11.752 6.545 1.00 83.75 361 ALA A N 1
ATOM 2931 C CA . ALA A 1 361 ? -17.301 -10.446 6.087 1.00 83.75 361 ALA A CA 1
ATOM 2932 C C . ALA A 1 361 ? -17.764 -9.295 6.999 1.00 83.75 361 ALA A C 1
ATOM 2934 O O . ALA A 1 361 ? -17.039 -8.308 7.127 1.00 83.75 361 ALA A O 1
ATOM 2935 N N . ASN A 1 362 ? -18.927 -9.410 7.652 1.00 86.19 362 ASN A N 1
ATOM 2936 C CA . ASN A 1 362 ? -19.360 -8.470 8.685 1.00 86.19 362 ASN A CA 1
ATOM 2937 C C . ASN A 1 362 ? -18.451 -8.539 9.920 1.00 86.19 362 ASN A C 1
ATOM 2939 O O . ASN A 1 362 ? -17.927 -7.502 10.316 1.00 86.19 362 ASN A O 1
ATOM 2943 N N . GLU A 1 363 ? -18.200 -9.727 10.478 1.00 87.50 363 GLU A N 1
ATOM 2944 C CA . GLU A 1 363 ? -17.332 -9.882 11.660 1.00 87.50 363 GLU A CA 1
ATOM 2945 C C . GLU A 1 363 ? -15.920 -9.341 11.401 1.00 87.50 363 GLU A C 1
ATOM 2947 O O . GLU A 1 363 ? -15.385 -8.562 12.192 1.00 87.50 363 GLU A O 1
ATOM 2952 N N . VAL A 1 364 ? -15.343 -9.667 10.237 1.00 86.56 364 VAL A N 1
ATOM 2953 C CA . VAL A 1 364 ? -14.049 -9.116 9.805 1.00 86.56 364 VAL A CA 1
ATOM 2954 C C . VAL A 1 364 ? -14.101 -7.587 9.726 1.00 86.56 364 VAL A C 1
ATOM 2956 O O . VAL A 1 364 ? -13.214 -6.926 10.258 1.00 86.56 364 VAL A O 1
ATOM 2959 N N . LYS A 1 365 ? -15.146 -6.995 9.129 1.00 87.25 365 LYS A N 1
ATOM 2960 C CA . LYS A 1 365 ? -15.296 -5.530 9.089 1.00 87.25 365 LYS A CA 1
ATOM 2961 C C . LYS A 1 365 ? -15.442 -4.915 10.479 1.00 87.25 365 LYS A C 1
ATOM 2963 O O . LYS A 1 365 ? -14.833 -3.879 10.721 1.00 87.25 365 LYS A O 1
ATOM 2968 N N . GLN A 1 366 ? -16.200 -5.522 11.389 1.00 89.19 366 GLN A N 1
ATOM 2969 C CA . GLN A 1 366 ? -16.355 -5.007 12.753 1.00 89.19 366 GLN A CA 1
ATOM 2970 C C . GLN A 1 366 ? -15.021 -5.023 13.515 1.00 89.19 366 GLN A C 1
ATOM 2972 O O . GLN A 1 366 ? -14.694 -4.030 14.164 1.00 89.19 366 GLN A O 1
ATOM 2977 N N . HIS A 1 367 ? -14.199 -6.062 13.335 1.00 91.19 367 HIS A N 1
ATOM 2978 C CA . HIS A 1 367 ? -12.831 -6.104 13.863 1.00 91.19 367 HIS A CA 1
ATOM 2979 C C . HIS A 1 367 ? -11.945 -4.984 13.284 1.00 91.19 367 HIS A C 1
ATOM 2981 O O . HIS A 1 367 ? -11.286 -4.275 14.040 1.00 91.19 367 HIS A O 1
ATOM 2987 N N . LEU A 1 368 ? -11.955 -4.760 11.962 1.00 90.62 368 LEU A N 1
ATOM 2988 C CA . LEU A 1 368 ? -11.197 -3.657 11.341 1.00 90.62 368 LEU A CA 1
ATOM 2989 C C . LEU A 1 368 ? -11.652 -2.270 11.832 1.00 90.62 368 LEU A C 1
ATOM 2991 O O . LEU A 1 368 ? -10.843 -1.355 11.974 1.00 90.62 368 LEU A O 1
ATOM 2995 N N . ILE A 1 369 ? -12.953 -2.102 12.083 1.00 91.94 369 ILE A N 1
ATOM 2996 C CA . ILE A 1 369 ? -13.525 -0.866 12.633 1.00 91.94 369 ILE A CA 1
ATOM 2997 C C . ILE A 1 369 ? -13.072 -0.655 14.084 1.00 91.94 369 ILE A C 1
ATOM 2999 O O . ILE A 1 369 ? -12.843 0.491 14.472 1.00 91.94 369 ILE A O 1
ATOM 3003 N N . ALA A 1 370 ? -12.930 -1.725 14.873 1.00 92.75 370 ALA A N 1
ATOM 3004 C CA . ALA A 1 370 ? -12.388 -1.657 16.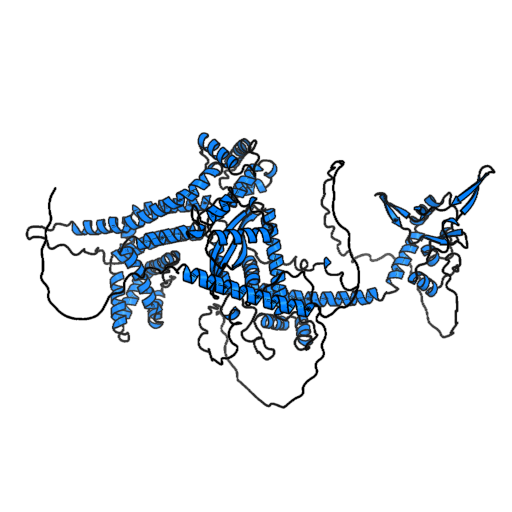228 1.00 92.75 370 ALA A CA 1
ATOM 3005 C C . ALA A 1 370 ? -10.908 -1.235 16.219 1.00 92.75 370 ALA A C 1
ATOM 3007 O O . ALA A 1 370 ? -10.585 -0.218 16.829 1.00 92.75 370 ALA A O 1
ATOM 3008 N N . GLU A 1 371 ? -10.054 -1.911 15.435 1.00 93.12 371 GLU A N 1
ATOM 3009 C CA . GLU A 1 371 ? -8.624 -1.570 15.296 1.00 93.12 371 GLU A CA 1
ATOM 3010 C C . GLU A 1 371 ? -8.408 -0.090 14.925 1.00 93.12 371 GLU A C 1
ATOM 3012 O O . GLU A 1 371 ? -7.574 0.591 15.515 1.00 93.12 371 GLU A O 1
ATOM 3017 N N . VAL A 1 372 ? -9.178 0.444 13.965 1.00 93.88 372 VAL A N 1
ATOM 3018 C CA . VAL A 1 372 ? -9.053 1.855 13.545 1.00 93.88 372 VAL A CA 1
ATOM 3019 C C . VAL A 1 372 ? -9.522 2.830 14.633 1.00 93.88 372 VAL A C 1
ATOM 3021 O O . VAL A 1 372 ? -8.963 3.920 14.757 1.00 93.88 372 VAL A O 1
ATOM 3024 N N . LYS A 1 373 ? -10.532 2.467 15.434 1.00 93.50 373 LYS A N 1
ATOM 3025 C CA . LYS A 1 373 ? -11.030 3.313 16.535 1.00 93.50 373 LYS A CA 1
ATOM 3026 C C . LYS A 1 373 ? -10.063 3.349 17.713 1.00 93.50 373 LYS A C 1
ATOM 3028 O O . LYS A 1 373 ? -9.824 4.422 18.253 1.00 93.50 373 LYS A O 1
ATOM 3033 N N . GLU A 1 374 ? -9.471 2.209 18.046 1.00 93.12 374 GLU A N 1
ATOM 3034 C CA . GLU A 1 374 ? -8.407 2.053 19.045 1.00 93.12 374 GLU A CA 1
ATOM 3035 C C . GLU A 1 374 ? -7.108 2.760 18.616 1.00 93.12 374 GLU A C 1
ATOM 3037 O O . GLU A 1 374 ? -6.456 3.452 19.402 1.00 93.12 374 GLU A O 1
ATOM 3042 N N . ALA A 1 375 ? -6.773 2.704 17.324 1.00 93.12 375 ALA A N 1
ATOM 3043 C CA . ALA A 1 375 ? -5.688 3.500 16.761 1.00 93.12 375 ALA A CA 1
ATOM 3044 C C . ALA A 1 375 ? -5.962 5.019 16.804 1.00 93.12 375 ALA A C 1
ATOM 3046 O O . ALA A 1 375 ? -5.004 5.798 16.864 1.00 93.12 375 ALA A O 1
ATOM 3047 N N . MET A 1 376 ? -7.236 5.429 16.836 1.00 92.19 376 MET A N 1
ATOM 3048 C CA . MET A 1 376 ? -7.762 6.800 16.771 1.00 92.19 376 MET A CA 1
ATOM 3049 C C . MET A 1 376 ? -7.399 7.539 15.476 1.00 92.19 376 MET A C 1
ATOM 3051 O O . MET A 1 376 ? -8.287 7.860 14.684 1.00 92.19 376 MET A O 1
ATOM 3055 N N . TYR A 1 377 ? -6.112 7.808 15.252 1.00 96.25 377 TYR A N 1
ATOM 3056 C CA . TYR A 1 377 ? -5.607 8.490 14.064 1.00 96.25 377 TYR A CA 1
ATOM 3057 C C . TYR A 1 377 ? -5.421 7.518 12.900 1.00 96.25 377 TYR A C 1
ATOM 3059 O O . TYR A 1 377 ? -4.843 6.442 13.053 1.00 96.25 377 TYR A O 1
ATOM 3067 N N . TYR A 1 378 ? -5.853 7.936 11.713 1.00 96.75 378 TYR A N 1
ATOM 3068 C CA . TYR A 1 378 ? -5.693 7.161 10.484 1.00 96.75 378 TYR A CA 1
ATOM 3069 C C . TYR A 1 378 ? -5.430 8.060 9.269 1.00 96.75 378 TYR A C 1
ATOM 3071 O O . TYR A 1 378 ? -5.603 9.279 9.309 1.00 96.75 378 TYR A O 1
ATOM 3079 N N . SER A 1 379 ? -5.034 7.439 8.163 1.00 96.75 379 SER A N 1
ATOM 3080 C CA . SER A 1 379 ? -4.915 8.048 6.842 1.00 96.75 379 SER A CA 1
ATOM 3081 C C . SER A 1 379 ? -5.736 7.285 5.811 1.00 96.75 379 SER A C 1
ATOM 3083 O O . SER A 1 379 ? -5.838 6.059 5.874 1.00 96.75 379 SER A O 1
ATOM 3085 N N . ILE A 1 380 ? -6.289 8.005 4.837 1.00 95.56 380 ILE A N 1
ATOM 3086 C CA . ILE A 1 380 ? -7.109 7.432 3.764 1.00 95.56 380 ILE A CA 1
ATOM 3087 C C . ILE A 1 380 ? -6.227 7.090 2.559 1.00 95.56 380 ILE A C 1
ATOM 3089 O O . ILE A 1 380 ? -5.499 7.941 2.044 1.00 95.56 380 ILE A O 1
ATOM 3093 N N . ILE A 1 381 ? -6.337 5.855 2.075 1.00 93.38 381 ILE A N 1
ATOM 3094 C CA . ILE A 1 381 ? -5.747 5.394 0.819 1.00 93.38 381 ILE A CA 1
ATOM 3095 C C . ILE A 1 381 ? -6.894 4.923 -0.081 1.00 93.38 381 ILE A C 1
ATOM 3097 O O . ILE A 1 381 ? -7.532 3.908 0.204 1.00 93.38 381 ILE A O 1
ATOM 3101 N N . VAL A 1 382 ? -7.155 5.648 -1.173 1.00 91.12 382 VAL A N 1
ATOM 3102 C CA . VAL A 1 382 ? -8.065 5.177 -2.232 1.00 91.12 382 VAL A CA 1
ATOM 3103 C C . VAL A 1 382 ? -7.409 5.240 -3.608 1.00 91.12 382 VAL A C 1
ATOM 3105 O O . VAL A 1 382 ? -6.491 6.018 -3.856 1.00 91.12 382 VAL A O 1
ATOM 3108 N N . ASP A 1 383 ? -7.871 4.369 -4.491 1.00 88.44 383 ASP A N 1
ATOM 3109 C CA . ASP A 1 383 ? -7.423 4.217 -5.874 1.00 88.44 383 ASP A CA 1
ATOM 3110 C C . ASP A 1 383 ? -8.578 3.573 -6.664 1.00 88.44 383 ASP A C 1
ATOM 3112 O O . ASP A 1 383 ? -9.479 2.994 -6.047 1.00 88.44 383 ASP A O 1
ATOM 3116 N N . SER A 1 384 ? -8.595 3.644 -7.994 1.00 87.25 384 SER A N 1
ATOM 3117 C CA . SER A 1 384 ? -9.701 3.107 -8.804 1.00 87.25 384 SER A CA 1
ATOM 3118 C C . SER A 1 384 ? -9.237 2.235 -9.969 1.00 87.25 384 SER A C 1
ATOM 3120 O O . SER A 1 384 ? -8.187 2.460 -10.568 1.00 87.25 384 SER A O 1
ATOM 3122 N N . THR A 1 385 ? -10.028 1.216 -10.307 1.00 82.75 385 THR A N 1
ATOM 3123 C CA . THR A 1 385 ? -9.776 0.385 -11.490 1.00 82.75 385 THR A CA 1
ATOM 3124 C C . THR A 1 385 ? -11.067 -0.183 -12.066 1.00 82.75 385 THR A C 1
ATOM 3126 O O . THR A 1 385 ? -11.983 -0.519 -11.314 1.00 82.75 385 THR A O 1
ATOM 3129 N N . SER A 1 386 ? -11.118 -0.361 -13.383 1.00 81.50 386 SER A N 1
ATOM 3130 C CA . SER A 1 386 ? -12.228 -1.040 -14.053 1.00 81.50 386 SER A CA 1
ATOM 3131 C C . SER A 1 386 ? -12.126 -2.545 -13.847 1.00 81.50 386 SER A C 1
ATOM 3133 O O . SER A 1 386 ? -11.075 -3.150 -14.086 1.00 81.50 386 SER A O 1
ATOM 3135 N N . ASP A 1 387 ? -13.220 -3.169 -13.425 1.00 74.81 387 ASP A N 1
ATOM 3136 C CA . ASP A 1 387 ? -13.306 -4.622 -13.338 1.00 74.81 387 ASP A CA 1
ATOM 3137 C C . ASP A 1 387 ? -13.721 -5.278 -14.670 1.00 74.81 387 ASP A C 1
ATOM 3139 O O . ASP A 1 387 ? -14.006 -4.618 -15.671 1.00 74.81 387 ASP A O 1
ATOM 3143 N N . VAL A 1 388 ? -13.746 -6.615 -14.689 1.00 70.50 388 VAL A N 1
ATOM 3144 C CA . VAL A 1 388 ? -14.124 -7.415 -15.873 1.00 70.50 388 VAL A CA 1
ATOM 3145 C C . VAL A 1 388 ? -15.604 -7.294 -16.263 1.00 70.50 388 VAL A C 1
ATOM 3147 O O . VAL A 1 388 ? -15.991 -7.789 -17.315 1.00 70.50 388 VAL A O 1
ATOM 3150 N N . THR A 1 389 ? -16.424 -6.642 -15.436 1.00 70.88 389 THR A N 1
ATOM 3151 C CA . THR A 1 389 ? -17.822 -6.283 -15.727 1.00 70.88 389 THR A CA 1
ATOM 3152 C C . THR A 1 389 ? -17.960 -4.833 -16.214 1.00 70.88 389 THR A C 1
ATOM 3154 O O . THR A 1 389 ? -19.075 -4.336 -16.336 1.00 70.88 389 THR A O 1
ATOM 3157 N N . HIS A 1 390 ? -16.841 -4.155 -16.510 1.00 78.50 390 HIS A N 1
ATOM 3158 C CA . HIS A 1 390 ? -16.764 -2.739 -16.893 1.00 78.50 390 HIS A CA 1
ATOM 3159 C C . HIS A 1 390 ? -17.354 -1.768 -15.854 1.00 78.50 390 HIS A C 1
ATOM 3161 O O . HIS A 1 390 ? -17.741 -0.652 -16.195 1.00 78.50 390 HIS A O 1
ATOM 3167 N N . ILE A 1 391 ? -17.385 -2.175 -14.581 1.00 81.94 391 ILE A N 1
ATOM 3168 C CA . ILE A 1 391 ? -17.737 -1.309 -13.454 1.00 81.94 391 ILE A CA 1
ATOM 3169 C C . ILE A 1 391 ? -16.428 -0.846 -12.814 1.00 81.94 391 ILE A C 1
ATOM 3171 O O . ILE A 1 391 ? -15.574 -1.670 -12.475 1.00 81.94 391 ILE A O 1
ATOM 3175 N N . ASP A 1 392 ? -16.256 0.462 -12.637 1.00 86.44 392 ASP A N 1
ATOM 3176 C CA . ASP A 1 392 ? -15.108 0.981 -11.899 1.00 86.44 392 ASP A CA 1
ATOM 3177 C C . ASP A 1 392 ? -15.288 0.720 -10.393 1.00 86.44 392 ASP A C 1
ATOM 3179 O O . ASP A 1 392 ? -16.351 0.936 -9.806 1.00 86.44 392 ASP A O 1
ATOM 3183 N N . GLN A 1 393 ? -14.234 0.200 -9.767 1.00 86.56 393 GLN A N 1
ATOM 3184 C CA . GLN A 1 393 ? -14.181 -0.163 -8.355 1.00 86.56 393 GLN A CA 1
ATOM 3185 C C . GLN A 1 393 ? -13.143 0.714 -7.650 1.00 86.56 393 GLN A C 1
ATOM 3187 O O . GLN A 1 393 ? -11.948 0.639 -7.946 1.00 86.56 393 GLN A O 1
ATOM 3192 N N . LEU A 1 394 ? -13.592 1.515 -6.687 1.00 90.19 394 LEU A N 1
ATOM 3193 C CA . LEU A 1 394 ? -12.742 2.278 -5.778 1.00 90.19 394 LEU A CA 1
ATOM 3194 C C . LEU A 1 394 ? -12.296 1.359 -4.630 1.00 90.19 394 LEU A C 1
ATOM 3196 O O . LEU A 1 394 ? -13.137 0.832 -3.898 1.00 90.19 394 LEU A O 1
ATOM 3200 N N . THR A 1 395 ? -10.993 1.143 -4.448 1.00 89.81 395 THR A N 1
ATOM 3201 C CA . THR A 1 395 ? -10.483 0.449 -3.251 1.00 89.81 395 THR A CA 1
ATOM 3202 C C . THR A 1 395 ? -10.523 1.384 -2.049 1.00 89.81 395 THR A C 1
ATOM 3204 O O . THR A 1 395 ? -10.083 2.526 -2.151 1.00 89.81 395 THR A O 1
ATOM 3207 N N . PHE A 1 396 ? -11.002 0.895 -0.903 1.00 91.19 396 PHE A N 1
ATOM 3208 C CA . PHE A 1 396 ? -11.000 1.641 0.354 1.00 91.19 396 PHE A CA 1
ATOM 3209 C C . PHE A 1 396 ? -10.040 1.004 1.360 1.00 91.19 396 PHE A C 1
ATOM 3211 O O . PHE A 1 396 ? -10.288 -0.096 1.865 1.00 91.19 396 PHE A O 1
ATOM 3218 N N . ILE A 1 397 ? -8.928 1.688 1.634 1.00 92.69 397 ILE A N 1
ATOM 3219 C CA . ILE A 1 397 ? -7.891 1.256 2.574 1.00 92.69 397 ILE A CA 1
ATOM 3220 C C . ILE A 1 397 ? -7.652 2.363 3.604 1.00 92.69 397 ILE A C 1
ATOM 3222 O O . ILE A 1 397 ? -7.511 3.533 3.248 1.00 92.69 397 ILE A O 1
ATOM 3226 N N . LEU A 1 398 ? -7.572 1.990 4.881 1.00 94.38 398 LEU A N 1
ATOM 3227 C CA . LEU A 1 398 ? -7.171 2.889 5.964 1.00 94.38 398 LEU A CA 1
ATOM 3228 C C . LEU A 1 398 ? -5.801 2.470 6.503 1.00 94.38 398 LEU A C 1
ATOM 3230 O O . LEU A 1 398 ? -5.553 1.284 6.731 1.00 94.38 398 LEU A O 1
ATOM 3234 N N . ARG A 1 399 ? -4.912 3.445 6.700 1.00 95.00 399 ARG A N 1
ATOM 3235 C CA . ARG A 1 399 ? -3.574 3.267 7.282 1.00 95.00 399 ARG A CA 1
ATOM 3236 C C . ARG A 1 399 ? -3.525 3.871 8.679 1.00 95.00 399 ARG A C 1
ATOM 3238 O O . ARG A 1 399 ? -3.989 4.991 8.852 1.00 95.00 399 ARG A O 1
ATOM 3245 N N . PHE A 1 400 ? -2.950 3.173 9.647 1.00 95.06 400 PHE A N 1
ATOM 3246 C CA . PHE A 1 400 ? -2.823 3.628 11.036 1.00 95.06 400 PHE A CA 1
ATOM 3247 C C . PHE A 1 400 ? -1.608 2.982 11.719 1.00 95.06 400 PHE A C 1
ATOM 3249 O O . PHE A 1 400 ? -0.847 2.251 11.082 1.00 95.06 400 PHE A O 1
ATOM 3256 N N . VAL A 1 401 ? -1.417 3.266 13.007 1.00 93.94 401 VAL A N 1
ATOM 3257 C CA . VAL A 1 401 ? -0.401 2.639 13.867 1.00 93.94 401 VAL A CA 1
ATOM 3258 C C . VAL A 1 401 ? -1.111 1.866 14.973 1.00 93.94 401 VAL A C 1
ATOM 3260 O O . VAL A 1 401 ? -1.957 2.440 15.664 1.00 93.94 401 VAL A O 1
ATOM 3263 N N . ASP A 1 402 ? -0.787 0.581 15.117 1.00 90.44 402 ASP A N 1
ATOM 3264 C CA . ASP A 1 402 ? -1.373 -0.286 16.145 1.00 90.44 402 ASP A CA 1
ATOM 3265 C C . ASP A 1 402 ? -0.768 -0.049 17.544 1.00 90.44 402 ASP A C 1
ATOM 3267 O O . ASP A 1 402 ? 0.154 0.752 17.728 1.00 90.44 402 ASP A O 1
ATOM 3271 N N . GLU A 1 403 ? -1.294 -0.737 18.561 1.00 84.25 403 GLU A N 1
ATOM 3272 C CA . GLU A 1 403 ? -0.813 -0.613 19.945 1.00 84.25 403 GLU A CA 1
ATOM 3273 C C . GLU A 1 403 ? 0.682 -0.927 20.111 1.00 84.25 403 GLU A C 1
ATOM 3275 O O . GLU A 1 403 ? 1.352 -0.325 20.952 1.00 84.25 403 GLU A O 1
ATOM 3280 N N . LYS A 1 404 ? 1.211 -1.838 19.284 1.00 85.31 404 LYS A N 1
ATOM 3281 C CA . LYS A 1 404 ? 2.606 -2.312 19.293 1.00 85.31 404 LYS A CA 1
ATOM 3282 C C . LYS A 1 404 ? 3.538 -1.364 18.536 1.00 85.31 404 LYS A C 1
ATOM 3284 O O . LYS A 1 404 ? 4.740 -1.628 18.421 1.00 85.31 404 LYS A O 1
ATOM 3289 N N . GLY A 1 405 ? 2.993 -0.278 17.990 1.00 86.50 405 GLY A N 1
ATOM 3290 C CA . GLY A 1 405 ? 3.724 0.693 17.197 1.00 86.50 405 GLY A CA 1
ATOM 3291 C C . GLY A 1 405 ? 4.115 0.194 15.811 1.00 86.50 405 GLY A C 1
ATOM 3292 O O . GLY A 1 405 ? 5.067 0.730 15.256 1.00 86.50 405 GLY A O 1
ATOM 3293 N N . ASP A 1 406 ? 3.452 -0.823 15.256 1.00 90.44 406 ASP A N 1
ATOM 3294 C CA . ASP A 1 406 ? 3.639 -1.212 13.854 1.00 90.44 406 ASP A CA 1
ATOM 3295 C C . ASP A 1 406 ? 2.634 -0.480 12.952 1.00 90.44 406 ASP A C 1
ATOM 3297 O O . ASP A 1 406 ? 1.500 -0.191 13.343 1.00 90.44 406 ASP A O 1
ATOM 3301 N N . ILE A 1 407 ? 3.046 -0.153 11.722 1.00 92.44 407 ILE A N 1
ATOM 3302 C CA . ILE A 1 407 ? 2.152 0.490 10.750 1.00 92.44 407 ILE A CA 1
ATOM 3303 C C . ILE A 1 407 ? 1.245 -0.579 10.146 1.00 92.44 407 ILE A C 1
ATOM 3305 O O . ILE A 1 407 ? 1.713 -1.615 9.669 1.00 92.44 407 ILE A O 1
ATOM 3309 N N . LYS A 1 408 ? -0.059 -0.320 10.122 1.00 91.94 408 LYS A N 1
ATOM 3310 C CA . LYS A 1 408 ? -1.068 -1.216 9.558 1.00 91.94 408 LYS A CA 1
ATOM 3311 C C . LYS A 1 408 ? -1.800 -0.536 8.416 1.00 91.94 408 LYS A C 1
ATOM 3313 O O . LYS A 1 408 ? -2.203 0.615 8.524 1.00 91.94 408 LYS A O 1
ATOM 3318 N N . GLU A 1 409 ? -1.986 -1.269 7.323 1.00 92.38 409 GLU A N 1
ATOM 3319 C CA . GLU A 1 409 ? -2.831 -0.876 6.196 1.00 92.38 409 GLU A CA 1
ATOM 3320 C C . GLU A 1 409 ? -3.946 -1.916 6.059 1.00 92.38 409 GLU A C 1
ATOM 3322 O O . GLU A 1 409 ? -3.684 -3.099 5.834 1.00 92.38 409 GLU A O 1
ATOM 3327 N N . ARG A 1 410 ? -5.196 -1.490 6.257 1.00 89.38 410 ARG A N 1
ATOM 3328 C CA . ARG A 1 410 ? -6.378 -2.360 6.292 1.00 89.38 410 ARG A CA 1
ATOM 3329 C C . ARG A 1 410 ? -7.298 -2.071 5.119 1.00 89.38 410 ARG A C 1
ATOM 3331 O O . ARG A 1 410 ? -7.755 -0.945 4.950 1.00 89.38 410 ARG A O 1
ATOM 3338 N N . PHE A 1 411 ? -7.586 -3.100 4.329 1.00 88.06 411 PHE A N 1
ATOM 3339 C CA . PHE A 1 411 ? -8.541 -3.058 3.223 1.00 88.06 411 PHE A CA 1
ATOM 3340 C C . PHE A 1 411 ? -9.962 -3.339 3.726 1.00 88.06 411 PHE A C 1
ATOM 3342 O O . PHE A 1 411 ? -10.220 -4.399 4.290 1.00 88.06 411 PHE A O 1
ATOM 3349 N N . PHE A 1 412 ? -10.883 -2.404 3.494 1.00 86.50 412 PHE A N 1
ATOM 3350 C CA . PHE A 1 412 ? -12.287 -2.497 3.920 1.00 86.50 412 PHE A CA 1
ATOM 3351 C C . PHE A 1 412 ? -13.214 -3.022 2.812 1.00 86.50 412 PHE A C 1
ATOM 3353 O O . PHE A 1 412 ? -14.300 -3.537 3.099 1.00 86.50 412 PHE A O 1
ATOM 3360 N N . GLY A 1 413 ? -12.815 -2.891 1.544 1.00 85.06 413 GLY A N 1
ATOM 3361 C CA . GLY A 1 413 ? -13.591 -3.369 0.405 1.00 85.06 413 GLY A CA 1
ATOM 3362 C C . GLY A 1 413 ? -13.352 -2.594 -0.888 1.00 85.06 413 GLY A C 1
ATOM 3363 O O . GLY A 1 413 ? -12.654 -1.580 -0.921 1.00 85.06 413 GLY A O 1
ATOM 3364 N N . PHE A 1 414 ? -14.003 -3.080 -1.945 1.00 86.12 414 PHE A N 1
ATOM 3365 C CA . PHE A 1 414 ? -14.237 -2.333 -3.177 1.00 86.12 414 PHE A CA 1
ATOM 3366 C C . PHE A 1 414 ? -15.611 -1.671 -3.124 1.00 86.12 414 PHE A C 1
ATOM 3368 O O . PHE A 1 414 ? -16.599 -2.328 -2.787 1.00 86.12 414 PHE A O 1
ATOM 3375 N N . ILE A 1 415 ? -15.666 -0.393 -3.477 1.00 88.38 415 ILE A N 1
ATOM 3376 C CA . ILE A 1 415 ? -16.892 0.392 -3.596 1.00 88.38 415 ILE A CA 1
ATOM 3377 C C . ILE A 1 415 ? -17.131 0.624 -5.097 1.00 88.38 415 ILE A C 1
ATOM 3379 O O . ILE A 1 415 ? -16.227 1.137 -5.759 1.00 88.38 415 ILE A O 1
ATOM 3383 N N . PRO A 1 416 ? -18.295 0.256 -5.663 1.00 87.81 416 PRO A N 1
ATOM 3384 C CA . PRO A 1 416 ? -18.594 0.570 -7.056 1.00 87.81 416 PRO A CA 1
ATOM 3385 C C . PRO A 1 416 ? -18.726 2.088 -7.228 1.00 87.81 416 PRO A C 1
ATOM 3387 O O . PRO A 1 416 ? -19.328 2.753 -6.383 1.00 87.81 416 PRO A O 1
ATOM 3390 N N . ILE A 1 417 ? -18.184 2.628 -8.317 1.00 89.25 417 ILE A N 1
ATOM 3391 C CA . ILE A 1 417 ? -18.284 4.049 -8.661 1.00 89.25 417 ILE A CA 1
ATOM 3392 C C . ILE A 1 417 ? -18.812 4.228 -10.089 1.00 89.25 417 ILE A C 1
ATOM 3394 O O . ILE A 1 417 ? -18.379 3.558 -11.021 1.00 89.25 417 ILE A O 1
ATOM 3398 N N . GLU A 1 418 ? -19.758 5.151 -10.259 1.00 88.25 418 GLU A N 1
ATOM 3399 C CA . GLU A 1 418 ? -20.345 5.505 -11.564 1.00 88.25 418 GLU A CA 1
ATOM 3400 C C . GLU A 1 418 ? -19.616 6.676 -12.248 1.00 88.25 418 GLU A C 1
ATOM 3402 O O . GLU A 1 418 ? -19.881 6.999 -13.406 1.00 88.25 418 GLU A O 1
ATOM 3407 N N . SER A 1 419 ? -18.728 7.361 -11.521 1.00 87.81 419 SER A N 1
ATOM 3408 C CA . SER A 1 419 ? -18.063 8.583 -11.968 1.00 87.81 419 SER A CA 1
ATOM 3409 C C . SER A 1 419 ? -16.706 8.769 -11.295 1.00 87.81 419 SER A C 1
ATOM 3411 O O . SER A 1 419 ? -16.532 8.468 -10.117 1.00 87.81 419 SER A O 1
ATOM 3413 N N . HIS A 1 420 ? -15.770 9.355 -12.044 1.00 86.88 420 HIS A N 1
ATOM 3414 C CA . HIS A 1 420 ? -14.458 9.800 -11.560 1.00 86.88 420 HIS A CA 1
ATOM 3415 C C . HIS A 1 420 ? -14.438 11.287 -11.174 1.00 86.88 420 HIS A C 1
ATOM 3417 O O . HIS A 1 420 ? -13.366 11.869 -11.012 1.00 86.88 420 HIS A O 1
ATOM 3423 N N . ASP A 1 421 ? -15.596 11.948 -11.090 1.00 91.12 421 ASP A N 1
ATOM 3424 C CA . ASP A 1 421 ? -15.674 13.337 -10.628 1.00 91.12 421 ASP A CA 1
ATOM 3425 C C . ASP A 1 421 ? -15.311 13.452 -9.138 1.00 91.12 421 ASP A C 1
ATOM 3427 O O . ASP A 1 421 ? -15.740 12.648 -8.309 1.00 91.12 421 ASP A O 1
ATOM 3431 N N . SER A 1 422 ? -14.541 14.478 -8.781 1.00 90.44 422 SER A N 1
ATOM 3432 C CA . SER A 1 422 ? -14.014 14.629 -7.423 1.00 90.44 422 SER A CA 1
ATOM 3433 C C . SER A 1 422 ? -15.090 14.886 -6.365 1.00 90.44 422 SER A C 1
ATOM 3435 O O . SER A 1 422 ? -14.897 14.487 -5.220 1.00 90.44 422 SER A O 1
ATOM 3437 N N . ALA A 1 423 ? -16.223 15.505 -6.724 1.00 92.50 423 ALA A N 1
ATOM 3438 C CA . ALA A 1 423 ? -17.350 15.701 -5.811 1.00 92.50 423 ALA A CA 1
ATOM 3439 C C . ALA A 1 423 ? -18.102 14.387 -5.571 1.00 92.50 423 ALA A C 1
ATOM 3441 O O . ALA A 1 423 ? -18.590 14.129 -4.473 1.00 92.50 423 ALA A O 1
ATOM 3442 N N . TYR A 1 424 ? -18.194 13.536 -6.594 1.00 93.50 424 TYR A N 1
ATOM 3443 C CA . TYR A 1 424 ? -18.780 12.206 -6.456 1.00 93.50 424 TYR A CA 1
ATOM 3444 C C . TYR A 1 424 ? -17.903 11.318 -5.559 1.00 93.50 424 TYR A C 1
ATOM 3446 O O . TYR A 1 424 ? -18.396 10.754 -4.584 1.00 93.50 424 TYR A O 1
ATOM 3454 N N . LEU A 1 425 ? -16.592 11.270 -5.821 1.00 93.25 425 LEU A N 1
ATOM 3455 C CA . LEU A 1 425 ? -15.641 10.483 -5.028 1.00 93.25 425 LEU A CA 1
ATOM 3456 C C . LEU A 1 425 ? -15.532 10.970 -3.572 1.00 93.25 425 LEU A C 1
ATOM 3458 O O . LEU A 1 425 ? -15.423 10.151 -2.662 1.00 93.25 425 LEU A O 1
ATOM 3462 N N . GLU A 1 426 ? -15.636 12.280 -3.333 1.00 94.56 426 GLU A N 1
ATOM 3463 C CA . GLU A 1 426 ? -15.757 12.860 -1.989 1.00 94.56 426 GLU A CA 1
ATOM 3464 C C . GLU A 1 426 ? -16.983 12.316 -1.249 1.00 94.56 426 GLU A C 1
ATOM 3466 O O . GLU A 1 426 ? -16.839 11.768 -0.155 1.00 94.56 426 GLU A O 1
ATOM 3471 N N . ASN A 1 427 ? -18.175 12.399 -1.850 1.00 94.62 427 ASN A N 1
ATOM 3472 C CA . ASN A 1 427 ? -19.398 11.883 -1.231 1.00 94.62 427 ASN A CA 1
ATOM 3473 C C . ASN A 1 427 ? -19.280 10.382 -0.920 1.00 94.62 427 ASN A C 1
ATOM 3475 O O . ASN A 1 427 ? -19.585 9.974 0.199 1.00 94.62 427 ASN A O 1
ATOM 3479 N N . VAL A 1 428 ? -18.744 9.583 -1.850 1.00 94.31 428 VAL A N 1
ATOM 3480 C CA . VAL A 1 428 ? -18.514 8.139 -1.659 1.00 94.31 428 VAL A CA 1
ATOM 3481 C C . VAL A 1 428 ? -17.589 7.852 -0.465 1.00 94.31 428 VAL A C 1
ATOM 3483 O O . VAL A 1 428 ? -17.894 6.974 0.351 1.00 94.31 428 VAL A O 1
ATOM 3486 N N . VAL A 1 429 ? -16.490 8.599 -0.309 1.00 94.75 429 VAL A N 1
ATOM 3487 C CA . VAL A 1 429 ? -15.576 8.479 0.845 1.00 94.75 429 VAL A CA 1
ATOM 3488 C C . VAL A 1 429 ? -16.277 8.879 2.150 1.00 94.75 429 VAL A C 1
ATOM 3490 O O . VAL A 1 429 ? -16.210 8.143 3.138 1.00 94.75 429 VAL A O 1
ATOM 3493 N N . LEU A 1 430 ? -16.993 10.007 2.155 1.00 95.00 430 LEU A N 1
ATOM 3494 C CA . LEU A 1 430 ? -17.695 10.524 3.335 1.00 95.00 430 LEU A CA 1
ATOM 3495 C C . LEU A 1 430 ? -18.876 9.639 3.763 1.00 95.00 430 LEU A C 1
ATOM 3497 O O . LEU A 1 430 ? -19.188 9.567 4.951 1.00 95.00 430 LEU A O 1
ATOM 3501 N N . GLU A 1 431 ? -19.562 8.977 2.832 1.00 94.94 431 GLU A N 1
ATOM 3502 C CA . GLU A 1 431 ? -20.606 7.985 3.130 1.00 94.94 431 GLU A CA 1
ATOM 3503 C C . GLU A 1 431 ? -20.017 6.700 3.707 1.00 94.94 431 GLU A C 1
ATOM 3505 O O . GLU A 1 431 ? -20.521 6.203 4.711 1.00 94.94 431 GLU A O 1
ATOM 3510 N N . ASN A 1 432 ? -18.906 6.198 3.161 1.00 92.44 432 ASN A N 1
ATOM 3511 C CA . ASN A 1 432 ? -18.265 4.994 3.694 1.00 92.44 432 ASN A CA 1
ATOM 3512 C C . ASN A 1 432 ? -17.732 5.203 5.120 1.00 92.44 432 ASN A C 1
ATOM 3514 O O . ASN A 1 432 ? -17.995 4.372 5.986 1.00 92.44 432 ASN A O 1
ATOM 3518 N N . LEU A 1 433 ? -17.077 6.334 5.407 1.00 94.56 433 LEU A N 1
ATOM 3519 C CA . LEU A 1 433 ? -16.644 6.669 6.772 1.00 94.56 433 LEU A CA 1
ATOM 3520 C C . LEU A 1 433 ? -17.825 6.744 7.757 1.00 94.56 433 LEU A C 1
ATOM 3522 O O . LEU A 1 433 ? -17.746 6.180 8.850 1.00 94.56 433 LEU A O 1
ATOM 3526 N N . ARG A 1 434 ? -18.948 7.358 7.349 1.00 94.69 434 ARG A N 1
ATOM 3527 C CA . ARG A 1 434 ? -20.191 7.390 8.143 1.00 94.69 434 ARG A CA 1
ATOM 3528 C C . ARG A 1 434 ? -20.769 5.992 8.376 1.00 94.69 434 ARG A C 1
ATOM 3530 O O . ARG A 1 434 ? -21.114 5.679 9.509 1.00 94.69 434 ARG A O 1
ATOM 3537 N N . ASN A 1 435 ? -20.812 5.138 7.353 1.00 91.94 435 ASN A N 1
ATOM 3538 C CA . ASN A 1 435 ? -21.323 3.765 7.454 1.00 91.94 435 ASN A CA 1
ATOM 3539 C C . ASN A 1 435 ? -20.479 2.878 8.388 1.00 91.94 435 ASN A C 1
ATOM 3541 O O . ASN A 1 435 ? -21.017 1.994 9.049 1.00 91.94 435 ASN A O 1
ATOM 3545 N N . TYR A 1 436 ? -19.169 3.121 8.476 1.00 91.31 436 TYR A N 1
ATOM 3546 C CA . TYR A 1 436 ? -18.274 2.451 9.430 1.00 91.31 436 TYR A CA 1
ATOM 3547 C C . TYR A 1 436 ? -18.260 3.116 10.825 1.00 91.31 436 TYR A C 1
ATOM 3549 O O . TYR A 1 436 ? -17.604 2.629 11.755 1.00 91.31 436 TYR A O 1
ATOM 3557 N N . SER A 1 437 ? -18.987 4.226 10.997 1.00 93.50 437 SER A N 1
ATOM 3558 C CA . SER A 1 437 ? -18.944 5.100 12.175 1.00 93.50 437 SER A CA 1
ATOM 3559 C C . SER A 1 437 ? -17.509 5.494 12.554 1.00 93.50 437 SER A C 1
ATOM 3561 O O . SER A 1 437 ? -17.136 5.426 13.726 1.00 93.50 437 SER A O 1
ATOM 3563 N N . ILE A 1 438 ? -16.692 5.839 11.554 1.00 94.38 438 ILE A N 1
ATOM 3564 C CA . ILE A 1 438 ? -15.313 6.323 11.700 1.00 94.38 438 ILE A CA 1
ATOM 3565 C C . ILE A 1 438 ? -15.323 7.835 11.451 1.00 94.38 438 ILE A C 1
ATOM 3567 O O . ILE A 1 438 ? -15.782 8.309 10.413 1.00 94.38 438 ILE A O 1
ATOM 3571 N N . GLU A 1 439 ? -14.833 8.614 12.413 1.00 92.56 439 GLU A N 1
ATOM 3572 C CA . GLU A 1 439 ? -14.894 10.074 12.342 1.00 92.56 439 GLU A CA 1
ATOM 3573 C C . GLU A 1 439 ? -13.835 10.640 11.389 1.00 92.56 439 GLU A C 1
ATOM 3575 O O . GLU A 1 439 ? -12.639 10.392 11.558 1.00 92.56 439 GLU A O 1
ATOM 3580 N N . LEU A 1 440 ? -14.241 11.485 10.434 1.00 94.12 440 LEU A N 1
ATOM 3581 C CA . LEU A 1 440 ? -13.298 12.210 9.569 1.00 94.12 440 LEU A CA 1
ATOM 3582 C C . LEU A 1 440 ? -12.351 13.115 10.378 1.00 94.12 440 LEU A C 1
ATOM 3584 O O . LEU A 1 440 ? -11.209 13.319 9.977 1.00 94.12 440 LEU A O 1
ATOM 3588 N N . LYS A 1 441 ? -12.789 13.612 11.544 1.00 93.25 441 LYS A N 1
ATOM 3589 C CA . LYS A 1 441 ? -12.005 14.515 12.404 1.00 93.25 441 LYS A CA 1
ATOM 3590 C C . LYS A 1 441 ? -10.662 13.915 12.863 1.00 93.25 441 LYS A C 1
ATOM 3592 O O . LYS A 1 441 ? -9.743 14.677 13.148 1.00 93.25 441 LYS A O 1
ATOM 3597 N N . ASN A 1 442 ? -10.522 12.583 12.869 1.00 94.62 442 ASN A N 1
ATOM 3598 C CA . ASN A 1 442 ? -9.295 11.873 13.260 1.00 94.62 442 ASN A CA 1
ATOM 3599 C C . ASN A 1 442 ? -8.407 11.492 12.049 1.00 94.62 442 ASN A C 1
ATOM 3601 O O . ASN A 1 442 ? -7.351 10.882 12.215 1.00 94.62 442 ASN A O 1
ATOM 3605 N N . CYS A 1 443 ? -8.802 11.859 10.823 1.00 96.62 443 CYS A N 1
ATOM 3606 C CA . CYS A 1 443 ? -7.994 11.658 9.620 1.00 96.62 443 CYS A CA 1
ATOM 3607 C C . CYS A 1 443 ? -6.782 12.608 9.621 1.00 96.62 443 CYS A C 1
ATOM 3609 O O . CYS A 1 443 ? -6.926 13.823 9.752 1.00 96.62 443 CYS A O 1
ATOM 3611 N N . ARG A 1 444 ? -5.566 12.077 9.481 1.00 95.50 444 ARG A N 1
ATOM 3612 C CA . ARG A 1 444 ? -4.305 12.845 9.570 1.00 95.50 444 ARG A CA 1
ATOM 3613 C C . ARG A 1 444 ? -3.476 12.813 8.285 1.00 95.50 444 ARG A C 1
ATOM 3615 O O . ARG A 1 444 ? -2.644 13.696 8.077 1.00 95.50 444 ARG A O 1
ATOM 3622 N N . GLY A 1 445 ? -3.768 11.896 7.364 1.00 95.06 445 GLY A N 1
ATOM 3623 C CA . GLY A 1 445 ? -3.145 11.845 6.041 1.00 95.06 445 GLY A CA 1
ATOM 3624 C C . GLY A 1 445 ? -4.072 11.322 4.944 1.00 95.06 445 GLY A C 1
ATOM 3625 O O . GLY A 1 445 ? -5.100 10.703 5.209 1.00 95.06 445 GLY A O 1
ATOM 3626 N N . GLN A 1 446 ? -3.709 11.575 3.691 1.00 94.44 446 GLN A N 1
ATOM 3627 C CA . GLN A 1 446 ? -4.414 11.058 2.516 1.00 94.44 446 GLN A CA 1
ATOM 3628 C C . GLN A 1 446 ? -3.427 10.843 1.358 1.00 94.44 446 GLN A C 1
ATOM 3630 O O . GLN A 1 446 ? -2.579 11.700 1.113 1.00 94.44 446 GLN A O 1
ATOM 3635 N N . THR A 1 447 ? -3.513 9.715 0.647 1.00 92.06 447 THR A N 1
ATOM 3636 C CA . THR A 1 447 ? -2.718 9.466 -0.572 1.00 92.06 447 THR A CA 1
ATOM 3637 C C . THR A 1 447 ? -3.538 8.766 -1.645 1.00 92.06 447 THR A C 1
ATOM 3639 O O . THR A 1 447 ? -4.313 7.852 -1.360 1.00 92.06 447 THR A O 1
ATOM 3642 N N . TYR A 1 448 ? -3.328 9.207 -2.881 1.00 88.62 448 TYR A N 1
ATOM 3643 C CA . TYR A 1 448 ? -4.032 8.785 -4.086 1.00 88.62 448 TYR A CA 1
ATOM 3644 C C . TYR A 1 448 ? -3.024 8.640 -5.232 1.00 88.62 448 TYR A C 1
ATOM 3646 O O . TYR A 1 448 ? -1.831 8.930 -5.067 1.00 88.62 448 TYR A O 1
ATOM 3654 N N . ASP A 1 449 ? -3.502 8.233 -6.402 1.00 81.62 449 ASP A N 1
ATOM 3655 C CA . ASP A 1 449 ? -2.735 8.364 -7.634 1.00 81.62 449 ASP A CA 1
ATOM 3656 C C . ASP A 1 449 ? -2.538 9.852 -8.021 1.00 81.62 449 ASP A C 1
ATOM 3658 O O . ASP A 1 449 ? -3.036 10.777 -7.366 1.00 81.62 449 ASP A O 1
ATOM 3662 N N . ASN A 1 450 ? -1.775 10.100 -9.089 1.00 80.69 450 ASN A N 1
ATOM 3663 C CA . ASN A 1 450 ? -1.502 11.461 -9.553 1.00 80.69 450 ASN A CA 1
ATOM 3664 C C . ASN A 1 450 ? -2.537 11.982 -10.579 1.00 80.69 450 ASN A C 1
ATOM 3666 O O . ASN A 1 450 ? -2.316 13.052 -11.148 1.00 80.69 450 ASN A O 1
ATOM 3670 N N . ALA A 1 451 ? -3.676 11.310 -10.807 1.00 83.38 451 ALA A N 1
ATOM 3671 C CA . ALA A 1 451 ? -4.731 11.818 -11.688 1.00 83.38 451 ALA A CA 1
ATOM 3672 C C . ALA A 1 451 ? -5.297 13.164 -11.205 1.00 83.38 451 ALA A C 1
ATOM 3674 O O . ALA A 1 451 ? -5.420 13.423 -10.006 1.00 83.38 451 ALA A O 1
ATOM 3675 N N . SER A 1 452 ? -5.701 14.021 -12.149 1.00 85.19 452 SER A N 1
ATOM 3676 C CA . SER A 1 452 ? -6.183 15.386 -11.875 1.00 85.19 452 SER A CA 1
ATOM 3677 C C . SER A 1 452 ? -7.362 15.444 -10.907 1.00 85.19 452 SER A C 1
ATOM 3679 O O . SER A 1 452 ? -7.476 16.385 -10.124 1.00 85.19 452 SER A O 1
ATOM 3681 N N . ASN A 1 453 ? -8.233 14.438 -10.949 1.00 88.25 453 ASN A N 1
ATOM 3682 C CA . ASN A 1 453 ? -9.460 14.403 -10.158 1.00 88.25 453 ASN A CA 1
ATOM 3683 C C . ASN A 1 453 ? -9.193 13.964 -8.708 1.00 88.25 453 ASN A C 1
ATOM 3685 O O . ASN A 1 453 ? -9.994 14.259 -7.825 1.00 88.25 453 ASN A O 1
ATOM 3689 N N . MET A 1 454 ? -8.041 13.335 -8.452 1.00 86.56 454 MET A N 1
ATOM 3690 C CA . MET A 1 454 ? -7.605 12.888 -7.128 1.00 86.56 454 MET A CA 1
ATOM 3691 C C . MET A 1 454 ? -6.614 13.882 -6.513 1.00 86.56 454 MET A C 1
ATOM 3693 O O . MET A 1 454 ? -6.883 14.473 -5.466 1.00 86.56 454 MET A O 1
ATOM 3697 N N . SER A 1 455 ? -5.500 14.125 -7.209 1.00 87.12 455 SER A N 1
ATOM 3698 C CA . SER A 1 455 ? -4.371 14.956 -6.764 1.00 87.12 455 SER A CA 1
ATOM 3699 C C . SER A 1 455 ? -4.567 16.466 -6.972 1.00 87.12 455 SER A C 1
ATOM 3701 O O . SER A 1 455 ? -3.789 17.273 -6.459 1.00 87.12 455 SER A O 1
ATOM 3703 N N . GLY A 1 456 ? -5.593 16.874 -7.729 1.00 88.12 456 GLY A N 1
ATOM 3704 C CA . GLY A 1 456 ? -5.788 18.252 -8.182 1.00 88.12 456 GLY A CA 1
ATOM 3705 C C . GLY A 1 456 ? -5.783 19.287 -7.054 1.00 88.12 456 GLY A C 1
ATOM 3706 O O . GLY A 1 456 ? -6.593 19.224 -6.129 1.00 88.12 456 GLY A O 1
ATOM 3707 N N . ARG A 1 457 ? -4.900 20.291 -7.164 1.00 85.38 457 ARG A N 1
ATOM 3708 C CA . ARG A 1 457 ? -4.634 21.296 -6.113 1.00 85.38 457 ARG A CA 1
ATOM 3709 C C . ARG A 1 457 ? -5.863 22.092 -5.648 1.00 85.38 457 ARG A C 1
ATOM 3711 O O . ARG A 1 457 ? -5.892 22.503 -4.494 1.00 85.38 457 ARG A O 1
ATOM 3718 N N . TYR A 1 458 ? -6.822 22.332 -6.543 1.00 86.44 458 TYR A N 1
ATOM 3719 C CA . TYR A 1 458 ? -7.975 23.216 -6.307 1.00 86.44 458 TYR A CA 1
ATOM 3720 C C . TYR A 1 458 ? -9.323 22.493 -6.343 1.00 86.44 458 TYR A C 1
ATOM 3722 O O . TYR A 1 458 ? -10.255 22.900 -5.667 1.00 86.44 458 TYR A O 1
ATOM 3730 N N . THR A 1 459 ? -9.440 21.448 -7.162 1.00 89.81 459 THR A N 1
ATOM 3731 C CA . THR A 1 459 ? -10.707 20.751 -7.431 1.00 89.81 459 THR A CA 1
ATOM 3732 C C . THR A 1 459 ? -10.572 19.232 -7.374 1.00 89.81 459 THR A C 1
ATOM 3734 O O . THR A 1 459 ? -11.523 18.538 -7.715 1.00 89.81 459 THR A O 1
ATOM 3737 N N . GLY A 1 460 ? -9.415 18.692 -6.979 1.00 91.62 460 GLY A N 1
ATOM 3738 C CA . GLY A 1 460 ? -9.236 17.256 -6.771 1.00 91.62 460 GLY A CA 1
ATOM 3739 C C . GLY A 1 460 ? -9.780 16.800 -5.416 1.00 91.62 460 GLY A C 1
ATOM 3740 O O . GLY A 1 460 ? -9.984 17.617 -4.515 1.00 91.62 460 GLY A O 1
ATOM 3741 N N . LEU A 1 461 ? -9.964 15.488 -5.259 1.00 92.88 461 LEU A N 1
ATOM 3742 C CA . LEU A 1 461 ? -10.393 14.848 -4.012 1.00 92.88 461 LEU A CA 1
ATOM 3743 C C . LEU A 1 461 ? -9.552 15.301 -2.805 1.00 92.88 461 LEU A C 1
ATOM 3745 O O . LEU A 1 461 ? -10.106 15.570 -1.742 1.00 92.88 461 LEU A O 1
ATOM 3749 N N . GLN A 1 462 ? -8.235 15.474 -2.987 1.00 93.88 462 GLN A N 1
ATOM 3750 C CA . GLN A 1 462 ? -7.347 15.913 -1.906 1.00 93.88 462 GLN A CA 1
ATOM 3751 C C . GLN A 1 462 ? -7.615 17.340 -1.407 1.00 93.88 462 GLN A C 1
ATOM 3753 O O . GLN A 1 462 ? -7.395 17.625 -0.232 1.00 93.88 462 GLN A O 1
ATOM 3758 N N . ALA A 1 463 ? -8.104 18.235 -2.276 1.00 93.62 463 ALA A N 1
ATOM 3759 C CA . ALA A 1 463 ? -8.469 19.599 -1.889 1.00 93.62 463 ALA A CA 1
ATOM 3760 C C . ALA A 1 463 ? -9.784 19.576 -1.104 1.00 93.62 463 ALA A C 1
ATOM 3762 O O . ALA A 1 463 ? -9.839 20.041 0.031 1.00 93.62 463 ALA A O 1
ATOM 3763 N N . ARG A 1 464 ? -10.790 18.917 -1.686 1.00 94.62 464 ARG A N 1
ATOM 3764 C CA . ARG A 1 464 ? -12.127 18.668 -1.133 1.00 94.62 464 ARG A CA 1
ATOM 3765 C C . ARG A 1 464 ? -12.106 18.105 0.293 1.00 94.62 464 ARG A C 1
ATOM 3767 O O . ARG A 1 464 ? -12.535 18.762 1.240 1.00 94.62 464 ARG A O 1
ATOM 3774 N N . LEU A 1 465 ? -11.464 16.953 0.493 1.00 94.00 465 LEU A N 1
ATOM 3775 C CA . LEU A 1 465 ? -11.352 16.345 1.825 1.00 94.00 465 LEU A CA 1
ATOM 3776 C C . LEU A 1 465 ? -10.543 17.200 2.816 1.00 94.00 465 LEU A C 1
ATOM 3778 O O . LEU A 1 465 ? -10.750 17.087 4.023 1.00 94.00 465 LEU A O 1
ATOM 3782 N N . LYS A 1 466 ? -9.667 18.092 2.333 1.00 93.94 466 LYS A N 1
ATOM 3783 C CA . LYS A 1 466 ? -8.905 19.027 3.174 1.00 93.94 466 LYS A CA 1
ATOM 3784 C C . LYS A 1 466 ? -9.687 20.293 3.553 1.00 93.94 466 LYS A C 1
ATOM 3786 O O . LYS A 1 466 ? -9.367 20.910 4.569 1.00 93.94 466 LYS A O 1
ATOM 3791 N N . GLU A 1 467 ? -10.726 20.659 2.802 1.00 94.12 467 GLU A N 1
ATOM 3792 C CA . GLU A 1 467 ? -11.710 21.667 3.225 1.00 94.12 467 GLU A CA 1
ATOM 3793 C C . GLU A 1 467 ? -12.538 21.139 4.407 1.00 94.12 467 GLU A C 1
ATOM 3795 O O . GLU A 1 467 ? -12.713 21.848 5.399 1.00 94.12 467 GLU A O 1
ATOM 3800 N N . HIS A 1 468 ? -12.945 19.864 4.356 1.00 92.25 468 HIS A N 1
ATOM 3801 C CA . HIS A 1 468 ? -13.613 19.179 5.468 1.00 92.25 468 HIS A CA 1
ATOM 3802 C C . HIS A 1 468 ? -12.683 18.841 6.651 1.00 92.25 468 HIS A C 1
ATOM 3804 O O . HIS A 1 468 ? -13.129 18.852 7.798 1.00 92.25 468 HIS A O 1
ATOM 3810 N N . CYS A 1 469 ? -11.407 18.528 6.403 1.00 93.44 469 CYS A N 1
ATOM 3811 C CA . CYS A 1 469 ? -10.448 18.113 7.428 1.00 93.44 469 CYS A CA 1
ATOM 3812 C C . CYS A 1 469 ? -9.043 18.673 7.144 1.00 93.44 469 CYS A C 1
ATOM 3814 O O . CYS A 1 469 ? -8.221 18.055 6.467 1.00 93.44 469 CYS A O 1
ATOM 3816 N N . LYS A 1 470 ? -8.740 19.859 7.685 1.00 92.56 470 LYS A N 1
ATOM 3817 C CA . LYS A 1 470 ? -7.477 20.584 7.420 1.00 92.56 470 LYS A CA 1
ATOM 3818 C C . LYS A 1 470 ? -6.217 19.801 7.814 1.00 92.56 470 LYS A C 1
ATOM 3820 O O . LYS A 1 470 ? -5.171 19.976 7.184 1.00 92.56 470 LYS A O 1
ATOM 3825 N N . THR A 1 471 ? -6.326 18.947 8.832 1.00 92.94 471 THR A N 1
ATOM 3826 C CA . THR A 1 471 ? -5.268 18.069 9.351 1.00 92.94 471 THR A CA 1
ATOM 3827 C C . THR A 1 471 ? -4.948 16.888 8.431 1.00 92.94 471 THR A C 1
ATOM 3829 O O . THR A 1 471 ? -3.823 16.386 8.493 1.00 92.94 471 THR A O 1
ATOM 3832 N N . ALA A 1 472 ? -5.865 16.479 7.543 1.00 94.50 472 ALA A N 1
ATOM 3833 C CA . ALA A 1 472 ? -5.664 15.400 6.574 1.00 94.50 472 ALA A CA 1
ATOM 3834 C C . ALA A 1 472 ? -4.618 15.796 5.513 1.00 94.50 472 ALA A C 1
ATOM 3836 O O . ALA A 1 472 ? -4.919 16.354 4.452 1.00 94.50 472 ALA A O 1
ATOM 3837 N N . THR A 1 473 ? -3.348 15.524 5.811 1.00 93.56 473 THR A N 1
ATOM 3838 C CA . THR A 1 473 ? -2.208 15.951 4.992 1.00 93.56 473 THR A CA 1
ATOM 3839 C C . THR A 1 473 ? -2.097 15.096 3.728 1.00 93.56 473 THR A C 1
ATOM 3841 O O . THR A 1 473 ? -1.880 13.889 3.806 1.00 93.56 473 THR A O 1
ATOM 3844 N N . TYR A 1 474 ? -2.229 15.721 2.554 1.00 93.06 474 TYR A N 1
ATOM 3845 C CA . TYR A 1 474 ? -2.036 15.037 1.275 1.00 93.06 474 TYR A CA 1
ATOM 3846 C C . TYR A 1 474 ? -0.566 14.722 1.005 1.00 93.06 474 TYR A C 1
ATOM 3848 O O . TYR A 1 474 ? 0.285 15.613 1.035 1.00 93.06 474 TYR A O 1
ATOM 3856 N N . VAL A 1 475 ? -0.302 13.452 0.704 1.00 91.75 475 VAL A N 1
ATOM 3857 C CA . VAL A 1 475 ? 0.995 12.934 0.273 1.00 91.75 475 VAL A CA 1
ATOM 3858 C C . VAL A 1 475 ? 0.812 12.293 -1.109 1.00 91.75 475 VAL A C 1
ATOM 3860 O O . VAL A 1 475 ? 0.057 11.325 -1.222 1.00 91.75 475 VAL A O 1
ATOM 3863 N N . PRO A 1 476 ? 1.469 12.788 -2.175 1.00 89.31 476 PRO A N 1
ATOM 3864 C CA . PRO A 1 476 ? 1.446 12.129 -3.482 1.00 89.31 476 PRO A CA 1
ATOM 3865 C C . PRO A 1 476 ? 2.006 10.704 -3.404 1.00 89.31 476 PRO A C 1
ATOM 3867 O O . PRO A 1 476 ? 2.924 10.443 -2.628 1.00 89.31 476 PRO A O 1
ATOM 3870 N N . CYS A 1 477 ? 1.501 9.775 -4.219 1.00 89.25 477 CYS A N 1
ATOM 3871 C CA . CYS A 1 477 ? 2.050 8.420 -4.242 1.00 89.25 477 CYS A CA 1
ATOM 3872 C C . CYS A 1 477 ? 3.467 8.405 -4.847 1.00 89.25 477 CYS A C 1
ATOM 3874 O O . CYS A 1 477 ? 3.661 8.692 -6.035 1.00 89.25 477 CYS A O 1
ATOM 3876 N N . ALA A 1 478 ? 4.464 8.002 -4.056 1.00 87.25 478 ALA A N 1
ATOM 3877 C CA . ALA A 1 478 ? 5.857 7.955 -4.490 1.00 87.25 478 ALA A CA 1
ATOM 3878 C C . ALA A 1 478 ? 6.134 6.882 -5.563 1.00 87.25 478 ALA A C 1
ATOM 3880 O O . ALA A 1 478 ? 6.923 7.133 -6.473 1.00 87.25 478 ALA A O 1
ATOM 3881 N N . SER A 1 479 ? 5.466 5.720 -5.532 1.00 82.81 479 SER A N 1
ATOM 3882 C CA . SER A 1 479 ? 5.675 4.674 -6.554 1.00 82.81 479 SER A CA 1
ATOM 3883 C C . SER A 1 479 ? 5.069 5.040 -7.909 1.00 82.81 479 SER A C 1
ATOM 3885 O O . SER A 1 479 ? 5.743 4.905 -8.930 1.00 82.81 479 SER A O 1
ATOM 3887 N N . HIS A 1 480 ? 3.850 5.590 -7.927 1.00 81.56 480 HIS A N 1
ATOM 3888 C CA . HIS A 1 480 ? 3.252 6.146 -9.145 1.00 81.56 480 HIS A CA 1
ATOM 3889 C C . HIS A 1 480 ? 4.093 7.323 -9.669 1.00 81.56 480 HIS A C 1
ATOM 3891 O O . HIS A 1 480 ? 4.334 7.446 -10.868 1.00 81.56 480 HIS A O 1
ATOM 3897 N N . THR A 1 481 ? 4.623 8.156 -8.771 1.00 83.69 481 THR A N 1
ATOM 3898 C CA . THR A 1 481 ? 5.559 9.232 -9.120 1.00 83.69 481 THR A CA 1
ATOM 3899 C C . THR A 1 481 ? 6.828 8.707 -9.804 1.00 83.69 481 THR A C 1
ATOM 3901 O O . THR A 1 481 ? 7.192 9.228 -10.855 1.00 83.69 481 THR A O 1
ATOM 3904 N N . LEU A 1 482 ? 7.471 7.652 -9.285 1.00 86.56 482 LEU A N 1
ATOM 3905 C CA . LEU A 1 482 ? 8.626 7.015 -9.943 1.00 86.56 482 LEU A CA 1
ATOM 3906 C C . LEU A 1 482 ? 8.275 6.416 -11.315 1.00 86.56 482 LEU A C 1
ATOM 3908 O O . LEU A 1 482 ? 9.090 6.487 -12.233 1.00 86.56 482 LEU A O 1
ATOM 3912 N N . ASN A 1 483 ? 7.062 5.880 -11.478 1.00 84.94 483 ASN A N 1
ATOM 3913 C CA . ASN A 1 483 ? 6.568 5.378 -12.763 1.00 84.94 483 ASN A CA 1
ATOM 3914 C C . ASN A 1 483 ? 6.464 6.494 -13.817 1.00 84.94 483 ASN A C 1
ATOM 3916 O O . ASN A 1 483 ? 6.933 6.320 -14.940 1.00 84.94 483 ASN A O 1
ATOM 3920 N N . LEU A 1 484 ? 5.930 7.661 -13.438 1.00 84.06 484 LEU A N 1
ATOM 3921 C CA . LEU A 1 484 ? 5.891 8.840 -14.312 1.00 84.06 484 LEU A CA 1
ATOM 3922 C C . LEU A 1 484 ? 7.302 9.345 -14.653 1.00 84.06 484 LEU A C 1
ATOM 3924 O O . LEU A 1 484 ? 7.588 9.579 -15.823 1.00 84.06 484 LEU A O 1
ATOM 3928 N N . ILE A 1 485 ? 8.198 9.445 -13.661 1.00 87.25 485 ILE A N 1
ATOM 3929 C CA . ILE A 1 485 ? 9.604 9.852 -13.855 1.00 87.25 485 ILE A CA 1
ATOM 3930 C C . ILE A 1 485 ? 10.304 8.948 -14.885 1.00 87.25 485 ILE A C 1
ATOM 3932 O O . ILE A 1 485 ? 10.934 9.442 -15.822 1.00 87.25 485 ILE A O 1
ATOM 3936 N N . GLY A 1 486 ? 10.168 7.625 -14.736 1.00 86.62 486 GLY A N 1
ATOM 3937 C CA . GLY A 1 486 ? 10.770 6.643 -15.640 1.00 86.62 486 GLY A CA 1
ATOM 3938 C C . GLY A 1 486 ? 10.208 6.692 -17.064 1.00 86.62 486 GLY A C 1
ATOM 3939 O O . GLY A 1 486 ? 10.958 6.484 -18.018 1.00 86.62 486 GLY A O 1
ATOM 3940 N N . ASN A 1 487 ? 8.920 7.011 -17.227 1.00 86.19 487 ASN A N 1
ATOM 3941 C CA . ASN A 1 487 ? 8.317 7.196 -18.546 1.00 86.19 487 ASN A CA 1
ATOM 3942 C C . ASN A 1 487 ? 8.790 8.504 -19.208 1.00 86.19 487 ASN A C 1
ATOM 3944 O O . ASN A 1 487 ? 9.298 8.448 -20.327 1.00 86.19 487 ASN A O 1
ATOM 3948 N N . CYS A 1 488 ? 8.756 9.642 -18.498 1.00 86.62 488 CYS A N 1
ATOM 3949 C CA . CYS A 1 488 ? 9.278 10.925 -18.994 1.00 86.62 488 CYS A CA 1
ATOM 3950 C C . CYS A 1 488 ? 10.732 10.809 -19.488 1.00 86.62 488 CYS A C 1
ATOM 3952 O O . CYS A 1 488 ? 11.060 11.273 -20.578 1.00 86.62 488 CYS A O 1
ATOM 3954 N N . ALA A 1 489 ? 11.603 10.155 -18.713 1.00 89.00 489 ALA A N 1
ATOM 3955 C CA . ALA A 1 489 ? 13.011 9.988 -19.071 1.00 89.00 489 ALA A CA 1
ATOM 3956 C C . ALA A 1 489 ? 13.243 9.017 -20.244 1.00 89.00 489 ALA A C 1
ATOM 3958 O O . ALA A 1 489 ? 14.221 9.162 -20.972 1.00 89.00 489 ALA A O 1
ATOM 3959 N N . ALA A 1 490 ? 12.370 8.028 -20.446 1.00 87.62 490 ALA A N 1
ATOM 3960 C CA . ALA A 1 490 ? 12.450 7.110 -21.585 1.00 87.62 490 ALA A CA 1
ATOM 3961 C C . ALA A 1 490 ? 11.983 7.753 -22.904 1.00 87.62 490 ALA A C 1
ATOM 3963 O O . ALA A 1 490 ? 12.439 7.368 -23.980 1.00 87.62 490 ALA A O 1
ATOM 3964 N N . GLU A 1 491 ? 11.083 8.732 -22.815 1.00 89.56 491 GLU A N 1
ATOM 3965 C CA . GLU A 1 491 ? 10.465 9.419 -23.956 1.00 89.56 491 GLU A CA 1
ATOM 3966 C C . GLU A 1 491 ? 11.167 10.748 -24.309 1.00 89.56 491 GLU A C 1
ATOM 3968 O O . GLU A 1 491 ? 10.861 11.362 -25.329 1.00 89.56 491 GLU A O 1
ATOM 3973 N N . VAL A 1 492 ? 12.167 11.158 -23.515 1.00 91.12 492 VAL A N 1
ATOM 3974 C CA . VAL A 1 492 ? 12.876 12.446 -23.632 1.00 91.12 492 VAL A CA 1
ATOM 3975 C C . VAL A 1 492 ? 13.629 12.650 -24.954 1.00 91.12 492 VAL A C 1
ATOM 3977 O O . VAL A 1 492 ? 13.768 13.781 -25.420 1.00 91.12 492 VAL A O 1
ATOM 3980 N N . CYS A 1 493 ? 14.156 11.582 -25.563 1.00 91.00 493 CYS A N 1
ATOM 3981 C CA . CYS A 1 493 ? 14.996 11.684 -26.755 1.00 91.00 493 CYS A CA 1
ATOM 3982 C C . CYS A 1 493 ? 14.833 10.484 -27.699 1.00 91.00 493 CYS A C 1
ATOM 3984 O O . CYS A 1 493 ? 14.627 9.342 -27.284 1.00 91.00 493 CYS A O 1
ATOM 3986 N N . THR A 1 494 ? 14.969 10.735 -29.005 1.00 92.06 494 THR A N 1
ATOM 3987 C CA . THR A 1 494 ? 14.769 9.727 -30.059 1.00 92.06 494 THR A CA 1
ATOM 3988 C C . THR A 1 494 ? 15.618 8.455 -29.888 1.00 92.06 494 THR A C 1
ATOM 3990 O O . THR A 1 494 ? 15.090 7.376 -30.164 1.00 92.06 494 THR A O 1
ATOM 3993 N N . PRO A 1 495 ? 16.886 8.509 -29.419 1.00 92.62 495 PRO A N 1
ATOM 3994 C CA . PRO A 1 495 ? 17.664 7.300 -29.139 1.00 92.62 495 PRO A CA 1
ATOM 3995 C C . PRO A 1 495 ? 17.063 6.425 -28.031 1.00 92.62 495 PRO A C 1
ATOM 3997 O O . PRO A 1 495 ? 16.982 5.213 -28.215 1.00 92.62 495 PRO A O 1
ATOM 4000 N N . ALA A 1 496 ? 16.565 7.011 -26.934 1.00 91.81 496 ALA A N 1
ATOM 4001 C CA . ALA A 1 496 ? 15.916 6.257 -25.856 1.00 91.81 496 ALA A CA 1
ATOM 4002 C C . ALA A 1 496 ? 14.616 5.582 -26.333 1.00 91.81 496 ALA A C 1
ATOM 4004 O O . ALA A 1 496 ? 14.423 4.385 -26.114 1.00 91.81 496 ALA A O 1
ATOM 4005 N N . VAL A 1 497 ? 13.782 6.302 -27.091 1.00 92.50 497 VAL A N 1
ATOM 4006 C CA . VAL A 1 497 ? 12.557 5.745 -27.698 1.00 92.50 497 VAL A CA 1
ATOM 4007 C C . VAL A 1 497 ? 12.885 4.604 -28.677 1.00 92.50 497 VAL A C 1
ATOM 4009 O O . VAL A 1 497 ? 12.288 3.532 -28.601 1.00 92.50 497 VAL A O 1
ATOM 4012 N N . SER A 1 498 ? 13.883 4.791 -29.551 1.00 93.12 498 SER A N 1
ATOM 4013 C CA . SER A 1 498 ? 14.380 3.774 -30.504 1.00 93.12 498 SER A CA 1
ATOM 4014 C C . SER A 1 498 ? 14.968 2.530 -29.819 1.00 93.12 498 SER A C 1
ATOM 4016 O O . SER A 1 498 ? 14.972 1.440 -30.403 1.00 93.12 498 SER A O 1
ATOM 4018 N N . TYR A 1 499 ? 15.472 2.683 -28.594 1.00 94.25 499 TYR A N 1
ATOM 4019 C CA . TYR A 1 499 ? 16.035 1.608 -27.783 1.00 94.25 499 TYR A CA 1
ATOM 4020 C C . TYR A 1 499 ? 14.946 0.760 -27.107 1.00 94.25 499 TYR A C 1
ATOM 4022 O O . TYR A 1 499 ? 14.966 -0.466 -27.229 1.00 94.25 499 TYR A O 1
ATOM 4030 N N . PHE A 1 500 ? 13.932 1.379 -26.492 1.00 92.31 500 PHE A N 1
ATOM 4031 C CA . PHE A 1 500 ? 12.798 0.631 -25.929 1.00 92.31 500 PHE A CA 1
ATOM 4032 C C . PHE A 1 500 ? 11.926 -0.030 -27.014 1.00 92.31 500 PHE A C 1
ATOM 4034 O O . PHE A 1 500 ? 11.517 -1.181 -26.847 1.00 92.31 500 PHE A O 1
ATOM 4041 N N . ASP A 1 501 ? 11.731 0.625 -28.165 1.00 92.56 501 ASP A N 1
ATOM 4042 C CA . ASP A 1 501 ? 11.143 0.016 -29.372 1.00 92.56 501 ASP A CA 1
ATOM 4043 C C . ASP A 1 501 ? 11.926 -1.230 -29.834 1.00 92.56 501 ASP A C 1
ATOM 4045 O O . ASP A 1 501 ? 11.336 -2.260 -30.165 1.00 92.56 501 ASP A O 1
ATOM 4049 N N . PHE A 1 502 ? 13.260 -1.168 -29.807 1.00 94.12 502 PHE A N 1
ATOM 4050 C CA . PHE A 1 502 ? 14.123 -2.298 -30.147 1.00 94.12 502 PHE A CA 1
ATOM 4051 C C . PHE A 1 502 ? 13.981 -3.469 -29.165 1.00 94.12 502 PHE A C 1
ATOM 4053 O O . PHE A 1 502 ? 13.764 -4.590 -29.624 1.00 94.12 502 PHE A O 1
ATOM 4060 N N . ILE A 1 503 ? 14.013 -3.234 -27.847 1.00 93.19 503 ILE A N 1
ATOM 4061 C CA . ILE A 1 503 ? 13.785 -4.296 -26.846 1.00 93.19 503 ILE A CA 1
ATOM 4062 C C . ILE A 1 503 ? 12.427 -4.967 -27.072 1.00 93.19 503 ILE A C 1
ATOM 4064 O O . ILE A 1 503 ? 12.334 -6.196 -27.108 1.00 93.19 503 ILE A O 1
ATOM 4068 N N . GLN A 1 504 ? 11.370 -4.172 -27.265 1.00 92.50 504 GLN A N 1
ATOM 4069 C CA . GLN A 1 504 ? 10.031 -4.713 -27.476 1.00 92.50 504 GLN A CA 1
ATOM 4070 C C . GLN A 1 504 ? 9.945 -5.522 -28.782 1.00 92.50 504 GLN A C 1
ATOM 4072 O O . GLN A 1 504 ? 9.275 -6.554 -28.807 1.00 92.50 504 GLN A O 1
ATOM 4077 N N . LYS A 1 505 ? 10.669 -5.130 -29.840 1.00 94.00 505 LYS A N 1
ATOM 4078 C CA . LYS A 1 505 ? 10.794 -5.920 -31.077 1.00 94.00 505 LYS A CA 1
ATOM 4079 C C . LYS A 1 505 ? 11.569 -7.222 -30.877 1.00 94.00 505 LYS A C 1
ATOM 4081 O O . LYS A 1 505 ? 11.123 -8.245 -31.386 1.00 94.00 505 LYS A O 1
ATOM 4086 N N . VAL A 1 506 ? 12.653 -7.228 -30.097 1.00 92.94 506 VAL A N 1
ATOM 4087 C CA . VAL A 1 506 ? 13.368 -8.465 -29.724 1.00 92.94 506 VAL A CA 1
ATOM 4088 C C . VAL A 1 506 ? 12.434 -9.416 -28.963 1.00 92.94 506 VAL A C 1
ATOM 4090 O O . VAL A 1 506 ? 12.326 -10.586 -29.330 1.00 92.94 506 VAL A O 1
ATOM 4093 N N . TYR A 1 507 ? 11.678 -8.921 -27.975 1.00 92.62 507 TYR A N 1
ATOM 4094 C CA . TYR A 1 507 ? 10.677 -9.734 -27.275 1.00 92.62 507 TYR A CA 1
ATOM 4095 C C . TYR A 1 507 ? 9.593 -10.279 -28.222 1.00 92.62 507 TYR A C 1
ATOM 4097 O O . TYR A 1 507 ? 9.305 -11.478 -28.197 1.00 92.62 507 TYR A O 1
ATOM 4105 N N . VAL A 1 508 ? 8.997 -9.435 -29.074 1.00 92.69 508 VAL A N 1
ATOM 4106 C CA . VAL A 1 508 ? 7.952 -9.850 -30.031 1.00 92.69 508 VAL A CA 1
ATOM 4107 C C . VAL A 1 508 ? 8.489 -10.878 -31.030 1.00 92.69 508 VAL A C 1
ATOM 4109 O O . VAL A 1 508 ? 7.792 -11.845 -31.338 1.00 92.69 508 VAL A O 1
ATOM 4112 N N . PHE A 1 509 ? 9.734 -10.735 -31.490 1.00 92.12 509 PHE A N 1
ATOM 4113 C CA . PHE A 1 509 ? 10.368 -11.681 -32.405 1.00 92.12 509 PHE A CA 1
ATOM 4114 C C . PHE A 1 509 ? 10.466 -13.094 -31.812 1.00 92.12 509 PHE A C 1
ATOM 4116 O O . PHE A 1 509 ? 10.088 -14.062 -32.471 1.00 92.12 509 PHE A O 1
ATOM 4123 N N . PHE A 1 510 ? 10.923 -13.228 -30.564 1.00 90.81 510 PHE A N 1
ATOM 4124 C CA . PHE A 1 510 ? 11.056 -14.541 -29.926 1.00 90.81 510 PHE A CA 1
ATOM 4125 C C . PHE A 1 510 ? 9.719 -15.108 -29.431 1.00 90.81 510 PHE A C 1
ATOM 4127 O O . PHE A 1 510 ? 9.436 -16.281 -29.667 1.00 90.81 510 PHE A O 1
ATOM 4134 N N . SER A 1 511 ? 8.869 -14.291 -28.802 1.00 90.12 511 SER A N 1
ATOM 4135 C CA . SER A 1 511 ? 7.574 -14.742 -28.260 1.00 90.12 511 SER A CA 1
ATOM 4136 C C . SER A 1 511 ? 6.562 -15.148 -29.338 1.00 90.12 511 SER A C 1
ATOM 4138 O O . SER A 1 511 ? 5.775 -16.065 -29.122 1.00 90.12 511 SER A O 1
ATOM 4140 N N . SER A 1 512 ? 6.615 -14.558 -30.539 1.00 88.62 512 SER A N 1
ATOM 4141 C CA . SER A 1 512 ? 5.724 -14.921 -31.656 1.00 88.62 512 SER A CA 1
ATOM 4142 C C . SER A 1 512 ? 6.109 -16.220 -32.392 1.00 88.62 512 SER A C 1
ATOM 4144 O O . SER A 1 512 ? 5.685 -16.444 -33.528 1.00 88.62 512 SER A O 1
ATOM 4146 N N . SER A 1 513 ? 6.939 -17.092 -31.805 1.00 88.69 513 SER A N 1
ATOM 4147 C CA . SER A 1 513 ? 7.084 -18.488 -32.249 1.00 88.69 513 SER A CA 1
ATOM 4148 C C . SER A 1 513 ? 7.781 -19.358 -31.204 1.00 88.69 513 SER A C 1
ATOM 4150 O O . SER A 1 513 ? 8.945 -19.126 -30.887 1.00 88.69 513 SER A O 1
ATOM 4152 N N . THR A 1 514 ? 7.140 -20.456 -30.800 1.00 86.56 514 THR A N 1
ATOM 4153 C CA . THR A 1 514 ? 7.747 -21.507 -29.961 1.00 86.56 514 THR A CA 1
ATOM 4154 C C . THR A 1 514 ? 9.067 -22.038 -30.531 1.00 86.56 514 THR A C 1
ATOM 4156 O O . THR A 1 514 ? 9.998 -22.314 -29.784 1.00 86.56 514 THR A O 1
ATOM 4159 N N . ARG A 1 515 ? 9.219 -22.105 -31.862 1.00 85.75 515 ARG A N 1
ATOM 4160 C CA . ARG A 1 515 ? 10.487 -22.488 -32.505 1.00 85.75 515 ARG A CA 1
ATOM 4161 C C . ARG A 1 515 ? 11.600 -21.471 -32.237 1.00 85.75 515 ARG A C 1
ATOM 4163 O O . ARG A 1 515 ? 12.706 -21.871 -31.888 1.00 85.75 515 ARG A O 1
ATOM 4170 N N . ARG A 1 516 ? 11.322 -20.171 -32.408 1.00 87.62 516 ARG A N 1
ATOM 4171 C CA . ARG A 1 516 ? 12.298 -19.094 -32.149 1.00 87.62 516 ARG A CA 1
ATOM 4172 C C . ARG A 1 516 ? 12.622 -19.011 -30.656 1.00 87.62 516 ARG A C 1
ATOM 4174 O O . ARG A 1 516 ? 13.791 -18.886 -30.304 1.00 87.62 516 ARG A O 1
ATOM 4181 N N . TRP A 1 517 ? 11.618 -19.177 -29.797 1.00 88.06 517 TRP A N 1
ATOM 4182 C CA . TRP A 1 517 ? 11.785 -19.287 -28.348 1.00 88.06 517 TRP A CA 1
ATOM 4183 C C . TRP A 1 517 ? 12.703 -20.450 -27.944 1.00 88.06 517 TRP A C 1
ATOM 4185 O O . TRP A 1 517 ? 13.632 -20.249 -27.170 1.00 88.06 517 TRP A O 1
ATOM 4195 N N . ASN A 1 518 ? 12.530 -21.638 -28.531 1.00 86.31 518 ASN A N 1
ATOM 4196 C CA . ASN A 1 518 ? 13.389 -22.793 -28.246 1.00 86.31 518 ASN A CA 1
ATOM 4197 C C . ASN A 1 518 ? 14.842 -22.587 -28.722 1.00 86.31 518 ASN A C 1
ATOM 4199 O O . ASN A 1 518 ? 15.764 -23.076 -28.073 1.00 86.31 518 ASN A O 1
ATOM 4203 N N . PHE A 1 519 ? 15.072 -21.847 -29.816 1.00 83.94 519 PHE A N 1
ATOM 4204 C CA . PHE A 1 519 ? 16.427 -21.448 -30.229 1.00 83.94 519 PHE A CA 1
ATOM 4205 C C . PHE A 1 519 ? 17.081 -20.490 -29.230 1.00 83.94 519 PHE A C 1
ATOM 4207 O O . PHE A 1 519 ? 18.236 -20.699 -28.866 1.00 83.94 519 PHE A O 1
ATOM 4214 N N . LEU A 1 520 ? 16.334 -19.490 -28.749 1.00 86.94 520 LEU A N 1
ATOM 4215 C CA . LEU A 1 520 ? 16.792 -18.603 -27.680 1.00 86.94 520 LEU A CA 1
ATOM 4216 C C . LEU A 1 520 ? 17.130 -19.408 -26.418 1.00 86.94 520 LEU A C 1
ATOM 4218 O O . LEU A 1 520 ? 18.258 -19.345 -25.946 1.00 86.94 520 LEU A O 1
ATOM 4222 N N . GLN A 1 521 ? 16.197 -20.228 -25.923 1.00 85.56 521 GLN A N 1
ATOM 4223 C CA . GLN A 1 521 ? 16.419 -21.053 -24.732 1.00 85.56 521 GLN A CA 1
ATOM 4224 C C . GLN A 1 521 ? 17.634 -21.973 -24.868 1.00 85.56 521 GLN A C 1
ATOM 4226 O O . GLN A 1 521 ? 18.381 -22.100 -23.905 1.00 85.56 521 GLN A O 1
ATOM 4231 N N . LYS A 1 522 ? 17.880 -22.565 -26.048 1.00 85.25 522 LYS A N 1
ATOM 4232 C CA . LYS A 1 522 ? 19.068 -23.397 -26.299 1.00 85.25 522 LYS A CA 1
ATOM 4233 C C . LYS A 1 522 ? 20.381 -22.629 -26.084 1.00 85.25 522 LYS A C 1
ATOM 4235 O O . LYS A 1 522 ? 21.316 -23.191 -25.529 1.00 85.25 522 LYS A O 1
ATOM 4240 N N . ASN A 1 523 ? 20.457 -21.367 -26.504 1.00 82.94 523 ASN A N 1
ATOM 4241 C CA . ASN A 1 523 ? 21.647 -20.529 -26.314 1.00 82.94 523 ASN A CA 1
ATOM 4242 C C . ASN A 1 523 ? 21.734 -19.883 -24.918 1.00 82.94 523 ASN A C 1
ATOM 4244 O O . ASN A 1 523 ? 22.743 -19.255 -24.621 1.00 82.94 523 ASN A O 1
ATOM 4248 N N . LEU A 1 524 ? 20.712 -20.048 -24.070 1.00 81.62 524 LEU A N 1
ATOM 4249 C CA . LEU A 1 524 ? 20.692 -19.589 -22.676 1.00 81.62 524 LEU A CA 1
ATOM 4250 C C . LEU A 1 524 ? 20.988 -20.709 -21.654 1.00 81.62 524 LEU A C 1
ATOM 4252 O O . LEU A 1 524 ? 21.045 -20.422 -20.461 1.00 81.62 524 LEU A O 1
ATOM 4256 N N . GLN A 1 525 ? 21.155 -21.973 -22.078 1.00 63.00 525 GLN A N 1
ATOM 4257 C CA . GLN A 1 525 ? 21.205 -23.128 -21.157 1.00 63.00 525 GLN A CA 1
ATOM 4258 C C . GLN A 1 525 ? 22.398 -23.131 -20.191 1.00 63.00 525 GLN A C 1
ATOM 4260 O O . GLN A 1 525 ? 22.275 -23.686 -19.104 1.00 63.00 525 GLN A O 1
ATOM 4265 N N . ASP A 1 526 ? 23.509 -22.486 -20.549 1.00 59.03 526 ASP A N 1
ATOM 4266 C CA . ASP A 1 526 ? 24.703 -22.370 -19.699 1.00 59.03 526 ASP A CA 1
ATOM 4267 C C . ASP A 1 526 ? 24.610 -21.206 -18.682 1.00 59.03 526 ASP A C 1
ATOM 4269 O O . ASP A 1 526 ? 25.625 -20.774 -18.137 1.00 59.03 526 ASP A O 1
ATOM 4273 N N . SER A 1 527 ? 23.412 -20.647 -18.445 1.00 54.75 527 SER A N 1
ATOM 4274 C CA . SER A 1 527 ? 23.234 -19.402 -17.687 1.00 54.75 527 SER A CA 1
ATOM 4275 C C . SER A 1 527 ? 22.013 -19.406 -16.745 1.00 54.75 527 SER A C 1
ATOM 4277 O O . SER A 1 527 ? 20.897 -19.730 -17.148 1.00 54.75 527 SER A O 1
ATOM 4279 N N . ASP A 1 528 ? 22.197 -18.965 -15.492 1.00 50.59 528 ASP A N 1
ATOM 4280 C CA . ASP A 1 528 ? 21.144 -18.814 -14.458 1.00 50.59 528 ASP A CA 1
ATOM 4281 C C . ASP A 1 528 ? 20.177 -17.623 -14.715 1.00 50.59 528 ASP A C 1
ATOM 4283 O O . ASP A 1 528 ? 19.683 -16.969 -13.789 1.00 50.59 528 ASP A O 1
ATOM 4287 N N . ILE A 1 529 ? 19.958 -17.240 -15.978 1.00 58.19 529 ILE A N 1
ATOM 4288 C CA . ILE A 1 529 ? 19.607 -15.858 -16.332 1.00 58.19 529 ILE A CA 1
ATOM 4289 C C . ILE A 1 529 ? 18.147 -15.693 -16.797 1.00 58.19 529 ILE A C 1
ATOM 4291 O O . ILE A 1 529 ? 17.507 -16.563 -17.386 1.00 58.19 529 ILE A O 1
ATOM 4295 N N . LYS A 1 530 ? 17.594 -14.507 -16.511 1.00 64.19 530 LYS A N 1
ATOM 4296 C CA . LYS A 1 530 ? 16.253 -14.065 -16.918 1.00 64.19 530 LYS A CA 1
ATOM 4297 C C . LYS A 1 530 ? 16.050 -14.177 -18.439 1.00 64.19 530 LYS A C 1
ATOM 4299 O O . LYS A 1 530 ? 16.746 -13.511 -19.200 1.00 64.19 530 LYS A O 1
ATOM 4304 N N . ASN A 1 531 ? 15.006 -14.894 -18.863 1.00 79.00 531 ASN A N 1
ATOM 4305 C CA . ASN A 1 531 ? 14.487 -14.834 -20.238 1.00 79.00 531 ASN A CA 1
ATOM 4306 C C . ASN A 1 531 ? 14.096 -13.397 -20.649 1.00 79.00 531 ASN A C 1
ATOM 4308 O O . ASN A 1 531 ? 13.715 -12.587 -19.801 1.00 79.00 531 ASN A O 1
ATOM 4312 N N . VAL A 1 532 ? 14.107 -13.113 -21.958 1.00 81.31 532 VAL A N 1
ATOM 4313 C CA . VAL A 1 532 ? 13.654 -11.833 -22.540 1.00 81.31 532 VAL A CA 1
ATOM 4314 C C . VAL A 1 532 ? 12.199 -11.540 -22.143 1.00 81.31 532 VAL A C 1
ATOM 4316 O O . VAL A 1 532 ? 11.317 -12.383 -22.310 1.00 81.31 532 VAL A O 1
ATOM 4319 N N . LYS A 1 533 ? 11.937 -10.326 -21.638 1.00 84.62 533 LYS A N 1
ATOM 4320 C CA . LYS A 1 533 ? 10.626 -9.898 -21.114 1.00 84.62 533 LYS A CA 1
ATOM 4321 C C . LYS A 1 533 ? 9.964 -8.828 -21.978 1.00 84.62 533 LYS A C 1
ATOM 4323 O O . LYS A 1 533 ? 10.632 -8.021 -22.618 1.00 84.62 533 LYS A O 1
ATOM 4328 N N . ARG A 1 534 ? 8.629 -8.807 -21.940 1.00 83.69 534 ARG A N 1
ATOM 4329 C CA . ARG A 1 534 ? 7.791 -7.778 -22.566 1.00 83.69 534 ARG A CA 1
ATOM 4330 C C . ARG A 1 534 ? 7.940 -6.444 -21.830 1.00 83.69 534 ARG A C 1
ATOM 4332 O O . ARG A 1 534 ? 7.881 -6.417 -20.601 1.00 83.69 534 ARG A O 1
ATOM 4339 N N . ILE A 1 535 ? 8.033 -5.342 -22.568 1.00 82.38 535 ILE A N 1
ATOM 4340 C CA . ILE A 1 535 ? 7.895 -3.998 -21.998 1.00 82.38 535 ILE A CA 1
ATOM 4341 C C . ILE A 1 535 ? 6.420 -3.708 -21.689 1.00 82.38 535 ILE A C 1
ATOM 4343 O O . ILE A 1 535 ? 5.517 -4.091 -22.433 1.00 82.38 535 ILE A O 1
ATOM 4347 N N . SER A 1 536 ? 6.183 -3.009 -20.578 1.00 72.62 536 SER A N 1
ATOM 4348 C CA . SER A 1 536 ? 4.899 -2.370 -20.297 1.00 72.62 536 SER A CA 1
ATOM 4349 C C . SER A 1 536 ? 5.015 -0.864 -20.505 1.00 72.62 536 SER A C 1
ATOM 4351 O O . SER A 1 536 ? 5.938 -0.222 -19.993 1.00 72.62 536 SER A O 1
ATOM 4353 N N . ASP A 1 537 ? 4.041 -0.300 -21.211 1.00 58.62 537 ASP A N 1
ATOM 4354 C CA . ASP A 1 537 ? 3.916 1.142 -21.416 1.00 58.62 537 ASP A CA 1
ATOM 4355 C C . ASP A 1 537 ? 3.539 1.845 -20.100 1.00 58.62 537 ASP A C 1
ATOM 4357 O O . ASP A 1 537 ? 4.029 2.932 -19.802 1.00 58.62 537 ASP A O 1
ATOM 4361 N N . THR A 1 538 ? 2.732 1.176 -19.266 1.00 59.31 538 THR A N 1
ATOM 4362 C CA . THR A 1 538 ? 2.180 1.707 -18.009 1.00 59.31 538 THR A CA 1
ATOM 4363 C C . THR A 1 538 ? 2.974 1.336 -16.758 1.00 59.31 538 THR A C 1
ATOM 4365 O O . THR A 1 538 ? 2.696 1.888 -15.696 1.00 59.31 538 THR A O 1
ATOM 4368 N N . ARG A 1 539 ? 3.929 0.397 -16.842 1.00 66.81 539 ARG A N 1
ATOM 4369 C CA . ARG A 1 539 ? 4.714 -0.085 -15.689 1.00 66.81 539 ARG A CA 1
ATOM 4370 C C . ARG A 1 539 ? 6.207 -0.100 -15.985 1.00 66.81 539 ARG A C 1
ATOM 4372 O O . ARG A 1 539 ? 6.746 -1.062 -16.532 1.00 66.81 539 ARG A O 1
ATOM 4379 N N . TRP A 1 540 ? 6.873 0.953 -15.533 1.00 76.56 540 TRP A N 1
ATOM 4380 C CA . TRP A 1 540 ? 8.302 1.199 -15.693 1.00 76.56 540 TRP A CA 1
ATOM 4381 C C . TRP A 1 540 ? 9.178 0.039 -15.147 1.00 76.56 540 TRP A C 1
ATOM 4383 O O . TRP A 1 540 ? 10.224 -0.276 -15.712 1.00 76.56 540 TRP A O 1
ATOM 4393 N N . SER A 1 541 ? 8.718 -0.683 -14.116 1.00 77.69 541 SER A N 1
ATOM 4394 C CA . SER A 1 541 ? 9.415 -1.849 -13.545 1.00 77.69 541 SER A CA 1
ATOM 4395 C C . SER A 1 541 ? 9.553 -3.026 -14.521 1.00 77.69 541 SER A C 1
ATOM 4397 O O . SER A 1 541 ? 10.522 -3.778 -14.426 1.00 77.69 541 SER A O 1
ATOM 4399 N N . ALA A 1 542 ? 8.656 -3.159 -15.507 1.00 78.06 542 ALA A N 1
ATOM 4400 C CA . ALA A 1 542 ? 8.809 -4.128 -16.594 1.00 78.06 542 ALA A CA 1
ATOM 4401 C C . ALA A 1 542 ? 9.946 -3.736 -17.554 1.00 78.06 542 ALA A C 1
ATOM 4403 O O . ALA A 1 542 ? 10.641 -4.612 -18.064 1.00 78.06 542 ALA A O 1
ATOM 4404 N N . ARG A 1 543 ? 10.192 -2.428 -17.747 1.00 85.56 543 ARG A N 1
ATOM 4405 C CA . ARG A 1 543 ? 11.347 -1.921 -18.512 1.00 85.56 543 ARG A CA 1
ATOM 4406 C C . ARG A 1 543 ? 12.652 -2.290 -17.796 1.00 85.56 543 ARG A C 1
ATOM 4408 O O . ARG A 1 543 ? 13.544 -2.837 -18.431 1.00 85.56 543 ARG A O 1
ATOM 4415 N N . ALA A 1 544 ? 12.721 -2.112 -16.472 1.00 87.12 544 ALA A N 1
ATOM 4416 C CA . ALA A 1 544 ? 13.867 -2.540 -15.656 1.00 87.12 544 ALA A CA 1
ATOM 4417 C C . ALA A 1 544 ? 14.157 -4.047 -15.776 1.00 87.12 544 ALA A C 1
ATOM 4419 O O . ALA A 1 544 ? 15.308 -4.474 -15.829 1.00 87.12 544 ALA A O 1
ATOM 4420 N N . ASP A 1 545 ? 13.111 -4.870 -15.815 1.00 87.19 545 ASP A N 1
ATOM 4421 C CA . ASP A 1 545 ? 13.248 -6.326 -15.855 1.00 87.19 545 ASP A CA 1
ATOM 4422 C C . ASP A 1 545 ? 13.588 -6.854 -17.265 1.00 87.19 545 ASP A C 1
ATOM 4424 O O . ASP A 1 545 ? 14.295 -7.855 -17.388 1.00 87.19 545 ASP A O 1
ATOM 4428 N N . ALA A 1 546 ? 13.133 -6.164 -18.320 1.00 89.19 546 ALA A N 1
ATOM 4429 C CA . ALA A 1 546 ? 13.479 -6.446 -19.714 1.00 89.19 546 ALA A CA 1
ATOM 4430 C C . ALA A 1 546 ? 14.898 -5.979 -20.081 1.00 89.19 546 ALA A C 1
ATOM 4432 O O . ALA A 1 546 ? 15.619 -6.719 -20.747 1.00 89.19 546 ALA A O 1
ATOM 4433 N N . VAL A 1 547 ? 15.328 -4.805 -19.601 1.00 91.56 547 VAL A N 1
ATOM 4434 C CA . VAL A 1 547 ? 16.704 -4.314 -19.790 1.00 91.56 547 VAL A CA 1
ATOM 4435 C C . VAL A 1 547 ? 17.707 -5.230 -19.085 1.00 91.56 547 VAL A C 1
ATOM 4437 O O . VAL A 1 547 ? 18.674 -5.631 -19.720 1.00 91.56 547 VAL A O 1
ATOM 4440 N N . ALA A 1 548 ? 17.437 -5.684 -17.853 1.00 90.44 548 ALA A N 1
ATOM 4441 C CA . ALA A 1 548 ? 18.290 -6.676 -17.183 1.00 90.44 548 ALA A CA 1
ATOM 4442 C C . ALA A 1 548 ? 18.430 -7.985 -17.982 1.00 90.44 548 ALA A C 1
ATOM 4444 O O . ALA A 1 548 ? 19.517 -8.547 -18.069 1.00 90.44 548 ALA A O 1
ATOM 4445 N N . ALA A 1 549 ? 17.333 -8.478 -18.569 1.00 89.19 549 ALA A N 1
ATOM 4446 C CA . ALA A 1 549 ? 17.345 -9.694 -19.383 1.00 89.19 549 ALA A CA 1
ATOM 4447 C C . ALA A 1 549 ? 18.104 -9.525 -20.714 1.00 89.19 549 ALA A C 1
ATOM 4449 O O . ALA A 1 549 ? 18.630 -10.505 -21.236 1.00 89.19 549 ALA A O 1
ATOM 4450 N N . LEU A 1 550 ? 18.171 -8.302 -21.254 1.00 90.69 550 LEU A N 1
ATOM 4451 C CA . LEU A 1 550 ? 19.004 -7.968 -22.412 1.00 90.69 550 LEU A CA 1
ATOM 4452 C C . LEU A 1 550 ? 20.482 -7.820 -22.015 1.00 90.69 550 LEU A C 1
ATOM 4454 O O . LEU A 1 550 ? 21.349 -8.358 -22.692 1.00 90.69 550 LEU A O 1
ATOM 4458 N N . ASN A 1 551 ? 20.754 -7.111 -20.916 1.00 90.81 551 ASN A N 1
ATOM 4459 C CA . ASN A 1 551 ? 22.098 -6.787 -20.437 1.00 90.81 551 ASN A CA 1
ATOM 4460 C C . ASN A 1 551 ? 22.898 -8.050 -20.083 1.00 90.81 551 ASN A C 1
ATOM 4462 O O . ASN A 1 551 ? 24.047 -8.205 -20.484 1.00 90.81 551 ASN A O 1
ATOM 4466 N N . LEU A 1 552 ? 22.256 -8.983 -19.375 1.00 88.62 552 LEU A N 1
ATOM 4467 C CA . LEU A 1 552 ? 22.881 -10.219 -18.903 1.00 88.62 552 LEU A CA 1
ATOM 4468 C C . LEU A 1 552 ? 23.067 -11.293 -19.995 1.00 88.62 552 LEU A C 1
ATOM 4470 O O . LEU A 1 552 ? 23.844 -12.212 -19.778 1.00 88.62 552 LEU A O 1
ATOM 4474 N N . ASN A 1 553 ? 22.378 -11.181 -21.140 1.00 88.31 553 ASN A N 1
ATOM 4475 C CA . ASN A 1 553 ? 22.395 -12.169 -22.236 1.00 88.31 553 ASN A CA 1
ATOM 4476 C C . ASN A 1 553 ? 22.724 -11.535 -23.606 1.00 88.31 553 ASN A C 1
ATOM 4478 O O . ASN A 1 553 ? 22.222 -11.978 -24.648 1.00 88.31 553 ASN A O 1
ATOM 4482 N N . TYR A 1 554 ? 23.457 -10.417 -23.624 1.00 89.94 554 TYR A N 1
ATOM 4483 C CA . TYR A 1 554 ? 23.562 -9.556 -24.809 1.00 89.94 554 TYR A CA 1
ATOM 4484 C C . TYR A 1 554 ? 24.106 -10.309 -26.037 1.00 89.94 554 TYR A C 1
ATOM 4486 O O . TYR A 1 554 ? 23.581 -10.165 -27.145 1.00 89.94 554 TYR A O 1
ATOM 4494 N N . LYS A 1 555 ? 25.114 -11.168 -25.834 1.00 88.94 555 LYS A N 1
ATOM 4495 C CA . LYS A 1 555 ? 25.794 -11.921 -26.902 1.00 88.94 555 LYS A CA 1
ATOM 4496 C C . LYS A 1 555 ? 25.033 -13.192 -27.277 1.00 88.94 555 LYS A C 1
ATOM 4498 O O . LYS A 1 555 ? 25.008 -13.587 -28.439 1.00 88.94 555 LYS A O 1
ATOM 4503 N N . GLU A 1 556 ? 24.351 -13.795 -26.316 1.00 89.25 556 GLU A N 1
ATOM 4504 C CA . GLU A 1 556 ? 23.578 -15.032 -26.412 1.00 89.25 556 GLU A CA 1
ATOM 4505 C C . GLU A 1 556 ? 22.292 -14.797 -27.223 1.00 89.25 556 GLU A C 1
ATOM 4507 O O . GLU A 1 556 ? 21.939 -15.576 -28.121 1.00 89.25 556 GLU A O 1
ATOM 4512 N N . ILE A 1 557 ? 21.631 -13.658 -26.983 1.00 90.44 557 ILE A N 1
ATOM 4513 C CA . ILE A 1 557 ? 20.496 -13.179 -27.781 1.00 90.44 557 ILE A CA 1
ATOM 4514 C C . ILE A 1 557 ? 20.964 -12.803 -29.196 1.00 90.44 557 ILE A C 1
ATOM 4516 O O . ILE A 1 557 ? 20.327 -13.212 -30.171 1.00 90.44 557 ILE A O 1
ATOM 4520 N N . GLN A 1 558 ? 22.086 -12.085 -29.338 1.00 91.06 558 GLN A N 1
ATOM 4521 C CA . GLN A 1 558 ? 22.633 -11.723 -30.653 1.00 91.06 558 GLN A CA 1
ATOM 4522 C C . GLN A 1 558 ? 22.981 -12.968 -31.489 1.00 91.06 558 GLN A C 1
ATOM 4524 O O . GLN A 1 558 ? 22.538 -13.082 -32.633 1.00 91.06 558 GLN A O 1
ATOM 4529 N N . LYS A 1 559 ? 23.691 -13.940 -30.904 1.00 90.12 559 LYS A N 1
ATOM 4530 C CA . LYS A 1 559 ? 24.008 -15.248 -31.504 1.00 90.12 559 LYS A CA 1
ATOM 4531 C C . LYS A 1 559 ? 22.747 -15.975 -31.970 1.00 90.12 559 LYS A C 1
ATOM 4533 O O . LYS A 1 559 ? 22.689 -16.426 -33.111 1.00 90.12 559 LYS A O 1
ATOM 4538 N N . SER A 1 560 ? 21.706 -16.006 -31.136 1.00 90.44 560 SER A N 1
ATOM 4539 C CA . SER A 1 560 ? 20.410 -16.607 -31.485 1.00 90.44 560 SER A CA 1
ATOM 4540 C C . SER A 1 560 ? 19.752 -15.936 -32.699 1.00 90.44 560 SER A C 1
ATOM 4542 O O . SER A 1 560 ? 19.180 -16.616 -33.551 1.00 90.44 560 SER A O 1
ATOM 4544 N N . LEU A 1 561 ? 19.849 -14.607 -32.822 1.00 91.62 561 LEU A N 1
ATOM 4545 C CA . LEU A 1 561 ? 19.337 -13.866 -33.983 1.00 91.62 561 LEU A CA 1
ATOM 4546 C C . LEU A 1 561 ? 20.162 -14.122 -35.254 1.00 91.62 561 LEU A C 1
ATOM 4548 O O . LEU A 1 561 ? 19.588 -14.212 -36.340 1.00 91.62 561 LEU A O 1
ATOM 4552 N N . ILE A 1 562 ? 21.483 -14.284 -35.134 1.00 90.81 562 ILE A N 1
ATOM 4553 C CA . ILE A 1 562 ? 22.358 -14.651 -36.258 1.00 90.81 562 ILE A CA 1
ATOM 4554 C C . ILE A 1 562 ? 22.003 -16.059 -36.763 1.00 90.81 562 ILE A C 1
ATOM 4556 O O . ILE A 1 562 ? 21.707 -16.214 -37.948 1.00 90.81 562 ILE A O 1
ATOM 4560 N N . GLU A 1 563 ? 21.920 -17.053 -35.871 1.00 90.19 563 GLU A N 1
ATOM 4561 C CA . GLU A 1 563 ? 21.542 -18.438 -36.204 1.00 90.19 563 GLU A CA 1
ATOM 4562 C C . GLU A 1 563 ? 20.170 -18.502 -36.911 1.00 90.19 563 GLU A C 1
ATOM 4564 O O . GLU A 1 563 ? 20.041 -19.085 -37.992 1.00 90.19 563 GLU A O 1
ATOM 4569 N N . ILE A 1 564 ? 19.147 -17.821 -36.374 1.00 88.56 564 ILE A N 1
ATOM 4570 C CA . ILE A 1 564 ? 17.805 -17.746 -36.987 1.00 88.56 564 ILE A CA 1
ATOM 4571 C C . ILE A 1 564 ? 17.830 -17.009 -38.339 1.00 88.56 564 ILE A C 1
ATOM 4573 O O . ILE A 1 564 ? 17.091 -17.377 -39.256 1.00 88.56 564 ILE A O 1
ATOM 4577 N N . GLY A 1 565 ? 18.706 -16.014 -38.500 1.00 88.44 565 GLY A N 1
ATOM 4578 C CA . GLY A 1 565 ? 18.937 -15.324 -39.769 1.00 88.44 565 GLY A CA 1
ATOM 4579 C C . GLY A 1 565 ? 19.473 -16.229 -40.885 1.00 88.44 565 GLY A C 1
ATOM 4580 O O . GLY A 1 565 ? 19.307 -15.905 -42.065 1.00 88.44 565 GLY A O 1
ATOM 4581 N N . GLU A 1 566 ? 20.108 -17.350 -40.539 1.00 88.50 566 GLU A N 1
ATOM 4582 C CA . GLU A 1 566 ? 20.813 -18.235 -41.480 1.00 88.50 566 GLU A CA 1
ATOM 4583 C C . GLU A 1 566 ? 20.146 -19.601 -41.655 1.00 88.50 566 GLU A C 1
ATOM 4585 O O . GLU A 1 566 ? 20.284 -20.220 -42.712 1.00 88.50 566 GLU A O 1
ATOM 4590 N N . HIS A 1 567 ? 19.339 -20.047 -40.689 1.00 85.31 567 HIS A N 1
ATOM 4591 C CA . HIS A 1 567 ? 18.650 -21.334 -40.747 1.00 85.31 567 HIS A CA 1
ATOM 4592 C C . HIS A 1 567 ? 17.809 -21.531 -42.017 1.00 85.31 567 HIS A C 1
ATOM 4594 O O . HIS A 1 567 ? 16.771 -20.897 -42.213 1.00 85.31 567 HIS A O 1
ATOM 4600 N N . ALA A 1 568 ? 18.222 -22.489 -42.857 1.00 75.06 568 ALA A N 1
ATOM 4601 C CA . ALA A 1 568 ? 17.616 -22.800 -44.155 1.00 75.06 568 ALA A CA 1
ATOM 4602 C C . ALA A 1 568 ? 16.076 -22.816 -44.124 1.00 75.06 568 ALA A C 1
ATOM 4604 O O . ALA A 1 568 ? 15.443 -22.097 -44.896 1.00 75.06 568 ALA A O 1
ATOM 4605 N N . ASN A 1 569 ? 15.487 -23.523 -43.156 1.00 77.81 569 ASN A N 1
ATOM 4606 C CA . ASN A 1 569 ? 14.043 -23.757 -43.053 1.00 77.81 569 ASN A CA 1
ATOM 4607 C C . ASN A 1 569 ? 13.261 -22.622 -42.353 1.00 77.81 569 ASN A C 1
ATOM 4609 O O . ASN A 1 569 ? 12.230 -22.899 -41.744 1.00 77.81 569 ASN A O 1
ATOM 4613 N N . GLU A 1 570 ? 13.745 -21.378 -42.347 1.00 81.44 570 GLU A N 1
ATOM 4614 C CA . GLU A 1 570 ? 13.014 -20.214 -41.812 1.00 81.44 570 GLU A CA 1
ATOM 4615 C C . GLU A 1 570 ? 12.570 -19.241 -42.923 1.00 81.44 570 GLU A C 1
ATOM 4617 O O . GLU A 1 570 ? 13.243 -19.116 -43.958 1.00 81.44 570 GLU A O 1
ATOM 4622 N N . LYS A 1 571 ? 11.418 -18.572 -42.748 1.00 86.19 571 LYS A N 1
ATOM 4623 C CA . LYS A 1 571 ? 10.828 -17.718 -43.798 1.00 86.19 571 LYS A CA 1
ATOM 4624 C C . LYS A 1 571 ? 11.742 -16.517 -44.112 1.00 86.19 571 LYS A C 1
ATOM 4626 O O . LYS A 1 571 ? 12.270 -15.910 -43.179 1.00 86.19 571 LYS A O 1
ATOM 4631 N N . PRO A 1 572 ? 11.878 -16.092 -45.387 1.00 86.38 572 PRO A N 1
ATOM 4632 C CA . PRO A 1 572 ? 12.756 -14.976 -45.768 1.00 86.38 572 PRO A CA 1
ATOM 4633 C C . PRO A 1 572 ? 12.506 -13.669 -45.001 1.00 86.38 572 PRO A C 1
ATOM 4635 O O . PRO A 1 572 ? 13.459 -12.969 -44.671 1.00 86.38 572 PRO A O 1
ATOM 4638 N N . VAL A 1 573 ? 11.244 -13.373 -44.664 1.00 88.50 573 VAL A N 1
ATOM 4639 C CA . VAL A 1 573 ? 10.867 -12.198 -43.857 1.00 88.50 573 VAL A CA 1
ATOM 4640 C C . VAL A 1 573 ? 11.495 -12.263 -42.462 1.00 88.50 573 VAL A C 1
ATOM 4642 O O . VAL A 1 573 ? 12.184 -11.328 -42.069 1.00 88.50 573 VAL A O 1
ATOM 4645 N N . TYR A 1 574 ? 11.338 -13.381 -41.747 1.00 87.88 574 TYR A N 1
ATOM 4646 C CA . TYR A 1 574 ? 11.877 -13.539 -40.392 1.00 87.88 574 TYR A CA 1
ATOM 4647 C C . TYR A 1 574 ? 13.408 -13.643 -40.374 1.00 87.88 574 TYR A C 1
ATOM 4649 O O . TYR A 1 574 ? 14.027 -13.204 -39.412 1.00 87.88 574 TYR A O 1
ATOM 4657 N N . LYS A 1 575 ? 14.038 -14.143 -41.448 1.00 88.12 575 LYS A N 1
ATOM 4658 C CA . LYS A 1 575 ? 15.502 -14.078 -41.620 1.00 88.12 575 LYS A CA 1
ATOM 4659 C C . LYS A 1 575 ? 16.007 -12.642 -41.742 1.00 88.12 575 LYS A C 1
ATOM 4661 O O . LYS A 1 575 ? 16.998 -12.281 -41.113 1.00 88.12 575 LYS A O 1
ATOM 4666 N N . LEU A 1 576 ? 15.331 -11.825 -42.552 1.00 88.75 576 LEU A N 1
ATOM 4667 C CA . LEU A 1 576 ? 15.671 -10.412 -42.729 1.00 88.75 576 LEU A CA 1
ATOM 4668 C C . LEU A 1 576 ? 15.422 -9.625 -41.436 1.00 88.75 576 LEU A C 1
ATOM 4670 O O . LEU A 1 576 ? 16.268 -8.827 -41.042 1.00 88.75 576 LEU A O 1
ATOM 4674 N N . GLU A 1 577 ? 14.315 -9.903 -40.747 1.00 91.94 577 GLU A N 1
ATOM 4675 C CA . GLU A 1 577 ? 13.993 -9.343 -39.433 1.00 91.94 577 GLU A CA 1
ATOM 4676 C C . GLU A 1 577 ? 15.067 -9.705 -38.394 1.00 91.94 577 GLU A C 1
ATOM 4678 O O . GLU A 1 577 ? 15.654 -8.801 -37.798 1.00 91.94 577 GLU A O 1
ATOM 4683 N N . ALA A 1 578 ? 15.430 -10.986 -38.262 1.00 91.38 578 ALA A N 1
ATOM 4684 C CA . ALA A 1 578 ? 16.486 -11.447 -37.358 1.00 91.38 578 ALA A CA 1
ATOM 4685 C C . ALA A 1 578 ? 17.834 -10.767 -37.641 1.00 91.38 578 ALA A C 1
ATOM 4687 O O . ALA A 1 578 ? 18.460 -10.234 -36.725 1.00 91.38 578 ALA A O 1
ATOM 4688 N N . LYS A 1 579 ? 18.247 -10.690 -38.916 1.00 91.69 579 LYS A N 1
ATOM 4689 C CA . LYS A 1 579 ? 19.475 -9.983 -39.320 1.00 91.69 579 LYS A CA 1
ATOM 4690 C C . LYS A 1 579 ? 19.390 -8.468 -39.100 1.00 91.69 579 LYS A C 1
ATOM 4692 O O . LYS A 1 579 ? 20.418 -7.843 -38.858 1.00 91.69 579 LYS A O 1
ATOM 4697 N N . SER A 1 580 ? 18.199 -7.866 -39.140 1.00 92.19 580 SER A N 1
ATOM 4698 C CA . SER A 1 580 ? 18.007 -6.446 -38.805 1.00 92.19 580 SER A CA 1
ATOM 4699 C C . SER A 1 580 ? 18.082 -6.173 -37.299 1.00 92.19 580 SER A C 1
ATOM 4701 O O . SER A 1 580 ? 18.614 -5.139 -36.901 1.00 92.19 580 SER A O 1
ATOM 4703 N N . LEU A 1 581 ? 17.618 -7.114 -36.467 1.00 93.44 581 LEU A N 1
ATOM 4704 C CA . LEU A 1 581 ? 17.733 -7.041 -35.011 1.00 93.44 581 LEU A CA 1
ATOM 4705 C C . LEU A 1 581 ? 19.173 -7.303 -34.560 1.00 93.44 581 LEU A C 1
ATOM 4707 O O . LEU A 1 581 ? 19.693 -6.508 -33.786 1.00 93.44 581 LEU A O 1
ATOM 4711 N N . ALA A 1 582 ? 19.844 -8.330 -35.096 1.00 92.12 582 ALA A N 1
ATOM 4712 C CA . ALA A 1 582 ? 21.254 -8.622 -34.809 1.00 92.12 582 ALA A CA 1
ATOM 4713 C C . ALA A 1 582 ? 22.153 -7.402 -35.083 1.00 92.12 582 ALA A C 1
ATOM 4715 O O . ALA A 1 582 ? 22.921 -7.003 -34.214 1.00 92.12 582 ALA A O 1
ATOM 4716 N N . ARG A 1 583 ? 21.944 -6.723 -36.221 1.00 90.50 583 ARG A N 1
ATOM 4717 C CA . ARG A 1 583 ? 22.637 -5.469 -36.566 1.00 90.50 583 ARG A CA 1
ATOM 4718 C C . ARG A 1 583 ? 22.423 -4.325 -35.576 1.00 90.50 583 ARG A C 1
ATOM 4720 O O . ARG A 1 583 ? 23.257 -3.432 -35.540 1.00 90.50 583 ARG A O 1
ATOM 4727 N N . LYS A 1 584 ? 21.335 -4.312 -34.794 1.00 91.31 584 LYS A N 1
ATOM 4728 C CA . LYS A 1 58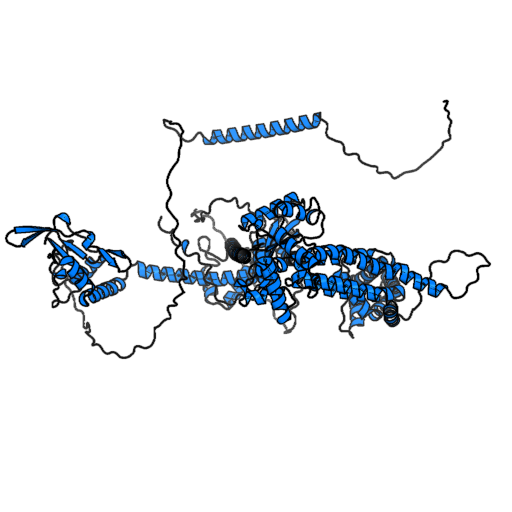4 ? 21.146 -3.321 -33.721 1.00 91.31 584 LYS A CA 1
ATOM 4729 C C . LYS A 1 584 ? 21.959 -3.650 -32.465 1.00 91.31 584 LYS A C 1
ATOM 4731 O O . LYS A 1 584 ? 22.346 -2.707 -31.784 1.00 91.31 584 LYS A O 1
ATOM 4736 N N . PHE A 1 585 ? 22.264 -4.922 -32.183 1.00 90.75 585 PHE A N 1
ATOM 4737 C CA . PHE A 1 585 ? 23.227 -5.293 -31.130 1.00 90.75 585 PHE A CA 1
ATOM 4738 C C . PHE A 1 585 ? 24.657 -4.848 -31.490 1.00 90.75 585 PHE A C 1
ATOM 4740 O O . PHE A 1 585 ? 25.414 -4.462 -30.599 1.00 90.75 585 PHE A O 1
ATOM 4747 N N . ASP A 1 586 ? 24.993 -4.820 -32.787 1.00 87.94 586 ASP A N 1
ATOM 4748 C CA . ASP A 1 586 ? 26.268 -4.294 -33.300 1.00 87.94 586 ASP A CA 1
ATOM 4749 C C . ASP A 1 586 ? 26.393 -2.757 -33.209 1.00 87.94 586 ASP A C 1
ATOM 4751 O O . ASP A 1 586 ? 27.493 -2.230 -33.366 1.00 87.94 586 ASP A O 1
ATOM 4755 N N . GLU A 1 587 ? 25.312 -1.998 -32.979 1.00 90.75 587 GLU A N 1
ATOM 4756 C CA . GLU A 1 587 ? 25.392 -0.535 -32.840 1.00 90.75 587 GLU A CA 1
ATOM 4757 C C . GLU A 1 587 ? 25.902 -0.160 -31.436 1.00 90.75 587 GLU A C 1
ATOM 4759 O O . GLU A 1 587 ? 25.247 -0.450 -30.436 1.00 90.75 587 GLU A O 1
ATOM 4764 N N . TYR A 1 588 ? 27.045 0.534 -31.342 1.00 90.44 588 TYR A N 1
ATOM 4765 C CA . TYR A 1 588 ? 27.667 0.911 -30.058 1.00 90.44 588 TYR A CA 1
ATOM 4766 C C . TYR A 1 588 ? 26.728 1.729 -29.150 1.00 90.44 588 TYR A C 1
ATOM 4768 O O . TYR A 1 588 ? 26.710 1.555 -27.933 1.00 90.44 588 TYR A O 1
ATOM 4776 N N . GLU A 1 589 ? 25.868 2.558 -29.753 1.00 91.25 589 GLU A N 1
ATOM 4777 C CA . GLU A 1 589 ? 24.811 3.309 -29.062 1.00 91.25 589 GLU A CA 1
ATOM 4778 C C . GLU A 1 589 ? 23.807 2.391 -28.333 1.00 91.25 589 GLU A C 1
ATOM 4780 O O . GLU A 1 589 ? 23.313 2.758 -27.268 1.00 91.25 589 GLU A O 1
ATOM 4785 N N . THR A 1 590 ? 23.532 1.186 -28.849 1.00 93.06 590 THR A N 1
ATOM 4786 C CA . THR A 1 590 ? 22.657 0.185 -28.211 1.00 93.06 590 THR A CA 1
ATOM 4787 C C . THR A 1 590 ? 23.315 -0.436 -26.981 1.00 93.06 590 THR A C 1
ATOM 4789 O O . THR A 1 590 ? 22.652 -0.597 -25.954 1.00 93.06 590 THR A O 1
ATOM 4792 N N . ALA A 1 591 ? 24.613 -0.749 -27.048 1.00 93.06 591 ALA A N 1
ATOM 4793 C CA . ALA A 1 591 ? 25.366 -1.263 -25.902 1.00 93.06 591 ALA A CA 1
ATOM 4794 C C . ALA A 1 591 ? 25.463 -0.200 -24.792 1.00 93.06 591 ALA A C 1
ATOM 4796 O O . ALA A 1 591 ? 25.096 -0.467 -23.648 1.00 93.06 591 ALA A O 1
ATOM 4797 N N . LEU A 1 592 ? 25.830 1.039 -25.148 1.00 93.94 592 LEU A N 1
ATOM 4798 C CA . LEU A 1 592 ? 25.848 2.181 -24.224 1.00 93.94 592 LEU A CA 1
ATOM 4799 C C . LEU A 1 592 ? 24.478 2.413 -23.569 1.00 93.94 592 LEU A C 1
ATOM 4801 O O . LEU A 1 592 ? 24.396 2.538 -22.348 1.00 93.94 592 LEU A O 1
ATOM 4805 N N . LEU A 1 593 ? 23.388 2.425 -24.348 1.00 94.88 593 LEU A N 1
ATOM 4806 C CA . LEU A 1 593 ? 22.035 2.576 -23.802 1.00 94.88 593 LEU A CA 1
ATOM 4807 C C . LEU A 1 593 ? 21.618 1.393 -22.919 1.00 94.88 593 LEU A C 1
ATOM 4809 O O . LEU A 1 593 ? 20.893 1.611 -21.952 1.00 94.88 593 LEU A O 1
ATOM 4813 N N . THR A 1 594 ? 22.103 0.177 -23.183 1.00 94.69 594 THR A N 1
ATOM 4814 C CA . THR A 1 594 ? 21.847 -0.988 -22.318 1.00 94.69 594 THR A CA 1
ATOM 4815 C C . THR A 1 594 ? 22.502 -0.827 -20.952 1.00 94.69 594 THR A C 1
ATOM 4817 O O . THR A 1 594 ? 21.822 -0.977 -19.939 1.00 94.69 594 THR A O 1
ATOM 4820 N N . VAL A 1 595 ? 23.771 -0.411 -20.908 1.00 94.56 595 VAL A N 1
ATOM 4821 C CA . VAL A 1 595 ? 24.477 -0.117 -19.650 1.00 94.56 595 VAL A CA 1
ATOM 4822 C C . VAL A 1 595 ? 23.813 1.035 -18.886 1.00 94.56 595 VAL A C 1
ATOM 4824 O O . VAL A 1 595 ? 23.549 0.911 -17.688 1.00 94.56 595 VAL A O 1
ATOM 4827 N N . ILE A 1 596 ? 23.510 2.148 -19.569 1.00 94.75 596 ILE A N 1
ATOM 4828 C CA . ILE A 1 596 ? 22.862 3.330 -18.972 1.00 94.75 596 ILE A CA 1
ATOM 4829 C C . ILE A 1 596 ? 21.519 2.940 -18.351 1.00 94.75 596 ILE A C 1
ATOM 4831 O O . ILE A 1 596 ? 21.280 3.202 -17.169 1.00 94.75 596 ILE A O 1
ATOM 4835 N N . TRP A 1 597 ? 20.646 2.295 -19.127 1.00 94.38 597 TRP A N 1
ATOM 4836 C CA . TRP A 1 597 ? 19.317 1.949 -18.647 1.00 94.38 597 TRP A CA 1
ATOM 4837 C C . TRP A 1 597 ? 19.348 0.857 -17.578 1.00 94.38 597 TRP A C 1
ATOM 4839 O O . TRP A 1 597 ? 18.555 0.958 -16.648 1.00 94.38 597 TRP A O 1
ATOM 4849 N N . ASP A 1 598 ? 20.256 -0.124 -17.609 1.00 93.50 598 ASP A N 1
ATOM 4850 C CA . ASP A 1 598 ? 20.298 -1.129 -16.538 1.00 93.50 598 ASP A CA 1
ATOM 4851 C C . ASP A 1 598 ? 20.754 -0.517 -15.205 1.00 93.50 598 ASP A C 1
ATOM 4853 O O . ASP A 1 598 ? 20.050 -0.638 -14.196 1.00 93.50 598 ASP A O 1
ATOM 4857 N N . LYS A 1 599 ? 21.865 0.242 -15.210 1.00 92.88 599 LYS A N 1
ATOM 4858 C CA . LYS A 1 599 ? 22.380 0.947 -14.019 1.00 92.88 599 LYS A CA 1
ATOM 4859 C C . LYS A 1 599 ? 21.315 1.833 -13.373 1.00 92.88 599 LYS A C 1
ATOM 4861 O O . LYS A 1 599 ? 21.130 1.790 -12.155 1.00 92.88 599 LYS A O 1
ATOM 4866 N N . LEU A 1 600 ? 20.606 2.627 -14.177 1.00 93.69 600 LEU A N 1
ATOM 4867 C CA . LEU A 1 600 ? 19.556 3.523 -13.694 1.00 93.69 600 LEU A CA 1
ATOM 4868 C C . LEU A 1 600 ? 18.330 2.732 -13.212 1.00 93.69 600 LEU A C 1
ATOM 4870 O O . LEU A 1 600 ? 17.901 2.880 -12.064 1.00 93.69 600 LEU A O 1
ATOM 4874 N N . LEU A 1 601 ? 17.776 1.857 -14.057 1.00 91.81 601 LEU A N 1
ATOM 4875 C CA . LEU A 1 601 ? 16.506 1.190 -13.779 1.00 91.81 601 LEU A CA 1
ATOM 4876 C C . LEU A 1 601 ? 16.609 0.202 -12.612 1.00 91.81 601 LEU A C 1
ATOM 4878 O O . LEU A 1 601 ? 15.674 0.161 -11.815 1.00 91.81 601 LEU A O 1
ATOM 4882 N N . GLN A 1 602 ? 17.715 -0.533 -12.421 1.00 91.25 602 GLN A N 1
ATOM 4883 C CA . GLN A 1 602 ? 17.831 -1.426 -11.255 1.00 91.25 602 GLN A CA 1
ATOM 4884 C C . GLN A 1 602 ? 17.802 -0.655 -9.929 1.00 91.25 602 GLN A C 1
ATOM 4886 O O . GLN A 1 602 ? 17.146 -1.097 -8.981 1.00 91.25 602 GLN A O 1
ATOM 4891 N N . ARG A 1 603 ? 18.441 0.521 -9.848 1.00 92.50 603 ARG A N 1
ATOM 4892 C CA . ARG A 1 603 ? 18.430 1.336 -8.619 1.00 92.50 603 ARG A CA 1
ATOM 4893 C C . ARG A 1 603 ? 17.069 1.974 -8.357 1.00 92.50 603 ARG A C 1
ATOM 4895 O O . ARG A 1 603 ? 16.591 1.909 -7.223 1.00 92.50 603 ARG A O 1
ATOM 4902 N N . ILE A 1 604 ? 16.391 2.470 -9.395 1.00 91.25 604 ILE A N 1
ATOM 4903 C CA . ILE A 1 604 ? 14.993 2.922 -9.289 1.00 91.25 604 ILE A CA 1
ATOM 4904 C C . ILE A 1 604 ? 14.084 1.745 -8.851 1.00 91.25 604 ILE A C 1
ATOM 4906 O O . ILE A 1 604 ? 13.128 1.950 -8.104 1.00 91.25 604 ILE A O 1
ATOM 4910 N N . ASN A 1 605 ? 14.405 0.494 -9.223 1.00 89.94 605 ASN A N 1
ATOM 4911 C CA . ASN A 1 605 ? 13.575 -0.692 -8.944 1.00 89.94 605 ASN A CA 1
ATOM 4912 C C . ASN A 1 605 ? 13.668 -1.099 -7.476 1.00 89.94 605 ASN A C 1
ATOM 4914 O O . ASN A 1 605 ? 12.650 -1.344 -6.833 1.00 89.94 605 ASN A O 1
ATOM 4918 N N . SER A 1 606 ? 14.883 -1.106 -6.923 1.00 90.44 606 SER A N 1
ATOM 4919 C CA . SER A 1 606 ? 15.109 -1.300 -5.489 1.00 90.44 606 SER A CA 1
ATOM 4920 C C . SER A 1 606 ? 14.368 -0.254 -4.648 1.00 90.44 606 SER A C 1
ATOM 4922 O O . SER A 1 606 ? 13.712 -0.618 -3.673 1.00 90.44 606 SER A O 1
ATOM 4924 N N . VAL A 1 607 ? 14.410 1.024 -5.045 1.00 91.06 607 VAL A N 1
ATOM 4925 C CA . VAL A 1 607 ? 13.713 2.107 -4.325 1.00 91.06 607 VAL A CA 1
ATOM 4926 C C . VAL A 1 607 ? 12.192 1.996 -4.473 1.00 91.06 607 VAL A C 1
ATOM 4928 O O . VAL A 1 607 ? 11.481 2.074 -3.475 1.00 91.06 607 VAL A O 1
ATOM 4931 N N . SER A 1 608 ? 11.673 1.736 -5.677 1.00 89.12 608 SER A N 1
ATOM 4932 C CA . SER A 1 608 ? 10.229 1.572 -5.897 1.00 89.12 608 SER A CA 1
ATOM 4933 C C . SER A 1 608 ? 9.661 0.365 -5.145 1.00 89.12 608 SER A C 1
ATOM 4935 O O . SER A 1 608 ? 8.588 0.482 -4.564 1.00 89.12 608 SER A O 1
ATOM 4937 N N . LYS A 1 609 ? 10.384 -0.762 -5.076 1.00 88.12 609 LYS A N 1
ATOM 4938 C CA . LYS A 1 609 ? 9.983 -1.925 -4.263 1.00 88.12 609 LYS A CA 1
ATOM 4939 C C . LYS A 1 609 ? 9.914 -1.589 -2.774 1.00 88.12 609 LYS A C 1
ATOM 4941 O O . LYS A 1 609 ? 8.937 -1.956 -2.132 1.00 88.12 609 LYS A O 1
ATOM 4946 N N . TYR A 1 610 ? 10.896 -0.855 -2.241 1.00 90.00 610 TYR A N 1
ATOM 4947 C CA . TYR A 1 610 ? 10.854 -0.393 -0.850 1.00 90.00 610 TYR A CA 1
ATOM 4948 C C . TYR A 1 610 ? 9.659 0.536 -0.581 1.00 90.00 610 TYR A C 1
ATOM 4950 O O . TYR A 1 610 ? 8.967 0.382 0.417 1.00 90.00 610 TYR A O 1
ATOM 4958 N N . LEU A 1 611 ? 9.368 1.469 -1.492 1.00 88.44 611 LEU A N 1
ATOM 4959 C CA . LEU A 1 611 ? 8.239 2.401 -1.361 1.00 88.44 611 LEU A CA 1
ATOM 4960 C C . LEU A 1 611 ? 6.858 1.724 -1.441 1.00 88.44 611 LEU A C 1
ATOM 4962 O O . LEU A 1 611 ? 5.859 2.367 -1.134 1.00 88.44 611 LEU A O 1
ATOM 4966 N N . GLN A 1 612 ? 6.789 0.453 -1.848 1.00 86.06 612 GLN A N 1
ATOM 4967 C CA . GLN A 1 612 ? 5.566 -0.355 -1.844 1.00 86.06 612 GLN A CA 1
ATOM 4968 C C . GLN A 1 612 ? 5.378 -1.145 -0.533 1.00 86.06 612 GLN A C 1
ATOM 4970 O O . GLN A 1 612 ? 4.326 -1.761 -0.353 1.00 86.06 612 GLN A O 1
ATOM 4975 N N . ASP A 1 613 ? 6.361 -1.171 0.369 1.00 87.75 613 ASP A N 1
ATOM 4976 C CA . ASP A 1 613 ? 6.271 -1.849 1.669 1.00 87.75 613 ASP A CA 1
ATOM 4977 C C . ASP A 1 613 ? 5.248 -1.146 2.585 1.00 87.75 613 ASP A C 1
ATOM 4979 O O . ASP A 1 613 ? 5.201 0.084 2.645 1.00 87.75 613 ASP A O 1
ATOM 4983 N N . THR A 1 614 ? 4.417 -1.902 3.308 1.00 84.19 614 THR A N 1
ATOM 4984 C CA . THR A 1 614 ? 3.421 -1.325 4.232 1.00 84.19 614 THR A CA 1
ATOM 4985 C C . THR A 1 614 ? 4.083 -0.637 5.432 1.00 84.19 614 THR A C 1
ATOM 4987 O O . THR A 1 614 ? 3.565 0.365 5.923 1.00 84.19 614 THR A O 1
ATOM 4990 N N . GLN A 1 615 ? 5.273 -1.091 5.842 1.00 86.56 615 GLN A N 1
ATOM 4991 C CA . GLN A 1 615 ? 6.097 -0.478 6.891 1.00 86.56 615 GLN A CA 1
ATOM 4992 C C . GLN A 1 615 ? 6.953 0.699 6.384 1.00 86.56 615 GLN A C 1
ATOM 4994 O O . GLN A 1 615 ? 7.722 1.288 7.155 1.00 86.56 615 GLN A O 1
ATOM 4999 N N . ALA A 1 616 ? 6.862 1.072 5.099 1.00 85.62 616 ALA A N 1
ATOM 5000 C CA . ALA A 1 616 ? 7.567 2.237 4.574 1.00 85.62 616 ALA A CA 1
ATOM 5001 C C . ALA A 1 616 ? 7.051 3.522 5.243 1.00 85.62 616 ALA A C 1
ATOM 5003 O O . ALA A 1 616 ? 5.859 3.839 5.189 1.00 85.62 616 ALA A O 1
ATOM 5004 N N . ASN A 1 617 ? 7.958 4.283 5.861 1.00 86.50 617 ASN A N 1
ATOM 5005 C CA . ASN A 1 617 ? 7.656 5.583 6.461 1.00 86.50 617 ASN A CA 1
ATOM 5006 C C . ASN A 1 617 ? 8.218 6.740 5.619 1.00 86.50 617 ASN A C 1
ATOM 5008 O O . ASN A 1 617 ? 9.153 6.566 4.829 1.00 86.50 617 ASN A O 1
ATOM 5012 N N . LEU A 1 618 ? 7.630 7.929 5.790 1.00 90.31 618 LEU A N 1
ATOM 5013 C CA . LEU A 1 618 ? 7.907 9.096 4.949 1.00 90.31 618 LEU A CA 1
ATOM 5014 C C . LEU A 1 618 ? 9.390 9.513 4.968 1.00 90.31 618 LEU A C 1
ATOM 5016 O O . LEU A 1 618 ? 9.949 9.858 3.927 1.00 90.31 618 LEU A O 1
ATOM 5020 N N . LEU A 1 619 ? 10.040 9.420 6.136 1.00 90.69 619 LEU A N 1
ATOM 5021 C CA . LEU A 1 619 ? 11.452 9.767 6.319 1.00 90.69 619 LEU A CA 1
ATOM 5022 C C . LEU A 1 619 ? 12.371 8.853 5.498 1.00 90.69 619 LEU A C 1
ATOM 5024 O O . LEU A 1 619 ? 13.109 9.341 4.643 1.00 90.69 619 LEU A O 1
ATOM 5028 N N . LYS A 1 620 ? 12.297 7.529 5.712 1.00 89.00 620 LYS A N 1
ATOM 5029 C CA . LYS A 1 620 ? 13.150 6.553 5.010 1.00 89.00 620 LYS A CA 1
ATOM 5030 C C . LYS A 1 620 ? 12.955 6.627 3.495 1.00 89.00 620 LYS A C 1
ATOM 5032 O O . LYS A 1 620 ? 13.930 6.571 2.748 1.00 89.00 620 LYS A O 1
ATOM 5037 N N . GLY A 1 621 ? 11.712 6.791 3.043 1.00 89.81 621 GLY A N 1
ATOM 5038 C CA . GLY A 1 621 ? 11.404 6.923 1.623 1.00 89.81 621 GLY A CA 1
ATOM 5039 C C . GLY A 1 621 ? 11.969 8.196 0.989 1.00 89.81 621 GLY A C 1
ATOM 5040 O O . GLY A 1 621 ? 12.583 8.105 -0.072 1.00 89.81 621 GLY A O 1
ATOM 5041 N N . SER A 1 622 ? 11.856 9.361 1.642 1.00 90.00 622 SER A N 1
ATOM 5042 C CA . SER A 1 622 ? 12.473 10.595 1.123 1.00 90.00 622 SER A CA 1
ATOM 5043 C C . SER A 1 622 ? 14.005 10.508 1.113 1.00 90.00 622 SER A C 1
ATOM 5045 O O . SER A 1 622 ? 14.640 10.876 0.124 1.00 90.00 622 SER A O 1
ATOM 5047 N N . SER A 1 623 ? 14.622 9.921 2.149 1.00 90.38 623 SER A N 1
ATOM 5048 C CA . SER A 1 623 ? 16.070 9.662 2.162 1.00 90.38 623 SER A CA 1
ATOM 5049 C C . SER A 1 623 ? 16.523 8.760 1.006 1.00 90.38 623 SER A C 1
ATOM 5051 O O . SER A 1 623 ? 17.570 9.017 0.412 1.00 90.38 623 SER A O 1
ATOM 5053 N N . LEU A 1 624 ? 15.732 7.746 0.636 1.00 91.62 624 LEU A N 1
ATOM 5054 C CA . LEU A 1 624 ? 16.018 6.887 -0.518 1.00 91.62 624 LEU A CA 1
ATOM 5055 C C . LEU A 1 624 ? 15.817 7.601 -1.862 1.00 91.62 624 LEU A C 1
ATOM 5057 O O . LEU A 1 624 ? 16.617 7.390 -2.769 1.00 91.62 624 LEU A O 1
ATOM 5061 N N . LEU A 1 625 ? 14.814 8.477 -1.998 1.00 91.62 625 LEU A N 1
ATOM 5062 C CA . LEU A 1 625 ? 14.644 9.320 -3.192 1.00 91.62 625 LEU A CA 1
ATOM 5063 C C . LEU A 1 625 ? 15.800 10.324 -3.353 1.00 91.62 625 LEU A C 1
ATOM 5065 O O . LEU A 1 625 ? 16.298 10.524 -4.465 1.00 91.62 625 LEU A O 1
ATOM 5069 N N . LYS A 1 626 ? 16.287 10.900 -2.247 1.00 91.38 626 LYS A N 1
ATOM 5070 C CA . LYS A 1 626 ? 17.481 11.754 -2.238 1.00 91.38 626 LYS A CA 1
ATOM 5071 C C . LYS A 1 626 ? 18.732 10.970 -2.652 1.00 91.38 626 LYS A C 1
ATOM 5073 O O . LYS A 1 626 ? 19.394 11.372 -3.603 1.00 91.38 626 LYS A O 1
ATOM 5078 N N . SER A 1 627 ? 18.997 9.825 -2.021 1.00 94.38 627 SER A N 1
ATOM 5079 C CA . SER A 1 627 ? 20.142 8.961 -2.352 1.00 94.38 627 SER A CA 1
ATOM 5080 C C . SER A 1 627 ? 20.099 8.444 -3.798 1.00 94.38 627 SER A C 1
ATOM 5082 O O . SER A 1 627 ? 21.131 8.358 -4.460 1.00 94.38 627 SER A O 1
ATOM 5084 N N . LEU A 1 628 ? 18.905 8.172 -4.337 1.00 94.38 628 LEU A N 1
ATOM 5085 C CA . LEU A 1 628 ? 18.709 7.844 -5.751 1.00 94.38 628 LEU A CA 1
ATOM 5086 C C . LEU A 1 628 ? 19.072 9.022 -6.669 1.00 94.38 628 LEU A C 1
ATOM 5088 O O . LEU A 1 628 ? 19.724 8.821 -7.689 1.00 94.38 628 LEU A O 1
ATOM 5092 N N . THR A 1 629 ? 18.696 10.248 -6.299 1.00 94.12 629 THR A N 1
ATOM 5093 C CA . THR A 1 629 ? 19.053 11.469 -7.047 1.00 94.12 629 THR A CA 1
ATOM 5094 C C . THR A 1 629 ? 20.567 11.721 -7.017 1.00 94.12 629 THR A C 1
ATOM 5096 O O . THR A 1 629 ? 21.154 12.097 -8.031 1.00 94.12 629 THR A O 1
ATOM 5099 N N . GLU A 1 630 ? 21.215 11.462 -5.879 1.00 94.56 630 GLU A N 1
ATOM 5100 C CA . GLU A 1 630 ? 22.672 11.538 -5.711 1.00 94.56 630 GLU A CA 1
ATOM 5101 C C . GLU A 1 630 ? 23.389 10.503 -6.598 1.00 94.56 630 GLU A C 1
ATOM 5103 O O . GLU A 1 630 ? 24.247 10.888 -7.391 1.00 94.56 630 GLU A O 1
ATOM 5108 N N . PHE A 1 631 ? 22.951 9.238 -6.587 1.00 95.56 631 PHE A N 1
ATOM 5109 C CA . PHE A 1 631 ? 23.465 8.182 -7.473 1.00 95.56 631 PHE A CA 1
ATOM 5110 C C . PHE A 1 631 ? 23.312 8.523 -8.967 1.00 95.56 631 PHE A C 1
ATOM 5112 O O . PHE A 1 631 ? 24.241 8.335 -9.749 1.00 95.56 631 PHE A O 1
ATOM 5119 N N . ILE A 1 632 ? 22.167 9.068 -9.394 1.00 95.19 632 ILE A N 1
ATOM 5120 C CA . ILE A 1 632 ? 21.964 9.453 -10.804 1.00 95.19 632 ILE A CA 1
ATOM 5121 C C . ILE A 1 632 ? 22.907 10.608 -11.193 1.00 95.19 632 ILE A C 1
ATOM 5123 O O . ILE A 1 632 ? 23.409 10.643 -12.315 1.00 95.19 632 ILE A O 1
ATOM 5127 N N . ASN A 1 633 ? 23.231 11.512 -10.263 1.00 95.12 633 ASN A N 1
ATOM 5128 C CA . ASN A 1 633 ? 24.225 12.572 -10.465 1.00 95.12 633 ASN A CA 1
ATOM 5129 C C . ASN A 1 633 ? 25.678 12.041 -10.508 1.00 95.12 633 ASN A C 1
ATOM 5131 O O . ASN A 1 633 ? 26.541 12.668 -11.120 1.00 95.12 633 ASN A O 1
ATOM 5135 N N . GLU A 1 634 ? 25.972 10.893 -9.895 1.00 94.88 634 GLU A N 1
ATOM 5136 C CA . GLU A 1 634 ? 27.251 10.181 -10.061 1.00 94.88 634 GLU A CA 1
ATOM 5137 C C . GLU A 1 634 ? 27.322 9.504 -11.437 1.00 94.88 634 GLU A C 1
ATOM 5139 O O . GLU A 1 634 ? 28.250 9.771 -12.200 1.00 94.88 634 GLU A O 1
ATOM 5144 N N . VAL A 1 635 ? 26.288 8.744 -11.819 1.00 94.38 635 VAL A N 1
ATOM 5145 C CA . VAL A 1 635 ? 26.152 8.121 -13.155 1.00 94.38 635 VAL A CA 1
ATOM 5146 C C . VAL A 1 635 ? 26.240 9.164 -14.279 1.00 94.38 635 VAL A C 1
ATOM 5148 O O . VAL A 1 635 ? 26.875 8.924 -15.306 1.00 94.38 635 VAL A O 1
ATOM 5151 N N . ARG A 1 636 ? 25.679 10.362 -14.072 1.00 94.38 636 ARG A N 1
ATOM 5152 C CA . ARG A 1 636 ? 25.800 11.503 -14.993 1.00 94.38 636 ARG A CA 1
ATOM 5153 C C . ARG A 1 636 ? 27.255 11.929 -15.224 1.00 94.38 636 ARG A C 1
ATOM 5155 O O . ARG A 1 636 ? 27.621 12.230 -16.356 1.00 94.38 636 ARG A O 1
ATOM 5162 N N . LYS A 1 637 ? 28.077 11.977 -14.171 1.00 93.12 637 LYS A N 1
ATOM 5163 C CA . LYS A 1 637 ? 29.488 12.411 -14.236 1.00 93.12 637 LYS A CA 1
ATOM 5164 C C . LYS A 1 637 ? 30.392 11.314 -14.800 1.00 93.12 637 LYS A C 1
ATOM 5166 O O . LYS A 1 637 ? 31.259 11.595 -15.625 1.00 93.12 637 LYS A O 1
ATOM 5171 N N . ASN A 1 638 ? 30.165 10.070 -14.392 1.00 92.19 638 ASN A N 1
ATOM 5172 C CA . ASN A 1 638 ? 31.052 8.941 -14.657 1.00 92.19 638 ASN A CA 1
ATOM 5173 C C . ASN A 1 638 ? 30.716 8.200 -15.966 1.00 92.19 638 ASN A C 1
ATOM 5175 O O . ASN A 1 638 ? 30.505 6.988 -15.985 1.00 92.19 638 ASN A O 1
ATOM 5179 N N . PHE A 1 639 ? 30.708 8.907 -17.100 1.00 91.94 639 PHE A N 1
ATOM 5180 C CA . PHE A 1 639 ? 30.487 8.258 -18.404 1.00 91.94 639 PHE A CA 1
ATOM 5181 C C . PHE A 1 639 ? 31.576 7.223 -18.765 1.00 91.94 639 PHE A C 1
ATOM 5183 O O . PHE A 1 639 ? 31.323 6.301 -19.534 1.00 91.94 639 PHE A O 1
ATOM 5190 N N . GLN A 1 640 ? 32.777 7.336 -18.186 1.00 91.31 640 GLN A N 1
ATOM 5191 C CA . GLN A 1 640 ? 33.879 6.390 -18.410 1.00 91.31 640 GLN A CA 1
ATOM 5192 C C . GLN A 1 640 ? 33.535 4.964 -17.945 1.00 91.31 640 GLN A C 1
ATOM 5194 O O . GLN A 1 640 ? 33.849 4.011 -18.654 1.00 91.31 640 GLN A O 1
ATOM 5199 N N . ASP A 1 641 ? 32.827 4.817 -16.821 1.00 90.50 641 ASP A N 1
ATOM 5200 C CA . ASP A 1 641 ? 32.424 3.512 -16.273 1.00 90.50 641 ASP A CA 1
ATOM 5201 C C . ASP A 1 641 ? 31.389 2.829 -17.190 1.00 90.50 641 ASP A C 1
ATOM 5203 O O . ASP A 1 641 ? 31.449 1.628 -17.452 1.00 90.50 641 ASP A O 1
ATOM 5207 N N . ILE A 1 642 ? 30.464 3.625 -17.741 1.00 92.44 642 ILE A N 1
ATOM 5208 C CA . ILE A 1 642 ? 29.461 3.187 -18.723 1.00 92.44 642 ILE A CA 1
ATOM 5209 C C . ILE A 1 642 ? 30.132 2.714 -20.016 1.00 92.44 642 ILE A C 1
ATOM 5211 O O . ILE A 1 642 ? 29.779 1.673 -20.570 1.00 92.44 642 ILE A O 1
ATOM 5215 N N . GLU A 1 643 ? 31.106 3.485 -20.497 1.00 91.12 643 GLU A N 1
ATOM 5216 C CA . GLU A 1 643 ? 31.854 3.170 -21.707 1.00 91.12 643 GLU A CA 1
ATOM 5217 C C . GLU A 1 643 ? 32.710 1.907 -21.522 1.00 91.12 643 GLU A C 1
ATOM 5219 O O . GLU A 1 643 ? 32.757 1.059 -22.412 1.00 91.12 643 GLU A O 1
ATOM 5224 N N . ALA A 1 644 ? 33.337 1.726 -20.356 1.00 90.94 644 ALA A N 1
ATOM 5225 C CA . ALA A 1 644 ? 34.104 0.527 -20.024 1.00 90.94 644 ALA A CA 1
ATOM 5226 C C . ALA A 1 644 ? 33.240 -0.748 -20.042 1.00 90.94 644 ALA A C 1
ATOM 5228 O O . ALA A 1 644 ? 33.655 -1.750 -20.623 1.00 90.94 644 ALA A O 1
ATOM 5229 N N . GLU A 1 645 ? 32.028 -0.707 -19.483 1.00 90.38 645 GLU A N 1
ATOM 5230 C CA . GLU A 1 645 ? 31.099 -1.847 -19.506 1.00 90.38 645 GLU A CA 1
ATOM 5231 C C . GLU A 1 645 ? 30.541 -2.124 -20.913 1.00 90.38 645 GLU A C 1
ATOM 5233 O O . GLU A 1 645 ? 30.500 -3.280 -21.338 1.00 90.38 645 GLU A O 1
ATOM 5238 N N . ALA A 1 646 ? 30.202 -1.090 -21.694 1.00 90.44 646 ALA A N 1
ATOM 5239 C CA . ALA A 1 646 ? 29.732 -1.267 -23.074 1.00 90.44 646 ALA A CA 1
ATOM 5240 C C . ALA A 1 646 ? 30.807 -1.900 -23.983 1.00 90.44 646 ALA A C 1
ATOM 5242 O O . ALA A 1 646 ? 30.493 -2.736 -24.834 1.00 90.44 646 ALA A O 1
ATOM 5243 N N . ASN A 1 647 ? 32.085 -1.577 -23.748 1.00 89.69 647 ASN A N 1
ATOM 5244 C CA . ASN A 1 647 ? 33.242 -2.164 -24.438 1.00 89.69 647 ASN A CA 1
ATOM 5245 C C . ASN A 1 647 ? 33.462 -3.667 -24.166 1.00 89.69 647 ASN A C 1
ATOM 5247 O O . ASN A 1 647 ? 34.286 -4.279 -24.854 1.00 89.69 647 ASN A O 1
ATOM 5251 N N . LEU A 1 648 ? 32.766 -4.256 -23.184 1.00 87.56 648 LEU A N 1
ATOM 5252 C CA . LEU A 1 648 ? 32.736 -5.705 -22.938 1.00 87.56 648 LEU A CA 1
ATOM 5253 C C . LEU A 1 648 ? 31.597 -6.403 -23.702 1.00 87.56 648 LEU A C 1
ATOM 5255 O O . LEU A 1 648 ? 31.682 -7.605 -23.967 1.00 87.56 648 LEU A O 1
ATOM 5259 N N . MET A 1 649 ? 30.540 -5.668 -24.063 1.00 85.06 649 MET A N 1
ATOM 5260 C CA . MET A 1 649 ? 29.319 -6.201 -24.684 1.00 85.06 649 MET A CA 1
ATOM 5261 C C . MET A 1 649 ? 29.420 -6.299 -26.205 1.00 85.06 649 MET A C 1
ATOM 5263 O O . MET A 1 649 ? 28.924 -7.267 -26.776 1.00 85.06 649 MET A O 1
ATOM 5267 N N . THR A 1 650 ? 30.085 -5.339 -26.853 1.00 85.25 650 THR A N 1
ATOM 5268 C CA . THR A 1 650 ? 30.269 -5.306 -28.311 1.00 85.25 650 THR A CA 1
ATOM 5269 C C . THR A 1 650 ? 31.707 -4.962 -28.695 1.00 85.25 650 THR A C 1
ATOM 5271 O O . THR A 1 650 ? 32.359 -4.122 -28.071 1.00 85.25 650 THR A O 1
ATOM 5274 N N . ASP A 1 651 ? 32.195 -5.609 -29.754 1.00 81.69 651 ASP A N 1
ATOM 5275 C CA . ASP A 1 651 ? 33.506 -5.333 -30.344 1.00 81.69 651 ASP A CA 1
ATOM 5276 C C . ASP A 1 651 ? 33.479 -4.087 -31.253 1.00 81.69 651 ASP A C 1
ATOM 5278 O O . ASP A 1 651 ? 34.525 -3.501 -31.542 1.00 81.69 651 ASP A O 1
ATOM 5282 N N . ASN A 1 652 ? 32.291 -3.634 -31.680 1.00 82.31 652 ASN A N 1
ATOM 5283 C CA . ASN A 1 652 ? 32.143 -2.396 -32.442 1.00 82.31 652 ASN A CA 1
ATOM 5284 C C . ASN A 1 652 ? 32.106 -1.178 -31.509 1.00 82.31 652 ASN A C 1
ATOM 5286 O O . ASN A 1 652 ? 31.131 -0.955 -30.797 1.00 82.31 652 ASN A O 1
ATOM 5290 N N . ARG A 1 653 ? 33.153 -0.352 -31.578 1.00 82.12 653 ARG A N 1
ATOM 5291 C CA . ARG A 1 653 ? 33.365 0.826 -30.716 1.00 82.12 653 ARG A CA 1
ATOM 5292 C C . ARG A 1 653 ? 33.172 2.159 -31.447 1.00 82.12 653 ARG A C 1
ATOM 5294 O O . ARG A 1 653 ? 33.682 3.187 -31.007 1.00 82.12 653 ARG A O 1
ATOM 5301 N N . GLN A 1 654 ? 32.497 2.145 -32.599 1.00 80.50 654 GLN A N 1
ATOM 5302 C CA . GLN A 1 654 ? 32.257 3.341 -33.410 1.00 80.50 654 GLN A CA 1
ATOM 5303 C C . GLN A 1 654 ? 30.878 3.948 -33.122 1.00 80.50 654 GLN A C 1
ATOM 5305 O O . GLN A 1 654 ? 29.855 3.262 -33.160 1.00 80.50 654 GLN A O 1
ATOM 5310 N N . TYR A 1 655 ? 30.860 5.258 -32.864 1.00 80.25 655 TYR A N 1
ATOM 5311 C CA . TYR A 1 655 ? 29.634 6.055 -32.819 1.00 80.25 655 TYR A CA 1
ATOM 5312 C C . TYR A 1 655 ? 29.045 6.218 -34.231 1.00 80.25 655 TYR A C 1
ATOM 5314 O O . TYR A 1 655 ? 29.699 5.963 -35.245 1.00 80.25 655 TYR A O 1
ATOM 5322 N N . LYS A 1 656 ? 27.770 6.600 -34.309 1.00 71.38 656 LYS A N 1
ATOM 5323 C CA . LYS A 1 656 ? 27.008 6.583 -35.558 1.00 71.38 656 LYS A CA 1
ATOM 5324 C C . LYS A 1 656 ? 27.184 7.894 -36.328 1.00 71.38 656 LYS A C 1
ATOM 5326 O O . LYS A 1 656 ? 26.513 8.879 -36.013 1.00 71.38 656 LYS A O 1
ATOM 5331 N N . GLU A 1 657 ? 28.048 7.899 -37.353 1.00 63.25 657 GLU A N 1
ATOM 5332 C CA . GLU A 1 657 ? 28.288 9.083 -38.199 1.00 63.25 657 GLU A CA 1
ATOM 5333 C C . GLU A 1 657 ? 26.962 9.741 -38.627 1.00 63.25 657 GLU A C 1
ATOM 5335 O O . GLU A 1 657 ? 26.168 9.183 -39.398 1.00 63.25 657 GLU A O 1
ATOM 5340 N N . ARG A 1 658 ? 26.721 10.978 -38.176 1.00 57.72 658 ARG A N 1
ATOM 5341 C CA . ARG A 1 658 ? 25.617 11.782 -38.713 1.00 57.72 658 ARG A CA 1
ATOM 5342 C C . ARG A 1 658 ? 25.950 12.151 -40.155 1.00 57.72 658 ARG A C 1
ATOM 5344 O O . ARG A 1 658 ? 27.073 12.558 -40.441 1.00 57.72 658 ARG A O 1
ATOM 5351 N N . ARG A 1 659 ? 24.969 12.054 -41.066 1.00 50.44 659 ARG A N 1
ATOM 5352 C CA . ARG A 1 659 ? 25.133 12.428 -42.486 1.00 50.44 659 ARG A CA 1
ATOM 5353 C C . ARG A 1 659 ? 25.696 13.847 -42.607 1.00 50.44 659 ARG A C 1
ATOM 5355 O O . ARG A 1 659 ? 24.965 14.825 -42.457 1.00 50.44 659 ARG A O 1
ATOM 5362 N N . LYS A 1 660 ? 26.994 13.931 -42.901 1.00 52.62 660 LYS A N 1
ATOM 5363 C CA . LYS A 1 660 ? 27.735 15.181 -43.062 1.00 52.62 660 LYS A CA 1
ATOM 5364 C C . LYS A 1 660 ? 27.131 15.999 -44.209 1.00 52.62 660 LYS A C 1
ATOM 5366 O O . LYS A 1 660 ? 26.734 15.454 -45.244 1.00 52.62 660 LYS A O 1
ATOM 5371 N N . ARG A 1 661 ? 27.013 17.315 -44.000 1.00 49.31 661 ARG A N 1
ATOM 5372 C CA . ARG A 1 661 ? 26.616 18.273 -45.045 1.00 49.31 661 ARG A CA 1
ATOM 5373 C C . ARG A 1 661 ? 27.620 18.150 -46.199 1.00 49.31 661 ARG A C 1
ATOM 5375 O O . ARG A 1 661 ? 28.779 17.819 -45.965 1.00 49.31 661 ARG A O 1
ATOM 5382 N N . LYS A 1 662 ? 27.207 18.408 -47.445 1.00 53.06 662 LYS A N 1
ATOM 5383 C CA . LYS A 1 662 ? 28.191 18.566 -48.525 1.00 53.06 662 LYS A CA 1
ATOM 5384 C C . LYS A 1 662 ? 29.022 19.816 -48.230 1.00 53.06 662 LYS A C 1
ATOM 5386 O O . LYS A 1 662 ? 28.484 20.918 -48.292 1.00 53.06 662 LYS A O 1
ATOM 5391 N N . TYR A 1 663 ? 30.282 19.603 -47.874 1.00 54.91 663 TYR A N 1
ATOM 5392 C CA . TYR A 1 663 ? 31.292 20.642 -47.704 1.00 54.91 663 TYR A CA 1
ATOM 5393 C C . TYR A 1 663 ? 31.805 21.130 -49.063 1.00 54.91 663 TYR A C 1
ATOM 5395 O O . TYR A 1 663 ? 31.634 20.445 -50.079 1.00 54.91 663 TYR A O 1
ATOM 5403 N N . HIS A 1 664 ? 32.415 22.315 -49.081 1.00 62.28 664 HIS A N 1
ATOM 5404 C CA . HIS A 1 664 ? 33.131 22.811 -50.256 1.00 62.28 664 HIS A CA 1
ATOM 5405 C C . HIS A 1 664 ? 34.562 22.244 -50.311 1.00 62.28 664 HIS A C 1
ATOM 5407 O O . HIS A 1 664 ? 35.010 21.563 -49.392 1.00 62.28 664 HIS A O 1
ATOM 5413 N N . PHE A 1 665 ? 35.244 22.458 -51.439 1.00 57.34 665 PHE A N 1
ATOM 5414 C CA . PHE A 1 665 ? 36.479 21.757 -51.815 1.00 57.34 665 PHE A CA 1
ATOM 5415 C C . PHE A 1 665 ? 37.652 21.955 -50.833 1.00 57.34 665 PHE A C 1
ATOM 5417 O O . PHE A 1 665 ? 38.487 21.064 -50.708 1.00 57.34 665 PHE A O 1
ATOM 5424 N N . ASP A 1 666 ? 37.678 23.080 -50.116 1.00 60.25 666 ASP A N 1
ATOM 5425 C CA . ASP A 1 666 ? 38.830 23.528 -49.323 1.00 60.25 666 ASP A CA 1
ATOM 5426 C C . ASP A 1 666 ? 38.759 23.163 -47.820 1.00 60.25 666 ASP A C 1
ATOM 5428 O O . ASP A 1 666 ? 39.678 23.474 -47.061 1.00 60.25 666 ASP A O 1
ATOM 5432 N N . GLU A 1 667 ? 37.690 22.502 -47.355 1.00 56.03 667 GLU A N 1
ATOM 5433 C CA . GLU A 1 667 ? 37.532 22.124 -45.939 1.00 56.03 667 GLU A CA 1
ATOM 5434 C C . GLU A 1 667 ? 38.280 20.820 -45.605 1.00 56.03 667 GLU A C 1
ATOM 5436 O O . GLU A 1 667 ? 37.860 19.709 -45.941 1.00 56.03 667 GLU A O 1
ATOM 5441 N N . ASN A 1 668 ? 39.422 20.968 -44.930 1.00 52.41 668 ASN A N 1
ATOM 5442 C CA . ASN A 1 668 ? 40.381 19.893 -44.689 1.00 52.41 668 ASN A CA 1
ATOM 5443 C C . ASN A 1 668 ? 40.052 19.076 -43.419 1.00 52.41 668 ASN A C 1
ATOM 5445 O O . ASN A 1 668 ? 39.783 19.640 -42.360 1.00 52.41 668 ASN A O 1
ATOM 5449 N N . LYS A 1 669 ? 40.098 17.738 -43.496 1.00 61.72 669 LYS A N 1
ATOM 5450 C CA . LYS A 1 669 ? 39.727 16.842 -42.381 1.00 61.72 669 LYS A CA 1
ATOM 5451 C C . LYS A 1 669 ? 40.918 16.506 -41.479 1.00 61.72 669 LYS A C 1
ATOM 5453 O O . LYS A 1 669 ? 41.788 15.741 -41.890 1.00 61.72 669 LYS A O 1
ATOM 5458 N N . GLY A 1 670 ? 40.884 16.934 -40.217 1.00 43.66 670 GLY A N 1
ATOM 5459 C CA . GLY A 1 670 ? 41.818 16.478 -39.182 1.00 43.66 670 GLY A CA 1
ATOM 5460 C C . GLY A 1 670 ? 41.108 15.956 -37.931 1.00 43.66 670 GLY A C 1
ATOM 5461 O O . GLY A 1 670 ? 40.600 16.752 -37.165 1.00 43.66 670 GLY A O 1
ATOM 5462 N N . GLY A 1 671 ? 41.103 14.634 -37.708 1.00 49.53 671 GLY A N 1
ATOM 5463 C CA . GLY A 1 671 ? 40.907 13.958 -36.403 1.00 49.53 671 GLY A CA 1
ATOM 5464 C C . GLY A 1 671 ? 39.578 14.086 -35.623 1.00 49.53 671 GLY A C 1
ATOM 5465 O O . GLY A 1 671 ? 39.173 13.123 -34.975 1.00 49.53 671 GLY A O 1
ATOM 5466 N N . GLU A 1 672 ? 38.896 15.229 -35.652 1.00 50.31 672 GLU A N 1
ATOM 5467 C CA . GLU A 1 672 ? 37.981 15.665 -34.581 1.00 50.31 672 GLU A CA 1
ATOM 5468 C C . GLU A 1 672 ? 36.644 14.908 -34.508 1.00 50.31 672 GLU A C 1
ATOM 5470 O O . GLU A 1 672 ? 36.101 14.733 -33.416 1.00 50.31 672 GLU A O 1
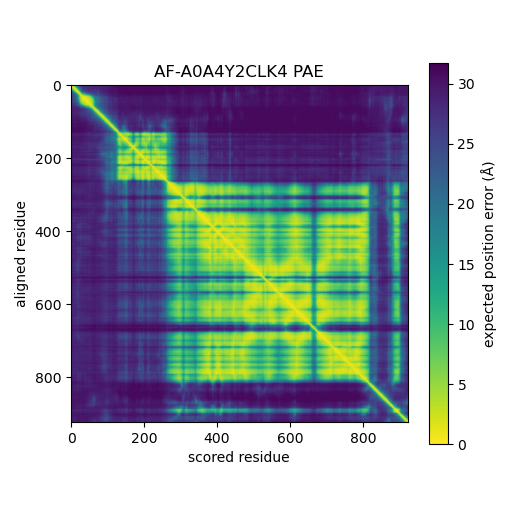ATOM 5475 N N . ALA A 1 673 ? 36.144 14.382 -35.632 1.00 51.81 673 ALA A N 1
ATOM 5476 C CA . ALA A 1 673 ? 34.795 13.812 -35.739 1.00 51.81 673 ALA A CA 1
ATOM 5477 C C . ALA A 1 673 ? 34.468 12.720 -34.695 1.00 51.81 673 ALA A C 1
ATOM 5479 O O . ALA A 1 673 ? 33.349 12.666 -34.193 1.00 51.81 673 ALA A O 1
ATOM 5480 N N . CYS A 1 674 ? 35.435 11.876 -34.317 1.00 50.94 674 CYS A N 1
ATOM 5481 C CA . CYS A 1 674 ? 35.220 10.833 -33.303 1.00 50.94 674 CYS A CA 1
ATOM 5482 C C . CYS A 1 674 ? 34.990 11.428 -31.895 1.00 50.94 674 CYS A C 1
ATOM 5484 O O . CYS A 1 674 ? 34.160 10.938 -31.126 1.00 50.94 674 CYS A O 1
ATOM 5486 N N . HIS A 1 675 ? 35.676 12.531 -31.571 1.00 59.69 675 HIS A N 1
ATOM 5487 C CA . HIS A 1 675 ? 35.435 13.279 -30.338 1.00 59.69 675 HIS A CA 1
ATOM 5488 C C . HIS A 1 675 ? 34.106 14.042 -30.390 1.00 59.69 675 HIS A C 1
ATOM 5490 O O . HIS A 1 675 ? 33.377 14.027 -29.397 1.00 59.69 675 HIS A O 1
ATOM 5496 N N . GLU A 1 676 ? 33.758 14.655 -31.526 1.00 73.06 676 GLU A N 1
ATOM 5497 C CA . GLU A 1 676 ? 32.461 15.323 -31.709 1.00 73.06 676 GLU A CA 1
ATOM 5498 C C . GLU A 1 676 ? 31.285 14.355 -31.534 1.00 73.06 676 GLU A C 1
ATOM 5500 O O . GLU A 1 676 ? 30.331 14.663 -30.823 1.00 73.06 676 GLU A O 1
ATOM 5505 N N . GLU A 1 677 ? 31.343 13.172 -32.150 1.00 78.88 677 GLU A N 1
ATOM 5506 C CA . GLU A 1 677 ? 30.255 12.188 -32.134 1.00 78.88 677 GLU A CA 1
ATOM 5507 C C . GLU A 1 677 ? 30.060 11.591 -30.726 1.00 78.88 677 GLU A C 1
ATOM 5509 O O . GLU A 1 677 ? 28.928 11.542 -30.232 1.00 78.88 677 GLU A O 1
ATOM 5514 N N . LYS A 1 678 ? 31.154 11.283 -30.012 1.00 85.38 678 LYS A N 1
ATOM 5515 C CA . LYS A 1 678 ? 31.120 10.892 -28.592 1.00 85.38 678 LYS A CA 1
ATOM 5516 C C . LYS A 1 678 ? 30.541 11.987 -27.692 1.00 85.38 678 LYS A C 1
ATOM 5518 O O . LYS A 1 678 ? 29.635 11.718 -26.902 1.00 85.38 678 LYS A O 1
ATOM 5523 N N . GLN A 1 679 ? 31.024 13.226 -27.811 1.00 85.00 679 GLN A N 1
ATOM 5524 C CA . GLN A 1 679 ? 30.494 14.350 -27.028 1.00 85.00 679 GLN A CA 1
ATOM 5525 C C . GLN A 1 679 ? 29.024 14.626 -27.371 1.00 85.00 679 GLN A C 1
ATOM 5527 O O . GLN A 1 679 ? 28.231 14.934 -26.486 1.00 85.00 679 GLN A O 1
ATOM 5532 N N . SER A 1 680 ? 28.621 14.437 -28.629 1.00 87.56 680 SER A N 1
ATOM 5533 C CA . SER A 1 680 ? 27.232 14.560 -29.070 1.00 87.56 680 SER A CA 1
ATOM 5534 C C . SER A 1 680 ? 26.322 13.513 -28.419 1.00 87.56 680 SER A C 1
ATOM 5536 O O . SER A 1 680 ? 25.220 13.867 -27.998 1.00 87.56 680 SER A O 1
ATOM 5538 N N . PHE A 1 681 ? 26.771 12.264 -28.252 1.00 90.19 681 PHE A N 1
ATOM 5539 C CA . PHE A 1 681 ? 26.029 11.252 -27.488 1.00 90.19 681 PHE A CA 1
ATOM 5540 C C . PHE A 1 681 ? 25.944 11.613 -25.995 1.00 90.19 681 PHE A C 1
ATOM 5542 O O . PHE A 1 681 ? 24.857 11.598 -25.413 1.00 90.19 681 PHE A O 1
ATOM 5549 N N . ILE A 1 682 ? 27.064 12.010 -25.380 1.00 90.88 682 ILE A N 1
ATOM 5550 C CA . ILE A 1 682 ? 27.107 12.404 -23.961 1.00 90.88 682 ILE A CA 1
ATOM 5551 C C . ILE A 1 682 ? 26.154 13.581 -23.695 1.00 90.88 682 ILE A C 1
ATOM 5553 O O . ILE A 1 682 ? 25.334 13.519 -22.781 1.00 90.88 682 ILE A O 1
ATOM 5557 N N . ILE A 1 683 ? 26.218 14.632 -24.516 1.00 89.19 683 ILE A N 1
ATOM 5558 C CA . ILE A 1 683 ? 25.432 15.859 -24.342 1.00 89.19 683 ILE A CA 1
ATOM 5559 C C . ILE A 1 683 ? 23.952 15.643 -24.673 1.00 89.19 683 ILE A C 1
ATOM 5561 O O . ILE A 1 683 ? 23.112 16.079 -23.896 1.00 89.19 683 ILE A O 1
ATOM 5565 N N . ASN A 1 684 ? 23.616 14.986 -25.790 1.00 90.06 684 ASN A N 1
ATOM 5566 C CA . ASN A 1 684 ? 22.231 14.917 -26.288 1.00 90.06 684 ASN A CA 1
ATOM 5567 C C . ASN A 1 684 ? 21.458 13.658 -25.853 1.00 90.06 684 ASN A C 1
ATOM 5569 O O . ASN A 1 684 ? 20.263 13.561 -26.135 1.00 90.06 684 ASN A O 1
ATOM 5573 N N . VAL A 1 685 ? 22.116 12.680 -25.219 1.00 92.38 685 VAL A N 1
ATOM 5574 C CA . VAL A 1 685 ? 21.494 11.411 -24.800 1.00 92.38 685 VAL A CA 1
ATOM 5575 C C . VAL A 1 685 ? 21.745 11.148 -23.318 1.00 92.38 685 VAL A C 1
ATOM 5577 O O . VAL A 1 685 ? 20.805 11.220 -22.532 1.00 92.38 685 VAL A O 1
ATOM 5580 N N . HIS A 1 686 ? 22.997 10.902 -22.918 1.00 93.81 686 HIS A N 1
ATOM 5581 C CA . HIS A 1 686 ? 23.340 10.513 -21.540 1.00 93.81 686 HIS A CA 1
ATOM 5582 C C . HIS A 1 686 ? 22.971 11.589 -20.512 1.00 93.81 686 HIS A C 1
ATOM 5584 O O . HIS A 1 686 ? 22.220 11.324 -19.571 1.00 93.81 686 HIS A O 1
ATOM 5590 N N . ASN A 1 687 ? 23.435 12.823 -20.732 1.00 94.12 687 ASN A N 1
ATOM 5591 C CA . ASN A 1 687 ? 23.129 13.951 -19.856 1.00 94.12 687 ASN A CA 1
ATOM 5592 C C . ASN A 1 687 ? 21.629 14.259 -19.857 1.00 94.12 687 ASN A C 1
ATOM 5594 O O . ASN A 1 687 ? 21.068 14.432 -18.787 1.00 94.12 687 ASN A O 1
ATOM 5598 N N . VAL A 1 688 ? 20.962 14.244 -21.018 1.00 94.75 688 VAL A N 1
ATOM 5599 C CA . VAL A 1 688 ? 19.518 14.529 -21.133 1.00 94.75 688 VAL A CA 1
ATOM 5600 C C . VAL A 1 688 ? 18.667 13.535 -20.330 1.00 94.75 688 VAL A C 1
ATOM 5602 O O . VAL A 1 688 ? 17.757 13.957 -19.616 1.00 94.75 688 VAL A O 1
ATOM 5605 N N . ILE A 1 689 ? 18.977 12.234 -20.394 1.00 94.56 689 ILE A N 1
ATOM 5606 C CA . ILE A 1 689 ? 18.295 11.203 -19.594 1.00 94.56 689 ILE A CA 1
ATOM 5607 C C . ILE A 1 689 ? 18.533 11.451 -18.096 1.00 94.56 689 ILE A C 1
ATOM 5609 O O . ILE A 1 689 ? 17.579 11.487 -17.317 1.00 94.56 689 ILE A O 1
ATOM 5613 N N . CYS A 1 690 ? 19.788 11.669 -17.688 1.00 95.31 690 CYS A N 1
ATOM 5614 C CA . CYS A 1 690 ? 20.131 11.911 -16.285 1.00 95.31 690 CYS A CA 1
ATOM 5615 C C . CYS A 1 690 ? 19.518 13.214 -15.737 1.00 95.31 690 CYS A C 1
ATOM 5617 O O . CYS A 1 690 ? 18.999 13.220 -14.624 1.00 95.31 690 CYS A O 1
ATOM 5619 N N . ASP A 1 691 ? 19.548 14.304 -16.506 1.00 94.75 691 ASP A N 1
ATOM 5620 C CA . ASP A 1 691 ? 19.054 15.625 -16.103 1.00 94.75 691 ASP A CA 1
ATOM 5621 C C . ASP A 1 691 ? 17.533 15.639 -15.944 1.00 94.75 691 ASP A C 1
ATOM 5623 O O . ASP A 1 691 ? 17.037 16.203 -14.969 1.00 94.75 691 ASP A O 1
ATOM 5627 N N . VAL A 1 692 ? 16.783 14.967 -16.828 1.00 93.31 692 VAL A N 1
ATOM 5628 C CA . VAL A 1 692 ? 15.329 14.815 -16.652 1.00 93.31 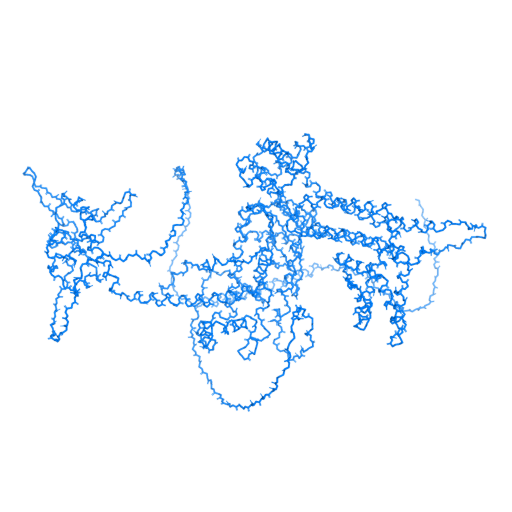692 VAL A CA 1
ATOM 5629 C C . VAL A 1 692 ? 15.008 13.944 -15.441 1.00 93.31 692 VAL A C 1
ATOM 5631 O O . VAL A 1 692 ? 14.164 14.339 -14.641 1.00 93.31 692 VAL A O 1
ATOM 5634 N N . LEU A 1 693 ? 15.713 12.825 -15.228 1.00 93.44 693 LEU A N 1
ATOM 5635 C CA . LEU A 1 693 ? 15.539 12.021 -14.010 1.00 93.44 693 LEU A CA 1
ATOM 5636 C C . LEU A 1 693 ? 15.798 12.848 -12.737 1.00 93.44 693 LEU A C 1
ATOM 5638 O O . LEU A 1 693 ? 14.982 12.815 -11.817 1.00 93.44 693 LEU A O 1
ATOM 5642 N N . ILE A 1 694 ? 16.893 13.615 -12.690 1.00 93.75 694 ILE A N 1
ATOM 5643 C CA . ILE A 1 694 ? 17.267 14.458 -11.542 1.00 93.75 694 ILE A CA 1
ATOM 5644 C C . ILE A 1 694 ? 16.248 15.581 -11.321 1.00 93.75 694 ILE A C 1
ATOM 5646 O O . ILE A 1 694 ? 15.815 15.786 -10.184 1.00 93.75 694 ILE A O 1
ATOM 5650 N N . ALA A 1 695 ? 15.846 16.301 -12.371 1.00 92.12 695 ALA A N 1
ATOM 5651 C CA . ALA A 1 695 ? 14.890 17.402 -12.270 1.00 92.12 695 ALA A CA 1
ATOM 5652 C C . ALA A 1 695 ? 13.516 16.912 -11.788 1.00 92.12 695 ALA A C 1
ATOM 5654 O O . ALA A 1 695 ? 12.966 17.447 -10.823 1.00 92.12 695 ALA A O 1
ATOM 5655 N N . GLU A 1 696 ? 12.999 15.845 -12.399 1.00 89.12 696 GLU A N 1
ATOM 5656 C CA . GLU A 1 696 ? 11.688 15.269 -12.098 1.00 89.12 696 GLU A CA 1
ATOM 5657 C C . GLU A 1 696 ? 11.650 14.593 -10.706 1.00 89.12 696 GLU A C 1
ATOM 5659 O O . GLU A 1 696 ? 10.624 14.670 -10.019 1.00 89.12 696 GLU A O 1
ATOM 5664 N N . LEU A 1 697 ? 12.754 13.977 -10.247 1.00 90.31 697 LEU A N 1
ATOM 5665 C CA . LEU A 1 697 ? 12.916 13.496 -8.862 1.00 90.31 697 LEU A CA 1
ATOM 5666 C C . LEU A 1 697 ? 12.954 14.656 -7.865 1.00 90.31 697 LEU A C 1
ATOM 5668 O O . LEU A 1 697 ? 12.229 14.637 -6.865 1.00 90.31 697 LEU A O 1
ATOM 5672 N N . THR A 1 698 ? 13.775 15.674 -8.134 1.00 89.50 698 THR A N 1
ATOM 5673 C CA . THR A 1 698 ? 13.952 16.836 -7.249 1.00 89.50 698 THR A CA 1
ATOM 5674 C C . THR A 1 698 ? 12.633 17.585 -7.077 1.00 89.50 698 THR A C 1
ATOM 5676 O O . THR A 1 698 ? 12.230 17.866 -5.948 1.00 89.50 698 THR A O 1
ATOM 5679 N N . GLN A 1 699 ? 11.909 17.829 -8.176 1.00 85.50 699 GLN A N 1
ATOM 5680 C CA . GLN A 1 699 ? 10.627 18.531 -8.171 1.00 85.50 699 GLN A CA 1
ATOM 5681 C C . GLN A 1 699 ? 9.595 17.841 -7.269 1.00 85.50 699 GLN A C 1
ATOM 5683 O O . GLN A 1 699 ? 9.027 18.503 -6.399 1.00 85.50 699 GLN A O 1
ATOM 5688 N N . ARG A 1 700 ? 9.368 16.523 -7.409 1.00 81.56 700 ARG A N 1
ATOM 5689 C CA . ARG A 1 700 ? 8.420 15.814 -6.524 1.00 81.56 700 ARG A CA 1
ATOM 5690 C C . ARG A 1 700 ? 8.938 15.675 -5.092 1.00 81.56 700 ARG A C 1
ATOM 5692 O O . ARG A 1 700 ? 8.143 15.782 -4.160 1.00 81.56 700 ARG A O 1
ATOM 5699 N N . SER A 1 701 ? 10.251 15.531 -4.897 1.00 85.06 701 SER A N 1
ATOM 5700 C CA . SER A 1 701 ? 10.851 15.438 -3.556 1.00 85.06 701 SER A CA 1
ATOM 5701 C C . SER A 1 701 ? 10.588 16.677 -2.693 1.00 85.06 701 SER A C 1
ATOM 5703 O O . SER A 1 701 ? 10.489 16.551 -1.473 1.00 85.06 701 SER A O 1
ATOM 5705 N N . THR A 1 702 ? 10.370 17.856 -3.297 1.00 85.44 702 THR A N 1
ATOM 5706 C CA . THR A 1 702 ? 9.955 19.064 -2.555 1.00 85.44 702 THR A CA 1
ATOM 5707 C C . THR A 1 702 ? 8.703 18.846 -1.701 1.00 85.44 702 THR A C 1
ATOM 5709 O O . THR A 1 702 ? 8.638 19.359 -0.590 1.00 85.44 702 THR A O 1
ATOM 5712 N N . THR A 1 703 ? 7.727 18.052 -2.161 1.00 84.94 703 THR A N 1
ATOM 5713 C CA . THR A 1 703 ? 6.463 17.860 -1.429 1.00 84.94 703 THR A CA 1
ATOM 5714 C C . THR A 1 703 ? 6.659 17.000 -0.183 1.00 84.94 703 THR A C 1
ATOM 5716 O O . THR A 1 703 ? 6.161 17.356 0.882 1.00 84.94 703 THR A O 1
ATOM 5719 N N . TYR A 1 704 ? 7.447 15.924 -0.275 1.00 89.06 704 TYR A N 1
ATOM 5720 C CA . TYR A 1 704 ? 7.792 15.104 0.892 1.00 89.06 704 TYR A CA 1
ATOM 5721 C C . TYR A 1 704 ? 8.664 15.886 1.880 1.00 89.06 704 TYR A C 1
ATOM 5723 O O . TYR A 1 704 ? 8.426 15.827 3.083 1.00 89.06 704 TYR A O 1
ATOM 5731 N N . ASN A 1 705 ? 9.621 16.676 1.379 1.00 87.88 705 ASN A N 1
ATOM 5732 C CA . ASN A 1 705 ? 10.491 17.502 2.217 1.00 87.88 705 ASN A CA 1
ATOM 5733 C C . ASN A 1 705 ? 9.709 18.599 2.953 1.00 87.88 705 ASN A C 1
ATOM 5735 O O . ASN A 1 705 ? 9.909 18.771 4.147 1.00 87.88 705 ASN A O 1
ATOM 5739 N N . ASN A 1 706 ? 8.752 19.267 2.300 1.00 88.88 706 ASN A N 1
ATOM 5740 C CA . ASN A 1 706 ? 7.889 20.257 2.956 1.00 88.88 706 ASN A CA 1
ATOM 5741 C C . ASN A 1 706 ? 7.104 19.663 4.138 1.00 88.88 706 ASN A C 1
ATOM 5743 O O . ASN A 1 706 ? 6.921 20.342 5.141 1.00 88.88 706 ASN A O 1
ATOM 5747 N N . ILE A 1 707 ? 6.663 18.403 4.036 1.00 90.69 707 ILE A N 1
ATOM 5748 C CA . ILE A 1 707 ? 5.982 17.700 5.135 1.00 90.69 707 ILE A CA 1
ATOM 5749 C C . ILE A 1 707 ? 6.990 17.274 6.209 1.00 90.69 707 ILE A C 1
ATOM 5751 O O . ILE A 1 707 ? 6.713 17.425 7.392 1.00 90.69 707 ILE A O 1
ATOM 5755 N N . LEU A 1 708 ? 8.165 16.770 5.820 1.00 91.31 708 LEU A N 1
ATOM 5756 C CA . LEU A 1 708 ? 9.219 16.370 6.757 1.00 91.31 708 LEU A CA 1
ATOM 5757 C C . LEU A 1 708 ? 9.768 17.552 7.569 1.00 91.31 708 LEU A C 1
ATOM 5759 O O . LEU A 1 708 ? 10.097 17.359 8.735 1.00 91.31 708 LEU A O 1
ATOM 5763 N N . ASN A 1 709 ? 9.804 18.760 7.003 1.00 90.12 709 ASN A N 1
ATOM 5764 C CA . ASN A 1 709 ? 10.236 19.970 7.706 1.00 90.12 709 ASN A CA 1
ATOM 5765 C C . ASN A 1 709 ? 9.398 20.241 8.972 1.00 90.12 709 ASN A C 1
ATOM 5767 O O . ASN A 1 709 ? 9.976 20.607 9.989 1.00 90.12 709 ASN A O 1
ATOM 5771 N N . ASP A 1 710 ? 8.080 19.984 8.965 1.00 89.62 710 ASP A N 1
ATOM 5772 C CA . ASP A 1 710 ? 7.236 20.117 10.172 1.00 89.62 710 ASP A CA 1
ATOM 5773 C C . ASP A 1 710 ? 7.717 19.202 11.320 1.00 89.62 710 ASP A C 1
ATOM 5775 O O . ASP A 1 710 ? 7.609 19.557 12.490 1.00 89.62 710 ASP A O 1
ATOM 5779 N N . PHE A 1 711 ? 8.268 18.026 10.994 1.00 92.06 711 PHE A N 1
ATOM 5780 C CA . PHE A 1 711 ? 8.680 16.989 11.949 1.00 92.06 711 PHE A CA 1
ATOM 5781 C C . PHE A 1 711 ? 10.207 16.907 12.152 1.00 92.06 711 PHE A C 1
ATOM 5783 O O . PHE A 1 711 ? 10.684 15.994 12.832 1.00 92.06 711 PHE A O 1
ATOM 5790 N N . GLN A 1 712 ? 10.989 17.840 11.589 1.00 90.81 712 GLN A N 1
ATOM 5791 C CA . GLN A 1 712 ? 12.459 17.756 11.514 1.00 90.81 712 GLN A CA 1
ATOM 5792 C C . GLN A 1 712 ? 13.135 17.606 12.891 1.00 90.81 712 GLN A C 1
ATOM 5794 O O . GLN A 1 712 ? 14.165 16.939 13.011 1.00 90.81 712 GLN A O 1
ATOM 5799 N N . ILE A 1 713 ? 12.500 18.136 13.942 1.00 90.50 713 ILE A N 1
ATOM 5800 C CA . ILE A 1 713 ? 12.883 17.993 15.356 1.00 90.50 713 ILE A CA 1
ATOM 5801 C C . ILE A 1 713 ? 13.152 16.545 15.813 1.00 90.50 713 ILE A C 1
ATOM 5803 O O . ILE A 1 713 ? 13.968 16.346 16.710 1.00 90.50 713 ILE A O 1
ATOM 5807 N N . PHE A 1 714 ? 12.524 15.532 15.203 1.00 90.12 714 PHE A N 1
ATOM 5808 C CA . PHE A 1 714 ? 12.665 14.129 15.622 1.00 90.12 714 PHE A CA 1
ATOM 5809 C C . PHE A 1 714 ? 13.829 13.379 14.959 1.00 90.12 714 PHE A C 1
ATOM 5811 O O . PHE A 1 714 ? 14.166 12.281 15.395 1.00 90.12 714 PHE A O 1
ATOM 5818 N N . PHE A 1 715 ? 14.446 13.926 13.908 1.00 86.81 715 PHE A N 1
ATOM 5819 C CA . PHE A 1 715 ? 15.492 13.217 13.154 1.00 86.81 715 PHE A CA 1
ATOM 5820 C C . PHE A 1 715 ? 16.704 14.074 12.762 1.00 86.81 715 PHE A C 1
ATOM 5822 O O . PHE A 1 715 ? 17.746 13.512 12.422 1.00 86.81 715 PHE A O 1
ATOM 5829 N N . ASP A 1 716 ? 16.637 15.404 12.871 1.00 82.62 716 ASP A N 1
ATOM 5830 C CA . ASP A 1 716 ? 17.813 16.265 12.735 1.00 82.62 716 ASP A CA 1
ATOM 5831 C C . ASP A 1 716 ? 18.481 16.529 14.094 1.00 82.62 716 ASP A C 1
ATOM 5833 O O . ASP A 1 716 ? 18.058 17.359 14.903 1.00 82.62 716 ASP A O 1
ATOM 5837 N N . GLY A 1 717 ? 19.590 15.830 14.341 1.00 72.38 717 GLY A N 1
ATOM 5838 C CA . GLY A 1 717 ? 20.379 16.002 15.559 1.00 72.38 717 GLY A CA 1
ATOM 5839 C C . GLY A 1 717 ? 21.027 17.386 15.722 1.00 72.38 717 GLY A C 1
ATOM 5840 O O . GLY A 1 717 ? 21.439 17.702 16.844 1.00 72.38 717 GLY A O 1
ATOM 5841 N N . LYS A 1 718 ? 21.116 18.192 14.651 1.00 76.81 718 LYS A N 1
ATOM 5842 C CA . LYS A 1 718 ? 21.847 19.472 14.567 1.00 76.81 718 LYS A CA 1
ATOM 5843 C C . LYS A 1 718 ? 20.946 20.693 14.316 1.00 76.81 718 LYS A C 1
ATOM 5845 O O . LYS A 1 718 ? 21.467 21.756 13.988 1.00 76.81 718 LYS A O 1
ATOM 5850 N N . LEU A 1 719 ? 19.629 20.550 14.467 1.00 82.50 719 LEU A N 1
ATOM 5851 C CA . LEU A 1 719 ? 18.655 21.611 14.197 1.00 82.50 719 LEU A CA 1
ATOM 5852 C C . LEU A 1 719 ? 18.979 22.925 14.941 1.00 82.50 719 LEU A C 1
ATOM 5854 O O . LEU A 1 719 ? 19.170 22.922 16.158 1.00 82.50 719 LEU A O 1
ATOM 5858 N N . GLU A 1 720 ? 19.004 24.051 14.221 1.00 85.94 720 GLU A N 1
ATOM 5859 C CA . GLU A 1 720 ? 19.157 25.385 14.820 1.00 85.94 720 GLU A CA 1
ATOM 5860 C C . GLU A 1 720 ? 17.948 25.748 15.695 1.00 85.94 720 GLU A C 1
ATOM 5862 O O . GLU A 1 720 ? 16.813 25.421 15.352 1.00 85.94 720 GLU A O 1
ATOM 5867 N N . GLU A 1 721 ? 18.143 26.512 16.775 1.00 86.38 721 GLU A N 1
ATOM 5868 C CA . GLU A 1 721 ? 17.034 26.834 17.689 1.00 86.38 721 GLU A CA 1
ATOM 5869 C C . GLU A 1 721 ? 15.921 27.667 17.020 1.00 86.38 721 GLU A C 1
ATOM 5871 O O . GLU A 1 721 ? 14.746 27.462 17.306 1.00 86.38 721 GLU A O 1
ATOM 5876 N N . LYS A 1 722 ? 16.236 28.506 16.020 1.00 87.69 722 LYS A N 1
ATOM 5877 C CA . LYS A 1 722 ? 15.204 29.174 15.199 1.00 87.69 722 LYS A CA 1
ATOM 5878 C C . LYS A 1 722 ? 14.346 28.181 14.407 1.00 87.69 722 LYS A C 1
ATOM 5880 O O . LYS A 1 722 ? 13.132 28.359 14.305 1.00 87.69 722 LYS A O 1
ATOM 5885 N N . ALA A 1 723 ? 14.965 27.137 13.855 1.00 87.12 723 ALA A N 1
ATOM 5886 C CA . ALA A 1 723 ? 14.258 26.092 13.125 1.00 87.12 723 ALA A CA 1
ATOM 5887 C C . ALA A 1 723 ? 13.456 25.203 14.088 1.00 87.12 723 ALA A C 1
ATOM 5889 O O . ALA A 1 723 ? 12.310 24.882 13.789 1.00 87.12 723 ALA A O 1
ATOM 5890 N N . PHE A 1 724 ? 13.996 24.899 15.274 1.00 89.75 724 PHE A N 1
ATOM 5891 C CA . PHE A 1 724 ? 13.284 24.199 16.348 1.00 89.75 724 PHE A CA 1
ATOM 5892 C C . PHE A 1 724 ? 11.981 24.913 16.736 1.00 89.75 724 PHE A C 1
ATOM 5894 O O . PHE A 1 724 ? 10.908 24.314 16.675 1.00 89.75 724 PHE A O 1
ATOM 5901 N N . GLU A 1 725 ? 12.058 26.202 17.082 1.00 89.88 725 GLU A N 1
ATOM 5902 C CA . GLU A 1 725 ? 10.888 26.998 17.479 1.00 89.88 725 GLU A CA 1
ATOM 5903 C C . GLU A 1 725 ? 9.865 27.110 16.328 1.00 89.88 725 GLU A C 1
ATOM 5905 O O . GLU A 1 725 ? 8.657 27.058 16.564 1.00 89.88 725 GLU A O 1
ATOM 5910 N N . THR A 1 726 ? 10.332 27.163 15.072 1.00 91.19 726 THR A N 1
ATOM 5911 C CA . THR A 1 726 ? 9.461 27.122 13.880 1.00 91.19 726 THR A CA 1
ATOM 5912 C C . THR A 1 726 ? 8.730 25.779 13.747 1.00 91.19 726 THR A C 1
ATOM 5914 O O . THR A 1 726 ? 7.514 25.770 13.576 1.00 91.19 726 THR A O 1
ATOM 5917 N N . CYS A 1 727 ? 9.427 24.644 13.885 1.00 91.25 727 CYS A N 1
ATOM 5918 C CA . CYS A 1 727 ? 8.815 23.309 13.811 1.00 91.25 727 CYS A CA 1
ATOM 5919 C C . CYS A 1 727 ? 7.763 23.111 14.912 1.00 91.25 727 CYS A C 1
ATOM 5921 O O . CYS A 1 727 ? 6.643 22.688 14.638 1.00 91.25 727 CYS A O 1
ATOM 5923 N N . VAL A 1 728 ? 8.099 23.473 16.156 1.00 92.19 728 VAL A N 1
ATOM 5924 C CA . VAL A 1 728 ? 7.174 23.390 17.298 1.00 92.19 728 VAL A CA 1
ATOM 5925 C C . VAL A 1 728 ? 5.940 24.269 17.073 1.00 92.19 728 VAL A C 1
ATOM 5927 O O . VAL A 1 728 ? 4.821 23.804 17.280 1.00 92.19 728 VAL A O 1
ATOM 5930 N N . THR A 1 729 ? 6.116 25.496 16.569 1.00 92.50 729 THR A N 1
ATOM 5931 C CA . THR A 1 729 ? 4.995 26.395 16.240 1.00 92.50 729 THR A CA 1
ATOM 5932 C C . THR A 1 729 ? 4.115 25.832 15.120 1.00 92.50 729 THR A C 1
ATOM 5934 O O . THR A 1 729 ? 2.888 25.882 15.232 1.00 92.50 729 THR A O 1
ATOM 5937 N N . ASN A 1 730 ? 4.705 25.250 14.068 1.00 92.75 730 ASN A N 1
ATOM 5938 C CA . ASN A 1 730 ? 3.961 24.596 12.987 1.00 92.75 730 ASN A CA 1
ATOM 5939 C C . ASN A 1 730 ? 3.118 23.431 13.518 1.00 92.75 730 ASN A C 1
ATOM 5941 O O . ASN A 1 730 ? 1.925 23.368 13.229 1.00 92.75 730 ASN A O 1
ATOM 5945 N N . LEU A 1 731 ? 3.716 22.532 14.306 1.00 93.62 731 LEU A N 1
ATOM 5946 C CA . LEU A 1 731 ? 3.031 21.361 14.862 1.00 93.62 731 LEU A CA 1
ATOM 5947 C C . LEU A 1 731 ? 1.889 21.764 15.802 1.00 93.62 731 LEU A C 1
ATOM 5949 O O . LEU A 1 731 ? 0.780 21.265 15.631 1.00 93.62 731 LEU A O 1
ATOM 5953 N N . ILE A 1 732 ? 2.116 22.726 16.705 1.00 94.06 732 ILE A N 1
ATOM 5954 C CA . ILE A 1 732 ? 1.067 23.293 17.571 1.00 94.06 732 ILE A CA 1
ATOM 5955 C C . ILE A 1 732 ? -0.068 23.898 16.737 1.00 94.06 732 ILE A C 1
ATOM 5957 O O . ILE A 1 732 ? -1.232 23.599 16.972 1.00 94.06 732 ILE A O 1
ATOM 5961 N N . THR A 1 733 ? 0.248 24.716 15.729 1.00 92.88 733 THR A N 1
ATOM 5962 C CA . THR A 1 733 ? -0.769 25.388 14.894 1.00 92.88 733 THR A CA 1
ATOM 5963 C C . THR A 1 733 ? -1.573 24.397 14.043 1.00 92.88 733 THR A C 1
ATOM 5965 O O . THR A 1 733 ? -2.734 24.643 13.721 1.00 92.88 733 THR A O 1
ATOM 5968 N N . LYS A 1 734 ? -0.954 23.280 13.651 1.00 91.94 734 LYS A N 1
ATOM 5969 C CA . LYS A 1 734 ? -1.524 22.269 12.752 1.00 91.94 734 LYS A CA 1
ATOM 5970 C C . LYS A 1 734 ? -2.328 21.197 13.488 1.00 91.94 734 LYS A C 1
ATOM 5972 O O . LYS A 1 734 ? -3.284 20.694 12.910 1.00 91.94 734 LYS A O 1
ATOM 5977 N N . TYR A 1 735 ? -1.951 20.872 14.724 1.00 93.50 735 TYR A N 1
ATOM 5978 C CA . TYR A 1 735 ? -2.515 19.789 15.536 1.00 93.50 735 TYR A CA 1
ATOM 5979 C C . TYR A 1 735 ? -3.020 20.294 16.904 1.00 93.50 735 TYR A C 1
ATOM 5981 O O . TYR A 1 735 ? -2.967 19.576 17.896 1.00 93.50 735 TYR A O 1
ATOM 5989 N N . ALA A 1 736 ? -3.514 21.538 16.965 1.00 90.56 736 ALA A N 1
ATOM 5990 C CA . ALA A 1 736 ? -3.980 22.191 18.196 1.00 90.56 736 ALA A CA 1
ATOM 5991 C C . ALA A 1 736 ? -5.099 21.428 18.934 1.00 90.56 736 ALA A C 1
ATOM 5993 O O . ALA A 1 736 ? -5.203 21.531 20.151 1.00 90.56 736 ALA A O 1
ATOM 5994 N N . ASP A 1 737 ? -5.912 20.663 18.199 1.00 90.62 737 ASP A N 1
ATOM 5995 C CA . ASP A 1 737 ? -6.985 19.826 18.752 1.00 90.62 737 ASP A CA 1
ATOM 5996 C C . ASP A 1 737 ? -6.480 18.452 19.258 1.00 90.62 737 ASP A C 1
ATOM 5998 O O . ASP A 1 737 ? -7.240 17.717 19.886 1.00 90.62 737 ASP A O 1
ATOM 6002 N N . ASP A 1 738 ? -5.217 18.093 18.974 1.00 92.50 738 ASP A N 1
ATOM 6003 C CA . ASP A 1 738 ? -4.606 16.791 19.294 1.00 92.50 738 ASP A CA 1
ATOM 6004 C C . ASP A 1 738 ? -3.576 16.856 20.446 1.00 92.50 738 ASP A C 1
ATOM 6006 O O . ASP A 1 738 ? -3.270 15.819 21.036 1.00 92.50 738 ASP A O 1
ATOM 6010 N N . ILE A 1 739 ? -2.996 18.032 20.742 1.00 93.62 739 ILE A N 1
ATOM 6011 C CA . ILE A 1 739 ? -1.913 18.198 21.736 1.00 93.62 739 ILE A CA 1
ATOM 6012 C C . ILE A 1 739 ? -2.052 19.435 22.634 1.00 93.62 739 ILE A C 1
ATOM 6014 O O . ILE A 1 739 ? -2.456 20.518 22.209 1.00 93.62 739 ILE A O 1
ATOM 6018 N N . GLU A 1 740 ? -1.590 19.304 23.877 1.00 91.19 740 GLU A N 1
ATOM 6019 C CA . GLU A 1 740 ? -1.498 20.388 24.854 1.00 91.19 740 GLU A CA 1
ATOM 6020 C C . GLU A 1 740 ? -0.340 21.343 24.522 1.00 91.19 740 GLU A C 1
ATOM 6022 O O . GLU A 1 740 ? 0.797 21.214 24.991 1.00 91.19 740 GLU A O 1
ATOM 6027 N N . ALA A 1 741 ? -0.660 22.352 23.709 1.00 88.25 741 ALA A N 1
ATOM 6028 C CA . ALA A 1 741 ? 0.265 23.354 23.178 1.00 88.25 741 ALA A CA 1
ATOM 6029 C C . ALA A 1 741 ? 1.194 24.019 24.216 1.00 88.25 741 ALA A C 1
ATOM 6031 O O . ALA A 1 741 ? 2.306 24.417 23.867 1.00 88.25 741 ALA A O 1
ATOM 6032 N N . HIS A 1 742 ? 0.764 24.146 25.478 1.00 88.25 742 HIS A N 1
ATOM 6033 C CA . HIS A 1 742 ? 1.574 24.754 26.538 1.00 88.25 742 HIS A CA 1
ATOM 6034 C C . HIS A 1 742 ? 2.771 23.875 26.942 1.00 88.25 742 HIS A C 1
ATOM 6036 O O . HIS A 1 742 ? 3.868 24.403 27.133 1.00 88.25 742 HIS A O 1
ATOM 6042 N N . TYR A 1 743 ? 2.579 22.559 27.066 1.00 89.31 743 TYR A N 1
ATOM 6043 C CA . TYR A 1 743 ? 3.599 21.638 27.582 1.00 89.31 743 TYR A CA 1
ATOM 6044 C C . TYR A 1 743 ? 4.465 21.025 26.478 1.00 89.31 743 TYR A C 1
ATOM 6046 O O . TYR A 1 743 ? 5.655 20.782 26.695 1.00 89.31 743 TYR A O 1
ATOM 6054 N N . PHE A 1 744 ? 3.903 20.852 25.274 1.00 93.12 744 PHE A N 1
ATOM 6055 C CA . PHE A 1 744 ? 4.554 20.185 24.140 1.00 93.12 744 PHE A CA 1
ATOM 6056 C C . PHE A 1 744 ? 5.983 20.678 23.855 1.00 93.12 744 PHE A C 1
ATOM 6058 O O . PHE A 1 744 ? 6.868 19.874 23.570 1.00 93.12 744 PHE A O 1
ATOM 6065 N N . LYS A 1 745 ? 6.246 21.986 23.961 1.00 92.56 745 LYS A N 1
ATOM 6066 C CA . LYS A 1 745 ? 7.572 22.565 23.687 1.00 92.56 745 LYS A CA 1
ATOM 6067 C C . LYS A 1 745 ? 8.670 22.012 24.602 1.00 92.56 745 LYS A C 1
ATOM 6069 O O . LYS A 1 745 ? 9.727 21.607 24.112 1.00 92.56 745 LYS A O 1
ATOM 6074 N N . ASP A 1 746 ? 8.435 22.004 25.910 1.00 91.56 746 ASP A N 1
ATOM 6075 C CA . ASP A 1 746 ? 9.438 21.579 26.891 1.00 91.56 746 ASP A CA 1
ATOM 6076 C C . ASP A 1 746 ? 9.487 20.050 27.010 1.00 91.56 746 ASP A C 1
ATOM 6078 O O . ASP A 1 746 ? 10.570 19.478 27.157 1.00 91.56 746 ASP A O 1
ATOM 6082 N N . GLU A 1 747 ? 8.350 19.378 26.806 1.00 94.50 747 GLU A N 1
ATOM 6083 C CA . GLU A 1 747 ? 8.256 17.925 26.630 1.00 94.50 747 GLU A CA 1
ATOM 6084 C C . GLU A 1 747 ? 9.130 17.442 25.456 1.00 94.50 747 GLU A C 1
ATOM 6086 O O . GLU A 1 747 ? 9.952 16.538 25.619 1.00 94.50 747 GLU A O 1
ATOM 6091 N N . VAL A 1 748 ? 9.047 18.104 24.295 1.00 93.31 748 VAL A N 1
ATOM 6092 C CA . VAL A 1 748 ? 9.899 17.840 23.122 1.00 93.31 748 VAL A CA 1
ATOM 6093 C C . VAL A 1 748 ? 11.376 18.120 23.421 1.00 93.31 748 VAL A C 1
ATOM 6095 O O . VAL A 1 748 ? 12.228 17.291 23.080 1.00 93.31 748 VAL A O 1
ATOM 6098 N N . LYS A 1 749 ? 11.717 19.246 24.077 1.00 91.62 749 LYS A N 1
ATOM 6099 C CA . LYS A 1 749 ? 13.116 19.544 24.462 1.00 91.62 749 LYS A CA 1
ATOM 6100 C C . LYS A 1 749 ? 13.674 18.480 25.422 1.00 91.62 749 LYS A C 1
ATOM 6102 O O . LYS A 1 749 ? 14.840 18.099 25.288 1.00 91.62 749 LYS A O 1
ATOM 6107 N N . HIS A 1 750 ? 12.856 17.949 26.333 1.00 92.44 750 HIS A N 1
ATOM 6108 C CA . HIS A 1 750 ? 13.226 16.842 27.219 1.00 92.44 750 HIS A CA 1
ATOM 6109 C C . HIS A 1 750 ? 13.394 15.518 26.450 1.00 92.44 750 HIS A C 1
ATOM 6111 O O . HIS A 1 750 ? 14.453 14.891 26.545 1.00 92.44 750 HIS A O 1
ATOM 6117 N N . PHE A 1 751 ? 12.415 15.129 25.628 1.00 93.31 751 PHE A N 1
ATOM 6118 C CA . PHE A 1 751 ? 12.435 13.867 24.881 1.00 93.31 751 PHE A CA 1
ATOM 6119 C C . PHE A 1 751 ? 13.616 13.771 23.909 1.00 93.31 751 PHE A C 1
ATOM 6121 O O . PHE A 1 751 ? 14.309 12.755 23.869 1.00 93.31 751 PHE A O 1
ATOM 6128 N N . ILE A 1 752 ? 13.911 14.840 23.161 1.00 90.25 752 ILE A N 1
ATOM 6129 C CA . ILE A 1 752 ? 15.051 14.874 22.226 1.00 90.25 752 ILE A CA 1
ATOM 6130 C C . ILE A 1 752 ? 16.388 14.765 22.971 1.00 90.25 752 ILE A C 1
ATOM 6132 O O . ILE A 1 752 ? 17.341 14.184 22.451 1.00 90.25 752 ILE A O 1
ATOM 6136 N N . LYS A 1 753 ? 16.486 15.291 24.198 1.00 89.44 753 LYS A N 1
ATOM 6137 C CA . LYS A 1 753 ? 17.684 15.125 25.031 1.00 89.44 753 LYS A CA 1
ATOM 6138 C C . LYS A 1 753 ? 17.834 13.678 25.511 1.00 89.44 753 LYS A C 1
ATOM 6140 O O . LYS A 1 753 ? 18.949 13.162 25.507 1.00 89.44 753 LYS A O 1
ATOM 6145 N N . TYR A 1 754 ? 16.731 13.022 25.872 1.00 90.31 754 TYR A N 1
ATOM 6146 C CA . TYR A 1 754 ? 16.716 11.611 26.260 1.00 90.31 754 TYR A CA 1
ATOM 6147 C C . TYR A 1 754 ? 17.095 10.688 25.087 1.00 90.31 754 TYR A C 1
ATOM 6149 O O . TYR A 1 754 ? 18.076 9.951 25.177 1.00 90.31 754 TYR A O 1
ATOM 6157 N N . THR A 1 755 ? 16.425 10.799 23.936 1.00 89.75 755 THR A N 1
ATOM 6158 C CA . THR A 1 755 ? 16.703 9.943 22.765 1.00 89.75 755 THR A CA 1
ATOM 6159 C C . THR A 1 755 ? 18.095 10.150 22.167 1.00 89.75 755 THR A C 1
ATOM 6161 O O . THR A 1 755 ? 18.683 9.194 21.660 1.00 89.75 755 THR A O 1
ATOM 6164 N N . LYS A 1 756 ? 18.684 11.352 22.288 1.00 86.44 756 LYS A N 1
ATOM 6165 C CA . LYS A 1 756 ? 20.097 11.597 21.941 1.00 86.44 756 LYS A CA 1
ATOM 6166 C C . LYS A 1 756 ? 21.075 10.820 22.831 1.00 86.44 756 LYS A C 1
ATOM 6168 O O . LYS A 1 756 ? 22.096 10.368 22.314 1.00 86.44 756 LYS A O 1
ATOM 6173 N N . ASN A 1 757 ? 20.769 10.619 24.116 1.00 87.25 757 ASN A N 1
ATOM 6174 C CA . ASN A 1 757 ? 21.589 9.791 25.010 1.00 87.25 757 ASN A CA 1
ATOM 6175 C C . ASN A 1 757 ? 21.472 8.300 24.645 1.00 87.25 757 ASN A C 1
ATOM 6177 O O . ASN A 1 757 ? 22.491 7.628 24.489 1.00 87.25 757 ASN A O 1
ATOM 6181 N N . GLU A 1 758 ? 20.245 7.826 24.401 1.00 86.00 758 GLU A N 1
ATOM 6182 C CA . GLU A 1 758 ? 19.947 6.450 23.957 1.00 86.00 758 GLU A CA 1
ATOM 6183 C C . GLU A 1 758 ? 20.339 6.172 22.488 1.00 86.00 758 GLU A C 1
ATOM 6185 O O . GLU A 1 758 ? 20.217 5.051 21.996 1.00 86.00 758 GLU A O 1
ATOM 6190 N N . LYS A 1 759 ? 20.831 7.188 21.763 1.00 86.62 759 LYS A N 1
ATOM 6191 C CA . LYS A 1 759 ? 21.234 7.140 20.341 1.00 86.62 759 LYS A CA 1
ATOM 6192 C C . LYS A 1 759 ? 20.098 6.736 19.383 1.00 86.62 759 LYS A C 1
ATOM 6194 O O . LYS A 1 759 ? 20.354 6.258 18.276 1.00 86.62 759 LYS A O 1
ATOM 6199 N N . VAL A 1 760 ? 18.844 6.963 19.773 1.00 86.38 760 VAL A N 1
ATOM 6200 C CA . VAL A 1 760 ? 17.653 6.633 18.977 1.00 86.38 760 VAL A CA 1
ATOM 6201 C C . VAL A 1 760 ? 17.312 7.790 18.035 1.00 86.38 760 VAL A C 1
ATOM 6203 O O . VAL A 1 760 ? 16.955 8.876 18.476 1.00 86.38 760 VAL A O 1
ATOM 6206 N N . THR A 1 761 ? 17.402 7.552 16.723 1.00 82.75 761 THR A N 1
ATOM 6207 C CA . THR A 1 761 ? 17.205 8.573 15.666 1.00 82.75 761 THR A CA 1
ATOM 6208 C C . THR A 1 761 ? 16.091 8.245 14.664 1.00 82.75 761 THR A C 1
ATOM 6210 O O . THR A 1 761 ? 15.810 9.029 13.760 1.00 82.75 761 THR A O 1
ATOM 6213 N N . ASN A 1 762 ? 15.455 7.076 14.787 1.00 87.75 762 ASN A N 1
ATOM 6214 C CA . ASN A 1 762 ? 14.359 6.640 13.922 1.00 87.75 762 ASN A CA 1
ATOM 6215 C C . ASN A 1 762 ? 13.016 6.912 14.628 1.00 87.75 762 ASN A C 1
ATOM 6217 O O . ASN A 1 762 ? 12.780 6.275 15.657 1.00 87.75 762 ASN A O 1
ATOM 6221 N N . PRO A 1 763 ? 12.104 7.741 14.076 1.00 89.81 763 PRO A N 1
ATOM 6222 C CA . PRO A 1 763 ? 10.789 8.016 14.669 1.00 89.81 763 PRO A CA 1
ATOM 6223 C C . PRO A 1 763 ? 9.972 6.765 15.024 1.00 89.81 763 PRO A C 1
ATOM 6225 O O . PRO A 1 763 ? 9.236 6.768 16.003 1.00 89.81 763 PRO A O 1
ATOM 6228 N N . MET A 1 764 ? 10.155 5.662 14.288 1.00 90.12 764 MET A N 1
ATOM 6229 C CA . MET A 1 764 ? 9.536 4.372 14.621 1.00 90.12 764 MET A CA 1
ATOM 6230 C C . MET A 1 764 ? 10.038 3.806 15.959 1.00 90.12 764 MET A C 1
ATOM 6232 O O . MET A 1 764 ? 9.261 3.313 16.767 1.00 90.12 764 MET A O 1
ATOM 6236 N N . HIS A 1 765 ? 11.347 3.883 16.209 1.00 90.31 765 HIS A N 1
ATOM 6237 C CA . HIS A 1 765 ? 11.942 3.381 17.450 1.00 90.31 765 HIS A CA 1
ATOM 6238 C C . HIS A 1 765 ? 11.687 4.357 18.605 1.00 90.31 765 HIS A C 1
ATOM 6240 O O . HIS A 1 765 ? 11.513 3.917 19.732 1.00 90.31 765 HIS A O 1
ATOM 6246 N N . MET A 1 766 ? 11.599 5.664 18.322 1.00 92.69 766 MET A N 1
ATOM 6247 C CA . MET A 1 766 ? 11.137 6.666 19.289 1.00 92.69 766 MET A CA 1
ATOM 6248 C C . MET A 1 766 ? 9.707 6.379 19.758 1.00 92.69 766 MET A C 1
ATOM 6250 O O . MET A 1 766 ? 9.446 6.439 20.952 1.00 92.69 766 MET A O 1
ATOM 6254 N N . TYR A 1 767 ? 8.796 6.028 18.840 1.00 93.38 767 TYR A N 1
ATOM 6255 C CA . TYR A 1 767 ? 7.417 5.688 19.194 1.00 93.38 767 TYR A CA 1
ATOM 6256 C C . TYR A 1 767 ? 7.340 4.430 20.068 1.00 93.38 767 TYR A C 1
ATOM 6258 O O . TYR A 1 767 ? 6.686 4.445 21.109 1.00 93.38 767 TYR A O 1
ATOM 6266 N N . LYS A 1 768 ? 8.062 3.362 19.694 1.00 92.12 768 LYS A N 1
ATOM 6267 C CA . LYS A 1 768 ? 8.107 2.130 20.497 1.00 92.12 768 LYS A CA 1
ATOM 6268 C C . LYS A 1 768 ? 8.735 2.357 21.877 1.00 92.12 768 LYS A C 1
ATOM 6270 O O . LYS A 1 768 ? 8.131 1.964 22.860 1.00 92.12 768 LYS A O 1
ATOM 6275 N N . LEU A 1 769 ? 9.813 3.141 21.974 1.00 91.31 769 LEU A N 1
ATOM 6276 C CA . LEU A 1 769 ? 10.409 3.547 23.256 1.00 91.31 769 LEU A CA 1
ATOM 6277 C C . LEU A 1 769 ? 9.427 4.304 24.176 1.00 91.31 769 LEU A C 1
ATOM 6279 O O . LEU A 1 769 ? 9.558 4.225 25.393 1.00 91.31 769 LEU A O 1
ATOM 6283 N N . ILE A 1 770 ? 8.435 5.016 23.623 1.00 91.62 770 ILE A N 1
ATOM 6284 C CA . ILE A 1 770 ? 7.353 5.609 24.427 1.00 91.62 770 ILE A CA 1
ATOM 6285 C C . ILE A 1 770 ? 6.310 4.555 24.821 1.00 91.62 770 ILE A C 1
ATOM 6287 O O . ILE A 1 770 ? 5.874 4.545 25.972 1.00 91.62 770 ILE A O 1
ATOM 6291 N N . LYS A 1 771 ? 5.946 3.638 23.913 1.00 89.69 771 LYS A N 1
ATOM 6292 C CA . LYS A 1 771 ? 5.055 2.504 24.222 1.00 89.69 771 LYS A CA 1
ATOM 6293 C C . LYS A 1 771 ? 5.618 1.546 25.275 1.00 89.69 771 LYS A C 1
ATOM 6295 O O . LYS A 1 771 ? 4.843 1.009 26.063 1.00 89.69 771 LYS A O 1
ATOM 6300 N N . ASP A 1 772 ? 6.937 1.411 25.350 1.00 87.94 772 ASP A N 1
ATOM 6301 C CA . ASP A 1 772 ? 7.660 0.571 26.310 1.00 87.94 772 ASP A CA 1
ATOM 6302 C C . ASP A 1 772 ? 7.708 1.169 27.744 1.00 87.94 772 ASP A C 1
ATOM 6304 O O . ASP A 1 772 ? 8.500 0.728 28.577 1.00 87.94 772 ASP A O 1
ATOM 6308 N N . GLY A 1 773 ? 6.843 2.147 28.063 1.00 85.75 773 GLY A N 1
ATOM 6309 C CA . GLY A 1 773 ? 6.568 2.594 29.437 1.00 85.75 773 GLY A CA 1
ATOM 6310 C C . GLY A 1 773 ? 6.744 4.089 29.725 1.00 85.75 773 GLY A C 1
ATOM 6311 O O . GLY A 1 773 ? 6.807 4.462 30.896 1.00 85.75 773 GLY A O 1
ATOM 6312 N N . LEU A 1 774 ? 6.836 4.954 28.706 1.00 90.31 774 LEU A N 1
ATOM 6313 C CA . LEU A 1 774 ? 7.020 6.406 28.881 1.00 90.31 774 LEU A CA 1
ATOM 6314 C C . LEU A 1 774 ? 5.803 7.247 28.447 1.00 90.31 774 LEU A C 1
ATOM 6316 O O . LEU A 1 774 ? 5.904 8.476 28.430 1.00 90.31 774 LEU A O 1
ATOM 6320 N N . GLN A 1 775 ? 4.657 6.631 28.127 1.00 89.12 775 GLN A N 1
ATOM 6321 C CA . GLN A 1 775 ? 3.441 7.323 27.653 1.00 89.12 775 GLN A CA 1
ATOM 6322 C C . GLN A 1 775 ? 3.015 8.470 28.584 1.00 89.12 775 GLN A C 1
ATOM 6324 O O . GLN A 1 775 ? 2.690 9.562 28.130 1.00 89.12 775 GLN A O 1
ATOM 6329 N N . SER A 1 776 ? 3.075 8.248 29.900 1.00 90.06 776 SER A N 1
ATOM 6330 C CA . SER A 1 776 ? 2.725 9.239 30.930 1.00 90.06 776 SER A CA 1
ATOM 6331 C C . SER A 1 776 ? 3.733 10.386 31.074 1.00 90.06 776 SER A C 1
ATOM 6333 O O . SER A 1 776 ? 3.422 11.390 31.708 1.00 90.06 776 SER A O 1
ATOM 6335 N N . THR A 1 777 ? 4.938 10.242 30.514 1.00 91.88 777 THR A N 1
ATOM 6336 C CA . THR A 1 777 ? 6.012 11.251 30.565 1.00 91.88 777 THR A CA 1
ATOM 6337 C C . THR A 1 777 ? 6.083 12.080 29.281 1.00 91.88 777 THR A C 1
ATOM 6339 O O . THR A 1 777 ? 6.510 13.232 29.324 1.00 91.88 777 THR A O 1
ATOM 6342 N N . PHE A 1 778 ? 5.670 11.504 28.145 1.00 94.50 778 PHE A N 1
ATOM 6343 C CA . PHE A 1 778 ? 5.770 12.116 26.816 1.00 94.50 778 PHE A CA 1
ATOM 6344 C C . PHE A 1 778 ? 4.483 11.943 25.962 1.00 94.50 778 PHE A C 1
ATOM 6346 O O . PHE A 1 778 ? 4.564 11.433 24.838 1.00 94.50 778 PHE A O 1
ATOM 6353 N N . PRO A 1 779 ? 3.284 12.318 26.463 1.00 93.69 779 PRO A N 1
ATOM 6354 C CA . PRO A 1 779 ? 2.009 12.035 25.793 1.00 93.69 779 PRO A CA 1
ATOM 6355 C C . PRO A 1 779 ? 1.778 12.853 24.510 1.00 93.69 779 PRO A C 1
ATOM 6357 O O . PRO A 1 779 ? 1.229 12.336 23.534 1.00 93.69 779 PRO A O 1
ATOM 6360 N N . ASN A 1 780 ? 2.215 14.115 24.457 1.00 95.19 780 ASN A N 1
ATOM 6361 C CA . ASN A 1 780 ? 2.052 14.950 23.264 1.00 95.19 780 ASN A CA 1
ATOM 6362 C C . ASN A 1 780 ? 3.047 14.533 22.170 1.00 95.19 780 ASN A C 1
ATOM 6364 O O . ASN A 1 780 ? 2.719 14.522 20.981 1.00 95.19 780 ASN A O 1
ATOM 6368 N N . VAL A 1 781 ? 4.255 14.130 22.569 1.00 94.94 781 VAL A N 1
ATOM 6369 C CA . VAL A 1 781 ? 5.249 13.522 21.680 1.00 94.94 781 VAL A CA 1
ATOM 6370 C C . VAL A 1 781 ? 4.769 12.164 21.162 1.00 94.94 781 VAL A C 1
ATOM 6372 O O . VAL A 1 781 ? 4.949 11.900 19.970 1.00 94.94 781 VAL A O 1
ATOM 6375 N N . GLU A 1 782 ? 4.112 11.333 21.987 1.00 94.56 782 GLU A N 1
ATOM 6376 C CA . GLU A 1 782 ? 3.470 10.096 21.516 1.00 94.56 782 GLU A CA 1
ATOM 6377 C C . GLU A 1 782 ? 2.497 10.411 20.374 1.00 94.56 782 GLU A C 1
ATOM 6379 O O . GLU A 1 782 ? 2.626 9.852 19.281 1.00 94.56 782 GLU A O 1
ATOM 6384 N N . THR A 1 783 ? 1.562 11.335 20.604 1.00 95.00 783 THR A N 1
ATOM 6385 C CA . THR A 1 783 ? 0.547 11.734 19.621 1.00 95.00 783 THR A CA 1
ATOM 6386 C C . THR A 1 783 ? 1.172 12.206 18.309 1.00 95.00 783 THR A C 1
ATOM 6388 O O . THR A 1 783 ? 0.823 11.694 17.243 1.00 95.00 783 THR A O 1
ATOM 6391 N N . ILE A 1 784 ? 2.149 13.116 18.356 1.00 95.62 784 ILE A N 1
ATOM 6392 C CA . ILE A 1 784 ? 2.797 13.648 17.146 1.00 95.62 784 ILE A CA 1
ATOM 6393 C C . ILE A 1 784 ? 3.600 12.569 16.396 1.00 95.62 784 ILE A C 1
ATOM 6395 O O . ILE A 1 784 ? 3.578 12.542 15.161 1.00 95.62 784 ILE A O 1
ATOM 6399 N N . LEU A 1 785 ? 4.252 11.636 17.098 1.00 94.75 785 LEU A N 1
ATOM 6400 C CA . LEU A 1 785 ? 4.927 10.494 16.467 1.00 94.75 785 LEU A CA 1
ATOM 6401 C C . LEU A 1 785 ? 3.927 9.49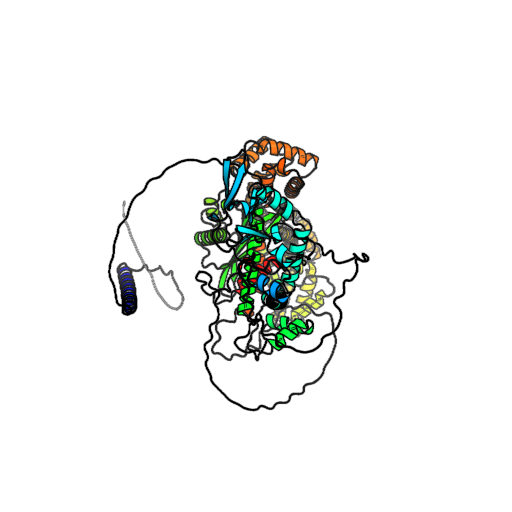0 15.862 1.00 94.75 785 LEU A C 1
ATOM 6403 O O . LEU A 1 785 ? 4.159 9.010 14.748 1.00 94.75 785 LEU A O 1
ATOM 6407 N N . LYS A 1 786 ? 2.788 9.223 16.522 1.00 94.88 786 LYS A N 1
ATOM 6408 C CA . LYS A 1 786 ? 1.706 8.376 15.981 1.00 94.88 786 LYS A CA 1
ATOM 6409 C C . LYS A 1 786 ? 1.133 8.981 14.700 1.00 94.88 786 LYS A C 1
ATOM 6411 O O . LYS A 1 786 ? 0.996 8.281 13.694 1.00 94.88 786 LYS A O 1
ATOM 6416 N N . ILE A 1 787 ? 0.874 10.291 14.710 1.00 95.25 787 ILE A N 1
ATOM 6417 C CA . ILE A 1 787 ? 0.439 11.077 13.548 1.00 95.25 787 ILE A CA 1
ATOM 6418 C C . ILE A 1 787 ? 1.466 10.972 12.411 1.00 95.25 787 ILE A C 1
ATOM 6420 O O . ILE A 1 787 ? 1.084 10.667 11.282 1.00 95.25 787 ILE A O 1
ATOM 6424 N N . PHE A 1 788 ? 2.761 11.150 12.695 1.00 95.19 788 PHE A N 1
ATOM 6425 C CA . PHE A 1 788 ? 3.823 11.062 11.686 1.00 95.19 788 PHE A CA 1
ATOM 6426 C C . PHE A 1 788 ? 3.900 9.685 11.008 1.00 95.19 788 PHE A C 1
ATOM 6428 O O . PHE A 1 788 ? 3.955 9.598 9.781 1.00 95.19 788 PHE A O 1
ATOM 6435 N N . LEU A 1 789 ? 3.892 8.601 11.788 1.00 94.31 789 LEU A N 1
ATOM 6436 C CA . LEU A 1 789 ? 3.977 7.226 11.273 1.00 94.31 789 LEU A CA 1
ATOM 6437 C C . LEU A 1 789 ? 2.714 6.814 10.491 1.00 94.31 789 LEU A C 1
ATOM 6439 O O . LEU A 1 789 ? 2.797 6.064 9.512 1.00 94.31 789 LEU A O 1
ATOM 6443 N N . THR A 1 790 ? 1.564 7.376 10.872 1.00 95.19 790 THR A N 1
ATOM 6444 C CA . THR A 1 790 ? 0.270 7.219 10.189 1.00 95.19 790 THR A CA 1
ATOM 6445 C C . THR A 1 790 ? 0.257 7.838 8.783 1.00 95.19 790 THR A C 1
ATOM 6447 O O . THR A 1 790 ? -0.548 7.418 7.947 1.00 95.19 790 THR A O 1
ATOM 6450 N N . LEU A 1 791 ? 1.153 8.784 8.461 1.00 94.56 791 LEU A N 1
ATOM 6451 C CA . LEU A 1 791 ? 1.243 9.362 7.114 1.00 94.56 791 LEU A CA 1
ATOM 6452 C C . LEU A 1 791 ? 1.726 8.313 6.084 1.00 94.56 791 LEU A C 1
ATOM 6454 O O . LEU A 1 791 ? 2.798 7.722 6.260 1.00 94.56 791 LEU A O 1
ATOM 6458 N N . PRO A 1 792 ? 0.974 8.072 4.993 1.00 91.06 792 PRO A N 1
ATOM 6459 C CA . PRO A 1 792 ? 1.402 7.203 3.904 1.00 91.06 792 PRO A CA 1
ATOM 6460 C C . PRO A 1 792 ? 2.432 7.896 3.008 1.00 91.06 792 PRO A C 1
ATOM 6462 O O . PRO A 1 792 ? 2.462 9.117 2.903 1.00 91.06 792 PRO A O 1
ATOM 6465 N N . ILE A 1 793 ? 3.225 7.100 2.291 1.00 88.69 793 ILE A N 1
ATOM 6466 C CA . ILE A 1 793 ? 4.095 7.561 1.192 1.00 88.69 793 ILE A CA 1
ATOM 6467 C C . ILE A 1 793 ? 3.664 7.001 -0.178 1.00 88.69 793 ILE A C 1
ATOM 6469 O O . ILE A 1 793 ? 4.136 7.436 -1.228 1.00 88.69 793 ILE A O 1
ATOM 6473 N N . CYS A 1 794 ? 2.768 6.013 -0.195 1.00 86.56 794 CYS A N 1
ATOM 6474 C CA . CYS A 1 794 ? 2.400 5.274 -1.394 1.00 86.56 794 CYS A CA 1
ATOM 6475 C C . CYS A 1 794 ? 0.992 4.686 -1.261 1.00 86.56 794 CYS A C 1
ATOM 6477 O O . CYS A 1 794 ? 0.603 4.277 -0.172 1.00 86.56 794 CYS A O 1
ATOM 6479 N N . ASN A 1 795 ? 0.266 4.558 -2.373 1.00 84.88 795 ASN A N 1
ATOM 6480 C CA . ASN A 1 795 ? -1.032 3.878 -2.430 1.00 84.88 795 ASN A CA 1
ATOM 6481 C C . ASN A 1 795 ? -0.928 2.393 -2.861 1.00 84.88 795 ASN A C 1
ATOM 6483 O O . ASN A 1 795 ? -1.927 1.798 -3.255 1.00 84.88 795 ASN A O 1
ATOM 6487 N N . ALA A 1 796 ? 0.259 1.770 -2.799 1.00 82.94 796 ALA A N 1
ATOM 6488 C CA . ALA A 1 796 ? 0.536 0.476 -3.444 1.00 82.94 796 ALA A CA 1
ATOM 6489 C C . ALA A 1 796 ? -0.299 -0.706 -2.921 1.00 82.94 796 ALA A C 1
ATOM 6491 O O . ALA A 1 796 ? -0.505 -1.677 -3.647 1.00 82.94 796 ALA A O 1
ATOM 6492 N N . SER A 1 797 ? -0.813 -0.642 -1.690 1.00 82.81 797 SER A N 1
ATOM 6493 C CA . SER A 1 797 ? -1.784 -1.629 -1.197 1.00 82.81 797 SER A CA 1
ATOM 6494 C C . SER A 1 797 ? -3.108 -1.572 -1.975 1.00 82.81 797 SER A C 1
ATOM 6496 O O . SER A 1 797 ? -3.747 -2.606 -2.167 1.00 82.81 797 SER A O 1
ATOM 6498 N N . GLY A 1 798 ? -3.466 -0.407 -2.526 1.00 81.31 798 GLY A N 1
ATOM 6499 C CA . GLY A 1 798 ? -4.546 -0.248 -3.498 1.00 81.31 798 GLY A CA 1
ATOM 6500 C C . GLY A 1 798 ? -4.241 -0.958 -4.817 1.00 81.31 798 GLY A C 1
ATOM 6501 O O . GLY A 1 798 ? -4.998 -1.846 -5.209 1.00 81.31 798 GLY A O 1
ATOM 6502 N N . GLU A 1 799 ? -3.081 -0.692 -5.431 1.00 78.31 799 GLU A N 1
ATOM 6503 C CA . GLU A 1 799 ? -2.634 -1.411 -6.639 1.00 78.31 799 GLU A CA 1
ATOM 6504 C C . GLU A 1 799 ? -2.578 -2.942 -6.442 1.00 78.31 799 GLU A C 1
ATOM 6506 O O . GLU A 1 799 ? -2.955 -3.716 -7.333 1.00 78.31 799 GLU A O 1
ATOM 6511 N N . ARG A 1 800 ? -2.138 -3.404 -5.261 1.00 80.62 800 ARG A N 1
ATOM 6512 C CA . ARG A 1 800 ? -2.154 -4.827 -4.880 1.00 80.62 800 ARG A CA 1
ATOM 6513 C C . ARG A 1 800 ? -3.574 -5.375 -4.777 1.00 80.62 800 ARG A C 1
ATOM 6515 O O . ARG A 1 800 ? -3.819 -6.475 -5.279 1.00 80.62 800 ARG A O 1
ATOM 6522 N N . SER A 1 801 ? -4.512 -4.623 -4.198 1.00 80.56 801 SER A N 1
ATOM 6523 C CA . SER A 1 801 ? -5.916 -5.040 -4.084 1.00 80.56 801 SER A CA 1
ATOM 6524 C C . SER A 1 801 ? -6.516 -5.381 -5.454 1.00 80.56 801 SER A C 1
ATOM 6526 O O . SER A 1 801 ? -7.181 -6.407 -5.588 1.00 80.56 801 SER A O 1
ATOM 6528 N N . PHE A 1 802 ? -6.189 -4.636 -6.517 1.00 79.06 802 PHE A N 1
ATOM 6529 C CA . PHE A 1 802 ? -6.670 -4.916 -7.878 1.00 79.06 802 PHE A CA 1
ATOM 6530 C C . PHE A 1 802 ? -6.189 -6.269 -8.432 1.00 79.06 802 PHE A C 1
ATOM 6532 O O . PHE A 1 802 ? -6.854 -6.888 -9.265 1.00 79.06 802 PHE A O 1
ATOM 6539 N N . SER A 1 803 ? -5.058 -6.780 -7.940 1.00 72.94 803 SER A N 1
ATOM 6540 C CA . SER A 1 803 ? -4.566 -8.126 -8.270 1.00 72.94 803 SER A CA 1
ATOM 6541 C C . SER A 1 803 ? -5.305 -9.224 -7.486 1.00 72.94 803 SER A C 1
ATOM 6543 O O . SER A 1 803 ? -5.396 -10.366 -7.940 1.00 72.94 803 SER A O 1
ATOM 6545 N N . VAL A 1 804 ? -5.895 -8.891 -6.332 1.00 72.25 804 VAL A N 1
ATOM 6546 C CA . VAL A 1 804 ? -6.891 -9.736 -5.649 1.00 72.25 804 VAL A CA 1
ATOM 6547 C C . VAL A 1 804 ? -8.224 -9.675 -6.401 1.00 72.25 804 VAL A C 1
ATOM 6549 O O . VAL A 1 804 ? -8.784 -10.726 -6.703 1.00 72.25 804 VAL A O 1
ATOM 6552 N N . LEU A 1 805 ? -8.680 -8.482 -6.804 1.00 73.69 805 LEU A N 1
ATOM 6553 C CA . LEU A 1 805 ? -9.916 -8.276 -7.571 1.00 73.69 805 LEU A CA 1
ATOM 6554 C C . LEU A 1 805 ? -9.948 -9.111 -8.855 1.00 73.69 805 LEU A C 1
ATOM 6556 O O . LEU A 1 805 ? -10.951 -9.757 -9.116 1.00 73.69 805 LEU A O 1
ATOM 6560 N N . LYS A 1 806 ? -8.851 -9.194 -9.618 1.00 69.38 806 LYS A N 1
ATOM 6561 C CA . LYS A 1 806 ? -8.793 -10.028 -10.838 1.00 69.38 806 LYS A CA 1
ATOM 6562 C C . LYS A 1 806 ? -8.882 -11.539 -10.581 1.00 69.38 806 LYS A C 1
ATOM 6564 O O . LYS A 1 806 ? -9.313 -12.274 -11.464 1.00 69.38 806 LYS A O 1
ATOM 6569 N N . ARG A 1 807 ? -8.515 -12.013 -9.383 1.00 68.56 807 ARG A N 1
ATOM 6570 C CA . ARG A 1 807 ? -8.721 -13.416 -8.967 1.00 68.56 807 ARG A CA 1
ATOM 6571 C C . ARG A 1 807 ? -10.144 -13.643 -8.451 1.00 68.56 807 ARG A C 1
ATOM 6573 O O . ARG A 1 807 ? -10.770 -14.638 -8.802 1.00 68.56 807 ARG A O 1
ATOM 6580 N N . VAL A 1 808 ? -10.657 -12.703 -7.653 1.00 65.06 808 VAL A N 1
ATOM 6581 C CA . VAL A 1 808 ? -11.963 -12.792 -6.979 1.00 65.06 808 VAL A CA 1
ATOM 6582 C C . VAL A 1 808 ? -13.140 -12.443 -7.898 1.00 65.06 808 VAL A C 1
ATOM 6584 O O . VAL A 1 808 ? -14.207 -12.997 -7.705 1.00 65.06 808 VAL A O 1
ATOM 6587 N N . LYS A 1 809 ? -12.949 -11.622 -8.935 1.00 66.44 809 LYS A N 1
ATOM 6588 C CA . LYS A 1 809 ? -13.848 -11.444 -10.089 1.00 66.44 809 LYS A CA 1
ATOM 6589 C C . LYS A 1 809 ? -13.188 -12.028 -11.347 1.00 66.44 809 LYS A C 1
ATOM 6591 O O . LYS A 1 809 ? -12.834 -11.306 -12.276 1.00 66.44 809 LYS A O 1
ATOM 6596 N N . ASN A 1 810 ? -12.994 -13.345 -11.375 1.00 64.25 810 ASN A N 1
ATOM 6597 C CA . ASN A 1 810 ? -12.555 -14.045 -12.587 1.00 64.25 810 ASN A CA 1
ATOM 6598 C C . ASN A 1 810 ? -13.747 -14.400 -13.505 1.00 64.25 810 ASN A C 1
ATOM 6600 O O . ASN A 1 810 ? -14.911 -14.278 -13.115 1.00 64.25 810 ASN A O 1
ATOM 6604 N N . TYR A 1 811 ? -13.467 -14.847 -14.732 1.00 55.69 811 TYR A N 1
ATOM 6605 C CA . TYR A 1 811 ? -14.498 -15.168 -15.732 1.00 55.69 811 TYR A CA 1
ATOM 6606 C C . TYR A 1 811 ? -15.530 -16.195 -15.225 1.00 55.69 811 TYR A C 1
ATOM 6608 O O . TYR A 1 811 ? -16.731 -16.010 -15.404 1.00 55.69 811 TYR A O 1
ATOM 6616 N N . LEU A 1 812 ? -15.067 -17.225 -14.506 1.00 53.69 812 LEU A N 1
ATOM 6617 C CA . LEU A 1 812 ? -15.892 -18.330 -14.002 1.00 53.69 812 LEU A CA 1
ATOM 6618 C C . LEU A 1 812 ? -16.939 -17.904 -12.961 1.00 53.69 812 LEU A C 1
ATOM 6620 O O . LEU A 1 812 ? -17.955 -18.577 -12.824 1.00 53.69 812 LEU A O 1
ATOM 6624 N N . ARG A 1 813 ? -16.717 -16.797 -12.239 1.00 61.44 813 ARG A N 1
ATOM 6625 C CA . ARG A 1 813 ? -17.694 -16.236 -11.286 1.00 61.44 813 ARG A CA 1
ATOM 6626 C C . ARG A 1 813 ? -18.715 -15.307 -11.944 1.00 61.44 813 ARG A C 1
ATOM 6628 O O . ARG A 1 813 ? -19.861 -15.268 -11.515 1.00 61.44 813 ARG A O 1
ATOM 6635 N N . ASN A 1 814 ? -18.314 -14.576 -12.986 1.00 54.31 814 ASN A N 1
ATOM 6636 C CA . ASN A 1 814 ? -19.170 -13.573 -13.631 1.00 54.31 814 ASN A CA 1
ATOM 6637 C C . ASN A 1 814 ? -20.119 -14.172 -14.691 1.00 54.31 814 ASN A C 1
ATOM 6639 O O . ASN A 1 814 ? -21.143 -13.567 -14.993 1.00 54.31 814 ASN A O 1
ATOM 6643 N N . ARG A 1 815 ? -19.833 -15.369 -15.229 1.00 48.56 815 ARG A N 1
ATOM 6644 C CA . ARG A 1 815 ? -20.594 -16.013 -16.328 1.00 48.56 815 ARG A CA 1
ATOM 6645 C C . ARG A 1 815 ? -21.970 -16.600 -15.939 1.00 48.56 815 ARG A C 1
ATOM 6647 O O . ARG A 1 815 ? -22.468 -17.475 -16.637 1.00 48.56 815 ARG A O 1
ATOM 6654 N N . TYR A 1 816 ? -22.566 -16.148 -14.834 1.00 44.12 816 TYR A N 1
ATOM 6655 C CA . TYR A 1 816 ? -23.927 -16.516 -14.400 1.00 44.12 816 TYR A CA 1
ATOM 6656 C C . TYR A 1 816 ? -25.019 -15.582 -14.961 1.00 44.12 816 TYR A C 1
ATOM 6658 O O . TYR A 1 816 ? -26.180 -15.666 -14.564 1.00 44.12 816 TYR A O 1
ATOM 6666 N N . VAL A 1 817 ? -24.641 -14.690 -15.879 1.00 38.12 817 VAL A N 1
ATOM 6667 C CA . VAL A 1 817 ? -25.512 -13.740 -16.578 1.00 38.12 817 VAL A CA 1
ATOM 6668 C C . VAL A 1 817 ? -25.398 -14.013 -18.090 1.00 38.12 817 VAL A C 1
ATOM 6670 O O . VAL A 1 817 ? -24.313 -14.350 -18.565 1.00 38.12 817 VAL A O 1
ATOM 6673 N N . ASP A 1 818 ? -26.516 -13.876 -18.810 1.00 29.44 818 ASP A N 1
ATOM 6674 C CA . ASP A 1 818 ? -26.647 -13.877 -20.283 1.00 29.44 818 ASP A CA 1
ATOM 6675 C C . ASP A 1 818 ? -26.528 -15.207 -21.076 1.00 29.44 818 ASP A C 1
ATOM 6677 O O . ASP A 1 818 ? -26.143 -15.163 -22.239 1.00 29.44 818 ASP A O 1
ATOM 6681 N N . TYR A 1 819 ? -26.933 -16.367 -20.526 1.00 30.16 819 TYR A N 1
ATOM 6682 C CA . TYR A 1 819 ? -27.288 -17.558 -21.343 1.00 30.16 819 TYR A CA 1
ATOM 6683 C C . TYR A 1 819 ? -28.486 -18.356 -20.780 1.00 30.16 819 TYR A C 1
ATOM 6685 O O . TYR A 1 819 ? -28.331 -19.447 -20.228 1.00 30.16 819 TYR A O 1
ATOM 6693 N N . GLU A 1 820 ? -29.696 -17.833 -20.982 1.00 34.09 820 GLU A N 1
ATOM 6694 C CA . GLU A 1 820 ? -30.762 -18.677 -21.546 1.00 34.09 820 GLU A CA 1
ATOM 6695 C C . GLU A 1 820 ? -30.635 -18.565 -23.080 1.00 34.09 820 GLU A C 1
ATOM 6697 O O . GLU A 1 820 ? -30.250 -17.507 -23.572 1.00 34.09 820 GLU A O 1
ATOM 6702 N N . ASP A 1 821 ? -30.897 -19.652 -23.811 1.00 33.84 821 ASP A N 1
ATOM 6703 C CA . ASP A 1 821 ? -30.809 -19.764 -25.279 1.00 33.84 821 ASP A CA 1
ATOM 6704 C C . ASP A 1 821 ? -29.456 -19.414 -25.953 1.00 33.84 821 ASP A C 1
ATOM 6706 O O . ASP A 1 821 ? -29.337 -18.404 -26.636 1.00 33.84 821 ASP A O 1
ATOM 6710 N N . GLU A 1 822 ? -28.467 -20.324 -25.878 1.00 31.98 822 GLU A N 1
ATOM 6711 C CA . GLU A 1 822 ? -27.707 -20.776 -27.072 1.00 31.98 822 GLU A CA 1
ATOM 6712 C C . GLU A 1 822 ? -26.821 -22.013 -26.782 1.00 31.98 822 GLU A C 1
ATOM 6714 O O . GLU A 1 822 ? -25.982 -22.006 -25.879 1.00 31.98 822 GLU A O 1
ATOM 6719 N N . GLU A 1 823 ? -26.959 -23.088 -27.574 1.00 34.62 823 GLU A N 1
ATOM 6720 C CA . GLU A 1 823 ? -26.025 -24.228 -27.555 1.00 34.62 823 GLU A CA 1
ATOM 6721 C C . GLU A 1 823 ? -24.768 -23.907 -28.385 1.00 34.62 823 GLU A C 1
ATOM 6723 O O . GLU A 1 823 ? -24.716 -24.176 -29.585 1.00 34.62 823 GLU A O 1
ATOM 6728 N N . THR A 1 824 ? -23.730 -23.354 -27.749 1.00 31.38 824 THR A N 1
ATOM 6729 C CA . THR A 1 824 ? -22.415 -23.136 -28.382 1.00 31.38 824 THR A CA 1
ATOM 6730 C C . THR A 1 824 ? -21.287 -23.892 -27.665 1.00 31.38 824 THR A C 1
ATOM 6732 O O . THR A 1 824 ? -21.037 -23.730 -26.469 1.00 31.38 824 THR A O 1
ATOM 6735 N N . ASP A 1 825 ? -20.598 -24.759 -28.414 1.00 32.50 825 ASP A N 1
ATOM 6736 C CA . ASP A 1 825 ? -19.589 -25.699 -27.903 1.00 32.50 825 ASP A CA 1
ATOM 6737 C C . ASP A 1 825 ? -18.192 -25.052 -27.787 1.00 32.50 825 ASP A C 1
ATOM 6739 O O . ASP A 1 825 ? -17.289 -25.273 -28.596 1.00 32.50 825 ASP A O 1
ATOM 6743 N N . CYS A 1 826 ? -18.014 -24.191 -26.779 1.00 27.59 826 CYS A N 1
ATOM 6744 C CA . CYS A 1 826 ? -16.751 -23.496 -26.491 1.00 27.59 826 CYS A CA 1
ATOM 6745 C C . CYS A 1 826 ? -15.683 -24.420 -25.856 1.00 27.59 826 CYS A C 1
ATOM 6747 O O . CYS A 1 826 ? -15.230 -24.178 -24.736 1.00 27.59 826 CYS A O 1
ATOM 6749 N N . SER A 1 827 ? -15.254 -25.469 -26.563 1.00 29.23 827 SER A N 1
ATOM 6750 C CA . SER A 1 827 ? -14.251 -26.437 -26.077 1.00 29.23 827 SER A CA 1
ATOM 6751 C C . SER A 1 827 ? -12.778 -26.005 -26.273 1.00 29.23 827 SER A C 1
ATOM 6753 O O . SER A 1 827 ? -11.875 -26.786 -25.963 1.00 29.23 827 SER A O 1
ATOM 6755 N N . SER A 1 828 ? -12.500 -24.809 -26.807 1.00 30.33 828 SER A N 1
ATOM 6756 C CA . SER A 1 828 ? -11.153 -24.389 -27.242 1.00 30.33 828 SER A CA 1
ATOM 6757 C C . SER A 1 828 ? -10.317 -23.623 -26.206 1.00 30.33 828 SER A C 1
ATOM 6759 O O . SER A 1 828 ? -9.098 -23.771 -26.183 1.00 30.33 828 SER A O 1
ATOM 6761 N N . ASP A 1 829 ? -10.944 -22.826 -25.338 1.00 26.69 829 ASP A N 1
ATOM 6762 C CA . ASP A 1 829 ? -10.263 -21.715 -24.644 1.00 26.69 829 ASP A CA 1
ATOM 6763 C C . ASP A 1 829 ? -9.891 -22.043 -23.179 1.00 26.69 829 ASP A C 1
ATOM 6765 O O . ASP A 1 829 ? -10.026 -21.215 -22.277 1.00 26.69 829 ASP A O 1
ATOM 6769 N N . ILE A 1 830 ? -9.413 -23.268 -22.924 1.00 29.44 830 ILE A N 1
ATOM 6770 C CA . ILE A 1 830 ? -8.819 -23.667 -21.633 1.00 29.44 830 ILE A CA 1
ATOM 6771 C C . ILE A 1 830 ? -7.335 -24.003 -21.832 1.00 29.44 830 ILE A C 1
ATOM 6773 O O . ILE A 1 830 ? -6.923 -25.162 -21.870 1.00 29.44 830 ILE A O 1
ATOM 6777 N N . SER A 1 831 ? -6.524 -22.952 -21.918 1.00 27.42 831 SER A N 1
ATOM 6778 C CA . SER A 1 831 ? -5.062 -22.996 -21.823 1.00 27.42 831 SER A CA 1
ATOM 6779 C C . SER A 1 831 ? -4.574 -21.874 -20.903 1.00 27.42 831 SER A C 1
ATOM 6781 O O . SER A 1 831 ? -5.194 -20.817 -20.856 1.00 27.42 831 SER A O 1
ATOM 6783 N N . GLU A 1 832 ? -3.458 -22.097 -20.203 1.00 29.41 832 GLU A N 1
ATOM 6784 C CA . GLU A 1 832 ? -2.800 -21.116 -19.315 1.00 29.41 832 GLU A CA 1
ATOM 6785 C C . GLU A 1 832 ? -3.597 -20.717 -18.052 1.00 29.41 832 GLU A C 1
ATOM 6787 O O . GLU A 1 832 ? -3.838 -19.548 -17.752 1.00 29.41 832 GLU A O 1
ATOM 6792 N N . VAL A 1 833 ? -3.904 -21.720 -17.220 1.00 28.02 833 VAL A N 1
ATOM 6793 C CA . VAL A 1 833 ? -3.856 -21.539 -15.758 1.00 28.02 833 VAL A CA 1
ATOM 6794 C C . VAL A 1 833 ? -2.565 -22.191 -15.264 1.00 28.02 833 VAL A C 1
ATOM 6796 O O . VAL A 1 833 ? -2.487 -23.417 -15.203 1.00 28.02 833 VAL A O 1
ATOM 6799 N N . ASP A 1 834 ? -1.563 -21.380 -14.911 1.00 23.48 834 ASP A N 1
ATOM 6800 C CA . ASP A 1 834 ? -0.268 -21.842 -14.385 1.00 23.48 834 ASP A CA 1
ATOM 6801 C C . ASP A 1 834 ? -0.400 -22.442 -12.972 1.00 23.48 834 ASP A C 1
ATOM 6803 O O . ASP A 1 834 ? -0.066 -21.828 -11.954 1.00 23.48 834 ASP A O 1
ATOM 6807 N N . LEU A 1 835 ? -0.864 -23.689 -12.901 1.00 27.34 835 LEU A N 1
ATOM 6808 C CA . LEU A 1 835 ? -0.679 -24.552 -11.738 1.00 27.34 835 LEU A CA 1
ATOM 6809 C C . LEU A 1 835 ? 0.714 -25.188 -11.803 1.00 27.34 835 LEU A C 1
ATOM 6811 O O . LEU A 1 835 ? 0.872 -26.337 -12.210 1.00 27.34 835 LEU A O 1
ATOM 6815 N N . ASN A 1 836 ? 1.730 -24.432 -11.376 1.00 24.98 836 ASN A N 1
ATOM 6816 C CA . ASN A 1 836 ? 3.077 -24.955 -11.129 1.00 24.98 836 ASN A CA 1
ATOM 6817 C C . ASN A 1 836 ? 3.055 -25.935 -9.942 1.00 24.98 836 ASN A C 1
ATOM 6819 O O . ASN A 1 836 ? 3.300 -25.554 -8.797 1.00 24.98 836 ASN A O 1
ATOM 6823 N N . LEU A 1 837 ? 2.722 -27.197 -10.220 1.00 31.30 837 LEU A N 1
ATOM 6824 C CA . LEU A 1 837 ? 2.636 -28.267 -9.228 1.00 31.30 837 LEU A CA 1
ATOM 6825 C C . LEU A 1 837 ? 3.032 -29.628 -9.830 1.00 31.30 837 LEU A C 1
ATOM 6827 O O . LEU A 1 837 ? 2.253 -30.576 -9.785 1.00 31.30 837 LEU A O 1
ATOM 6831 N N . ASP A 1 838 ? 4.231 -29.724 -10.416 1.00 27.00 838 ASP A N 1
ATOM 6832 C CA . ASP A 1 838 ? 4.669 -30.945 -11.109 1.00 27.00 838 ASP A CA 1
ATOM 6833 C C . ASP A 1 838 ? 6.107 -31.379 -10.761 1.00 27.00 838 ASP A C 1
ATOM 6835 O O . ASP A 1 838 ? 7.056 -31.252 -11.537 1.00 27.00 838 ASP A O 1
ATOM 6839 N N . THR A 1 839 ? 6.258 -31.929 -9.554 1.00 26.03 839 THR A N 1
ATOM 6840 C CA . THR A 1 839 ? 7.394 -32.781 -9.169 1.00 26.03 839 THR A CA 1
ATOM 6841 C C . THR A 1 839 ? 6.926 -34.016 -8.396 1.00 26.03 839 THR A C 1
ATOM 6843 O O . THR A 1 839 ? 7.242 -34.159 -7.225 1.00 26.03 839 THR A O 1
ATOM 6846 N N . TYR A 1 840 ? 6.211 -34.942 -9.053 1.00 24.53 840 TYR A N 1
ATOM 6847 C CA . TYR A 1 840 ? 6.342 -36.397 -8.809 1.00 24.53 840 TYR A CA 1
ATOM 6848 C C . TYR A 1 840 ? 5.647 -37.221 -9.913 1.00 24.53 840 TYR A C 1
ATOM 6850 O O . TYR A 1 840 ? 4.464 -37.045 -10.182 1.00 24.53 840 TYR A O 1
ATOM 6858 N N . LYS A 1 841 ? 6.372 -38.167 -10.536 1.00 24.48 841 LYS A N 1
ATOM 6859 C CA . LYS A 1 841 ? 5.851 -39.057 -11.595 1.00 24.48 841 LYS A CA 1
ATOM 6860 C C . LYS A 1 841 ? 5.622 -40.492 -11.111 1.00 24.48 841 LYS A C 1
ATOM 6862 O O . LYS A 1 841 ? 6.593 -41.161 -10.773 1.00 24.48 841 LYS A O 1
ATOM 6867 N N . THR A 1 842 ? 4.401 -40.999 -11.288 1.00 23.22 842 THR A N 1
ATOM 6868 C CA . THR A 1 842 ? 4.048 -42.430 -11.459 1.00 23.22 842 THR A CA 1
ATOM 6869 C C . THR A 1 842 ? 2.698 -42.494 -12.202 1.00 23.22 842 THR A C 1
ATOM 6871 O O . THR A 1 842 ? 1.697 -41.985 -11.722 1.00 23.22 842 THR A O 1
ATOM 6874 N N . SER A 1 843 ? 2.625 -42.842 -13.492 1.00 23.64 843 SER A N 1
ATOM 6875 C CA . SER A 1 843 ? 2.793 -44.164 -14.135 1.00 23.64 843 SER A CA 1
ATOM 6876 C C . SER A 1 843 ? 1.511 -45.027 -14.218 1.00 23.64 843 SER A C 1
ATOM 6878 O O . SER A 1 843 ? 1.236 -45.854 -13.357 1.00 23.64 843 SER A O 1
ATOM 6880 N N . THR A 1 844 ? 0.828 -44.899 -15.365 1.00 23.88 844 THR A N 1
ATOM 6881 C CA . THR A 1 844 ? 0.122 -45.960 -16.132 1.00 23.88 844 THR A CA 1
ATOM 6882 C C . THR A 1 844 ? -1.088 -46.733 -15.558 1.00 23.88 844 THR A C 1
ATOM 6884 O O . THR A 1 844 ? -0.933 -47.739 -14.882 1.00 23.88 844 THR A O 1
ATOM 6887 N N . SER A 1 845 ? -2.258 -46.410 -16.137 1.00 23.09 845 SER A N 1
ATOM 6888 C CA . SER A 1 845 ? -3.197 -47.334 -16.824 1.00 23.09 845 SER A CA 1
ATOM 6889 C C . SER A 1 845 ? -4.002 -48.391 -16.037 1.00 23.09 845 SER A C 1
ATOM 6891 O O . SER A 1 845 ? -3.447 -49.391 -15.594 1.00 23.09 845 SER A O 1
ATOM 6893 N N . ASN A 1 846 ? -5.347 -48.330 -16.130 1.00 24.77 846 ASN A N 1
ATOM 6894 C CA . ASN A 1 846 ? -6.084 -49.236 -17.042 1.00 24.77 846 ASN A CA 1
ATOM 6895 C C . ASN A 1 846 ? -7.607 -48.981 -17.200 1.00 24.77 846 ASN A C 1
ATOM 6897 O O . ASN A 1 846 ? -8.337 -48.872 -16.227 1.00 24.77 846 ASN A O 1
ATOM 6901 N N . ARG A 1 847 ? -8.038 -49.048 -18.473 1.00 25.06 847 ARG A N 1
ATOM 6902 C CA . ARG A 1 847 ? -9.296 -49.591 -19.054 1.00 25.06 847 ARG A CA 1
ATOM 6903 C C . ARG A 1 847 ? -10.699 -49.137 -18.592 1.00 25.06 847 ARG A C 1
ATOM 6905 O O . ARG A 1 847 ? -11.100 -49.249 -17.444 1.00 25.06 847 ARG A O 1
ATOM 6912 N N . LEU A 1 848 ? -11.499 -48.812 -19.616 1.00 23.09 848 LEU A N 1
ATOM 6913 C CA . LEU A 1 848 ? -12.964 -48.770 -19.631 1.00 23.09 848 LEU A CA 1
ATOM 6914 C C . LEU A 1 848 ? -13.588 -50.128 -19.259 1.00 23.09 848 LEU A C 1
ATOM 6916 O O . LEU A 1 848 ? -13.093 -51.154 -19.722 1.00 23.09 848 LEU A O 1
ATOM 6920 N N . ILE A 1 849 ? -14.783 -50.095 -18.655 1.00 23.88 849 ILE A N 1
ATOM 6921 C CA . ILE A 1 849 ? -15.986 -50.757 -19.203 1.00 23.88 849 ILE A CA 1
ATOM 6922 C C . ILE A 1 849 ? -17.164 -49.779 -19.048 1.00 23.88 849 ILE A C 1
ATOM 6924 O O . ILE A 1 849 ? -17.300 -49.138 -18.008 1.00 23.88 849 ILE A O 1
ATOM 6928 N N . SER A 1 850 ? -18.018 -49.663 -20.066 1.00 25.08 850 SER A N 1
ATOM 6929 C CA . SER A 1 850 ? -19.345 -49.046 -19.965 1.00 25.08 850 SER A CA 1
ATOM 6930 C C . SER A 1 850 ? -20.425 -50.118 -20.110 1.00 25.08 850 SER A C 1
ATOM 6932 O O . SER A 1 850 ? -20.264 -51.051 -20.893 1.00 25.08 850 SER A O 1
ATOM 6934 N N . LEU A 1 851 ? -21.540 -49.971 -19.393 1.00 25.66 851 LEU A N 1
ATOM 6935 C CA . LEU A 1 851 ? -22.783 -50.679 -19.696 1.00 25.66 851 LEU A CA 1
ATOM 6936 C C . LEU A 1 851 ? -23.984 -49.786 -19.378 1.00 25.66 851 LEU A C 1
ATOM 6938 O O . LEU A 1 851 ? -24.055 -49.156 -18.325 1.00 25.66 851 LEU A O 1
ATOM 6942 N N . THR A 1 852 ? -24.907 -49.729 -20.328 1.00 25.95 852 THR A N 1
ATOM 6943 C CA . THR A 1 852 ? -26.171 -48.989 -20.289 1.00 25.95 852 THR A CA 1
ATOM 6944 C C . THR A 1 852 ? -27.334 -49.956 -20.111 1.00 25.95 852 THR A C 1
ATOM 6946 O O . THR A 1 852 ? -27.338 -50.972 -20.800 1.00 25.95 852 THR A O 1
ATOM 6949 N N . ASP A 1 853 ? -28.365 -49.588 -19.344 1.00 25.69 853 ASP A N 1
ATOM 6950 C CA . ASP A 1 853 ? -29.755 -49.782 -19.795 1.00 25.69 853 ASP A CA 1
ATOM 6951 C C . ASP A 1 853 ? -30.741 -48.863 -19.025 1.00 25.69 853 ASP A C 1
ATOM 6953 O O . ASP A 1 853 ? -30.532 -48.645 -17.827 1.00 25.69 853 ASP A O 1
ATOM 6957 N N . PRO A 1 854 ? -31.798 -48.299 -19.652 1.00 31.69 854 PRO A N 1
ATOM 6958 C CA . PRO A 1 854 ? -32.744 -47.399 -18.988 1.00 31.69 854 PRO A CA 1
ATOM 6959 C C . PRO A 1 854 ? -34.162 -47.985 -18.834 1.00 31.69 854 PRO A C 1
ATOM 6961 O O . PRO A 1 854 ? -34.731 -48.534 -19.777 1.00 31.69 854 PRO A O 1
ATOM 6964 N N . LYS A 1 855 ? -34.826 -47.738 -17.692 1.00 24.23 855 LYS A N 1
ATOM 6965 C CA . LYS A 1 855 ? -36.281 -47.956 -17.548 1.00 24.23 855 LYS A CA 1
ATOM 6966 C C . LYS A 1 855 ? -37.004 -46.781 -16.879 1.00 24.23 855 LYS A C 1
ATOM 6968 O O . LYS A 1 855 ? -36.842 -46.526 -15.695 1.00 24.23 855 LYS A O 1
ATOM 6973 N N . TYR A 1 856 ? -37.785 -46.077 -17.705 1.00 25.58 856 TYR A N 1
ATOM 6974 C CA . TYR A 1 856 ? -39.232 -45.827 -17.563 1.00 25.58 856 TYR A CA 1
ATOM 6975 C C . TYR A 1 856 ? -39.867 -45.906 -16.154 1.00 25.58 856 TYR A C 1
ATOM 6977 O O . TYR A 1 856 ? -39.670 -46.890 -15.454 1.00 25.58 856 TYR A O 1
ATOM 6985 N N . LYS A 1 857 ? -40.819 -45.038 -15.771 1.00 24.86 857 LYS A N 1
ATOM 6986 C CA . LYS A 1 857 ? -41.303 -43.730 -16.289 1.00 24.86 857 LYS A CA 1
ATOM 6987 C C . LYS A 1 857 ? -42.354 -43.195 -15.290 1.00 24.86 857 LYS A C 1
ATOM 6989 O O . LYS A 1 857 ? -42.978 -44.002 -14.622 1.00 24.86 857 LYS A O 1
ATOM 6994 N N . GLN A 1 858 ? -42.627 -41.883 -15.319 1.00 24.77 858 GLN A N 1
ATOM 6995 C CA . GLN A 1 858 ? -43.872 -41.223 -14.859 1.00 24.77 858 GLN A CA 1
ATOM 6996 C C . GLN A 1 858 ? -44.360 -41.460 -13.409 1.00 24.77 858 GLN A C 1
ATOM 6998 O O . GLN A 1 858 ? -44.826 -42.538 -13.064 1.00 24.77 858 GLN A O 1
ATOM 7003 N N . LEU A 1 859 ? -44.495 -40.370 -12.642 1.00 22.78 859 LEU A N 1
ATOM 7004 C CA . LEU A 1 859 ? -45.817 -39.822 -12.282 1.00 22.78 859 LEU A CA 1
ATOM 7005 C C . LEU A 1 859 ? -45.692 -38.419 -11.657 1.00 22.78 859 LEU A C 1
ATOM 7007 O O . LEU A 1 859 ? -44.702 -38.091 -11.010 1.00 22.78 859 LEU A O 1
ATOM 7011 N N . THR A 1 860 ? -46.712 -37.594 -11.873 1.00 23.89 860 THR A N 1
ATOM 7012 C CA . THR A 1 860 ? -46.911 -36.242 -11.319 1.00 23.89 860 THR A CA 1
ATOM 7013 C C . THR A 1 860 ? -48.419 -36.042 -11.086 1.00 23.89 860 THR A C 1
ATOM 7015 O O . THR A 1 860 ? -49.204 -36.852 -11.586 1.00 23.89 860 THR A O 1
ATOM 7018 N N . PRO A 1 861 ? -48.879 -34.954 -10.437 1.00 38.19 861 PRO A N 1
ATOM 7019 C CA . PRO A 1 861 ? -48.225 -34.078 -9.459 1.00 38.19 861 PRO A CA 1
ATOM 7020 C C . PRO A 1 861 ? -48.963 -34.097 -8.098 1.00 38.19 861 PRO A C 1
ATOM 7022 O O . PRO A 1 861 ? -50.094 -34.563 -8.012 1.00 38.19 861 PRO A O 1
ATOM 7025 N N . PHE A 1 862 ? -48.408 -33.466 -7.057 1.00 22.11 862 PHE A N 1
ATOM 7026 C CA . PHE A 1 862 ? -49.241 -32.866 -6.003 1.00 22.11 862 PHE A CA 1
ATOM 7027 C C . PHE A 1 862 ? -48.581 -31.615 -5.416 1.00 22.11 862 PHE A C 1
ATOM 7029 O O . PHE A 1 862 ? -47.370 -31.580 -5.214 1.00 22.11 862 PHE A O 1
ATOM 7036 N N . VAL A 1 863 ? -49.386 -30.582 -5.157 1.00 27.73 863 VAL A N 1
ATOM 7037 C CA . VAL A 1 863 ? -48.941 -29.314 -4.561 1.00 27.73 863 VAL A CA 1
ATOM 7038 C C . VAL A 1 863 ? -49.401 -29.256 -3.111 1.00 27.73 863 VAL A C 1
ATOM 7040 O O . VAL A 1 863 ? -50.596 -29.347 -2.839 1.00 27.73 863 VAL A O 1
ATOM 7043 N N . SER A 1 864 ? -48.475 -29.003 -2.190 1.00 22.67 864 SER A N 1
ATOM 7044 C CA . SER A 1 864 ? -48.784 -28.525 -0.843 1.00 22.67 864 SER A CA 1
ATOM 7045 C C . SER A 1 864 ? -47.936 -27.291 -0.534 1.00 22.67 864 SER A C 1
ATOM 7047 O O . SER A 1 864 ? -46.715 -27.290 -0.674 1.00 22.67 864 SER A O 1
ATOM 7049 N N . LYS A 1 865 ? -48.596 -26.196 -0.139 1.00 30.94 865 LYS A N 1
ATOM 7050 C CA . LYS A 1 865 ? -47.912 -25.023 0.414 1.00 30.94 865 LYS A CA 1
ATOM 7051 C C . LYS A 1 865 ? -47.534 -25.331 1.862 1.00 30.94 865 LYS A C 1
ATOM 7053 O O . LYS A 1 865 ? -48.417 -25.664 2.648 1.00 30.94 865 LYS A O 1
ATOM 7058 N N . SER A 1 866 ? -46.277 -25.127 2.236 1.00 23.50 866 SER A N 1
ATOM 7059 C CA . SER A 1 866 ? -45.868 -24.970 3.634 1.00 23.50 866 SER A CA 1
ATOM 7060 C C . SER A 1 866 ? -44.987 -23.727 3.773 1.00 23.50 866 SER A C 1
ATOM 7062 O O . SER A 1 866 ? -44.187 -23.401 2.895 1.00 23.50 866 SER A O 1
ATOM 7064 N N . SER A 1 867 ? -45.213 -22.962 4.839 1.00 28.23 867 SER A N 1
ATOM 7065 C CA . SER A 1 867 ? -44.639 -21.626 5.001 1.00 28.23 867 SER A CA 1
ATOM 7066 C C . SER A 1 867 ? -43.172 -21.693 5.421 1.00 28.23 867 SER A C 1
ATOM 7068 O O . SER A 1 867 ? -42.860 -22.214 6.489 1.00 28.23 867 SER A O 1
ATOM 7070 N N . GLN A 1 868 ? -42.271 -21.105 4.630 1.00 24.39 868 GLN A N 1
ATOM 7071 C CA . GLN A 1 868 ? -40.899 -20.861 5.076 1.00 24.39 868 GLN A CA 1
ATOM 7072 C C . GLN A 1 868 ? -40.855 -19.697 6.072 1.00 24.39 868 GLN A C 1
ATOM 7074 O O . GLN A 1 868 ? -41.355 -18.604 5.801 1.00 24.39 868 GLN A O 1
ATOM 7079 N N . MET A 1 869 ? -40.212 -19.929 7.214 1.00 24.55 869 MET A N 1
ATOM 7080 C CA . MET A 1 869 ? -40.017 -18.938 8.268 1.00 24.55 869 MET A CA 1
ATOM 7081 C C . MET A 1 869 ? -38.914 -17.950 7.853 1.00 24.55 869 MET A C 1
ATOM 7083 O O . MET A 1 869 ? -37.728 -18.211 8.038 1.00 24.55 869 MET A O 1
ATOM 7087 N N . ARG A 1 870 ? -39.289 -16.815 7.247 1.00 26.45 870 ARG A N 1
ATOM 7088 C CA . ARG A 1 870 ? -38.334 -15.734 6.945 1.00 26.45 870 ARG A CA 1
ATOM 7089 C C . ARG A 1 870 ? -37.944 -15.001 8.229 1.00 26.45 870 ARG A C 1
ATOM 7091 O O . ARG A 1 870 ? -38.815 -14.527 8.956 1.00 26.45 870 ARG A O 1
ATOM 7098 N N . LEU A 1 871 ? -36.642 -14.845 8.467 1.00 31.20 871 LEU A N 1
ATOM 7099 C CA . LEU A 1 871 ? -36.125 -13.964 9.514 1.00 31.20 871 LEU A CA 1
ATOM 7100 C C . LEU A 1 871 ? -36.430 -12.502 9.156 1.00 31.20 871 LEU A C 1
ATOM 7102 O O . LEU A 1 871 ? -35.850 -11.942 8.227 1.00 31.20 871 LEU A O 1
ATOM 7106 N N . GLY A 1 872 ? -37.355 -11.890 9.894 1.00 24.00 872 GLY A N 1
ATOM 7107 C CA . GLY A 1 872 ? -37.710 -10.481 9.739 1.00 24.00 872 GLY A CA 1
ATOM 7108 C C . GLY A 1 872 ? -36.638 -9.553 10.307 1.00 24.00 872 GLY A C 1
ATOM 7109 O O . GLY A 1 872 ? -36.681 -9.211 11.488 1.00 24.00 872 GLY A O 1
ATOM 7110 N N . LEU A 1 873 ? -35.703 -9.128 9.459 1.00 28.81 873 LEU A N 1
ATOM 7111 C CA . LEU A 1 873 ? -34.932 -7.898 9.656 1.00 28.81 873 LEU A CA 1
ATOM 7112 C C . LEU A 1 873 ? -35.738 -6.692 9.129 1.00 28.81 873 LEU A C 1
ATOM 7114 O O . LEU A 1 873 ? -36.600 -6.877 8.265 1.00 28.81 873 LEU A O 1
ATOM 7118 N N . PRO A 1 874 ? -35.501 -5.465 9.634 1.00 24.59 874 PRO A N 1
ATOM 7119 C CA . PRO A 1 874 ? -36.117 -4.267 9.070 1.00 24.59 874 PRO A CA 1
ATOM 7120 C C . PRO A 1 874 ? -35.714 -4.103 7.600 1.00 24.59 874 PRO A C 1
ATOM 7122 O O . PRO A 1 874 ? -34.576 -4.384 7.228 1.00 24.59 874 PRO A O 1
ATOM 7125 N N . SER A 1 875 ? -36.646 -3.634 6.772 1.00 24.14 875 SER A N 1
ATOM 7126 C CA . SER A 1 875 ? -36.439 -3.455 5.336 1.00 24.14 875 SER A CA 1
ATOM 7127 C C . SER A 1 875 ? -35.544 -2.250 5.037 1.00 24.14 875 SER A C 1
ATOM 7129 O O . SER A 1 875 ? -36.026 -1.168 4.700 1.00 24.14 875 SER A O 1
ATOM 7131 N N . THR A 1 876 ? -34.231 -2.444 5.122 1.00 24.22 876 THR A N 1
ATOM 7132 C CA . THR A 1 876 ? -33.340 -1.806 4.154 1.00 24.22 876 THR A CA 1
ATOM 7133 C C . THR A 1 876 ? -33.566 -2.480 2.804 1.00 24.22 876 THR A C 1
ATOM 7135 O O . THR A 1 876 ? -33.598 -3.710 2.717 1.00 24.22 876 THR A O 1
ATOM 7138 N N . ASP A 1 877 ? -33.737 -1.691 1.744 1.00 22.72 877 ASP A N 1
ATOM 7139 C CA . ASP A 1 877 ? -33.802 -2.229 0.388 1.00 22.72 877 ASP A CA 1
ATOM 7140 C C . ASP A 1 877 ? -32.424 -2.770 -0.002 1.00 22.72 877 ASP A C 1
ATOM 7142 O O . ASP A 1 877 ? -31.569 -2.060 -0.535 1.00 22.72 877 ASP A O 1
ATOM 7146 N N . VAL A 1 878 ? -32.211 -4.064 0.252 1.00 28.16 878 VAL A N 1
ATOM 7147 C CA . VAL A 1 878 ? -31.165 -4.836 -0.416 1.00 28.16 878 VAL A CA 1
ATOM 7148 C C . VAL A 1 878 ? -31.587 -4.964 -1.876 1.00 28.16 878 VAL A C 1
ATOM 7150 O O . VAL A 1 878 ? -32.174 -5.961 -2.298 1.00 28.16 878 VAL A O 1
ATOM 7153 N N . VAL A 1 879 ? -31.295 -3.915 -2.647 1.00 25.19 879 VAL A N 1
ATOM 7154 C CA . VAL A 1 879 ? -31.253 -3.977 -4.105 1.00 25.19 879 VAL A CA 1
ATOM 7155 C C . VAL A 1 879 ? -30.270 -5.088 -4.439 1.00 25.19 879 VAL A C 1
ATOM 7157 O O . VAL A 1 879 ? -29.063 -4.941 -4.252 1.00 25.19 879 VAL A O 1
ATOM 7160 N N . GLY A 1 880 ? -30.808 -6.233 -4.856 1.00 25.39 880 GLY A N 1
ATOM 7161 C CA . GLY A 1 880 ? -30.008 -7.386 -5.222 1.00 25.39 880 GLY A CA 1
ATOM 7162 C C . GLY A 1 880 ? -29.136 -7.032 -6.415 1.00 25.39 880 GLY A C 1
ATOM 7163 O O . GLY A 1 880 ? -29.623 -6.992 -7.547 1.00 25.39 880 GLY A O 1
ATOM 7164 N N . ASP A 1 881 ? -27.851 -6.787 -6.155 1.00 30.97 881 ASP A N 1
ATOM 7165 C CA . ASP A 1 881 ? -26.819 -6.826 -7.183 1.00 30.97 881 ASP A CA 1
ATOM 7166 C C . ASP A 1 881 ? -26.996 -8.162 -7.928 1.00 30.97 881 ASP A C 1
ATOM 7168 O O . ASP A 1 881 ? -27.074 -9.226 -7.308 1.00 30.97 881 ASP A O 1
ATOM 7172 N N . ARG A 1 882 ? -27.110 -8.129 -9.263 1.00 32.38 882 ARG A N 1
ATOM 7173 C CA . ARG A 1 882 ? -27.298 -9.361 -10.066 1.00 32.38 882 ARG A CA 1
ATOM 7174 C C . ARG A 1 882 ? -26.065 -10.274 -10.027 1.00 32.38 882 ARG A C 1
ATOM 7176 O O . ARG A 1 882 ? -26.115 -11.417 -10.465 1.00 32.38 882 ARG A O 1
ATOM 7183 N N . PHE A 1 883 ? -24.975 -9.751 -9.479 1.00 40.31 883 PHE A N 1
ATOM 7184 C CA . PHE A 1 883 ? -23.747 -10.439 -9.132 1.00 40.31 883 PHE A CA 1
ATOM 7185 C C . PHE A 1 883 ? -23.837 -10.846 -7.657 1.00 40.31 883 PHE A C 1
ATOM 7187 O O . PHE A 1 883 ? -24.062 -9.996 -6.798 1.00 40.31 883 PHE A O 1
ATOM 7194 N N . GLY A 1 884 ? -23.682 -12.138 -7.361 1.00 39.34 884 GLY A N 1
ATOM 7195 C CA . GLY A 1 884 ? -23.920 -12.676 -6.019 1.00 39.34 884 GLY A CA 1
ATOM 7196 C C . GLY A 1 884 ? -23.150 -11.954 -4.904 1.00 39.34 884 GLY A C 1
ATOM 7197 O O . GLY A 1 884 ? -22.026 -11.483 -5.094 1.00 39.34 884 GLY A O 1
ATOM 7198 N N . VAL A 1 885 ? -23.742 -11.939 -3.703 1.00 42.88 885 VAL A N 1
ATOM 7199 C CA . VAL A 1 885 ? -23.198 -11.303 -2.481 1.00 42.88 885 VAL A CA 1
ATOM 7200 C C . VAL A 1 885 ? -21.771 -11.781 -2.148 1.00 42.88 885 VAL A C 1
ATOM 7202 O O . VAL A 1 885 ? -21.023 -11.081 -1.460 1.00 42.88 885 VAL A O 1
ATOM 7205 N N . SER A 1 886 ? -21.355 -12.931 -2.692 1.00 55.34 886 SER A N 1
ATOM 7206 C CA . SER A 1 886 ? -20.030 -13.515 -2.516 1.00 55.34 886 SER A CA 1
ATOM 7207 C C . SER A 1 886 ? -18.869 -12.578 -2.840 1.00 55.34 886 SER A C 1
ATOM 7209 O O . SER A 1 886 ? -17.909 -12.554 -2.083 1.00 55.34 886 SER A O 1
ATOM 7211 N N . ASP A 1 887 ? -18.880 -11.821 -3.938 1.00 56.00 887 ASP A N 1
ATOM 7212 C CA . ASP A 1 887 ? -17.598 -11.380 -4.516 1.00 56.00 887 ASP A CA 1
ATOM 7213 C C . ASP A 1 887 ? -16.944 -10.191 -3.794 1.00 56.00 887 ASP A C 1
ATOM 7215 O O . ASP A 1 887 ? -15.732 -10.219 -3.565 1.00 56.00 887 ASP A O 1
ATOM 7219 N N . ARG A 1 888 ? -17.710 -9.197 -3.318 1.00 58.81 888 ARG A N 1
ATOM 7220 C CA . ARG A 1 888 ? -17.148 -8.133 -2.452 1.00 58.81 888 ARG A CA 1
ATOM 7221 C C . ARG A 1 888 ? -16.816 -8.649 -1.045 1.00 58.81 888 ARG A C 1
ATOM 7223 O O . ARG A 1 888 ? -15.831 -8.213 -0.451 1.00 58.81 888 ARG A O 1
ATOM 7230 N N . ALA A 1 889 ? -17.608 -9.586 -0.524 1.00 59.88 889 ALA A N 1
ATOM 7231 C CA . ALA A 1 889 ? -17.413 -10.180 0.797 1.00 59.88 889 ALA A CA 1
ATOM 7232 C C . ALA A 1 889 ? -16.189 -11.116 0.833 1.00 59.88 889 ALA A C 1
ATOM 7234 O O . ALA A 1 889 ? -15.324 -10.971 1.694 1.00 59.88 889 ALA A O 1
ATOM 7235 N N . VAL A 1 890 ? -16.045 -11.997 -0.161 1.00 60.62 890 VAL A N 1
ATOM 7236 C CA . VAL A 1 890 ? -14.853 -12.830 -0.365 1.00 60.62 890 VAL A CA 1
ATOM 7237 C C . VAL A 1 890 ? -13.633 -11.967 -0.675 1.00 60.62 890 VAL A C 1
ATOM 7239 O O . VAL A 1 890 ? -12.564 -12.297 -0.181 1.00 60.62 890 VAL A O 1
ATOM 7242 N N . ALA A 1 891 ? -13.749 -10.847 -1.402 1.00 58.12 891 ALA A N 1
ATOM 7243 C CA . ALA A 1 891 ? -12.618 -9.927 -1.576 1.00 58.12 891 ALA A CA 1
ATOM 7244 C C . ALA A 1 891 ? -12.126 -9.357 -0.234 1.00 58.12 891 ALA A C 1
ATOM 7246 O O . ALA A 1 891 ? -10.919 -9.327 0.001 1.00 58.12 891 ALA A O 1
ATOM 7247 N N . ALA A 1 892 ? -13.039 -8.959 0.661 1.00 57.31 892 ALA A N 1
ATOM 7248 C CA . ALA A 1 892 ? -12.689 -8.498 2.005 1.00 57.31 892 ALA A CA 1
ATOM 7249 C C . ALA A 1 892 ? -12.043 -9.618 2.843 1.00 57.31 892 ALA A C 1
ATOM 7251 O O . ALA A 1 892 ? -10.919 -9.452 3.311 1.00 57.31 892 ALA A O 1
ATOM 7252 N N . ILE A 1 893 ? -12.687 -10.789 2.951 1.00 59.88 893 ILE A N 1
ATOM 7253 C CA . ILE A 1 893 ? -12.155 -11.945 3.701 1.00 59.88 893 ILE A CA 1
ATOM 7254 C C . ILE A 1 893 ? -10.778 -12.363 3.156 1.00 59.88 893 ILE A C 1
ATOM 7256 O O . ILE A 1 893 ? -9.826 -12.509 3.923 1.00 59.88 893 ILE A O 1
ATOM 7260 N N . ALA A 1 894 ? -10.647 -12.514 1.834 1.00 58.91 894 ALA A N 1
ATOM 7261 C CA . ALA A 1 894 ? -9.396 -12.876 1.175 1.00 58.91 894 ALA A CA 1
ATOM 7262 C C . ALA A 1 894 ? -8.302 -11.833 1.424 1.00 58.91 894 ALA A C 1
ATOM 7264 O O . ALA A 1 894 ? -7.181 -12.209 1.745 1.00 58.91 894 ALA A O 1
ATOM 7265 N N . SER A 1 895 ? -8.601 -10.534 1.311 1.00 54.66 895 SER A N 1
ATOM 7266 C CA . SER A 1 895 ? -7.595 -9.486 1.516 1.00 54.66 895 SER A CA 1
ATOM 7267 C C . SER A 1 895 ? -7.143 -9.382 2.974 1.00 54.66 895 SER A C 1
ATOM 7269 O O . SER A 1 895 ? -5.961 -9.151 3.213 1.00 54.66 895 SER A O 1
ATOM 7271 N N . CYS A 1 896 ? -8.030 -9.584 3.951 1.00 54.31 896 CYS A N 1
ATOM 7272 C CA . CYS A 1 896 ? -7.644 -9.595 5.365 1.00 54.31 896 CYS A CA 1
ATOM 7273 C C . CYS A 1 896 ? -6.758 -10.804 5.697 1.00 54.31 896 CYS A C 1
ATOM 7275 O O . CYS A 1 896 ? -5.718 -10.647 6.336 1.00 54.31 896 CYS A O 1
ATOM 7277 N N . VAL A 1 897 ? -7.115 -11.995 5.200 1.00 48.56 897 VAL A N 1
ATOM 7278 C CA . VAL A 1 897 ? -6.313 -13.213 5.408 1.00 48.56 897 VAL A CA 1
ATOM 7279 C C . VAL A 1 897 ? -4.976 -13.162 4.658 1.00 48.56 897 VAL A C 1
ATOM 7281 O O . VAL A 1 897 ? -3.968 -13.611 5.189 1.00 48.56 897 VAL A O 1
ATOM 7284 N N . LEU A 1 898 ? -4.933 -12.602 3.445 1.00 43.84 898 LEU A N 1
ATOM 7285 C CA . LEU A 1 898 ? -3.718 -12.585 2.621 1.00 43.84 898 LEU A CA 1
ATOM 7286 C C . LEU A 1 898 ? -2.724 -11.471 2.963 1.00 43.84 898 LEU A C 1
ATOM 7288 O O . LEU A 1 898 ? -1.558 -11.613 2.602 1.00 43.84 898 LEU A O 1
ATOM 7292 N N . HIS A 1 899 ? -3.158 -10.359 3.569 1.00 46.59 899 HIS A N 1
ATOM 7293 C CA . HIS A 1 899 ? -2.314 -9.160 3.654 1.00 46.59 899 HIS A CA 1
ATOM 7294 C C . HIS A 1 899 ? -1.767 -8.823 5.051 1.00 46.59 899 HIS A C 1
ATOM 7296 O O . HIS A 1 899 ? -0.828 -8.032 5.117 1.00 46.59 899 HIS A O 1
ATOM 7302 N N . ASP A 1 900 ? -2.299 -9.399 6.143 1.00 34.38 900 ASP A N 1
ATOM 7303 C CA . ASP A 1 900 ? -1.667 -9.266 7.477 1.00 34.38 900 ASP A CA 1
ATOM 7304 C C . ASP A 1 900 ? -2.071 -10.316 8.542 1.00 34.38 900 ASP A C 1
ATOM 7306 O O . ASP A 1 900 ? -1.585 -10.252 9.669 1.00 34.38 900 ASP A O 1
ATOM 7310 N N . VAL A 1 901 ? -2.941 -11.293 8.237 1.00 28.77 901 VAL A N 1
ATOM 7311 C CA . VAL A 1 901 ? -3.328 -12.338 9.207 1.00 28.77 901 VAL A CA 1
ATOM 7312 C C . VAL A 1 901 ? -2.587 -13.642 8.911 1.00 28.77 901 VAL A C 1
ATOM 7314 O O . VAL A 1 901 ? -3.097 -14.543 8.242 1.00 28.77 901 VAL A O 1
ATOM 7317 N N . GLY A 1 902 ? -1.387 -13.765 9.495 1.00 25.02 902 GLY A N 1
ATOM 7318 C CA . GLY A 1 902 ? -0.792 -15.077 9.773 1.00 25.02 902 GLY A CA 1
ATOM 7319 C C . GLY A 1 902 ? -1.832 -15.975 10.463 1.00 25.02 902 GLY A C 1
ATOM 7320 O O . GLY A 1 902 ? -2.685 -15.458 11.188 1.00 25.02 902 GLY A O 1
ATOM 7321 N N . PRO A 1 903 ? -1.847 -17.290 10.179 1.00 21.98 903 PRO A N 1
ATOM 7322 C CA . PRO A 1 903 ? -3.030 -18.122 10.367 1.00 21.98 903 PRO A CA 1
ATOM 7323 C C . PRO A 1 903 ? -3.590 -17.987 11.779 1.00 21.98 903 PRO A C 1
ATOM 7325 O O . PRO A 1 903 ? -2.853 -18.182 12.739 1.00 21.98 903 PRO A O 1
ATOM 7328 N N . ILE A 1 904 ? -4.895 -17.692 11.883 1.00 24.50 904 ILE A N 1
ATOM 7329 C CA . ILE A 1 904 ? -5.630 -17.693 13.157 1.00 24.50 904 ILE A CA 1
ATOM 7330 C C . ILE A 1 904 ? -5.486 -19.090 13.770 1.00 24.50 904 ILE A C 1
ATOM 7332 O O . ILE A 1 904 ? -6.234 -20.010 13.418 1.00 24.50 904 ILE A O 1
ATOM 7336 N N . THR A 1 905 ? -4.491 -19.240 14.640 1.00 24.98 905 THR A N 1
ATOM 7337 C CA . THR A 1 905 ? -4.255 -20.420 15.458 1.00 24.98 905 THR A CA 1
ATOM 7338 C C . THR A 1 905 ? -5.432 -20.549 16.415 1.00 24.98 905 THR A C 1
ATOM 7340 O O . THR A 1 905 ? -5.966 -19.559 16.917 1.00 24.98 905 THR A O 1
ATOM 7343 N N . GLY A 1 906 ? -5.945 -21.770 16.553 1.00 29.98 906 GLY A N 1
ATOM 7344 C CA . GLY A 1 906 ? -7.275 -21.977 17.115 1.00 29.98 906 GLY A CA 1
ATOM 7345 C C . GLY A 1 906 ? -7.362 -21.569 18.581 1.00 29.98 906 GLY A C 1
ATOM 7346 O O . GLY A 1 906 ? -6.758 -22.232 19.410 1.00 29.98 906 GLY A O 1
ATOM 7347 N N . ASN A 1 907 ? -8.135 -20.516 18.869 1.00 29.78 907 ASN A N 1
ATOM 7348 C CA . ASN A 1 907 ? -8.766 -20.247 20.171 1.00 29.78 907 ASN A CA 1
ATOM 7349 C C . ASN A 1 907 ? -9.903 -19.200 20.069 1.00 29.78 907 ASN A C 1
ATOM 7351 O O . ASN A 1 907 ? -10.125 -18.419 20.983 1.00 29.78 907 ASN A O 1
ATOM 7355 N N . ASN A 1 908 ? -10.622 -19.151 18.936 1.00 30.48 908 ASN A N 1
ATOM 7356 C CA . ASN A 1 908 ? -11.783 -18.260 18.758 1.00 30.48 908 ASN A CA 1
ATOM 7357 C C . ASN A 1 908 ? -12.812 -18.798 17.738 1.00 30.48 908 ASN A C 1
ATOM 7359 O O . ASN A 1 908 ? -13.322 -18.078 16.883 1.00 30.48 908 ASN A O 1
ATOM 7363 N N . SER A 1 909 ? -13.126 -20.097 17.806 1.00 29.44 909 SER A N 1
ATOM 7364 C CA . SER A 1 909 ? -14.239 -20.693 17.041 1.00 29.44 909 SER A CA 1
ATOM 7365 C C . SER A 1 909 ? -15.626 -20.352 17.598 1.00 29.44 909 SER A C 1
ATOM 7367 O O . SER A 1 909 ? -16.630 -20.580 16.923 1.00 29.44 909 SER A O 1
ATOM 7369 N N . ASP A 1 910 ? -15.684 -19.825 18.822 1.00 29.03 910 ASP A N 1
ATOM 7370 C CA . ASP A 1 910 ? -16.887 -19.889 19.655 1.00 29.03 910 ASP A CA 1
ATOM 7371 C C . ASP A 1 910 ? -17.618 -18.534 19.762 1.00 29.03 910 ASP A C 1
ATOM 7373 O O . ASP A 1 910 ? -18.785 -18.495 20.149 1.00 29.03 910 ASP A O 1
ATOM 7377 N N . LEU A 1 911 ? -16.986 -17.435 19.322 1.00 29.47 911 LEU A N 1
ATOM 7378 C CA . LEU A 1 911 ? -17.562 -16.079 19.323 1.00 29.47 911 LEU A CA 1
ATOM 7379 C C . LEU A 1 911 ? -18.631 -15.830 18.241 1.00 29.47 911 LEU A C 1
ATOM 7381 O O . LEU A 1 911 ? -19.380 -14.865 18.341 1.00 29.47 911 LEU A O 1
ATOM 7385 N N . VAL A 1 912 ? -18.769 -16.707 17.239 1.00 31.61 912 VAL A N 1
ATOM 7386 C CA . VAL A 1 912 ? -19.764 -16.556 16.147 1.00 31.61 912 VAL A CA 1
ATOM 7387 C C . VAL A 1 912 ? -21.194 -16.935 16.602 1.00 31.61 912 VAL A C 1
ATOM 7389 O O . VAL A 1 912 ? -22.137 -16.951 15.812 1.00 31.61 912 VAL A O 1
ATOM 7392 N N . VAL A 1 913 ? -21.393 -17.248 17.888 1.00 29.78 913 VAL A N 1
ATOM 7393 C CA . VAL A 1 913 ? -22.699 -17.604 18.464 1.00 29.78 913 VAL A CA 1
ATOM 7394 C C . VAL A 1 913 ? -23.284 -16.420 19.239 1.00 29.78 913 VAL A C 1
ATOM 7396 O O . VAL A 1 913 ? -23.071 -16.284 20.442 1.00 29.78 913 VAL A O 1
ATOM 7399 N N . ASP A 1 914 ? -24.090 -15.601 18.558 1.00 30.27 914 ASP A N 1
ATOM 7400 C CA . ASP A 1 914 ? -24.932 -14.572 19.186 1.00 30.27 914 ASP A CA 1
ATOM 7401 C C . ASP A 1 914 ? -25.895 -15.204 20.211 1.00 30.27 914 ASP A C 1
ATOM 7403 O O . ASP A 1 914 ? -26.946 -15.763 19.877 1.00 30.27 914 ASP A O 1
ATOM 7407 N N . THR A 1 915 ? -25.537 -15.097 21.491 1.00 29.73 915 THR A N 1
ATOM 7408 C CA . THR A 1 915 ? -26.305 -15.655 22.611 1.00 29.73 915 THR A CA 1
ATOM 7409 C C . THR A 1 915 ? -27.641 -14.944 22.847 1.00 29.73 915 THR A C 1
ATOM 7411 O O . THR A 1 915 ? -28.506 -15.501 23.527 1.00 29.73 915 THR A O 1
ATOM 7414 N N . LYS A 1 916 ? -27.871 -13.760 22.259 1.00 29.91 916 LYS A N 1
ATOM 7415 C CA . LYS A 1 916 ? -29.118 -12.991 22.422 1.00 29.91 916 LYS A CA 1
ATOM 7416 C C . LYS A 1 916 ? -30.229 -13.425 21.458 1.00 29.91 916 LYS A C 1
ATOM 7418 O O . LYS A 1 916 ? -31.385 -13.068 21.682 1.00 29.91 916 LYS A O 1
ATOM 7423 N N . LYS A 1 917 ? -29.941 -14.257 20.448 1.00 33.59 917 LYS A N 1
ATOM 7424 C CA . LYS A 1 917 ? -30.961 -14.812 19.530 1.00 33.59 917 LYS A CA 1
ATOM 7425 C C . LYS A 1 917 ? -31.803 -15.967 20.096 1.00 33.59 917 LYS A C 1
ATOM 7427 O O . LYS A 1 917 ? -32.816 -16.318 19.498 1.00 33.59 917 LYS A O 1
ATOM 7432 N N . LEU A 1 918 ? -31.466 -16.522 21.264 1.00 29.31 918 LEU A N 1
ATOM 7433 C CA . LEU A 1 918 ? -32.139 -17.694 21.859 1.00 29.31 918 LEU A CA 1
ATOM 7434 C C . LEU A 1 918 ? -33.418 -17.386 22.685 1.00 29.31 918 LEU A C 1
ATOM 7436 O O . LEU A 1 918 ? -33.721 -18.091 23.646 1.00 29.31 918 LEU A O 1
ATOM 7440 N N . GLN A 1 919 ? -34.194 -16.350 22.331 1.00 31.31 919 GLN A N 1
ATOM 7441 C CA . GLN A 1 919 ? -35.445 -15.986 23.037 1.00 31.31 919 GLN A CA 1
ATOM 7442 C C . GLN A 1 919 ? -36.649 -15.647 22.128 1.00 31.31 919 GLN A C 1
ATOM 7444 O O . GLN A 1 919 ? -37.454 -14.777 22.462 1.00 31.31 919 GLN A O 1
ATOM 7449 N N . ARG A 1 920 ? -36.835 -16.341 20.992 1.00 30.69 920 ARG A N 1
ATOM 7450 C CA . ARG A 1 920 ? -38.072 -16.237 20.175 1.00 30.69 920 ARG A CA 1
ATOM 7451 C C . ARG A 1 920 ? -38.639 -17.582 19.691 1.00 30.69 920 ARG A C 1
ATOM 7453 O O . ARG A 1 920 ? -38.931 -17.747 18.517 1.00 30.69 920 ARG A O 1
ATOM 7460 N N . GLU A 1 921 ? -38.880 -18.496 20.632 1.00 29.83 921 GLU A N 1
ATOM 7461 C CA . GLU A 1 921 ? -39.739 -19.686 20.445 1.00 29.83 921 GLU A CA 1
ATOM 7462 C C . GLU A 1 921 ? -40.803 -19.791 21.562 1.00 29.83 921 GLU A C 1
ATOM 7464 O O . GLU A 1 921 ? -40.943 -20.811 22.235 1.00 29.83 921 GLU A O 1
ATOM 7469 N N . LYS A 1 922 ? -41.533 -18.691 21.806 1.00 29.42 922 LYS A N 1
ATOM 7470 C CA . LYS A 1 922 ? -42.749 -18.651 22.646 1.00 29.42 922 LYS A CA 1
ATOM 7471 C C . LYS A 1 922 ? -43.783 -17.652 22.107 1.00 29.42 922 LYS A C 1
ATOM 7473 O O . LYS A 1 922 ? -44.116 -16.674 22.775 1.00 29.42 922 LYS A O 1
ATOM 7478 N N . ALA A 1 923 ? -44.255 -17.921 20.895 1.00 29.02 923 ALA A N 1
ATOM 7479 C CA . ALA A 1 923 ? -45.489 -17.405 20.304 1.00 29.02 923 ALA A CA 1
ATOM 7480 C C . ALA A 1 923 ? -45.984 -18.451 19.297 1.00 29.02 923 ALA A C 1
ATOM 7482 O O . ALA A 1 923 ? -45.142 -18.846 18.459 1.00 29.02 923 ALA A O 1
#

Sequence (923 aa):
MEVSKDQCSTEKSESNMNTKAGNKKKRFQSGAEKRKKQKEKEKSAEKQRKFLAAFVIQLTSNTEESSTPLHEDKSTLHPDTEAETVNVEVRNEEEFQVENITSKIDGCNIKHLDASDDSKIIESVNVSDNFRNDIALWPHSISGAARDHYLLNRPSNVGNIKNLKVEYTDRNKIYYRNISESNFYCFKANGKKEFREWLKFSETTKCIYCFVCKLFSTSNNQTKFITGYNDWKNLARSLKEHESSNFHIEAMFALKKRSVILGRIDTQLAKQLHGQQNYWREVLKRIVATVKLLSSLGIAFRGHRENVDSKRRGNFFSCIQYLSEFDSFLKNHLERYENAGSGNVSYLSHSVCDEFIALMANEVKQHLIAEVKEAMYYSIIVDSTSDVTHIDQLTFILRFVDEKGDIKERFFGFIPIESHDSAYLENVVLENLRNYSIELKNCRGQTYDNASNMSGRYTGLQARLKEHCKTATYVPCASHTLNLIGNCAAEVCTPAVSYFDFIQKVYVFFSSSTRRWNFLQKNLQDSDIKNVKRISDTRWSARADAVAALNLNYKEIQKSLIEIGEHANEKPVYKLEAKSLARKFDEYETALLTVIWDKLLQRINSVSKYLQDTQANLLKGSSLLKSLTEFINEVRKNFQDIEAEANLMTDNRQYKERRKRKYHFDENKGGEACHEEKQSFIINVHNVICDVLIAELTQRSTTYNNILNDFQIFFDGKLEEKAFETCVTNLITKYADDIEAHYFKDEVKHFIKYTKNEKVTNPMHMYKLIKDGLQSTFPNVETILKIFLTLPICNASGERSFSVLKRVKNYLRNRYVDYEDEETDCSSDISEVDLNLDTYKTSTSNRLISLTDPKYKQLTPFVSKSSQMRLGLPSTDVVGDRFGVSDRAVAAIASCVLHDVGPITGNNSDLVVDTKKLQREKA

Radius of gyration: 44.36 Å; Cα contacts (8 Å, |Δi|>4): 898; chains: 1; bounding box: 110×118×148 Å

Secondary structure (DSSP, 8-state):
------------------------PPPPPPHHHHHHHHHHHHHHHHHHHHHHHHHHHTTSSS----------------------------PPPP--------S-----------------------------S-GGGS-SS--HHHHHHHHHH-PPPBS-GGG-EEEEEETTEEEEEE--GGGGEEE-TTS-EEE-TTEEEETTTTEEEEHHHHHH--TT---HHHH-B--TTTHHHHHHHHHT-HHHHHHHHHHHHHHHHS--HHHHHHHHHHHHHHHHHHHHHHHHHHHHHHHHHT--SS-S--STT-S--HHHHHHHHHHHHH-HHHHHHHHHHTT--TTS--TTSHHHHHHHHHHHHHHHHHHHHHHHHHH--EEEEEEEEE-TTS-EEEEEEEEEE-TTS-EEEEEEEEEEES---HHHHHHHHHHHHHHTT--GGGEEEEE--S-HHHH-TTTSHHHHHHHH-TT-EE---HHHHHHHHHHHHHHSSHHHHHHHHHHHHHHHHHHT-HHHHHHHHHHTTT---PPP----SS-HHHHHHHHHHHHTTHHHHHHHHHHHHH-TTS-HHHHHHHHHHHHHHT-HHHHHHHHHHHHHHHHHHHHHHHHT-TT--HHHHHHHHHHHHHHHHHHHH-HHHHHHHHHHH-S-------------TT----STHHHHHHHHHIIIIIHHHHHHHHHHHHHHHHHHHHHHHHTGGGT-TT--HHHHHHHHHHHHHHSTTTS-HHHHHHHHHHHHHHHHHTT---HHHHHHHHHTTTTTTSHHHHHHHHHHHH--S--HHHHHHHHHHHHHT-HHHHTTSS-SS------S-----------------------------------------------------SS-THHHHHHHHHHHHHHT-----SS-SSTT--GGGS-----

Organism: Araneus ventricosus (NCBI:txid182803)

Nearest PDB structures (foldseek):
  7ank-assembly1_B  TM=1.720E-01  e=8.145E+00  Homo sapiens